Protein 6NF4 (pdb70)

Radius of gyration: 28.5 Å; Cα contacts (8 Å, |Δi|>4): 844; chains: 2; bounding box: 70×58×56 Å

Foldseek 3Di:
DDDDVVLLVVLVVVLVVLLVVLVVLVVQDVPVPHDRHPLNSLVSLLVLLVVLVVLLVVVVVVCVVDDDLVVLLLVLLVVLLVLLLVLLVLQQVDCVPDDPDDDCSSNSRSVSVNVSSVSLSVCVVPCQDPNPPDDDSSVSNSLSSLLSSLVSVLVCLLAVPCCVLVVVVSVVVSSVSCLQSSLSNNLSSVSSNLVSVVSNVVCCQDPLLVLLVVLQVLLVVLLVVQVVCVVDDPPPNVVSVVSVLVSLLVLLVVLLVLLVVLVVLVVVDDDPPDDPVDVVLVSVLVLLVVLVVLLLVLLVLQVVLLVVCVVVVDPPSPPSSNSNSVSSNSSSVSLSVSLSDLVPDPVVSLSSLLSSLSNVLSNLVSVLCNPSRPNPPQLVDVRSDVVQHNSVSSSSCSSRVSSSNVSSSSSNSSSVVSNVD/DDDDVVLLVVLVVVLVVLLVVLVVLVVQDVPVPHDRHPLNSLVSLLVLLVVLVVLLVVVVVVCVVDDDLVVLLLVLLVVLLVLLLVLLVLQQVDCVPDDPDDDCSSNSRSVSVNVSSVSLSVCVVPCQDPNPPDDDSSVSNSLSSLLSSLVSVLVCLLAVPCCVLVVVVSVVVSSVSCLQSSLSNNLSSVSSNLVSVVSNVVCCQDPLLVLLVVLQVLLVVLLVVQVVCVVDDPPPNVVSVVSVLVSLLVLLVVLLVLLVVLVVLVVVDDDPPDDPVDVVLVSVLVLLVVLVVLLLVLLVLQVVLLVVCVVVVDPPSPPSSNSNSVSSNSSSVSLSVSLSDLVPDPVVSLSSLLSSLSNVLSNLVSVLCNPSRPNPPQLVDVRSDVVQHNSVSSSSCSSRVSSSNVSSSSSNSSSVVSNVD

Solvent-accessible surface area: 39038 Å² total; per-residue (Å²): 261,82,20,52,43,2,2,59,7,71,10,24,3,80,0,22,14,17,45,17,39,0,48,0,15,25,48,1,30,79,24,162,95,25,41,17,107,61,50,87,2,16,54,37,0,15,84,10,0,82,58,4,34,90,12,7,100,42,14,62,91,133,46,121,184,124,187,150,84,45,88,114,72,67,41,8,2,45,71,0,4,101,38,0,48,78,2,1,61,70,47,53,39,89,61,118,61,43,162,94,117,78,45,75,21,61,4,76,11,4,84,12,2,15,98,0,0,94,29,1,26,74,13,6,80,118,17,22,49,136,50,46,161,85,122,86,69,48,24,22,65,1,10,7,3,5,16,30,0,0,52,0,3,51,20,4,1,3,76,26,32,4,52,104,61,70,151,157,88,119,75,68,118,38,50,58,9,29,57,70,23,23,5,18,6,0,0,0,1,15,18,0,16,16,29,2,71,46,29,59,88,117,70,89,64,118,148,6,29,106,25,0,97,105,11,40,62,36,0,70,64,8,14,71,48,6,50,97,34,66,152,94,94,135,114,130,28,133,52,4,21,46,84,14,32,140,28,5,28,61,13,5,38,70,0,17,105,10,2,18,57,0,18,119,11,9,67,135,63,136,118,129,53,47,119,74,84,65,98,47,16,62,29,36,22,77,20,2,27,48,1,0,69,2,0,0,26,18,2,37,0,14,14,17,1,3,84,19,37,37,59,126,185,35,116,96,43,80,173,34,39,23,60,29,5,82,28,12,14,90,2,0,19,36,1,1,12,0,0,4,4,7,17,53,92,140,46,160,63,151,71,62,35,53,28,19,4,28,40,0,26,33,1,0,51,0,21,37,29,3,22,5,111,0,0,17,5,21,35,113,28,112,37,6,28,121,6,3,28,78,62,54,3,8,32,12,0,3,33,0,9,2,25,23,0,13,0,4,39,36,0,15,28,10,0,65,83,11,35,176,137,260,82,20,52,43,1,2,57,8,72,8,24,3,80,0,21,15,17,48,16,36,0,46,0,15,25,47,1,28,80,26,160,95,26,41,15,106,62,51,86,2,16,54,38,0,15,84,10,0,82,57,3,31,90,12,8,100,43,14,61,90,133,47,124,187,125,192,151,87,45,88,114,70,67,41,8,2,45,70,0,4,103,38,0,46,78,2,0,61,66,46,53,38,88,60,116,61,42,160,96,115,75,47,74,21,63,3,74,11,4,83,12,2,14,99,0,0,95,30,2,25,75,12,4,82,117,17,21,49,138,51,46,160,87,121,86,68,47,24,23,68,1,9,7,4,4,16,30,0,0,53,0,4,53,21,4,2,3,76,26,31,4,53,103,62,71,151,157,88,120,75,68,118,39,49,60,9,28,56,70,21,26,5,18,6,0,0,0,1,15,16,0,16,15,31,2,72,46,28,59,90,115,70,88,61,118,148,5,29,104,25,0,100,102,10,39,61,37,0,70,64,9,13,71,48,5,48,96,34,65,150,96,93,136,114,132,31,130,52,3,20,46,84,14,33,139,28,5,29,60,12,4,38,69,1,16,105,10,2,19,58,0,18,117,10,9,67,136,65,137,118,127,52,46,118,73,85,64,97,48,15,62,30,35,23,77,20,2,29,49,2,0,68,1,0,0,27,16,1,35,0,14,15,16,1,2,84,18,36,37,60,125,184,34,116,96,42,79,174,32,39,24,61,28,4,82,29,12,14,90,2,0,20,36,0,1,12,0,0,4,6,6,18,52,91,139,47,160,63,151,70,60,36,52,28,18,4,29,40,0,27,34,1,0,48,0,22,38,30,3,22,4,112,0,0,16,6,20,36,115,29,111,36,6,27,122,6,3,28,77,62,52,3,7,32,11,0,2,33,0,9,2,24,22,1,12,0,4,40,38,0,15,28,10,0,64,83,12,36,176,136

B-factor: mean 26.78, std 19.6, range [0.01, 136.5]

Nearest PDB structures (foldseek):
  6nf4-assembly1_B  TM=1.002E+00  e=9.298E-51  Danio rerio
  6nf6-assembly1_B  TM=9.061E-01  e=1.525E-18  Gallus gallus
  8ug6-assembly1_B  TM=8.886E-01  e=1.730E-17  Mus musculus
  8uga-assembly1_B  TM=8.687E-01  e=2.126E-17  Mus musculus
  8ug5-assembly1_B  TM=7.754E-01  e=2.369E-07  Caenorhabditis elegans

Secondary structure (DSSP, 8-state):
---HHHHHHHHHHHHHHHHHHHHHHHHHHHS-SSS--HHHHHHHHHHHHHHHHHHHHHHHHHHTT----HHHHHHHHHHHHHHHHHHHHHHHHHHTSS---S-THHHHHHHHHHHHHHHHHHHHHHSSSS------HHHHHHHHHHHHHHHHHHHHHHTTTHHHH---HHHHHHHHHHHHHHHHHHHHHHHHHHHHHHHHHH----HHHHHHHHHHHHHHHHHHHHHHHHHS-STTHHHHHHHHHHHHHHHHHHHHHHHHHHHHHHHHS----S-S--HHHHHHHHHHHHHHHHHHHHHHHHHHHHHHHHTTT-S---SHHHHHHHHHHHHHHHHHHHHHHHHT--HHHHHHHHHHHHHHHHHHHHHHHHHHTT--GGGG-TTTTTTS-HHHHHHHHHHHHHHHHHHHHHHHHHHHHHH--/---HHHHHHHHHHHHHHHHHHHHHHHHHHHS-SSS--HHHHHHHHHHHHHHHHHHHHHHHHHHTT----HHHHHHHHHHHHHHHHHHHHHHHHHHTSS---S-THHHHHHHHHHHHHHHHHHHHHHSSSS------HHHHHHHHHHHHHHHHHHHHHHTTTHHHH---HHHHHHHHHHHHHHHHHHHHHHHHHHHHHHHHHH----HHHHHHHHHHHHHHHHHHHHHHHHHS-STTHHHHHHHHHHHHHHHHHHHHHHHHHHHHHHHHS----S-S--HHHHHHHHHHHHHHHHHHHHHHHHHHHHHHHHTTT-S---SHHHHHHHHHHHHHHHHHHHHHHHHT--HHHHHHHHHHHHHHHHHHHHHHHHHHTT--GGGG-TTTTTTS-HHHHHHHHHHHHHHHHHHHHHHHHHHHHHH--

Structure (mmCIF, N/CA/C/O backbone):
data_6NF4
#
_entry.id   6NF4
#
_cell.length_a   1.000
_cell.length_b   1.000
_cell.length_c   1.000
_cell.angle_alpha   90.000
_cell.angle_beta   90.000
_cell.angle_gamma   90.000
#
_symmetry.space_group_name_H-M   'P 1'
#
loop_
_entity.id
_entity.type
_entity.pdbx_description
1 polymer Otopetrin1
2 non-polymer 'CHOLESTEROL HEMISUCCINATE'
3 non-polymer CHOLESTEROL
#
loop_
_atom_site.group_PDB
_atom_site.id
_atom_site.type_symbol
_atom_site.label_atom_id
_atom_site.label_alt_id
_atom_site.label_comp_id
_atom_site.label_asym_id
_atom_site.label_entity_id
_atom_site.label_seq_id
_atom_site.pdbx_PDB_ins_code
_atom_site.Cartn_x
_atom_site.Cartn_y
_atom_site.Cartn_z
_atom_site.occupancy
_atom_site.B_iso_or_equiv
_atom_site.auth_seq_id
_atom_site.auth_comp_id
_atom_site.auth_asym_id
_atom_site.auth_atom_id
_atom_site.pdbx_PDB_model_num
ATOM 1 N N . LYS A 1 47 ? 103.16000 77.92800 78.68200 1.000 53.44000 46 LYS A N 1
ATOM 2 C CA . LYS A 1 47 ? 102.53200 77.04200 79.65200 1.000 53.09000 46 LYS A CA 1
ATOM 3 C C . LYS A 1 47 ? 101.60800 77.81800 80.57900 1.000 49.47000 46 LYS A C 1
ATOM 4 O O . LYS A 1 47 ? 100.49300 77.38500 80.86500 1.000 49.75000 46 LYS A O 1
ATOM 10 N N . TYR A 1 48 ? 102.07300 78.98200 81.03200 1.000 47.10000 47 TYR A N 1
ATOM 11 C CA . TYR A 1 48 ? 101.34500 79.75900 82.01200 1.000 45.17000 47 TYR A CA 1
ATOM 12 C C . TYR A 1 48 ? 101.43800 81.22900 81.63100 1.000 43.36000 47 TYR A C 1
ATOM 13 O O . TYR A 1 48 ? 102.52200 81.69200 81.24800 1.000 42.69000 47 TYR A O 1
ATOM 22 N N . PRO A 1 49 ? 100.33400 81.97100 81.70500 1.000 41.98000 48 PRO A N 1
ATOM 23 C CA . PRO A 1 49 ? 100.34300 83.36500 81.25300 1.000 41.59000 48 PRO A CA 1
ATOM 24 C C . PRO A 1 49 ? 101.13600 84.27200 82.18000 1.000 39.46000 48 PRO A C 1
ATOM 25 O O . PRO A 1 49 ? 101.32900 83.97900 83.36100 1.000 41.83000 48 PRO A O 1
ATOM 29 N N . GLN A 1 50 ? 101.61200 85.38600 81.62300 1.000 42.76000 49 GLN A N 1
ATOM 30 C CA . GLN A 1 50 ? 102.51900 86.25500 82.36500 1.000 40.58000 49 GLN A CA 1
ATOM 31 C C . GLN A 1 50 ? 101.79900 87.22500 83.28800 1.000 39.16000 49 GLN A C 1
ATOM 32 O O . GLN A 1 50 ? 102.31700 87.53600 84.36200 1.000 38.78000 49 GLN A O 1
ATOM 38 N N . LYS A 1 51 ? 100.63100 87.72800 82.89200 1.000 38.76000 50 LYS A N 1
ATOM 39 C CA . LYS A 1 51 ? 99.88600 88.64800 83.74900 1.000 37.57000 50 LYS A CA 1
ATOM 40 C C . LYS A 1 51 ? 99.38000 87.95700 85.00800 1.000 35.41000 50 LYS A C 1
ATOM 41 O O . LYS A 1 51 ? 99.38500 88.55200 86.09400 1.000 34.73000 50 LYS A 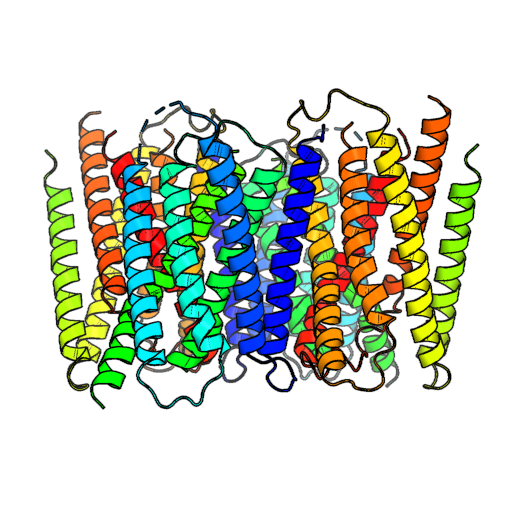O 1
ATOM 47 N N . ASN A 1 52 ? 99.02400 86.68100 84.90500 1.000 34.23000 51 ASN A N 1
ATOM 48 C CA . ASN A 1 52 ? 98.64000 85.93700 86.09100 1.000 30.07000 51 ASN A CA 1
ATOM 49 C C . ASN A 1 52 ? 99.84700 85.61600 86.95300 1.000 27.80000 51 ASN A C 1
ATOM 50 O O . ASN A 1 52 ? 99.73100 85.58800 88.18100 1.000 27.53000 51 ASN A O 1
ATOM 55 N N . ALA A 1 53 ? 101.00400 85.39500 86.32400 1.000 31.53000 52 ALA A N 1
ATOM 56 C CA . ALA A 1 53 ? 102.23800 85.18300 87.07200 1.000 27.60000 52 ALA A CA 1
ATOM 57 C C . ALA A 1 53 ? 102.61900 86.41700 87.87100 1.000 23.83000 52 ALA A C 1
ATOM 58 O O . ALA A 1 53 ? 102.96000 86.31300 89.05500 1.000 23.62000 52 ALA A O 1
ATOM 60 N N . GLU A 1 54 ? 102.53700 87.59800 87.25500 1.000 26.31000 53 GLU A N 1
ATOM 61 C CA . GLU A 1 54 ? 102.91800 88.81100 87.96900 1.000 24.51000 53 GLU A CA 1
ATOM 62 C C . GLU A 1 54 ? 101.88900 89.17600 89.03400 1.000 21.89000 53 GLU A C 1
ATOM 63 O O . GLU A 1 54 ? 102.25100 89.67600 90.10300 1.000 22.55000 53 GLU A O 1
ATOM 69 N N . LEU A 1 55 ? 100.60700 88.88600 88.79200 1.000 22.90000 54 LEU A N 1
ATOM 70 C CA . LEU A 1 55 ? 99.60000 89.15000 89.81800 1.000 16.52000 54 LEU A CA 1
ATOM 71 C C . LEU A 1 55 ? 99.73300 88.19300 91.00200 1.000 14.09000 54 LEU A C 1
ATOM 72 O O . LEU A 1 55 ? 99.61300 88.61500 92.15800 1.000 16.26000 54 LEU A O 1
ATOM 77 N N . LEU A 1 56 ? 99.98800 86.90500 90.74200 1.000 15.46000 55 LEU A N 1
ATOM 78 C CA . LEU A 1 56 ? 100.22100 85.96000 91.83300 1.000 12.76000 55 LEU A CA 1
ATOM 79 C C . LEU A 1 56 ? 101.47400 86.30100 92.61900 1.000 13.97000 55 LEU A C 1
ATOM 80 O O . LEU A 1 56 ? 101.49500 86.16600 93.84600 1.000 13.34000 55 LEU A O 1
ATOM 85 N N . SER A 1 57 ? 102.53100 86.73800 91.93100 1.000 15.87000 56 SER A N 1
ATOM 86 C CA . SER A 1 57 ? 103.75200 87.11400 92.62800 1.000 10.73000 56 SER A CA 1
ATOM 87 C C . SER A 1 57 ? 103.54500 88.36700 93.46400 1.000 10.99000 56 SER A C 1
ATOM 88 O O . SER A 1 57 ? 104.06700 88.46400 94.57900 1.000 12.05000 56 SER A O 1
ATOM 91 N N . ALA A 1 58 ? 102.76400 89.32400 92.95400 1.000 11.74000 57 ALA A N 1
ATOM 92 C CA . ALA A 1 58 ? 102.44200 90.52300 93.71900 1.000 6.35000 57 ALA A CA 1
ATOM 93 C C . ALA A 1 58 ? 101.64200 90.19400 94.97100 1.000 6.76000 57 ALA A C 1
ATOM 94 O O . ALA A 1 58 ? 101.93000 90.72200 96.05000 1.000 9.55000 57 ALA A O 1
ATOM 96 N N . GLN A 1 59 ? 100.66100 89.29400 94.85500 1.000 10.02000 58 GLN A N 1
ATOM 97 C CA . GLN A 1 59 ? 99.86500 88.90500 96.01600 1.000 6.60000 58 GLN A CA 1
ATOM 98 C C . GLN A 1 59 ? 100.68600 88.12000 97.02800 1.000 7.14000 58 GLN A C 1
ATOM 99 O O . GLN A 1 59 ? 100.52200 88.30700 98.23900 1.000 6.70000 58 GLN A O 1
ATOM 105 N N . TYR A 1 60 ? 101.56800 87.24100 96.54800 1.000 8.33000 59 TYR A N 1
ATOM 106 C CA . TYR A 1 60 ? 102.44200 86.47600 97.43100 1.000 6.34000 59 TYR A CA 1
ATOM 107 C C . TYR A 1 60 ? 103.38600 87.38100 98.20800 1.000 5.95000 59 TYR A C 1
ATOM 108 O O . TYR A 1 60 ? 103.51900 87.24900 99.42900 1.000 5.22000 59 TYR A O 1
ATOM 117 N N . GLY A 1 61 ? 104.05500 88.30400 97.51600 1.000 6.45000 60 GLY A N 1
ATOM 118 C CA . GLY A 1 61 ? 104.97100 89.20500 98.19500 1.000 1.94000 60 GLY A CA 1
ATOM 119 C C . GLY A 1 61 ? 104.27600 90.15700 99.14500 1.000 0.78000 60 GLY A C 1
ATOM 120 O O . GLY A 1 61 ? 104.79400 90.46200 100.22200 1.000 0.00000 60 GLY A O 1
ATOM 121 N N . THR A 1 62 ? 103.09100 90.63200 98.76200 1.000 4.10000 61 THR A N 1
ATOM 122 C CA . THR A 1 62 ? 102.30100 91.49100 99.63200 1.000 0.08000 61 THR A CA 1
ATOM 123 C C . THR A 1 62 ? 101.87700 90.76300 100.90300 1.000 0.15000 61 THR A C 1
ATOM 124 O O . THR A 1 62 ? 101.97200 91.31300 102.00500 1.000 0.00000 61 THR A O 1
ATOM 128 N N . ASN A 1 63 ? 101.45500 89.50200 100.77800 1.000 0.50000 62 ASN A N 1
ATOM 129 C CA . ASN A 1 63 ? 101.12100 88.71500 101.96100 1.000 0.04000 62 ASN A CA 1
ATOM 130 C C . ASN A 1 63 ? 102.34300 88.40000 102.80700 1.000 0.07000 62 ASN A C 1
ATOM 131 O O . ASN A 1 63 ? 102.23200 88.29100 104.03000 1.000 1.52000 62 ASN A O 1
ATOM 136 N N . LEU A 1 64 ? 103.50800 88.26200 102.17800 1.000 0.07000 63 LEU A N 1
ATOM 137 C CA . LEU A 1 64 ? 104.74500 88.04100 102.91800 1.000 0.28000 63 LEU A CA 1
ATOM 138 C C . LEU A 1 64 ? 105.09400 89.25700 103.77200 1.000 0.09000 63 LEU A C 1
ATOM 139 O O . LEU A 1 64 ? 105.44500 89.13200 104.95700 1.000 0.00000 63 LEU A O 1
ATOM 144 N N . LEU A 1 65 ? 104.96500 90.44700 103.18100 1.000 0.07000 64 LEU A N 1
ATOM 145 C CA . LEU A 1 65 ? 105.17200 91.69300 103.91300 1.000 0.11000 64 LEU A CA 1
ATOM 146 C C . LEU A 1 65 ? 104.17600 91.85000 105.05300 1.000 0.04000 64 LEU A C 1
ATOM 147 O O . LEU A 1 65 ? 104.55000 92.23900 106.16200 1.000 0.00000 64 LEU A O 1
ATOM 152 N N . LEU A 1 66 ? 102.89700 91.56100 104.79800 1.000 0.01000 65 LEU A N 1
ATOM 153 C CA . LEU A 1 66 ? 101.88200 91.74500 105.83300 1.000 0.05000 65 LEU A CA 1
ATOM 154 C C . LEU A 1 66 ? 102.01500 90.71900 106.95100 1.000 0.04000 65 LEU A C 1
ATOM 155 O O . LEU A 1 66 ? 101.68300 91.01000 108.10400 1.000 3.06000 65 LEU A O 1
ATOM 160 N N . LEU A 1 67 ? 102.52200 89.52400 106.64400 1.000 0.13000 66 LEU A N 1
ATOM 161 C CA . LEU A 1 67 ? 102.82800 88.56000 107.69700 1.000 0.06000 66 LEU A CA 1
ATOM 162 C C . LEU A 1 67 ? 103.97400 89.05000 108.57200 1.000 0.35000 66 LEU A C 1
ATOM 163 O O . LEU A 1 67 ? 103.92800 88.92100 109.80300 1.000 0.00000 66 LEU A O 1
ATOM 168 N N . GLY A 1 68 ? 105.01100 89.62500 107.95100 1.000 0.07000 67 GLY A N 1
ATOM 169 C CA . GLY A 1 68 ? 106.09300 90.21200 108.73400 1.000 0.66000 67 GLY A CA 1
ATOM 170 C C . GLY A 1 68 ? 105.64700 91.38400 109.59200 1.000 2.98000 67 GLY A C 1
ATOM 171 O O . GLY A 1 68 ? 106.08000 91.52800 110.73800 1.000 8.56000 67 GLY A O 1
ATOM 172 N N . VAL A 1 69 ? 104.75900 92.22100 109.05300 1.000 1.98000 68 VAL A N 1
ATOM 173 C CA . VAL A 1 69 ? 104.20500 93.34800 109.80200 1.000 1.42000 68 VAL A CA 1
ATOM 174 C C . VAL A 1 69 ? 103.35500 92.85600 110.96800 1.000 4.25000 68 VAL A C 1
ATOM 175 O O . VAL A 1 69 ? 103.38400 93.43300 112.05900 1.000 9.73000 68 VAL A O 1
ATOM 179 N N . SER A 1 70 ? 102.60900 91.76600 110.76400 1.000 4.16000 69 SER A N 1
ATOM 180 C CA . SER A 1 70 ? 101.82400 91.16700 111.84000 1.000 4.28000 69 SER A CA 1
ATOM 181 C C . SER A 1 70 ? 102.70800 90.64300 112.96200 1.000 7.57000 69 SER A C 1
ATOM 182 O O . SER A 1 70 ? 102.37900 90.79800 114.14500 1.000 10.30000 69 SER A O 1
ATOM 185 N N . VAL A 1 71 ? 103.83500 90.01700 112.60800 1.000 8.60000 70 VAL A N 1
ATOM 186 C CA . VAL A 1 71 ? 104.77500 89.54100 113.62300 1.000 7.57000 70 VAL A CA 1
ATOM 187 C C . VAL A 1 71 ? 105.38100 90.71500 114.38900 1.000 11.17000 70 VAL A C 1
ATOM 188 O O . VAL A 1 71 ? 105.50800 90.66900 115.61700 1.000 14.94000 70 VAL A O 1
ATOM 192 N N . MET A 1 72 ? 105.72400 91.80100 113.68300 1.000 10.68000 71 MET A N 1
ATOM 193 C CA . MET A 1 72 ? 106.27000 92.98700 114.35000 1.000 9.32000 71 MET A CA 1
ATOM 194 C C . MET A 1 72 ? 105.25200 93.65300 115.27000 1.000 11.92000 71 MET A C 1
ATOM 195 O O . MET A 1 72 ? 105.61400 94.16600 116.33400 1.000 16.46000 71 MET A O 1
ATOM 200 N N . LEU A 1 73 ? 103.98000 93.67700 114.86900 1.000 11.64000 72 LEU A N 1
ATOM 201 C CA . LEU A 1 73 ? 102.93600 94.23700 115.72300 1.000 9.97000 72 LEU A CA 1
ATOM 202 C C . LEU A 1 73 ? 102.71400 93.38500 116.96200 1.000 12.81000 72 LEU A C 1
ATOM 203 O O . LEU A 1 73 ? 102.43900 93.91600 118.04200 1.000 17.01000 72 LEU A O 1
ATOM 208 N N . ALA A 1 74 ? 102.79600 92.06100 116.82100 1.000 12.25000 73 ALA A N 1
ATOM 209 C CA . ALA A 1 74 ? 102.70900 91.19800 117.99500 1.000 13.27000 73 ALA A CA 1
ATOM 210 C C . ALA A 1 74 ? 103.92600 91.36100 118.89000 1.000 16.67000 73 ALA A C 1
ATOM 211 O O . ALA A 1 74 ? 103.83800 91.19000 120.10900 1.000 20.96000 73 ALA A O 1
ATOM 213 N N . LEU A 1 75 ? 105.07500 91.67800 118.29600 1.000 18.46000 74 LEU A N 1
ATOM 214 C CA . LEU A 1 75 ? 106.30500 91.84200 119.06200 1.000 18.54000 74 LEU A CA 1
ATOM 215 C C . LEU A 1 75 ? 106.30200 93.13800 119.86100 1.000 19.56000 74 LEU A C 1
ATOM 216 O O . LEU A 1 75 ? 106.75600 93.16700 121.00900 1.000 23.84000 74 LEU A O 1
ATOM 221 N N . ALA A 1 76 ? 105.81600 94.22600 119.25300 1.000 19.11000 75 ALA A N 1
ATOM 222 C CA . ALA A 1 76 ? 105.87200 95.54100 119.88900 1.000 19.10000 75 ALA A CA 1
ATOM 223 C C . ALA A 1 76 ? 104.98500 95.61400 121.12600 1.000 21.73000 75 ALA A C 1
ATOM 224 O O . ALA A 1 76 ? 105.32400 96.29200 122.10000 1.000 26.18000 75 ALA A O 1
ATOM 226 N N . ALA A 1 77 ? 103.84100 94.93600 121.10200 1.000 22.25000 76 ALA A N 1
ATOM 227 C CA . ALA A 1 77 ? 103.01500 94.77200 122.29600 1.000 22.78000 76 ALA A CA 1
ATOM 228 C C . ALA A 1 77 ? 103.65600 93.68300 123.14600 1.000 25.07000 76 ALA A C 1
ATOM 229 O O . ALA A 1 77 ? 103.37700 92.49200 123.00000 1.000 27.26000 76 ALA A O 1
ATOM 231 N N . GLN A 1 78 ? 104.55300 94.11600 124.03900 1.000 27.40000 77 GLN A N 1
ATOM 232 C CA . GLN A 1 78 ? 105.42500 93.19300 124.76400 1.000 30.79000 77 GLN A CA 1
ATOM 233 C C . GLN A 1 78 ? 104.66600 92.28400 125.72400 1.000 31.83000 77 GLN A C 1
ATOM 234 O O . GLN A 1 78 ? 105.18400 91.23300 126.11600 1.000 32.69000 77 GLN A O 1
ATOM 240 N N . SER A 1 79 ? 103.44900 92.66100 126.11700 1.000 31.91000 78 SER A N 1
ATOM 241 C CA . SER A 1 79 ? 102.58700 91.78600 126.91100 1.000 33.49000 78 SER A CA 1
ATOM 242 C C . SER A 1 79 ? 101.97400 90.71200 126.00800 1.000 31.35000 78 SER A C 1
ATOM 243 O O . SER A 1 79 ? 100.79600 90.74100 125.65000 1.000 28.67000 78 SER A O 1
ATOM 246 N N . GLY A 1 80 ? 102.80500 89.73900 125.64500 1.000 31.68000 79 GLY A N 1
ATOM 247 C CA . GLY A 1 80 ? 102.38800 88.67000 124.77100 1.000 29.08000 79 GLY A CA 1
ATOM 248 C C . GLY A 1 80 ? 103.45400 87.60500 124.62300 1.000 31.21000 79 GLY A C 1
ATOM 249 O O . GLY A 1 80 ? 104.58700 87.76500 125.08300 1.000 31.75000 79 GLY A O 1
ATOM 250 N N . PRO A 1 81 ? 103.10800 86.48600 123.98000 1.000 30.61000 80 PRO A N 1
ATOM 251 C CA . PRO A 1 81 ? 104.05300 85.36300 123.88600 1.000 29.27000 80 PRO A CA 1
ATOM 252 C C . PRO A 1 81 ? 105.10500 85.51000 122.80100 1.000 28.62000 80 PRO A C 1
ATOM 253 O O . PRO A 1 81 ? 106.07900 84.74900 122.81600 1.000 28.23000 80 PRO A O 1
ATOM 257 N N . VAL A 1 82 ? 104.95000 86.43900 121.86400 1.000 28.26000 81 VAL A N 1
ATOM 258 C CA . VAL A 1 82 ? 105.84400 86.53600 120.71400 1.000 25.03000 81 VAL A CA 1
ATOM 259 C C . VAL A 1 82 ? 107.08000 87.33000 121.11800 1.000 26.89000 81 VAL A C 1
ATOM 260 O O . VAL A 1 82 ? 106.97200 88.45900 121.60700 1.000 27.58000 81 VAL A O 1
ATOM 264 N N . LYS A 1 83 ? 108.25200 86.73600 120.92400 1.000 26.36000 82 LYS A N 1
ATOM 265 C CA . LYS A 1 83 ? 109.52700 87.32900 121.29600 1.000 26.15000 82 LYS A CA 1
ATOM 266 C C . LYS A 1 83 ? 110.37200 87.57900 120.05400 1.000 26.34000 82 LYS A C 1
ATOM 267 O O . LYS A 1 83 ? 110.02400 87.15900 118.94900 1.000 28.52000 82 LYS A O 1
ATOM 273 N N . GLU A 1 84 ? 111.48800 88.29500 120.25100 1.000 26.89000 83 GLU A N 1
ATOM 274 C CA . GLU A 1 84 ? 112.29800 88.77100 119.13000 1.000 25.28000 83 GLU A CA 1
ATOM 275 C C . GLU A 1 84 ? 112.96300 87.63300 118.36300 1.000 23.98000 83 GLU A C 1
ATOM 276 O O . GLU A 1 84 ? 113.21200 87.76300 117.15700 1.000 23.95000 83 GLU A O 1
ATOM 282 N N . GLU A 1 85 ? 113.24200 86.50900 119.03200 1.000 24.19000 84 GLU A N 1
ATOM 283 C CA . GLU A 1 85 ? 113.84000 85.37100 118.34500 1.000 23.01000 84 GLU A CA 1
ATOM 284 C C . GLU A 1 85 ? 112.87400 84.74000 117.35600 1.000 22.01000 84 GLU A C 1
ATOM 285 O O . GLU A 1 85 ? 113.30700 84.10900 116.39100 1.000 22.92000 84 GLU A O 1
ATOM 291 N N . HIS A 1 86 ? 111.57200 84.93100 117.55000 1.000 23.30000 85 HIS A N 1
ATOM 292 C CA . HIS A 1 86 ? 110.60300 84.43600 116.58100 1.000 20.37000 85 HIS A CA 1
ATOM 293 C C . HIS A 1 86 ? 110.63100 85.26000 115.30000 1.000 18.40000 85 HIS A C 1
ATOM 294 O O . HIS A 1 86 ? 110.55600 84.70100 114.19800 1.000 19.66000 85 HIS A O 1
ATOM 301 N N . LEU A 1 87 ? 110.77600 86.58000 115.42700 1.000 18.27000 86 LEU A N 1
ATOM 302 C CA . LEU A 1 87 ? 110.94700 87.43200 114.25500 1.000 15.75000 86 LEU A CA 1
ATOM 303 C C . LEU A 1 87 ? 112.25500 87.12600 113.54100 1.000 16.17000 86 LEU A C 1
ATOM 304 O O . LEU A 1 87 ? 112.30400 87.09200 112.30400 1.000 17.75000 86 LEU A O 1
ATOM 309 N N . LEU A 1 88 ? 113.32000 86.88000 114.30700 1.000 19.17000 87 LEU A N 1
ATOM 310 C CA . LEU A 1 88 ? 114.60100 86.52900 113.70100 1.000 16.43000 87 LEU A CA 1
ATOM 311 C C . LEU A 1 88 ? 114.54700 85.17000 113.01400 1.000 16.30000 87 LEU A C 1
ATOM 312 O O . LEU A 1 88 ? 115.16800 84.97900 111.96500 1.000 16.81000 87 LEU A O 1
ATOM 317 N N . SER A 1 89 ? 113.79300 84.22100 113.57400 1.000 16.62000 88 SER A N 1
ATOM 318 C CA . SER A 1 89 ? 113.61700 82.92400 112.92700 1.000 13.64000 88 SER A CA 1
ATOM 319 C C . SER A 1 89 ? 112.82300 83.04900 111.63500 1.000 13.19000 88 SER A C 1
ATOM 320 O O . SER A 1 89 ? 113.13400 82.38300 110.64300 1.000 14.86000 88 SER A O 1
ATOM 323 N N . PHE A 1 90 ? 111.79200 83.89800 111.63400 1.000 14.13000 89 PHE A N 1
ATOM 324 C CA . PHE A 1 90 ? 111.00200 84.14000 110.42900 1.000 10.79000 89 PHE A CA 1
ATOM 325 C C . PHE A 1 90 ? 111.85000 84.75300 109.31700 1.000 11.84000 89 PHE A C 1
ATOM 326 O O . PHE A 1 90 ? 111.82200 84.29200 108.16500 1.000 13.58000 89 PHE A O 1
ATOM 334 N N . ILE A 1 91 ? 112.64700 85.77000 109.65400 1.000 12.82000 90 ILE A N 1
ATOM 335 C CA . ILE A 1 91 ? 113.50100 86.40600 108.65100 1.000 11.31000 90 ILE A CA 1
ATOM 336 C C . ILE A 1 91 ? 114.61300 85.45800 108.19900 1.000 12.79000 90 ILE A C 1
ATOM 337 O O . ILE A 1 91 ? 115.00000 85.45200 107.02300 1.000 14.22000 90 ILE A O 1
ATOM 342 N N . THR A 1 92 ? 115.11800 84.62100 109.11100 1.000 12.65000 91 THR A N 1
ATOM 343 C CA . THR A 1 92 ? 116.11900 83.61800 108.75800 1.000 10.33000 91 THR A CA 1
ATOM 344 C C . THR A 1 92 ? 115.57100 82.59500 107.76900 1.000 12.81000 91 THR A C 1
ATOM 345 O O . THR A 1 92 ? 116.26800 82.19400 106.83000 1.000 14.84000 91 THR A O 1
ATOM 349 N N . VAL A 1 93 ? 114.31900 82.17300 107.95700 1.000 13.70000 92 VAL A N 1
ATOM 350 C CA . VAL A 1 93 ? 113.67700 81.26400 107.00900 1.000 11.04000 92 VAL A CA 1
ATOM 351 C C . VAL A 1 93 ? 113.50800 81.93000 105.64600 1.000 10.10000 92 VAL A C 1
ATOM 352 O O . VAL A 1 93 ? 113.73200 81.30000 104.60300 1.000 12.07000 92 VAL A O 1
ATOM 356 N N . LEU A 1 94 ? 113.16400 83.22300 105.63200 1.000 11.48000 93 LEU A N 1
ATOM 357 C CA . LEU A 1 94 ? 113.04600 83.93700 104.35700 1.000 11.09000 93 LEU A CA 1
ATOM 358 C C . LEU A 1 94 ? 114.38700 84.04800 103.63400 1.000 10.22000 93 LEU A C 1
ATOM 359 O O . LEU A 1 94 ? 114.45800 83.89000 102.40600 1.000 11.07000 93 LEU A O 1
ATOM 364 N N . MET A 1 95 ? 115.46100 84.29500 104.38400 1.000 11.48000 94 MET A N 1
ATOM 365 C CA . MET A 1 95 ? 116.78800 84.35900 103.78300 1.000 9.92000 94 MET A CA 1
ATOM 366 C C . MET A 1 95 ? 117.23400 83.00000 103.26400 1.000 11.84000 94 MET A C 1
ATOM 367 O O . MET A 1 95 ? 117.88600 82.92000 102.21800 1.000 13.73000 94 MET A O 1
ATOM 372 N N . LEU A 1 96 ? 116.88200 81.92100 103.96800 1.000 12.88000 95 LEU A N 1
ATOM 373 C CA . LEU A 1 96 ? 117.21300 80.58300 103.48500 1.000 10.40000 95 LEU A CA 1
ATOM 374 C C . LEU A 1 96 ? 116.45200 80.23100 102.21300 1.000 12.38000 95 LEU A C 1
ATOM 375 O O . LEU A 1 96 ? 117.00800 79.58700 101.31500 1.000 14.60000 95 LEU A O 1
ATOM 380 N N . VAL A 1 97 ? 115.18400 80.64300 102.11500 1.000 13.35000 96 VAL A N 1
ATOM 381 C CA . VAL A 1 97 ? 114.40800 80.40300 100.89600 1.000 9.88000 96 VAL A CA 1
ATOM 382 C C . VAL A 1 97 ? 115.00500 81.16800 99.72000 1.000 11.97000 96 VAL A C 1
ATOM 383 O O . VAL A 1 97 ? 115.11500 80.63800 98.60400 1.000 14.49000 96 VAL A O 1
ATOM 387 N N . GLN A 1 98 ? 115.44300 82.40800 99.95900 1.000 12.93000 97 GLN A N 1
ATOM 388 C CA . GLN A 1 98 ? 116.08500 83.17000 98.89100 1.000 11.95000 97 GLN A CA 1
ATOM 389 C C . GLN A 1 98 ? 117.42700 82.56500 98.49000 1.000 13.49000 97 GLN A C 1
ATOM 390 O O . GLN A 1 98 ? 117.78900 82.58100 97.30800 1.000 16.86000 97 GLN A O 1
ATOM 396 N N . LEU A 1 99 ? 118.17500 82.02700 99.45900 1.000 12.67000 98 LEU A N 1
ATOM 397 C CA . LEU A 1 99 ? 119.43300 81.34800 99.15200 1.000 12.07000 98 LEU A CA 1
ATOM 398 C C . LEU A 1 99 ? 119.21000 80.11500 98.29100 1.000 14.98000 98 LEU A C 1
ATOM 399 O O . LEU A 1 99 ? 119.95900 79.87500 97.33600 1.000 18.26000 98 LEU A O 1
ATOM 404 N N . VAL A 1 100 ? 118.17500 79.33200 98.60900 1.000 15.69000 99 VAL A N 1
ATOM 405 C CA . VAL A 1 100 ? 117.85000 78.14500 97.82100 1.000 13.08000 99 VAL A CA 1
ATOM 406 C C . VAL A 1 100 ? 117.43900 78.53400 96.40500 1.000 15.76000 99 VAL A C 1
ATOM 407 O O . VAL A 1 100 ? 117.87300 77.90500 95.42900 1.000 21.31000 99 VAL A O 1
ATOM 411 N N . TRP A 1 101 ? 116.64600 79.60300 96.26600 1.000 14.03000 100 TRP A N 1
ATOM 412 C CA . TRP A 1 101 ? 116.24800 80.05700 94.93400 1.000 14.75000 100 TRP A CA 1
ATOM 413 C C . TRP A 1 101 ? 117.44200 80.53700 94.11700 1.000 18.21000 100 TRP A C 1
ATOM 414 O O . TRP A 1 101 ? 117.53600 80.24700 92.92000 1.000 25.87000 100 TRP A O 1
ATOM 425 N N . MET A 1 102 ? 118.35100 81.29200 94.73800 1.000 19.06000 101 MET A N 1
ATOM 426 C CA . MET A 1 102 ? 119.51600 81.79200 94.01200 1.000 17.67000 101 MET A CA 1
ATOM 427 C C . MET A 1 102 ? 120.45400 80.65900 93.61400 1.000 21.10000 101 MET A C 1
ATOM 428 O O . MET A 1 102 ? 121.05600 80.69400 92.53300 1.000 25.94000 101 MET A O 1
ATOM 433 N N . LEU A 1 103 ? 120.56100 79.63100 94.46100 1.000 21.58000 102 LEU A N 1
ATOM 434 C CA . LEU A 1 103 ? 121.32800 78.43700 94.11600 1.000 21.93000 102 LEU A CA 1
ATOM 435 C C . LEU A 1 103 ? 120.74200 77.72100 92.90200 1.000 26.56000 102 LEU A C 1
ATOM 436 O O . LEU A 1 103 ? 121.47600 77.36500 91.97000 1.000 34.12000 102 LEU A O 1
ATOM 441 N N . CYS A 1 104 ? 119.42000 77.49500 92.89900 1.000 26.36000 103 CYS A N 1
ATOM 442 C CA . CYS A 1 104 ? 118.78600 76.83800 91.75400 1.000 26.09000 103 CYS A CA 1
ATOM 443 C C . CYS A 1 104 ? 118.89800 77.67300 90.48500 1.000 28.66000 103 CYS A C 1
ATOM 444 O O . CYS A 1 104 ? 119.10100 77.12800 89.39600 1.000 36.76000 103 CYS A O 1
ATOM 447 N N . TYR A 1 105 ? 118.79900 78.99500 90.61100 1.000 28.31000 104 TYR A N 1
ATOM 448 C CA . TYR A 1 105 ? 118.92400 79.87100 89.45000 1.000 29.17000 104 TYR A CA 1
ATOM 449 C C . TYR A 1 105 ? 120.32400 79.82300 88.85500 1.000 33.35000 104 TYR A C 1
ATOM 450 O O . TYR A 1 105 ? 120.48200 79.79000 87.62900 1.000 42.60000 104 TYR A O 1
ATOM 459 N N . MET A 1 106 ? 121.35900 79.86500 89.70200 1.000 33.35000 105 MET A N 1
ATOM 460 C CA . MET A 1 106 ? 122.71100 79.85400 89.15300 1.000 36.12000 105 MET A CA 1
ATOM 461 C C . MET A 1 106 ? 123.06300 78.48800 88.57300 1.000 42.06000 105 MET A C 1
ATOM 462 O O . MET A 1 106 ? 123.74400 78.41200 87.54600 1.000 49.65000 105 MET A O 1
ATOM 467 N N . ILE A 1 107 ? 122.57600 77.39600 89.17500 1.000 38.43000 106 ILE A N 1
ATOM 468 C CA . ILE A 1 107 ? 122.88100 76.10000 88.56900 1.000 42.69000 106 ILE A CA 1
ATOM 469 C C . ILE A 1 107 ? 122.04400 75.86200 87.31600 1.000 48.05000 106 ILE A C 1
ATOM 470 O O . ILE A 1 107 ? 122.41500 75.03900 86.47300 1.000 54.60000 106 ILE A O 1
ATOM 475 N N . ARG A 1 108 ? 120.91500 76.55600 87.15800 1.000 42.98000 107 ARG A N 1
ATOM 476 C CA . ARG A 1 108 ? 120.22900 76.49000 85.87100 1.000 48.78000 107 ARG A CA 1
ATOM 477 C C . ARG A 1 108 ? 120.94400 77.32100 84.81400 1.000 56.10000 107 ARG A C 1
ATOM 478 O O . ARG A 1 108 ? 121.01500 76.91200 83.65000 1.000 68.91000 107 ARG A O 1
ATOM 486 N N . ARG A 1 109 ? 121.45700 78.50000 85.18300 1.000 52.96000 108 ARG A N 1
ATOM 487 C CA . ARG A 1 109 ? 122.14000 79.32500 84.18700 1.000 56.02000 108 ARG A CA 1
ATOM 488 C C . ARG A 1 109 ? 123.48500 78.72800 83.77200 1.000 69.68000 108 ARG A C 1
ATOM 489 O O . ARG A 1 109 ? 123.85200 78.80200 82.59200 1.000 70.75000 108 ARG A O 1
ATOM 497 N N . GLU A 1 110 ? 124.19300 78.04900 84.68100 1.000 62.58000 109 GLU A N 1
ATOM 498 C CA . GLU A 1 110 ? 125.48000 77.45000 84.31400 1.000 67.91000 109 GLU A CA 1
ATOM 499 C C . GLU A 1 110 ? 125.36000 76.22900 83.39900 1.000 79.98000 109 GLU A C 1
ATOM 500 O O . GLU A 1 110 ? 126.38500 75.61500 83.08500 1.000 73.08000 109 GLU A O 1
ATOM 506 N N . ARG A 1 111 ? 124.15300 75.85900 82.97500 1.000 70.32000 110 ARG A N 1
ATOM 507 C CA . ARG A 1 111 ? 123.93900 74.98100 81.83600 1.000 76.40000 110 ARG A CA 1
ATOM 508 C C . ARG A 1 111 ? 123.92100 75.73900 80.51300 1.000 85.15000 110 ARG A C 1
ATOM 509 O O . ARG A 1 111 ? 123.78900 75.11000 79.45700 1.000 84.21000 110 ARG A O 1
ATOM 517 N N . GLU A 1 112 ? 124.04800 77.06700 80.54800 1.000 105.71000 111 GLU A N 1
ATOM 518 C CA . GLU A 1 112 ? 124.05300 77.91100 79.36200 1.000 82.63000 111 GLU A CA 1
ATOM 519 C C . GLU A 1 112 ? 125.28200 78.81500 79.40200 1.000 109.30000 111 GLU A C 1
ATOM 520 O O . GLU A 1 112 ? 125.78100 79.16700 80.47300 1.000 104.99000 111 GLU A O 1
ATOM 526 N N . ARG A 1 113 ? 125.77800 79.18700 78.22100 1.000 93.19000 112 ARG A N 1
ATOM 527 C CA . ARG A 1 113 ? 126.89600 80.11300 78.09800 1.000 133.70000 112 ARG A CA 1
ATOM 528 C C . ARG A 1 113 ? 126.55600 81.18000 77.07000 1.000 102.08000 112 ARG A C 1
ATOM 529 O O . ARG A 1 113 ? 125.66500 81.00200 76.23500 1.000 119.59000 112 ARG A O 1
ATOM 537 N N . SER A 1 114 ? 127.27500 82.29700 77.15100 1.000 104.72000 113 SER A N 1
ATOM 538 C CA . SER A 1 114 ? 127.13600 83.40000 76.20400 1.000 136.50000 113 SER A CA 1
ATOM 539 C C . SER A 1 114 ? 127.60400 83.01000 74.80300 1.000 117.43000 113 SER A C 1
ATOM 540 O O . SER A 1 114 ? 128.64000 82.36800 74.63600 1.000 117.04000 113 SER A O 1
ATOM 543 N N . GLY A 1 124 ? 126.54200 103.83700 83.41400 1.000 30.61000 123 GLY A N 1
ATOM 544 C CA . GLY A 1 124 ? 126.31100 104.13000 84.81500 1.000 28.49000 123 GLY A CA 1
ATOM 545 C C . GLY A 1 124 ? 126.11700 102.88800 85.66000 1.000 27.82000 123 GLY A C 1
ATOM 546 O O . GLY A 1 124 ? 125.64000 102.96500 86.79000 1.000 26.97000 123 GLY A O 1
ATOM 547 N N . ALA A 1 125 ? 126.46600 101.73200 85.09200 1.000 29.79000 124 ALA A N 1
ATOM 548 C CA . ALA A 1 125 ? 126.39500 100.48500 85.84700 1.000 27.44000 124 ALA A CA 1
ATOM 549 C C . ALA A 1 125 ? 127.47100 100.42700 86.92100 1.000 25.92000 124 ALA A C 1
ATOM 550 O O . ALA A 1 125 ? 127.26600 99.82500 87.98400 1.000 27.24000 124 ALA A O 1
ATOM 552 N N . SER A 1 126 ? 128.62700 101.04200 86.65800 1.000 26.01000 125 SER A N 1
ATOM 553 C CA . SER A 1 126 ? 129.74100 101.00200 87.59400 1.000 26.11000 125 SER A CA 1
ATOM 554 C C . SER A 1 126 ? 129.46100 101.78400 88.86700 1.000 24.16000 125 SER A C 1
ATOM 555 O O . SER A 1 126 ? 129.95600 101.39800 89.92800 1.000 23.88000 125 SER A O 1
ATOM 558 N N . TRP A 1 127 ? 128.64100 102.83500 88.79100 1.000 24.09000 126 TRP A N 1
ATOM 559 C CA . TRP A 1 127 ? 128.25100 103.57700 89.98300 1.000 21.59000 126 TRP A CA 1
ATOM 560 C C . TRP A 1 127 ? 127.38900 102.71000 90.88700 1.000 20.67000 126 TRP A C 1
ATOM 561 O O . TRP A 1 127 ? 127.60200 102.66000 92.10400 1.000 22.52000 126 TRP A O 1
ATOM 572 N N . ILE A 1 128 ? 126.47200 101.95700 90.28700 1.000 22.06000 127 ILE A N 1
ATOM 573 C CA . ILE A 1 128 ? 125.57000 101.10900 91.05200 1.000 19.98000 127 ILE A CA 1
ATOM 574 C C . ILE A 1 128 ? 126.33000 99.93700 91.66300 1.000 20.76000 127 ILE A C 1
ATOM 575 O O . ILE A 1 128 ? 126.12500 99.58400 92.83200 1.000 21.87000 127 ILE A O 1
ATOM 580 N N . ARG A 1 129 ? 127.24900 99.34300 90.89300 1.000 21.53000 128 ARG A N 1
ATOM 581 C CA . ARG A 1 129 ? 128.06000 98.24100 91.40700 1.000 20.29000 128 ARG A CA 1
ATOM 582 C C . ARG A 1 129 ? 129.00400 98.69400 92.51600 1.000 20.39000 128 ARG A C 1
ATOM 583 O O . ARG A 1 129 ? 129.20300 97.97000 93.49800 1.000 20.72000 128 ARG A O 1
ATOM 591 N N . GLY A 1 130 ? 129.58600 99.89000 92.38500 1.000 20.99000 129 GLY A N 1
ATOM 592 C CA . GLY A 1 130 ? 130.45400 100.40700 93.43100 1.000 18.31000 129 GLY A CA 1
ATOM 593 C C . GLY A 1 130 ? 129.71100 100.70500 94.71800 1.000 17.39000 129 GLY A C 1
ATOM 594 O O . GLY A 1 130 ? 130.19300 100.39300 95.81100 1.000 19.27000 129 GLY A O 1
ATOM 595 N N . GLY A 1 131 ? 128.53100 101.32400 94.60300 1.000 17.76000 130 GLY A N 1
ATOM 596 C CA . GLY A 1 131 ? 127.70800 101.56200 95.77900 1.000 15.78000 130 GLY A CA 1
ATOM 597 C C . GLY A 1 131 ? 127.28400 100.28200 96.47100 1.000 15.49000 130 GLY A C 1
ATOM 598 O O . GLY A 1 131 ? 127.39100 100.16100 97.69900 1.000 18.70000 130 GLY A O 1
ATOM 599 N N . LEU A 1 132 ? 126.81700 99.30300 95.68600 1.000 16.67000 131 LEU A N 1
ATOM 600 C CA . LEU A 1 132 ? 126.41700 98.00700 96.22600 1.000 15.48000 131 LEU A CA 1
ATOM 601 C C . LEU A 1 132 ? 127.57200 97.30300 96.92100 1.000 15.75000 131 LEU A C 1
ATOM 602 O O . LEU A 1 132 ? 127.41100 96.77900 98.02500 1.000 17.37000 131 LEU A O 1
ATOM 607 N N . THR A 1 133 ? 128.75100 97.30200 96.30000 1.000 16.67000 132 THR A N 1
ATOM 608 C CA . THR A 1 133 ? 129.88900 96.59100 96.86900 1.000 14.47000 132 THR A CA 1
ATOM 609 C C . THR A 1 133 ? 130.41700 97.27400 98.12700 1.000 15.88000 132 THR A C 1
ATOM 610 O O . THR A 1 133 ? 130.77100 96.59100 99.09300 1.000 18.32000 132 THR A O 1
ATOM 614 N N . MET A 1 134 ? 130.45400 98.61100 98.15100 1.000 15.76000 133 MET A N 1
ATOM 615 C CA . MET A 1 134 ? 130.88700 99.33000 99.35000 1.000 13.80000 133 MET A CA 1
ATOM 616 C C . MET A 1 134 ? 129.94500 99.08500 100.52700 1.000 14.42000 133 MET A C 1
ATOM 617 O O . MET A 1 134 ? 130.38900 98.76800 101.64300 1.000 15.72000 133 MET A O 1
ATOM 622 N N . LEU A 1 135 ? 128.63400 99.20500 100.29000 1.000 15.08000 134 LEU A N 1
ATOM 623 C CA . LEU A 1 135 ? 127.67000 98.98000 101.36200 1.000 11.65000 134 LEU A CA 1
ATOM 624 C C . LEU A 1 135 ? 127.64500 97.51900 101.79000 1.000 12.17000 134 LEU A C 1
ATOM 625 O O . LEU A 1 135 ? 127.44600 97.21700 102.97100 1.000 14.70000 134 LEU A O 1
ATOM 630 N N . ALA A 1 136 ? 127.88700 96.60400 100.85200 1.000 13.89000 135 ALA A N 1
ATOM 631 C CA . ALA A 1 136 ? 127.95800 95.18700 101.18100 1.000 12.06000 135 ALA A CA 1
ATOM 632 C C . ALA A 1 136 ? 129.17700 94.86000 102.02200 1.000 14.01000 135 ALA A C 1
ATOM 633 O O . ALA A 1 136 ? 129.10000 94.01900 102.92200 1.000 16.56000 135 ALA A O 1
ATOM 635 N N . LEU A 1 137 ? 130.31700 95.48700 101.72700 1.000 14.45000 136 LEU A N 1
ATOM 636 C CA . LEU A 1 137 ? 131.50600 95.27700 102.54400 1.000 12.52000 136 LEU A CA 1
ATOM 637 C C . LEU A 1 137 ? 131.31100 95.80200 103.95600 1.000 13.97000 136 LEU A C 1
ATOM 638 O O . LEU A 1 137 ? 131.73200 95.15600 104.91900 1.000 16.43000 136 LEU A O 1
ATOM 643 N N . LEU A 1 138 ? 130.66100 96.95800 104.10300 1.000 14.79000 137 LEU A N 1
ATOM 644 C CA . LEU A 1 138 ? 130.41500 97.47500 105.44900 1.000 12.37000 137 LEU A CA 1
ATOM 645 C C . LEU A 1 138 ? 129.41700 96.60400 106.21000 1.000 13.40000 137 LEU A C 1
ATOM 646 O O . LEU A 1 138 ? 129.57600 96.37200 107.41800 1.000 16.32000 137 LEU A O 1
ATOM 651 N N . SER A 1 139 ? 128.41200 96.07300 105.50800 1.000 14.41000 138 SER A N 1
ATOM 652 C CA . SER A 1 139 ? 127.46600 95.14700 106.12300 1.000 12.28000 138 SER A CA 1
ATOM 653 C C . SER A 1 139 ? 128.14600 93.85000 106.55800 1.000 15.74000 138 SER A C 1
ATOM 654 O O . SER A 1 139 ? 127.87300 93.32700 107.64500 1.000 18.22000 138 SER A O 1
ATOM 657 N N . LEU A 1 140 ? 129.04000 93.31900 105.71900 1.000 15.78000 139 LEU A N 1
ATOM 658 C CA . LEU A 1 140 ? 129.77500 92.10600 106.06900 1.000 13.62000 139 LEU A CA 1
ATOM 659 C C . LEU A 1 140 ? 130.73900 92.33800 107.22200 1.000 15.15000 139 LEU A C 1
ATOM 660 O O . LEU A 1 140 ? 130.97000 91.43100 108.02600 1.000 18.95000 139 LEU A O 1
ATOM 665 N N . ILE A 1 141 ? 131.32300 93.53600 107.31600 1.000 15.94000 140 ILE A N 1
ATOM 666 C CA . ILE A 1 141 ? 132.17100 93.86400 108.46300 1.000 14.83000 140 ILE A CA 1
ATOM 667 C C . ILE A 1 141 ? 131.34900 93.86800 109.74600 1.000 16.46000 140 ILE A C 1
ATOM 668 O O . ILE A 1 141 ? 131.77300 93.32600 110.77700 1.000 20.54000 140 ILE A O 1
ATOM 673 N N . MET A 1 142 ? 130.14600 94.44700 109.69200 1.000 17.12000 141 MET A N 1
ATOM 674 C CA . MET A 1 142 ? 129.27800 94.45100 110.87000 1.000 16.11000 141 MET A CA 1
ATOM 675 C C . MET A 1 142 ? 128.84700 93.03800 111.26100 1.000 19.21000 141 MET A C 1
ATOM 676 O O . MET A 1 142 ? 128.78100 92.70500 112.45300 1.000 23.07000 141 MET A O 1
ATOM 681 N N . ASP A 1 143 ? 128.56900 92.18700 110.27000 1.000 19.15000 142 ASP A N 1
ATOM 682 C CA . ASP A 1 143 ? 128.21900 90.80000 110.56300 1.000 18.03000 142 ASP A CA 1
ATOM 683 C C . ASP A 1 143 ? 129.40100 90.02500 111.13000 1.000 20.89000 142 ASP A C 1
ATOM 684 O O . ASP A 1 143 ? 129.22200 89.14900 111.98400 1.000 25.96000 142 ASP A O 1
ATOM 689 N N . ALA A 1 144 ? 130.61600 90.32900 110.66700 1.000 20.38000 143 ALA A N 1
ATOM 690 C CA . ALA A 1 144 ? 131.80800 89.71200 111.23900 1.000 18.60000 143 ALA A CA 1
ATOM 691 C C . ALA A 1 144 ? 132.00100 90.12400 112.69100 1.000 22.19000 143 ALA A C 1
ATOM 692 O O . ALA A 1 144 ? 132.40200 89.30500 113.52400 1.000 27.57000 143 ALA A O 1
ATOM 694 N N . PHE A 1 145 ? 131.69300 91.38400 113.01500 1.000 22.07000 144 PHE A N 1
ATOM 695 C CA . PHE A 1 145 ? 131.73200 91.82700 114.40800 1.000 22.19000 144 PHE A CA 1
ATOM 696 C C . PHE A 1 145 ? 130.69300 91.10600 115.25800 1.000 26.09000 144 PHE A C 1
ATOM 697 O O . PHE A 1 145 ? 130.97000 90.74700 116.40800 1.000 35.09000 144 PHE A O 1
ATOM 705 N N . ARG A 1 146 ? 129.49900 90.87800 114.70700 1.000 25.63000 145 ARG A N 1
ATOM 706 C CA . ARG A 1 146 ? 128.46700 90.15800 115.45400 1.000 26.28000 145 ARG A CA 1
ATOM 707 C C . ARG A 1 146 ? 128.85400 88.70400 115.70800 1.000 30.66000 145 ARG A C 1
ATOM 708 O O . ARG A 1 146 ? 128.63500 88.18000 116.80700 1.000 36.64000 145 ARG A O 1
ATOM 716 N N . ILE A 1 147 ? 129.44300 88.04300 114.71000 1.000 29.19000 146 ILE A N 1
ATOM 717 C CA . ILE A 1 147 ? 129.87900 86.65700 114.87700 1.000 29.44000 146 ILE A CA 1
ATOM 718 C C . ILE A 1 147 ? 131.03200 86.57600 115.87400 1.000 34.92000 146 ILE A C 1
ATOM 719 O O . ILE A 1 147 ? 131.08300 85.67100 116.72000 1.000 43.83000 146 ILE A O 1
ATOM 724 N N . GLY A 1 148 ? 131.96300 87.53400 115.79600 1.000 34.86000 147 GLY A N 1
ATOM 725 C CA . GLY A 1 148 ? 133.05800 87.60200 116.75500 1.000 37.94000 147 GLY A CA 1
ATOM 726 C C . GLY A 1 148 ? 132.59800 87.82000 118.18300 1.000 44.40000 147 GLY A C 1
ATOM 727 O O . GLY A 1 148 ? 133.19100 87.29100 119.12500 1.000 47.57000 147 GLY A O 1
ATOM 728 N N . TYR A 1 149 ? 131.56600 88.64600 118.36800 1.000 42.25000 148 TYR A N 1
ATOM 729 C CA . TYR A 1 149 ? 130.96500 88.77800 119.69100 1.000 47.56000 148 TYR A CA 1
ATOM 730 C C . TYR A 1 149 ? 130.30200 87.47900 120.13200 1.000 50.56000 148 TYR A C 1
ATOM 731 O O . TYR A 1 149 ? 130.39800 87.08900 121.29900 1.000 49.54000 148 TYR A O 1
ATOM 740 N N . PHE A 1 150 ? 129.60000 86.80700 119.21400 1.000 50.67000 149 PHE A N 1
ATOM 741 C CA . PHE A 1 150 ? 128.92000 85.55900 119.55700 1.000 48.83000 149 PHE A CA 1
ATOM 742 C C . PHE A 1 150 ? 129.89500 84.42900 119.89200 1.000 52.12000 149 PHE A C 1
ATOM 743 O O . PHE A 1 150 ? 129.51600 83.46100 120.55600 1.000 54.80000 149 PHE A O 1
ATOM 751 N N . VAL A 1 151 ? 131.14200 84.50800 119.44100 1.000 51.28000 150 VAL A N 1
ATOM 752 C CA . VAL A 1 151 ? 132.11700 83.49800 119.83300 1.000 55.53000 150 VAL A CA 1
ATOM 753 C C . VAL A 1 151 ? 133.04600 84.00300 120.92900 1.000 57.30000 150 VAL A C 1
ATOM 754 O O . VAL A 1 151 ? 134.01800 83.32500 121.27400 1.000 56.74000 150 VAL A O 1
ATOM 758 N N . GLY A 1 152 ? 132.77700 85.18200 121.48300 1.000 58.41000 151 GLY A N 1
ATOM 759 C CA . GLY A 1 152 ? 133.63700 85.75700 122.50100 1.000 61.13000 151 GLY A CA 1
ATOM 760 C C . GLY A 1 152 ? 132.93800 86.32300 123.72300 1.000 64.56000 151 GLY A C 1
ATOM 761 O O . GLY A 1 152 ? 133.35300 87.37100 124.22500 1.000 64.71000 151 GLY A O 1
ATOM 762 N N . TYR A 1 153 ? 131.88600 85.67200 124.21600 1.000 63.66000 152 TYR A N 1
ATOM 763 C CA . TYR A 1 153 ? 131.01700 86.30100 125.20400 1.000 72.60000 152 TYR A CA 1
ATOM 764 C C . TYR A 1 153 ? 130.50100 85.25900 126.19100 1.000 57.62000 152 TYR A C 1
ATOM 765 O O . TYR A 1 153 ? 130.76700 84.06200 126.06100 1.000 62.71000 152 TYR A O 1
ATOM 774 N N . HIS A 1 154 ? 129.74100 85.73500 127.17700 1.000 56.48000 153 HIS A N 1
ATOM 775 C CA . HIS A 1 154 ? 129.05200 84.85400 128.11200 1.000 61.27000 153 HIS A CA 1
ATOM 776 C C . HIS A 1 154 ? 127.77200 84.33500 127.47000 1.000 58.35000 153 HIS A C 1
ATOM 777 O O . HIS A 1 154 ? 126.80400 85.08700 127.32000 1.000 50.62000 153 HIS A O 1
ATOM 784 N N . SER A 1 155 ? 127.73100 83.03300 127.18400 1.000 51.52000 154 SER A N 1
ATOM 785 C CA . SER A 1 155 ? 126.70700 82.47400 126.30500 1.000 61.71000 154 SER A CA 1
ATOM 786 C C . SER A 1 155 ? 125.33500 82.41000 126.96600 1.000 52.27000 154 SER A C 1
ATOM 787 O O . SER A 1 155 ? 124.86200 81.33000 127.33400 1.000 46.12000 154 SER A O 1
ATOM 790 N N . CYS A 1 156 ? 124.68100 83.56300 127.09900 1.000 50.04000 155 CYS A N 1
ATOM 791 C CA . CYS A 1 156 ? 123.41100 83.65200 127.80600 1.000 40.36000 155 CYS A CA 1
ATOM 792 C C . CYS A 1 156 ? 122.28200 84.19800 126.94200 1.000 40.87000 155 CYS A C 1
ATOM 793 O O . CYS A 1 156 ? 121.21500 84.52700 127.47500 1.000 36.78000 155 CYS A O 1
ATOM 796 N N . ILE A 1 157 ? 122.47600 84.29300 125.62600 1.000 53.79000 156 ILE A N 1
ATOM 797 C CA . ILE A 1 157 ? 121.41900 84.70200 124.71200 1.000 44.40000 156 ILE A CA 1
ATOM 798 C C . ILE A 1 157 ? 121.10700 83.52300 123.80200 1.000 48.22000 156 ILE A C 1
ATOM 799 O O . ILE A 1 157 ? 121.87100 82.56000 123.71300 1.000 48.62000 156 ILE A O 1
ATOM 804 N N . SER A 1 158 ? 119.95600 83.60200 123.14000 1.000 51.79000 157 SER A N 1
ATOM 805 C CA . SER A 1 158 ? 119.39900 82.45700 122.43700 1.000 51.26000 157 SER A CA 1
ATOM 806 C C . SER A 1 158 ? 120.20700 82.12600 121.18400 1.000 46.05000 157 SER A C 1
ATOM 807 O O . SER A 1 158 ? 121.01600 82.92200 120.70000 1.000 47.31000 157 SER A O 1
ATOM 810 N N . ALA A 1 159 ? 119.98700 80.90900 120.67300 1.000 45.52000 158 ALA A N 1
ATOM 811 C CA . ALA A 1 159 ? 120.71000 80.43700 119.49500 1.000 45.37000 158 ALA A CA 1
ATOM 812 C C . ALA A 1 159 ? 120.32100 81.20000 118.23600 1.000 39.76000 158 ALA A C 1
ATOM 813 O O . ALA A 1 159 ? 121.10700 81.25600 117.28500 1.000 37.92000 158 ALA A O 1
ATOM 815 N N . ALA A 1 160 ? 119.11400 81.77700 118.20500 1.000 42.02000 159 ALA A N 1
ATOM 816 C CA . ALA A 1 160 ? 118.66000 82.53400 117.03900 1.000 39.06000 159 ALA A CA 1
ATOM 817 C C . ALA A 1 160 ? 119.49800 83.78300 116.79600 1.000 37.14000 159 ALA A C 1
ATOM 818 O O . ALA A 1 160 ? 119.55700 84.27200 115.66600 1.000 34.79000 159 ALA A O 1
ATOM 820 N N . LEU A 1 161 ? 120.14600 84.31500 117.83200 1.000 38.47000 160 LEU A N 1
ATOM 821 C CA . LEU A 1 161 ? 121.08800 85.41100 117.64800 1.000 38.38000 160 LEU A CA 1
ATOM 822 C C . LEU A 1 161 ? 122.46800 84.95700 117.19600 1.000 38.38000 160 LEU A C 1
ATOM 823 O O . LEU A 1 161 ? 123.35000 85.80600 117.02900 1.000 38.38000 160 LEU A O 1
ATOM 828 N N . GLY A 1 162 ? 122.69100 83.65900 117.03200 1.000 36.57000 161 GLY A N 1
ATOM 829 C CA . GLY A 1 162 ? 123.92100 83.17900 116.44100 1.000 34.51000 161 GLY A CA 1
ATOM 830 C C . GLY A 1 162 ? 123.73600 82.74000 115.00600 1.000 28.30000 161 GLY A C 1
ATOM 831 O O . GLY A 1 162 ? 124.63300 82.91200 114.17700 1.000 25.67000 161 GLY A O 1
ATOM 832 N N . VAL A 1 163 ? 122.57400 82.16800 114.69900 1.000 27.26000 162 VAL A N 1
ATOM 833 C CA . VAL A 1 163 ? 122.31200 81.69300 113.34700 1.000 21.28000 162 VAL A CA 1
ATOM 834 C C . VAL A 1 163 ? 122.00700 82.86100 112.42300 1.000 20.56000 162 VAL A C 1
ATOM 835 O O . VAL A 1 163 ? 122.38000 82.84600 111.24600 1.000 20.54000 162 VAL A O 1
ATOM 839 N N . TYR A 1 164 ? 121.31300 83.87800 112.93500 1.000 22.38000 163 TYR A N 1
ATOM 840 C CA . TYR A 1 164 ? 120.96500 85.05200 112.13100 1.000 17.02000 163 TYR A CA 1
ATOM 841 C C . TYR A 1 164 ? 122.15900 85.81500 111.55900 1.000 17.00000 163 TYR A C 1
ATOM 842 O O . TYR A 1 164 ? 122.13500 86.08700 110.34800 1.000 18.91000 163 TYR A O 1
ATOM 851 N N . PRO A 1 165 ? 123.21200 86.19300 112.30700 1.000 17.80000 164 PRO A N 1
ATOM 852 C CA . PRO A 1 165 ? 124.31400 86.91300 111.64900 1.000 15.35000 164 PRO A CA 1
ATOM 853 C C . PRO A 1 165 ? 125.15400 86.05500 110.72400 1.000 16.54000 164 PRO A C 1
ATOM 854 O O . PRO A 1 165 ? 125.89600 86.60900 109.90800 1.000 18.11000 164 PRO A O 1
ATOM 858 N N . ILE A 1 166 ? 125.07400 84.73000 110.81700 1.000 17.05000 165 ILE A N 1
ATOM 859 C CA . ILE A 1 166 ? 125.80300 83.89100 109.87500 1.000 13.74000 165 ILE A CA 1
ATOM 860 C C . ILE A 1 166 ? 125.06600 83.81000 108.55000 1.000 14.21000 165 ILE A C 1
ATOM 861 O O . ILE A 1 166 ? 125.64100 84.10900 107.49700 1.000 16.39000 165 ILE A O 1
ATOM 866 N N . VAL A 1 167 ? 123.77500 83.45500 108.60100 1.000 15.46000 166 VAL A N 1
ATOM 867 C CA . VAL A 1 167 ? 122.96000 83.27600 107.39900 1.000 12.38000 166 VAL A CA 1
ATOM 868 C C . VAL A 1 167 ? 122.86900 84.57400 106.61700 1.000 13.68000 166 VAL A C 1
ATOM 869 O O . VAL A 1 167 ? 123.06200 84.58600 105.39100 1.000 14.66000 166 VAL A O 1
ATOM 873 N N . HIS A 1 168 ? 122.65800 85.68800 107.33600 1.000 14.54000 167 HIS A N 1
ATOM 874 C CA . HIS A 1 168 ? 122.66000 87.02700 106.75200 1.000 12.03000 167 HIS A CA 1
ATOM 875 C C . HIS A 1 168 ? 123.93900 87.29000 105.98200 1.000 14.09000 167 HIS A C 1
ATOM 876 O O . HIS A 1 168 ? 123.88800 87.74100 104.83000 1.000 16.28000 167 HIS A O 1
ATOM 883 N N . ALA A 1 169 ? 125.08500 86.91000 106.56900 1.000 14.46000 168 ALA A N 1
ATOM 884 C CA . ALA A 1 169 ? 126.36700 87.07200 105.89400 1.000 11.70000 168 ALA A CA 1
ATOM 885 C C . ALA A 1 169 ? 126.40100 86.28900 104.59500 1.000 12.46000 168 ALA A C 1
ATOM 886 O O . ALA A 1 169 ? 126.68300 86.86900 103.53700 1.000 15.03000 168 ALA A O 1
ATOM 888 N N . LEU A 1 170 ? 125.96600 85.01700 104.63800 1.000 14.19000 169 LEU A N 1
ATOM 889 C CA . LEU A 1 170 ? 125.87600 84.21100 103.42300 1.000 12.22000 169 LEU A CA 1
ATOM 890 C C . LEU A 1 170 ? 124.90400 84.82900 102.44700 1.000 12.72000 169 LEU A C 1
ATOM 891 O O . LEU A 1 170 ? 125.23900 84.98800 101.26200 1.000 15.11000 169 LEU A O 1
ATOM 896 N N . HIS A 1 171 ? 123.76500 85.30100 102.97900 1.000 13.64000 170 HIS A N 1
ATOM 897 C CA . HIS A 1 171 ? 122.74200 85.95100 102.17400 1.000 12.30000 170 HIS A CA 1
ATOM 898 C C . HIS A 1 171 ? 123.33700 87.13300 101.44600 1.000 14.05000 170 HIS A C 1
ATOM 899 O O . HIS A 1 171 ? 123.30500 87.16700 100.20600 1.000 16.32000 170 HIS A O 1
ATOM 906 N N . THR A 1 172 ? 124.09800 87.95600 102.19000 1.000 14.28000 171 THR A N 1
ATOM 907 C CA . THR A 1 172 ? 124.70400 89.16000 101.63400 1.000 12.58000 171 THR A CA 1
ATOM 908 C C . THR A 1 172 ? 125.63700 88.81000 100.49600 1.000 14.28000 171 THR A C 1
ATOM 909 O O . THR A 1 172 ? 125.44300 89.29400 99.37200 1.000 17.16000 171 THR A O 1
ATOM 913 N N . ILE A 1 173 ? 126.50100 87.80700 100.72700 1.000 15.15000 172 ILE A N 1
ATOM 914 C CA . ILE A 1 173 ? 127.50500 87.42000 99.74100 1.000 12.71000 172 ILE A CA 1
ATOM 915 C C . ILE A 1 173 ? 126.82500 86.93700 98.48000 1.000 15.26000 172 ILE A C 1
ATOM 916 O O . ILE A 1 173 ? 127.05500 87.49000 97.39300 1.000 18.33000 172 ILE A O 1
ATOM 921 N N . SER A 1 174 ? 125.83400 86.05200 98.65300 1.000 16.28000 173 SER A N 1
ATOM 922 C CA . SER A 1 174 ? 125.17700 85.44900 97.50700 1.000 13.94000 173 SER A CA 1
ATOM 923 C C . SER A 1 174 ? 124.40300 86.49600 96.74800 1.000 16.46000 173 SER A C 1
ATOM 924 O O . SER A 1 174 ? 124.50900 86.57500 95.51600 1.000 20.73000 173 SER A O 1
ATOM 927 N N . GLN A 1 175 ? 123.77400 87.41300 97.49500 1.000 17.34000 174 GLN A N 1
ATOM 928 C CA . GLN A 1 175 ? 122.94500 88.43700 96.88400 1.000 16.27000 174 GLN A CA 1
ATOM 929 C C . GLN A 1 175 ? 123.79600 89.35100 96.03200 1.000 17.59000 174 GLN A C 1
ATOM 930 O O . GLN A 1 175 ? 123.46000 89.60300 94.86600 1.000 20.87000 174 GLN A O 1
ATOM 936 N N . VAL A 1 176 ? 124.99000 89.68800 96.53800 1.000 18.31000 175 VAL A N 1
ATOM 937 C CA . VAL A 1 176 ? 125.89100 90.56600 95.80600 1.000 16.98000 175 VAL A CA 1
ATOM 938 C C . VAL A 1 176 ? 126.34300 89.89100 94.53400 1.000 20.35000 175 VAL A C 1
ATOM 939 O O . VAL A 1 176 ? 126.23600 90.47700 93.44600 1.000 23.84000 175 VAL A O 1
ATOM 943 N N . HIS A 1 177 ? 126.68800 88.59900 94.64500 1.000 20.48000 176 HIS A N 1
ATOM 944 C CA . HIS A 1 177 ? 127.11300 87.80700 93.50000 1.000 19.00000 176 HIS A CA 1
ATOM 945 C C . HIS A 1 177 ? 126.02700 87.78100 92.44500 1.000 21.39000 176 HIS A C 1
ATOM 946 O O . HIS A 1 177 ? 126.28200 88.10300 91.27800 1.000 26.57000 176 HIS A O 1
ATOM 953 N N . PHE A 1 178 ? 124.78200 87.56900 92.89000 1.000 22.06000 177 PHE A N 1
ATOM 954 C CA . PHE A 1 178 ? 123.64500 87.56200 91.98400 1.000 21.60000 177 PHE A CA 1
ATOM 955 C C . PHE A 1 178 ? 123.49100 88.92200 91.32900 1.000 24.61000 177 PHE A C 1
ATOM 956 O O . PHE A 1 178 ? 123.57500 89.04300 90.09900 1.000 33.51000 177 PHE A O 1
ATOM 964 N N . LEU A 1 179 ? 123.48500 89.97400 92.15200 1.000 26.81000 178 LEU A N 1
ATOM 965 C CA . LEU A 1 179 ? 123.30400 91.32400 91.63700 1.000 25.28000 178 LEU A CA 1
ATOM 966 C C . LEU A 1 179 ? 124.53200 91.79200 90.87500 1.000 26.10000 178 LEU A C 1
ATOM 967 O O . LEU A 1 179 ? 124.46300 92.76600 90.12000 1.000 33.30000 178 LEU A O 1
ATOM 972 N N . TRP A 1 180 ? 125.67300 91.12600 91.06500 1.000 25.66000 179 TRP A N 1
ATOM 973 C CA . TRP A 1 180 ? 126.80400 91.44400 90.20800 1.000 28.16000 179 TRP A CA 1
ATOM 974 C C . TRP A 1 180 ? 126.62700 90.81600 88.83700 1.000 29.26000 179 TRP A C 1
ATOM 975 O O . TRP A 1 180 ? 126.75600 91.49400 87.81300 1.000 35.63000 179 TRP A O 1
ATOM 986 N N . PHE A 1 181 ? 126.31600 89.52200 88.79200 1.000 31.25000 180 PHE A N 1
ATOM 987 C CA . PHE A 1 181 ? 126.60400 88.77900 87.57100 1.000 33.63000 180 PHE A CA 1
ATOM 988 C C . PHE A 1 181 ? 125.38200 88.41800 86.75500 1.000 35.26000 180 PHE A C 1
ATOM 989 O O . PHE A 1 181 ? 125.43400 88.49000 85.52400 1.000 36.93000 180 PHE A O 1
ATOM 997 N N . HIS A 1 182 ? 124.28900 88.04200 87.39400 1.000 35.81000 181 HIS A N 1
ATOM 998 C CA . HIS A 1 182 ? 123.18000 87.43400 86.68600 1.000 36.94000 181 HIS A CA 1
ATOM 999 C C . HIS A 1 182 ? 122.07100 88.42200 86.36900 1.000 39.47000 181 HIS A C 1
ATOM 1000 O O . HIS A 1 182 ? 120.98500 88.00500 85.96700 1.000 41.02000 181 HIS A O 1
ATOM 1007 N N . ILE A 1 183 ? 122.30900 89.72400 86.56300 1.000 39.37000 182 ILE A N 1
ATOM 1008 C CA . ILE A 1 183 ? 121.28700 90.74600 86.38600 1.000 41.99000 182 ILE A CA 1
ATOM 1009 C C . ILE A 1 183 ? 121.70600 91.83800 85.41300 1.000 49.62000 182 ILE A C 1
ATOM 1010 O O . ILE A 1 183 ? 120.87300 92.31800 84.63900 1.000 50.54000 182 ILE A O 1
ATOM 1015 N N . LYS A 1 184 ? 122.99000 92.16800 85.34300 1.000 47.42000 183 LYS A N 1
ATOM 1016 C CA . LYS A 1 184 ? 123.42700 93.38800 84.67000 1.000 54.49000 183 LYS A CA 1
ATOM 1017 C C . LYS A 1 184 ? 123.45600 93.12000 83.17000 1.000 59.52000 183 LYS A C 1
ATOM 1018 O O . LYS A 1 184 ? 124.44900 92.64000 82.61700 1.000 59.99000 183 LYS A O 1
ATOM 1024 N N . ASP A 1 185 ? 122.30600 93.38100 82.53200 1.000 57.19000 184 ASP A N 1
ATOM 1025 C CA . ASP A 1 185 ? 121.99500 93.23100 81.10800 1.000 61.20000 184 ASP A CA 1
ATOM 1026 C C . ASP A 1 185 ? 121.99800 91.76300 80.67100 1.000 56.55000 184 ASP A C 1
ATOM 1027 O O . ASP A 1 185 ? 121.96800 91.47000 79.46800 1.000 61.76000 184 ASP A O 1
ATOM 1032 N N . VAL A 1 186 ? 122.00000 90.82000 81.61200 1.000 64.99000 185 VAL A N 1
ATOM 1033 C CA . VAL A 1 186 ? 121.90900 89.39300 81.30000 1.000 55.85000 185 VAL A CA 1
ATOM 1034 C C . VAL A 1 186 ? 120.66900 88.87600 82.01900 1.000 61.70000 185 VAL A C 1
ATOM 1035 O O . VAL A 1 186 ? 120.73500 88.38100 83.14800 1.000 51.44000 185 VAL A O 1
ATOM 1039 N N . ILE A 1 187 ? 119.52200 88.98100 81.35800 1.000 54.07000 186 ILE A N 1
ATOM 1040 C CA . ILE A 1 187 ? 118.24100 88.52300 81.89300 1.000 63.87000 186 ILE A CA 1
ATOM 1041 C C . ILE A 1 187 ? 117.71800 87.34100 81.09000 1.000 54.38000 186 ILE A C 1
ATOM 1042 O O . ILE A 1 187 ? 117.41000 86.28500 81.64600 1.000 57.58000 186 ILE A O 1
ATOM 1047 N N . LYS A 1 188 ? 117.56400 87.52300 79.77300 1.000 56.82000 187 LYS A N 1
ATOM 1048 C CA . LYS A 1 188 ? 117.35100 86.51400 78.73500 1.000 56.38000 187 LYS A CA 1
ATOM 1049 C C . LYS A 1 188 ? 116.02900 85.75400 78.80000 1.000 54.89000 187 LYS A C 1
ATOM 105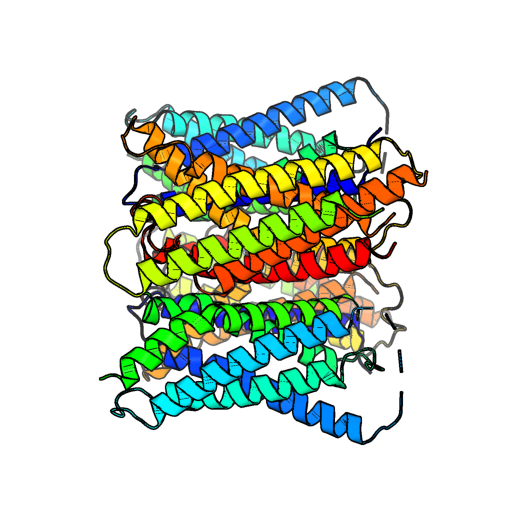0 O O . LYS A 1 188 ? 115.71500 85.01600 77.85900 1.000 58.79000 187 LYS A O 1
ATOM 1056 N N . LYS A 1 189 ? 115.22500 85.97600 79.84400 1.000 58.63000 188 LYS A N 1
ATOM 1057 C CA . LYS A 1 189 ? 113.99500 85.23700 80.10100 1.000 54.66000 188 LYS A CA 1
ATOM 1058 C C . LYS A 1 189 ? 113.31000 85.86600 81.30400 1.000 53.41000 188 LYS A C 1
ATOM 1059 O O . LYS A 1 189 ? 113.98100 86.30900 82.23700 1.000 50.98000 188 LYS A O 1
ATOM 1065 N N . TYR A 1 190 ? 111.98200 85.90600 81.27500 1.000 52.92000 189 TYR A N 1
ATOM 1066 C CA . TYR A 1 190 ? 111.21000 86.28100 82.45500 1.000 49.86000 189 TYR A CA 1
ATOM 1067 C C . TYR A 1 190 ? 110.00700 85.34900 82.53200 1.000 46.65000 189 TYR A C 1
ATOM 1068 O O . TYR A 1 190 ? 109.16300 85.33100 81.63300 1.000 47.63000 189 TYR A O 1
ATOM 1077 N N . GLU A 1 191 ? 109.96700 84.53400 83.58000 1.000 41.41000 190 GLU A N 1
ATOM 1078 C CA . GLU A 1 191 ? 108.92200 83.54600 83.78500 1.000 39.95000 190 GLU A CA 1
ATOM 1079 C C . GLU A 1 191 ? 108.46300 83.60600 85.23100 1.000 31.96000 190 GLU A C 1
ATOM 1080 O O . GLU A 1 191 ? 108.77300 84.54700 85.96100 1.000 32.82000 190 GLU A O 1
ATOM 1086 N N . THR A 1 192 ? 107.69600 82.59100 85.63300 1.000 31.81000 191 THR A N 1
ATOM 1087 C CA . THR A 1 192 ? 107.16700 82.53000 86.99100 1.000 29.63000 191 THR A CA 1
ATOM 1088 C C . THR A 1 192 ? 108.28200 82.37700 88.02100 1.000 28.35000 191 THR A C 1
ATOM 1089 O O . THR A 1 192 ? 108.19600 82.93500 89.12400 1.000 28.89000 191 THR A O 1
ATOM 1093 N N . PHE A 1 193 ? 109.35500 81.67500 87.64800 1.000 29.57000 192 PHE A N 1
ATOM 1094 C CA . PHE A 1 193 ? 110.46000 81.39200 88.55900 1.000 27.25000 192 PHE A CA 1
ATOM 1095 C C . PHE A 1 193 ? 111.21000 82.66700 88.93000 1.000 25.22000 192 PHE A C 1
ATOM 1096 O O . PHE A 1 193 ? 111.42400 82.96000 90.11500 1.000 26.13000 192 PHE A O 1
ATOM 1104 N N . GLU A 1 194 ? 111.56900 83.46600 87.92600 1.000 25.63000 193 GLU A N 1
ATOM 1105 C CA . GLU A 1 194 ? 112.27700 84.71400 88.17800 1.000 23.15000 193 GLU A CA 1
ATOM 1106 C C . GLU A 1 194 ? 111.39100 85.74900 88.85800 1.000 21.82000 193 GLU A C 1
ATOM 1107 O O . GLU A 1 194 ? 111.87900 86.52100 89.68600 1.000 21.50000 193 GLU A O 1
ATOM 1113 N N . ARG A 1 195 ? 110.09600 85.78900 88.52400 1.000 23.56000 194 ARG A N 1
ATOM 1114 C CA . ARG A 1 195 ? 109.19800 86.74000 89.17900 1.000 18.63000 194 ARG A CA 1
ATOM 1115 C C . ARG A 1 195 ? 109.02400 86.41500 90.65400 1.000 16.48000 194 ARG A C 1
ATOM 1116 O O . ARG A 1 195 ? 109.05000 87.32200 91.49800 1.000 17.58000 194 ARG A O 1
ATOM 1124 N N . PHE A 1 196 ? 108.87100 85.12700 90.98300 1.000 18.68000 195 PHE A N 1
ATOM 1125 C CA . PHE A 1 196 ? 108.83600 84.69900 92.37900 1.000 15.38000 195 PHE A CA 1
ATOM 1126 C C . PHE A 1 196 ? 110.11900 85.07100 93.10400 1.000 15.38000 195 PHE A C 1
ATOM 1127 O O . PHE A 1 196 ? 110.07900 85.59100 94.22300 1.000 16.12000 195 PHE A O 1
ATOM 1135 N N . GLY A 1 197 ? 111.26700 84.80600 92.47500 1.000 17.79000 196 GLY A N 1
ATOM 1136 C CA . GLY A 1 197 ? 112.54300 85.11000 93.10500 1.000 16.23000 196 GLY A CA 1
ATOM 1137 C C . GLY A 1 197 ? 112.76800 86.58700 93.35100 1.000 12.09000 196 GLY A C 1
ATOM 1138 O O . GLY A 1 197 ? 113.21800 86.98400 94.42700 1.000 13.59000 196 GLY A O 1
ATOM 1139 N N . VAL A 1 198 ? 112.45600 87.41900 92.35700 1.000 12.10000 197 VAL A N 1
ATOM 1140 C CA . VAL A 1 198 ? 112.65100 88.86100 92.48900 1.000 9.35000 197 VAL A CA 1
ATOM 1141 C C . VAL A 1 198 ? 111.71100 89.44400 93.54100 1.000 10.78000 197 VAL A C 1
ATOM 1142 O O . VAL A 1 198 ? 112.12900 90.25600 94.37100 1.000 12.17000 197 VAL A O 1
ATOM 1146 N N . ILE A 1 199 ? 110.44600 89.00700 93.55900 1.000 12.88000 198 ILE A N 1
ATOM 1147 C CA . ILE A 1 199 ? 109.50000 89.52900 94.54600 1.000 8.05000 198 ILE A CA 1
ATOM 1148 C C . ILE A 1 199 ? 109.86100 89.06900 95.95600 1.000 8.03000 198 ILE A C 1
ATOM 1149 O O . ILE A 1 199 ? 109.78600 89.85100 96.92100 1.000 8.10000 198 ILE A O 1
ATOM 1154 N N . HIS A 1 200 ? 110.28800 87.81100 96.09400 1.000 10.60000 199 HIS A N 1
ATOM 1155 C CA . HIS A 1 200 ? 110.74500 87.30600 97.38200 1.000 8.87000 199 HIS A CA 1
ATOM 1156 C C . HIS A 1 200 ? 111.96100 88.07300 97.87300 1.000 8.90000 199 HIS A C 1
ATOM 1157 O O . HIS A 1 200 ? 112.06600 88.39000 99.06100 1.000 9.60000 199 HIS A O 1
ATOM 1164 N N . ALA A 1 201 ? 112.87900 88.40000 96.96200 1.000 9.29000 200 ALA A N 1
ATOM 1165 C CA . ALA A 1 201 ? 114.06600 89.15900 97.32800 1.000 6.06000 200 ALA A CA 1
ATOM 1166 C C . ALA A 1 201 ? 113.72100 90.58300 97.74100 1.000 5.13000 200 ALA A C 1
ATOM 1167 O O . ALA A 1 201 ? 114.30100 91.10900 98.70000 1.000 11.15000 200 ALA A O 1
ATOM 1169 N N . VAL A 1 202 ? 112.74600 91.19800 97.05700 1.000 6.69000 201 VAL A N 1
ATOM 1170 C CA . VAL A 1 202 ? 112.29100 92.54800 97.39900 1.000 0.85000 201 VAL A CA 1
ATOM 1171 C C . VAL A 1 202 ? 111.73000 92.58400 98.81000 1.000 0.56000 201 VAL A C 1
ATOM 1172 O O . VAL A 1 202 ? 112.13700 93.40300 99.64100 1.000 3.91000 201 VAL A O 1
ATOM 1176 N N . PHE A 1 203 ? 110.80000 91.68700 99.11000 1.000 1.55000 202 PHE A N 1
ATOM 1177 C CA . PHE A 1 203 ? 110.14100 91.79900 100.40200 1.000 0.18000 202 PHE A CA 1
ATOM 1178 C C . PHE A 1 203 ? 110.97500 91.21100 101.53000 1.000 0.28000 202 PHE A C 1
ATOM 1179 O O . PHE A 1 203 ? 110.81200 91.62700 102.68200 1.000 0.01000 202 PHE A O 1
ATOM 1187 N N . THR A 1 204 ? 111.91400 90.31200 101.22100 1.000 1.02000 203 THR A N 1
ATOM 1188 C CA . THR A 1 204 ? 112.91400 89.91000 102.20200 1.000 0.31000 203 THR A CA 1
ATOM 1189 C C . THR A 1 204 ? 113.79500 91.08600 102.59200 1.000 0.60000 203 THR A C 1
ATOM 1190 O O . THR A 1 204 ? 114.06500 91.30800 103.77800 1.000 0.00000 203 THR A O 1
ATOM 1194 N N . ASN A 1 205 ? 114.22700 91.87900 101.60800 1.000 0.26000 204 ASN A N 1
ATOM 1195 C CA . ASN A 1 205 ? 115.06700 93.02600 101.92400 1.000 0.21000 204 ASN A CA 1
ATOM 1196 C C . ASN A 1 205 ? 114.28200 94.13200 102.61700 1.000 0.46000 204 ASN A C 1
ATOM 1197 O O . ASN A 1 205 ? 114.83100 94.84000 103.46300 1.000 4.18000 204 ASN A O 1
ATOM 1202 N N . LEU A 1 206 ? 112.99400 94.28300 102.29700 1.000 0.40000 205 LEU A N 1
ATOM 1203 C CA . LEU A 1 206 ? 112.17300 95.25000 103.02500 1.000 0.26000 205 LEU A CA 1
ATOM 1204 C C . LEU A 1 206 ? 111.96300 94.83900 104.47400 1.000 0.95000 205 LEU A C 1
ATOM 1205 O O . LEU A 1 206 ? 111.98600 95.68800 105.37000 1.000 6.05000 205 LEU A O 1
ATOM 1210 N N . LEU A 1 207 ? 111.76000 93.54700 104.73300 1.000 1.19000 206 LEU A N 1
ATOM 1211 C CA . LEU A 1 207 ? 111.62000 93.10900 106.11700 1.000 0.42000 206 LEU A CA 1
ATOM 1212 C C . LEU A 1 207 ? 112.93600 93.21400 106.87300 1.000 2.69000 206 LEU A C 1
ATOM 1213 O O . LEU A 1 207 ? 112.94000 93.51700 108.07100 1.000 7.97000 206 LEU A O 1
ATOM 1218 N N . LEU A 1 208 ? 114.06100 92.98900 106.19200 1.000 4.30000 207 LEU A N 1
ATOM 1219 C CA . LEU A 1 208 ? 115.36100 93.20800 106.82100 1.000 2.76000 207 LEU A CA 1
ATOM 1220 C C . LEU A 1 208 ? 115.59600 94.68000 107.12700 1.000 6.77000 207 LEU A C 1
ATOM 1221 O O . LEU A 1 208 ? 116.17500 95.01600 108.16700 1.000 11.44000 207 LEU A O 1
ATOM 1226 N N . TRP A 1 209 ? 115.12900 95.56900 106.24700 1.000 5.83000 208 TRP A N 1
ATOM 1227 C CA . TRP A 1 209 ? 115.21200 97.00400 106.49900 1.000 4.39000 208 TRP A CA 1
ATOM 1228 C C . TRP A 1 209 ? 114.38700 97.40900 107.71100 1.000 7.61000 208 TRP A C 1
ATOM 1229 O O . TRP A 1 209 ? 114.86200 98.16300 108.56300 1.000 11.15000 208 TRP A O 1
ATOM 1240 N N . CYS A 1 210 ? 113.14700 96.91700 107.80700 1.000 7.77000 209 CYS A N 1
ATOM 1241 C CA . CYS A 1 210 ? 112.29600 97.25400 108.94800 1.000 6.67000 209 CYS A CA 1
ATOM 1242 C C . CYS A 1 210 ? 112.84400 96.69600 110.25200 1.000 9.45000 209 CYS A C 1
ATOM 1243 O O . CYS A 1 210 ? 112.77700 97.36100 111.29300 1.000 14.41000 209 CYS A O 1
ATOM 1246 N N . ASN A 1 211 ? 113.37100 95.47100 110.21800 1.000 10.92000 210 ASN A N 1
ATOM 1247 C CA . ASN A 1 211 ? 113.97100 94.87700 111.40700 1.000 12.48000 210 ASN A CA 1
ATOM 1248 C C . ASN A 1 211 ? 115.20100 95.65200 111.85400 1.000 15.25000 210 ASN A C 1
ATOM 1249 O O . ASN A 1 211 ? 115.43000 95.82800 113.05400 1.000 22.17000 210 ASN A O 1
ATOM 1254 N N . GLY A 1 212 ? 116.02200 96.09900 110.90400 1.000 14.36000 211 GLY A N 1
ATOM 1255 C CA . GLY A 1 212 ? 117.17600 96.90300 111.26600 1.000 15.19000 211 GLY A CA 1
ATOM 1256 C C . GLY A 1 212 ? 116.81200 98.27800 111.79200 1.000 14.31000 211 GLY A C 1
ATOM 1257 O O . GLY A 1 212 ? 117.46900 98.79800 112.69400 1.000 20.08000 211 GLY A O 1
ATOM 1258 N N . VAL A 1 213 ? 115.77400 98.89200 111.22200 1.000 14.67000 212 VAL A N 1
ATOM 1259 C CA . VAL A 1 213 ? 115.36400 100.23200 111.63500 1.000 12.70000 212 VAL A CA 1
ATOM 1260 C C . VAL A 1 213 ? 114.76600 100.20700 113.03400 1.000 14.23000 212 VAL A C 1
ATOM 1261 O O . VAL A 1 213 ? 115.13400 101.00900 113.89800 1.000 17.50000 212 VAL A O 1
ATOM 1265 N N . MET A 1 214 ? 113.85700 99.27400 113.29300 1.000 16.65000 213 MET A N 1
ATOM 1266 C CA . MET A 1 214 ? 113.11700 99.31700 114.54600 1.000 18.55000 213 MET A CA 1
ATOM 1267 C C . MET A 1 214 ? 113.66400 98.37500 115.60600 1.000 21.93000 213 MET A C 1
ATOM 1268 O O . MET A 1 214 ? 114.01900 98.81500 116.69800 1.000 27.70000 213 MET A O 1
ATOM 1273 N N . SER A 1 215 ? 113.76900 97.09300 115.30600 1.000 21.61000 214 SER A N 1
ATOM 1274 C CA . SER A 1 215 ? 114.06800 96.11400 116.33600 1.000 27.55000 214 SER A CA 1
ATOM 1275 C C . SER A 1 215 ? 115.55600 95.94500 116.61400 1.000 29.66000 214 SER A C 1
ATOM 1276 O O . SER A 1 215 ? 115.92800 94.98800 117.30300 1.000 34.72000 214 SER A O 1
ATOM 1279 N N . GLU A 1 216 ? 116.42000 96.81100 116.08800 1.000 26.98000 215 GLU A N 1
ATOM 1280 C CA . GLU A 1 216 ? 117.82900 96.74100 116.45000 1.000 31.04000 215 GLU A CA 1
ATOM 1281 C C . GLU A 1 216 ? 118.31800 97.93700 117.25000 1.000 37.23000 215 GLU A C 1
ATOM 1282 O O . GLU A 1 216 ? 119.03100 97.75200 118.23900 1.000 37.37000 215 GLU A O 1
ATOM 1288 N N . THR A 1 217 ? 117.96800 99.16100 116.85900 1.000 32.36000 216 THR A N 1
ATOM 1289 C CA . THR A 1 217 ? 118.39700 100.32400 117.62600 1.000 33.09000 216 THR A CA 1
ATOM 1290 C C . THR A 1 217 ? 117.41600 100.74400 118.70600 1.000 37.05000 216 THR A C 1
ATOM 1291 O O . THR A 1 217 ? 117.69000 101.71000 119.42200 1.000 42.22000 216 THR A O 1
ATOM 1295 N N . GLU A 1 218 ? 116.28400 100.07000 118.84500 1.000 37.70000 217 GLU A N 1
ATOM 1296 C CA . GLU A 1 218 ? 115.57500 100.18700 120.10900 1.000 40.51000 217 GLU A CA 1
ATOM 1297 C C . GLU A 1 218 ? 116.11700 99.21700 121.14700 1.000 42.13000 217 GLU A C 1
ATOM 1298 O O . GLU A 1 218 ? 115.62900 99.19400 122.28000 1.000 45.52000 217 GLU A O 1
ATOM 1304 N N . HIS A 1 219 ? 117.11600 98.42400 120.76900 1.000 41.45000 218 HIS A N 1
ATOM 1305 C CA . HIS A 1 219 ? 117.93100 97.64000 121.67800 1.000 42.48000 218 HIS A CA 1
ATOM 1306 C C . HIS A 1 219 ? 119.33600 98.20000 121.83000 1.000 46.99000 218 HIS A C 1
ATOM 1307 O O . HIS A 1 219 ? 119.97600 97.96200 122.85600 1.000 44.85000 218 HIS A O 1
ATOM 1314 N N . PHE A 1 220 ? 119.82500 98.94000 120.83000 1.000 39.81000 219 PHE A N 1
ATOM 1315 C CA . PHE A 1 220 ? 121.14000 99.56700 120.87200 1.000 41.68000 219 PHE A CA 1
ATOM 1316 C C . PHE A 1 220 ? 121.08300 101.00100 121.39200 1.000 42.16000 219 PHE A C 1
ATOM 1317 O O . PHE A 1 220 ? 121.75000 101.33100 122.37700 1.000 41.47000 219 PHE A O 1
ATOM 1325 N N . MET A 1 221 ? 120.29400 101.86300 120.74700 1.000 43.92000 220 MET A N 1
ATOM 1326 C CA . MET A 1 221 ? 120.15300 103.25500 121.15800 1.000 41.49000 220 MET A CA 1
ATOM 1327 C C . MET A 1 221 ? 119.12900 103.40500 122.27800 1.000 42.18000 220 MET A C 1
ATOM 1328 O O . MET A 1 221 ? 118.98800 104.50200 122.83400 1.000 39.80000 220 MET A O 1
ATOM 1333 N N . HIS A 1 222 ? 118.45100 102.31000 122.63100 1.000 45.37000 221 HIS A N 1
ATOM 1334 C CA . HIS A 1 222 ? 117.43300 102.21700 123.68300 1.000 44.32000 221 HIS A CA 1
ATOM 1335 C C . HIS A 1 222 ? 116.27600 103.18700 123.44900 1.000 42.44000 221 HIS A C 1
ATOM 1336 O O . HIS A 1 222 ? 116.27800 104.30900 123.95300 1.000 42.54000 221 HIS A O 1
ATOM 1343 N N . THR A 1 249 ? 137.29900 95.73400 129.81400 1.000 45.08000 248 THR A N 1
ATOM 1344 C CA . THR A 1 249 ? 136.12800 95.64900 128.95000 1.000 48.90000 248 THR A CA 1
ATOM 1345 C C . THR A 1 249 ? 136.29600 96.50100 127.69600 1.000 44.35000 248 THR A C 1
ATOM 1346 O O . THR A 1 249 ? 135.34700 97.14000 127.23900 1.000 44.66000 248 THR A O 1
ATOM 1350 N N . SER A 1 250 ? 137.51500 96.50700 127.14700 1.000 44.74000 249 SER A N 1
ATOM 1351 C CA . SER A 1 250 ? 137.77900 97.27800 125.93600 1.000 41.96000 249 SER A CA 1
ATOM 1352 C C . SER A 1 250 ? 137.10800 96.66300 124.71500 1.000 52.07000 249 SER A C 1
ATOM 1353 O O . SER A 1 250 ? 136.76100 97.38800 123.77100 1.000 39.76000 249 SER A O 1
ATOM 1356 N N . VAL A 1 251 ? 136.92500 95.33700 124.71400 1.000 58.49000 250 VAL A N 1
ATOM 1357 C CA . VAL A 1 251 ? 136.32100 94.65500 123.57200 1.000 42.77000 250 VAL A CA 1
ATOM 1358 C C . VAL A 1 251 ? 134.86400 95.05600 123.40800 1.000 43.15000 250 VAL A C 1
ATOM 1359 O O . VAL A 1 251 ? 134.39200 95.25900 122.28300 1.000 41.13000 250 VAL A O 1
ATOM 1363 N N . CYS A 1 252 ? 134.14500 95.23300 124.52000 1.000 42.75000 251 CYS A N 1
ATOM 1364 C CA . CYS A 1 252 ? 132.75900 95.68600 124.45800 1.000 41.67000 251 CYS A CA 1
ATOM 1365 C C . CYS A 1 252 ? 132.66500 97.12200 123.96200 1.000 39.68000 251 CYS A C 1
ATOM 1366 O O . CYS A 1 252 ? 131.73700 97.46200 123.21400 1.000 39.81000 251 CYS A O 1
ATOM 1369 N N . SER A 1 253 ? 133.62800 97.96300 124.35100 1.000 42.68000 252 SER A N 1
ATOM 1370 C CA . SER A 1 253 ? 133.65000 99.34300 123.88000 1.000 39.95000 252 SER A CA 1
ATOM 1371 C C . SER A 1 253 ? 133.91800 99.41300 122.38400 1.000 38.88000 252 SER A C 1
ATOM 1372 O O . SER A 1 253 ? 133.24500 100.16300 121.66500 1.000 36.99000 252 SER A O 1
ATOM 1375 N N . MET A 1 254 ? 134.87500 98.61800 121.89200 1.000 37.30000 253 MET A N 1
ATOM 1376 C CA . MET A 1 254 ? 135.16100 98.60800 120.45900 1.000 37.67000 253 MET A CA 1
ATOM 1377 C C . MET A 1 254 ? 134.00000 98.01700 119.66800 1.000 36.68000 253 MET A C 1
ATOM 1378 O O . MET A 1 254 ? 133.68200 98.50000 118.57600 1.000 34.19000 253 MET A O 1
ATOM 1383 N N . PHE A 1 255 ? 133.33400 97.00400 120.22900 1.000 38.47000 254 PHE A N 1
ATOM 1384 C CA . PHE A 1 255 ? 132.16600 96.40200 119.59400 1.000 36.40000 254 PHE A CA 1
ATOM 1385 C C . PHE A 1 255 ? 131.02700 97.40600 119.45700 1.000 34.92000 254 PHE A C 1
ATOM 1386 O O . PHE A 1 255 ? 130.47800 97.58800 118.36400 1.000 36.56000 254 PHE A O 1
ATOM 1394 N N . SER A 1 256 ? 130.69200 98.10200 120.54900 1.000 35.59000 255 SER A N 1
ATOM 1395 C CA . SER A 1 256 ? 129.59800 99.07100 120.52300 1.000 33.94000 255 SER A CA 1
ATOM 1396 C C . SER A 1 256 ? 129.92100 100.28100 119.64800 1.000 33.36000 255 SER A C 1
ATOM 1397 O O . SER A 1 256 ? 129.04500 100.78400 118.93100 1.000 32.25000 255 SER A O 1
ATOM 1400 N N . THR A 1 257 ? 131.17200 100.75400 119.67900 1.000 31.96000 256 THR A N 1
ATOM 1401 C CA . THR A 1 257 ? 131.57400 101.88000 118.83800 1.000 28.85000 256 THR A CA 1
ATOM 1402 C C . THR A 1 257 ? 131.53300 101.50900 117.35800 1.000 27.52000 256 THR A C 1
ATOM 1403 O O . THR A 1 257 ? 131.05000 102.28600 116.52100 1.000 27.33000 256 THR A O 1
ATOM 1407 N N . SER A 1 258 ? 132.01300 100.30700 117.02400 1.000 30.38000 257 SER A N 1
ATOM 1408 C CA . SER A 1 258 ? 131.97300 99.83000 115.64800 1.000 26.68000 257 SER A CA 1
ATOM 1409 C C . SER A 1 258 ? 130.54500 99.66400 115.15300 1.000 25.68000 257 SER A C 1
ATOM 1410 O O . SER A 1 258 ? 130.24800 99.99000 114.00000 1.000 25.11000 257 SER A O 1
ATOM 1413 N N . LEU A 1 259 ? 129.64200 99.17700 116.01200 1.000 27.21000 258 LEU A N 1
ATOM 1414 C CA . LEU A 1 259 ? 128.24200 99.06900 115.60900 1.000 24.74000 258 LEU A CA 1
ATOM 1415 C C . LEU A 1 259 ? 127.61800 100.43800 115.38800 1.000 24.13000 258 LEU A C 1
ATOM 1416 O O . LEU A 1 259 ? 126.84700 100.62400 114.43600 1.000 26.04000 258 LEU A O 1
ATOM 1421 N N . TYR A 1 260 ? 127.94900 101.40400 116.25500 1.000 24.50000 259 TYR A N 1
ATOM 1422 C CA . TYR A 1 260 ? 127.47100 102.77800 116.10600 1.000 21.65000 259 TYR A CA 1
ATOM 1423 C C . TYR A 1 260 ? 127.90100 103.38800 114.78100 1.000 20.55000 259 TYR A C 1
ATOM 1424 O O . TYR A 1 260 ? 127.12000 104.08000 114.12200 1.000 20.79000 259 TYR A O 1
ATOM 1433 N N . TYR A 1 261 ? 129.14000 103.14100 114.36900 1.000 21.10000 260 TYR A N 1
ATOM 1434 C CA . TYR A 1 261 ? 129.57700 103.72700 113.10600 1.000 17.24000 260 TYR A CA 1
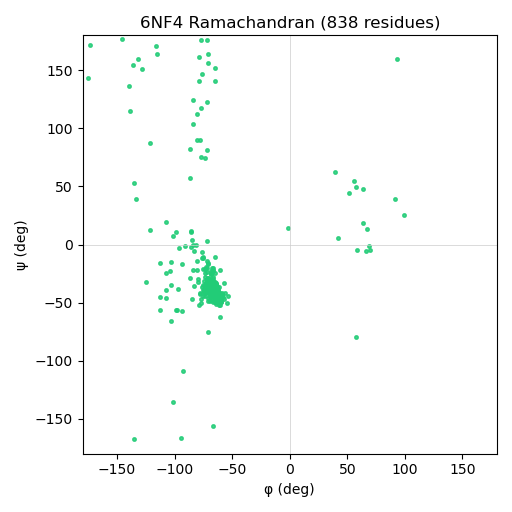ATOM 1435 C C . TYR A 1 261 ? 129.08100 102.95000 111.89000 1.000 16.60000 260 TYR A C 1
ATOM 1436 O O . TYR A 1 261 ? 128.89300 103.54100 110.82400 1.000 17.87000 260 TYR A O 1
ATOM 1445 N N . LEU A 1 262 ? 128.87600 101.63700 112.00800 1.000 18.96000 261 LEU A N 1
ATOM 1446 C CA . LEU A 1 262 ? 128.57400 100.84300 110.82000 1.000 16.03000 261 LEU A CA 1
ATOM 1447 C C . LEU A 1 262 ? 127.08500 100.66600 110.54900 1.000 15.64000 261 LEU A C 1
ATOM 1448 O O . LEU A 1 262 ? 126.73200 100.24200 109.44500 1.000 16.90000 261 LEU A O 1
ATOM 1453 N N . TYR A 1 263 ? 126.21600 100.92100 111.53400 1.000 16.89000 262 TYR A N 1
ATOM 1454 C CA . TYR A 1 263 ? 124.77500 100.67900 111.39900 1.000 14.77000 262 TYR A CA 1
ATOM 1455 C C . TYR A 1 263 ? 124.06700 101.33400 110.20000 1.000 14.59000 262 TYR A C 1
ATOM 1456 O O . TYR A 1 263 ? 123.32300 100.61500 109.49800 1.000 16.28000 262 TYR A O 1
ATOM 1465 N N . PRO A 1 264 ? 124.20500 102.64500 109.91000 1.000 13.70000 263 PRO A N 1
ATOM 1466 C CA . PRO A 1 264 ? 123.43900 103.20400 108.78400 1.000 10.56000 263 PRO A CA 1
ATOM 1467 C C . PRO A 1 264 ? 123.86300 102.68300 107.43400 1.000 11.06000 263 PRO A C 1
ATOM 1468 O O . PRO A 1 264 ? 123.05900 102.71800 106.50100 1.000 11.53000 263 PRO A O 1
ATOM 1472 N N . PHE A 1 265 ? 125.06900 102.14000 107.30900 1.000 12.52000 264 PHE A N 1
ATOM 1473 C CA . PHE A 1 265 ? 125.46500 101.54600 106.04500 1.000 10.82000 264 PHE A CA 1
ATOM 1474 C C . PHE A 1 265 ? 124.79300 100.20200 105.82100 1.000 11.57000 264 PHE A C 1
ATOM 1475 O O . PHE A 1 265 ? 124.47600 99.86900 104.68100 1.000 13.22000 264 PHE A O 1
ATOM 1483 N N . ASN A 1 266 ? 124.51700 99.45000 106.88700 1.000 12.53000 265 ASN A N 1
ATOM 1484 C CA . ASN A 1 266 ? 123.70900 98.24000 106.75500 1.000 10.36000 265 ASN A CA 1
ATOM 1485 C C . ASN A 1 266 ? 122.27600 98.56700 106.35000 1.000 10.79000 265 ASN A C 1
ATOM 1486 O O . ASN A 1 266 ? 121.70700 97.91700 105.45100 1.000 12.00000 265 ASN A O 1
ATOM 1491 N N . ILE A 1 267 ? 121.69400 99.60000 106.97300 1.000 11.62000 266 ILE A N 1
ATOM 1492 C CA . ILE A 1 267 ? 120.32500 99.98900 106.62700 1.000 7.81000 266 ILE A CA 1
ATOM 1493 C C . ILE A 1 267 ? 120.24900 100.49600 105.19300 1.000 8.48000 266 ILE A C 1
ATOM 1494 O O . ILE A 1 267 ? 119.34400 100.12800 104.43100 1.000 11.31000 266 ILE A O 1
ATOM 1499 N N . GLU A 1 268 ? 121.21700 101.31900 104.79500 1.000 9.04000 267 GLU A N 1
ATOM 1500 C CA . GLU A 1 268 ? 121.26900 101.82800 103.43500 1.000 6.90000 267 GLU A CA 1
ATOM 1501 C C . GLU A 1 268 ? 121.54500 100.72000 102.42900 1.000 9.08000 267 GLU A C 1
ATOM 1502 O O . GLU A 1 268 ? 121.10000 100.80100 101.28400 1.000 15.60000 267 GLU A O 1
ATOM 1508 N N . TYR A 1 269 ? 122.29100 99.68800 102.83200 1.000 9.28000 268 TYR A N 1
ATOM 1509 C CA . TYR A 1 269 ? 122.50900 98.52700 101.97600 1.000 7.16000 268 TYR A CA 1
ATOM 1510 C C . TYR A 1 269 ? 121.20500 97.83100 101.63500 1.000 8.86000 268 TYR A C 1
ATOM 1511 O O . TYR A 1 269 ? 120.95900 97.48200 100.47400 1.000 9.97000 268 TYR A O 1
ATOM 1520 N N . HIS A 1 270 ? 120.34700 97.63200 102.63500 1.000 10.80000 269 HIS A N 1
ATOM 1521 C CA . HIS A 1 270 ? 119.06300 97.00300 102.32400 1.000 5.93000 269 HIS A CA 1
ATOM 1522 C C . HIS A 1 270 ? 118.14500 97.92800 101.53300 1.000 6.45000 269 HIS A C 1
ATOM 1523 O O . HIS A 1 270 ? 117.39400 97.45200 100.66800 1.000 10.20000 269 HIS A O 1
ATOM 1530 N N . ILE A 1 271 ? 118.24000 99.24400 101.76500 1.000 12.67000 270 ILE A N 1
ATOM 1531 C CA . ILE A 1 271 ? 117.52000 100.22400 100.94300 1.000 6.39000 270 ILE A CA 1
ATOM 1532 C C . ILE A 1 271 ? 117.97000 100.14400 99.48900 1.000 8.08000 270 ILE A C 1
ATOM 1533 O O . ILE A 1 271 ? 117.15200 100.11600 98.56300 1.000 10.69000 270 ILE A O 1
ATOM 1538 N N . PHE A 1 272 ? 119.28400 100.08600 99.28200 1.000 8.97000 271 PHE A N 1
ATOM 1539 C CA . PHE A 1 272 ? 119.89000 100.05300 97.95800 1.000 8.31000 271 PHE A CA 1
ATOM 1540 C C . PHE A 1 272 ? 119.49300 98.79900 97.19500 1.000 11.19000 271 PHE A C 1
ATOM 1541 O O . PHE A 1 272 ? 119.15600 98.86000 96.00600 1.000 14.79000 271 PHE A O 1
ATOM 1549 N N . VAL A 1 273 ? 119.54900 97.64500 97.86500 1.000 11.91000 272 VAL A N 1
ATOM 1550 C CA . VAL A 1 273 ? 119.21200 96.38000 97.22100 1.000 9.06000 272 VAL A CA 1
ATOM 1551 C C . VAL A 1 273 ? 117.73500 96.33600 96.85900 1.000 10.85000 272 VAL A C 1
ATOM 1552 O O . VAL A 1 273 ? 117.37100 95.91300 95.75300 1.000 14.65000 272 VAL A O 1
ATOM 1556 N N . SER A 1 274 ? 116.86300 96.81200 97.75900 1.000 11.17000 273 SER A N 1
ATOM 1557 C CA . SER A 1 274 ? 115.43700 96.85400 97.44700 1.000 9.31000 273 SER A CA 1
ATOM 1558 C C . SER A 1 274 ? 115.12700 97.83500 96.31900 1.000 12.52000 273 SER A C 1
ATOM 1559 O O . SER A 1 274 ? 114.23100 97.58600 95.50900 1.000 15.32000 273 SER A O 1
ATOM 1562 N N . ALA A 1 275 ? 115.88200 98.93400 96.22200 1.000 12.95000 274 ALA A N 1
ATOM 1563 C CA . ALA A 1 275 ? 115.69000 99.87400 95.11800 1.000 11.39000 274 ALA A CA 1
ATOM 1564 C C . ALA A 1 275 ? 116.11000 99.27800 93.77700 1.000 14.89000 274 ALA A C 1
ATOM 1565 O O . ALA A 1 275 ? 115.40800 99.44700 92.77200 1.000 18.74000 274 ALA A O 1
ATOM 1567 N N . MET A 1 276 ? 117.24900 98.57300 93.74000 1.000 14.58000 275 MET A N 1
ATOM 1568 C CA . MET A 1 276 ? 117.67700 97.91500 92.50300 1.000 12.47000 275 MET A CA 1
ATOM 1569 C C . MET A 1 276 ? 116.70300 96.83200 92.07200 1.000 14.62000 275 MET A C 1
ATOM 1570 O O . MET A 1 276 ? 116.40100 96.69200 90.87900 1.000 19.78000 275 MET A O 1
ATOM 1575 N N . LEU A 1 277 ? 116.21700 96.04500 93.02800 1.000 15.21000 276 LEU A N 1
ATOM 1576 C CA . LEU A 1 277 ? 115.27900 94.98400 92.69800 1.000 14.00000 276 LEU A CA 1
ATOM 1577 C C . LEU A 1 277 ? 113.93000 95.54900 92.27500 1.000 15.59000 276 LEU A C 1
ATOM 1578 O O . LEU A 1 277 ? 113.25000 94.96300 91.43000 1.000 19.81000 276 LEU A O 1
ATOM 1583 N N . PHE A 1 278 ? 113.53900 96.69900 92.83100 1.000 16.93000 277 PHE A N 1
ATOM 1584 C CA . PHE A 1 278 ? 112.36400 97.41500 92.34200 1.000 16.77000 277 PHE A CA 1
ATOM 1585 C C . PHE A 1 278 ? 112.54000 97.86000 90.90000 1.000 19.25000 277 PHE A C 1
ATOM 1586 O O . PHE A 1 278 ? 111.60300 97.77200 90.10100 1.000 25.13000 277 PHE A O 1
ATOM 1594 N N . VAL A 1 279 ? 113.72400 98.37800 90.56400 1.000 19.20000 278 VAL A N 1
ATOM 1595 C CA . VAL A 1 279 ? 113.99500 98.82400 89.19700 1.000 18.62000 278 VAL A CA 1
ATOM 1596 C C . VAL A 1 279 ? 113.90600 97.65700 88.22000 1.000 20.58000 278 VAL A C 1
ATOM 1597 O O . VAL A 1 279 ? 113.22800 97.74100 87.18600 1.000 24.90000 278 VAL A O 1
ATOM 1601 N N . MET A 1 280 ? 114.54300 96.53300 88.55400 1.000 21.00000 279 MET A N 1
ATOM 1602 C CA . MET A 1 280 ? 114.50100 95.40000 87.63100 1.000 21.25000 279 MET A CA 1
ATOM 1603 C C . MET A 1 280 ? 113.14200 94.70800 87.62600 1.000 22.79000 279 MET A C 1
ATOM 1604 O O . MET A 1 280 ? 112.79400 94.05600 86.63900 1.000 28.45000 279 MET A O 1
ATOM 1609 N N . TRP A 1 281 ? 112.36900 94.81900 88.70800 1.000 21.53000 280 TRP A N 1
ATOM 1610 C CA . TRP A 1 281 ? 111.00300 94.31000 88.70700 1.000 21.59000 280 TRP A CA 1
ATOM 1611 C C . TRP A 1 281 ? 110.11100 95.15300 87.81300 1.000 23.04000 280 TRP A C 1
ATOM 1612 O O . TRP A 1 281 ? 109.27600 94.62600 87.07200 1.000 26.43000 280 TRP A O 1
ATOM 1623 N N . LYS A 1 282 ? 110.26100 96.47300 87.89000 1.000 23.43000 281 LYS A N 1
ATOM 1624 C CA . LYS A 1 282 ? 109.36800 97.35900 87.16200 1.000 24.21000 281 LYS A CA 1
ATOM 1625 C C . LYS A 1 282 ? 109.68300 97.36200 85.67500 1.000 26.29000 281 LYS A C 1
ATOM 1626 O O . LYS A 1 282 ? 108.76500 97.36300 84.84700 1.000 29.23000 281 LYS A O 1
ATOM 1632 N N . ASN A 1 283 ? 110.96800 97.36600 85.31100 1.000 28.55000 282 ASN A N 1
ATOM 1633 C CA . ASN A 1 283 ? 111.31600 97.37900 83.89200 1.000 30.94000 282 ASN A CA 1
ATOM 1634 C C . ASN A 1 283 ? 110.99600 96.04200 83.23500 1.000 33.01000 282 ASN A C 1
ATOM 1635 O O . ASN A 1 283 ? 110.37000 95.99500 82.17200 1.000 37.05000 282 ASN A O 1
ATOM 1640 N N . ILE A 1 284 ? 111.41400 94.94600 83.85300 1.000 31.62000 283 ILE A N 1
ATOM 1641 C CA . ILE A 1 284 ? 111.13600 93.62300 83.31200 1.000 34.79000 283 ILE A CA 1
ATOM 1642 C C . ILE A 1 284 ? 110.17300 92.88200 84.22500 1.000 32.62000 283 ILE A C 1
ATOM 1643 O O . ILE A 1 284 ? 109.12300 92.41100 83.78700 1.000 37.07000 283 ILE A O 1
ATOM 1648 N N . GLY A 1 303 ? 137.16400 126.50600 81.23400 1.000 42.85000 302 GLY A N 1
ATOM 1649 C CA . GLY A 1 303 ? 136.48500 127.64800 81.81800 1.000 42.91000 302 GLY A CA 1
ATOM 1650 C C . GLY A 1 303 ? 135.73200 127.32200 83.09500 1.000 38.07000 302 GLY A C 1
ATOM 1651 O O . GLY A 1 303 ? 135.02300 128.16300 83.64300 1.000 39.18000 302 GLY A O 1
ATOM 1652 N N . LEU A 1 304 ? 135.88800 126.08900 83.57500 1.000 38.55000 303 LEU A N 1
ATOM 1653 C CA . LEU A 1 304 ? 135.19500 125.63000 84.77700 1.000 36.91000 303 LEU A CA 1
ATOM 1654 C C . LEU A 1 304 ? 136.03800 126.01200 85.98600 1.000 35.68000 303 LEU A C 1
ATOM 1655 O O . LEU A 1 304 ? 136.80800 125.21700 86.52500 1.000 34.21000 303 LEU A O 1
ATOM 1660 N N . LEU A 1 305 ? 135.89500 127.26500 86.41300 1.000 35.73000 304 LEU A N 1
ATOM 1661 C CA . LEU A 1 305 ? 136.69100 127.74900 87.53400 1.000 36.59000 304 LEU A CA 1
ATOM 1662 C C . LEU A 1 305 ? 135.89500 127.81500 88.83500 1.000 33.55000 304 LEU A C 1
ATOM 1663 O O . LEU A 1 305 ? 136.16800 127.05600 89.76800 1.000 33.62000 304 LEU A O 1
ATOM 1668 N N . LEU A 1 306 ? 134.88300 128.68500 88.89300 1.000 33.57000 305 LEU A N 1
ATOM 1669 C CA . LEU A 1 306 ? 134.25300 129.03800 90.16500 1.000 32.58000 305 LEU A CA 1
ATOM 1670 C C . LEU A 1 306 ? 133.41600 127.90700 90.74900 1.000 31.10000 305 LEU A C 1
ATOM 1671 O O . LEU A 1 306 ? 133.27600 127.82200 91.97300 1.000 29.84000 305 LEU A O 1
ATOM 1676 N N . GLY A 1 307 ? 132.85900 127.04900 89.90200 1.000 29.16000 306 GLY A N 1
ATOM 1677 C CA . GLY A 1 307 ? 132.11900 125.88600 90.33600 1.000 27.12000 306 GLY A CA 1
ATOM 1678 C C . GLY A 1 307 ? 132.93000 124.90000 91.15900 1.000 26.96000 306 GLY A C 1
ATOM 1679 O O . GLY A 1 307 ? 132.60300 124.62300 92.32000 1.000 25.50000 306 GLY A O 1
ATOM 1680 N N . PRO A 1 308 ? 133.97900 124.31700 90.55600 1.000 27.95000 307 PRO A N 1
ATOM 1681 C CA . PRO A 1 308 ? 134.90100 123.46600 91.33100 1.000 27.88000 307 PRO A CA 1
ATOM 1682 C C . PRO A 1 308 ? 135.55900 124.14300 92.52400 1.000 28.40000 307 PRO A C 1
ATOM 1683 O O . PRO A 1 308 ? 135.79600 123.47000 93.53100 1.000 29.02000 307 PRO A O 1
ATOM 1687 N N . LEU A 1 309 ? 135.84100 125.44800 92.45600 1.000 29.95000 308 LEU A N 1
ATOM 1688 C CA . LEU A 1 309 ? 136.42900 126.13100 93.60800 1.000 29.51000 308 LEU A CA 1
ATOM 1689 C C . LEU A 1 309 ? 135.44100 126.24500 94.76400 1.000 27.80000 308 LEU A C 1
ATOM 1690 O O . LEU A 1 309 ? 135.80500 125.99000 95.91800 1.000 27.73000 308 LEU A O 1
ATOM 1695 N N . GLY A 1 310 ? 134.19400 126.63000 94.47700 1.000 27.57000 309 GLY A N 1
ATOM 1696 C CA . GLY A 1 310 ? 133.17400 126.64500 95.51600 1.000 26.19000 309 GLY A CA 1
ATOM 1697 C C . GLY A 1 310 ? 132.88400 125.26100 96.06100 1.000 25.02000 309 GLY A C 1
ATOM 1698 O O . GLY A 1 310 ? 132.62300 125.09300 97.25600 1.000 25.57000 309 GLY A O 1
ATOM 1699 N N . GLY A 1 311 ? 132.96000 124.24800 95.19600 1.000 24.29000 310 GLY A N 1
ATOM 1700 C CA . GLY A 1 311 ? 132.83300 122.87500 95.65300 1.000 22.71000 310 GLY A CA 1
ATOM 1701 C C . GLY A 1 311 ? 133.95700 122.45000 96.58000 1.000 25.12000 310 GLY A C 1
ATOM 1702 O O . GLY A 1 311 ? 133.73200 121.72900 97.55400 1.000 25.43000 310 GLY A O 1
ATOM 1703 N N . LEU A 1 312 ? 135.18700 122.86900 96.27300 1.000 25.50000 311 LEU A N 1
ATOM 1704 C CA . LEU A 1 312 ? 136.32000 122.54300 97.13500 1.000 24.57000 311 LEU A CA 1
ATOM 1705 C C . LEU A 1 312 ? 136.23300 123.26800 98.47000 1.000 23.91000 311 LEU A C 1
ATOM 1706 O O . LEU A 1 312 ? 136.64600 122.72400 99.50100 1.000 24.89000 311 LEU A O 1
ATOM 1711 N N . VAL A 1 313 ? 135.70700 124.49600 98.47400 1.000 24.15000 312 VAL A N 1
ATOM 1712 C CA . VAL A 1 313 ? 135.45400 125.18700 99.73900 1.000 23.56000 312 VAL A CA 1
ATOM 1713 C C . VAL A 1 313 ? 134.39400 124.45000 100.55200 1.000 24.36000 312 VAL A C 1
ATOM 1714 O O . VAL A 1 313 ? 134.53300 124.28300 101.77200 1.000 24.62000 312 VAL A O 1
ATOM 1718 N N . ALA A 1 314 ? 133.34700 123.95700 99.88000 1.000 23.52000 313 ALA A N 1
ATOM 1719 C CA . ALA A 1 314 ? 132.31700 123.16400 100.54900 1.000 21.75000 313 ALA A CA 1
ATOM 1720 C C . ALA A 1 314 ? 132.88700 121.88000 101.14900 1.000 22.15000 313 ALA A C 1
ATOM 1721 O O . ALA A 1 314 ? 132.59000 121.54100 102.30300 1.000 23.45000 313 ALA A O 1
ATOM 1723 N N . LEU A 1 315 ? 133.75800 121.19100 100.40300 1.000 21.67000 314 LEU A N 1
ATOM 1724 C CA . LEU A 1 315 ? 134.36900 119.95600 100.89200 1.000 20.99000 314 LEU A CA 1
ATOM 1725 C C . LEU A 1 315 ? 135.32000 120.20400 102.05700 1.000 22.68000 314 LEU A C 1
ATOM 1726 O O . LEU A 1 315 ? 135.27900 119.47300 103.05500 1.000 24.29000 314 LEU A O 1
ATOM 1731 N N . ALA A 1 316 ? 136.19200 121.21300 101.94200 1.000 22.51000 315 ALA A N 1
ATOM 1732 C CA . ALA A 1 316 ? 137.14000 121.51500 103.01100 1.000 21.00000 315 ALA A CA 1
ATOM 1733 C C . ALA A 1 316 ? 136.42500 121.95300 104.28000 1.000 22.08000 315 ALA A C 1
ATOM 1734 O O . ALA A 1 316 ? 136.81000 121.55800 105.38800 1.000 23.87000 315 ALA A O 1
ATOM 1736 N N . SER A 1 317 ? 135.35100 122.73200 104.13400 1.000 22.70000 316 SER A N 1
ATOM 1737 C CA . SER A 1 317 ? 134.56400 123.14900 105.28800 1.000 22.64000 316 SER A CA 1
ATOM 1738 C C . SER A 1 317 ? 133.84000 121.97400 105.93900 1.000 22.93000 316 SER A C 1
ATOM 1739 O O . SER A 1 317 ? 133.73300 121.92000 107.17200 1.000 24.57000 316 SER A O 1
ATOM 1742 N N . SER A 1 318 ? 133.34900 121.02100 105.13500 1.000 21.59000 317 SER A N 1
ATOM 1743 C CA . SER A 1 318 ? 132.70900 119.83500 105.70200 1.000 19.05000 317 SER A CA 1
ATOM 1744 C C . SER A 1 318 ? 133.69200 118.97200 106.47200 1.000 20.52000 317 SER A C 1
ATOM 1745 O O . SER A 1 318 ? 133.35600 118.45900 107.54500 1.000 23.69000 317 SER A O 1
ATOM 1748 N N . VAL A 1 319 ? 134.89300 118.76300 105.92000 1.000 21.50000 318 VAL A N 1
ATOM 1749 C CA . VAL A 1 319 ? 135.90400 117.97900 106.63100 1.000 19.73000 318 VAL A CA 1
ATOM 1750 C C . VAL A 1 319 ? 136.32900 118.68900 107.91200 1.000 22.23000 318 VAL A C 1
ATOM 1751 O O . VAL A 1 319 ? 136.54900 118.04500 108.94300 1.000 25.54000 318 VAL A O 1
ATOM 1755 N N . SER A 1 320 ? 136.38800 120.02500 107.88900 1.000 21.65000 319 SER A N 1
ATOM 1756 C CA . SER A 1 320 ? 136.72300 120.77400 109.10100 1.000 21.56000 319 SER A CA 1
ATOM 1757 C C . SER A 1 320 ? 135.65800 120.62100 110.18600 1.000 22.15000 319 SER A C 1
ATOM 1758 O O . SER A 1 320 ? 135.98900 120.37600 111.35600 1.000 25.63000 319 SER A O 1
ATOM 1761 N N . VAL A 1 321 ? 134.37800 120.73700 109.81000 1.000 21.83000 320 VAL A N 1
ATOM 1762 C CA . VAL A 1 321 ? 133.27800 120.57200 110.76300 1.000 21.42000 320 VAL A CA 1
ATOM 1763 C C . VAL A 1 321 ? 133.23800 119.14400 111.30400 1.000 22.03000 320 VAL A C 1
ATOM 1764 O O . VAL A 1 321 ? 133.03600 118.92100 112.50700 1.000 25.00000 320 VAL A O 1
ATOM 1768 N N . LEU A 1 322 ? 133.47500 118.16400 110.42800 1.000 21.55000 321 LEU A N 1
ATOM 1769 C CA . LEU A 1 322 ? 133.51200 116.76000 110.82600 1.000 19.85000 321 LEU A CA 1
ATOM 1770 C C . LEU A 1 322 ? 134.63100 116.48500 111.81900 1.000 22.98000 321 LEU A C 1
ATOM 1771 O O . LEU A 1 322 ? 134.42800 115.78500 112.81800 1.000 29.09000 321 LEU A O 1
ATOM 1776 N N . VAL A 1 323 ? 135.82100 117.03300 111.56000 1.000 22.65000 322 VAL A N 1
ATOM 1777 C CA . VAL A 1 323 ? 136.96900 116.79800 112.43100 1.000 23.04000 322 VAL A CA 1
ATOM 1778 C C . VAL A 1 323 ? 136.75900 117.43700 113.79900 1.000 26.64000 322 VAL A C 1
ATOM 1779 O O . VAL A 1 323 ? 137.01100 116.79900 114.83000 1.000 30.71000 322 VAL A O 1
ATOM 1783 N N . VAL A 1 324 ? 136.26400 118.68200 113.84300 1.000 26.21000 323 VAL A N 1
ATOM 1784 C CA . VAL A 1 324 ? 136.07300 119.32900 115.14500 1.000 27.07000 323 VAL A CA 1
ATOM 1785 C C . VAL A 1 324 ? 134.94000 118.66100 115.92900 1.000 29.84000 323 VAL A C 1
ATOM 1786 O O . VAL A 1 324 ? 135.01200 118.53900 117.16000 1.000 34.95000 323 VAL A O 1
ATOM 1790 N N . TYR A 1 325 ? 133.91400 118.15400 115.22800 1.000 29.13000 324 TYR A N 1
ATOM 1791 C CA . TYR A 1 325 ? 132.84300 117.43700 115.91500 1.000 28.58000 324 TYR A CA 1
ATOM 1792 C C . TYR A 1 325 ? 133.33500 116.11000 116.48100 1.000 29.06000 324 TYR A C 1
ATOM 1793 O O . TYR A 1 325 ? 132.99000 115.75000 117.60700 1.000 33.83000 324 TYR A O 1
ATOM 1802 N N . LEU A 1 326 ? 134.11100 115.34800 115.70100 1.000 29.98000 325 LEU A N 1
ATOM 1803 C CA . LEU A 1 326 ? 134.59100 114.05700 116.19000 1.000 30.13000 325 LEU A CA 1
ATOM 1804 C C . LEU A 1 326 ? 135.60100 114.22400 117.31600 1.000 33.17000 325 LEU A C 1
ATOM 1805 O O . LEU A 1 326 ? 135.64700 113.39900 118.23800 1.000 41.94000 325 LEU A O 1
ATOM 1810 N N . ILE A 1 327 ? 136.40500 115.29100 117.27100 1.000 33.25000 326 ILE A N 1
ATOM 1811 C CA . ILE A 1 327 ? 137.31000 115.58400 118.38000 1.000 36.33000 326 ILE A CA 1
ATOM 1812 C C . ILE A 1 327 ? 136.52700 115.92600 119.64200 1.000 42.95000 326 ILE A C 1
ATOM 1813 O O . ILE A 1 327 ? 136.76400 115.34200 120.70600 1.000 46.32000 326 ILE A O 1
ATOM 1818 N N . HIS A 1 328 ? 135.54200 116.81800 119.54500 1.000 40.33000 327 HIS A N 1
ATOM 1819 C CA . HIS A 1 328 ? 134.81000 117.20700 120.74300 1.000 41.84000 327 HIS A CA 1
ATOM 1820 C C . HIS A 1 328 ? 133.66200 116.26200 121.08400 1.000 44.09000 327 HIS A C 1
ATOM 1821 O O . HIS A 1 328 ? 132.92700 116.52000 122.04100 1.000 45.46000 327 HIS A O 1
ATOM 1828 N N . LEU A 1 329 ? 133.50700 115.17200 120.33700 1.000 44.17000 328 LEU A N 1
ATOM 1829 C CA . LEU A 1 329 ? 132.62300 114.06800 120.68900 1.000 44.63000 328 LEU A CA 1
ATOM 1830 C C . LEU A 1 329 ? 133.38400 112.93300 121.36100 1.000 47.61000 328 LEU A C 1
ATOM 1831 O O . LEU A 1 329 ? 132.86900 112.31100 122.29500 1.000 46.42000 328 LEU A O 1
ATOM 1836 N N . GLU A 1 330 ? 134.60800 112.65600 120.89700 1.000 45.99000 329 GLU A N 1
ATOM 1837 C CA . GLU A 1 330 ? 135.39900 111.56800 121.46600 1.000 51.72000 329 GLU A CA 1
ATOM 1838 C C . GLU A 1 330 ? 135.83900 111.87500 122.89500 1.000 59.98000 329 GLU A C 1
ATOM 1839 O O . GLU A 1 330 ? 135.84900 110.98000 123.74900 1.000 55.82000 329 GLU A O 1
ATOM 1845 N N . LYS A 1 331 ? 136.20000 113.12300 123.18300 1.000 52.36000 330 LYS A N 1
ATOM 1846 C CA . LYS A 1 331 ? 136.56800 113.49600 124.54100 1.000 58.18000 330 LYS A CA 1
ATOM 1847 C C . LYS A 1 331 ? 135.34100 114.06200 125.26600 1.000 53.64000 330 LYS A C 1
ATOM 1848 O O . LYS A 1 331 ? 134.20400 113.91900 124.81000 1.000 54.87000 330 LYS A O 1
ATOM 1854 N N . THR A 1 332 ? 135.56100 114.69900 126.41600 1.000 59.65000 331 THR A N 1
ATOM 1855 C CA . THR A 1 332 ? 134.48300 115.13200 127.29600 1.000 60.52000 331 THR A CA 1
ATOM 1856 C C . THR A 1 332 ? 133.70800 116.31900 126.70900 1.000 57.32000 331 THR A C 1
ATOM 1857 O O . THR A 1 332 ? 134.05400 116.88100 125.66400 1.000 52.09000 331 THR A O 1
ATOM 1861 N N . GLU A 1 333 ? 132.64700 116.70500 127.43000 1.000 64.48000 332 GLU A N 1
ATOM 1862 C CA . GLU A 1 333 ? 131.54400 117.48100 126.86400 1.000 53.51000 332 GLU A CA 1
ATOM 1863 C C . GLU A 1 333 ? 131.84800 118.96100 126.64800 1.000 65.85000 332 GLU A C 1
ATOM 1864 O O . GLU A 1 333 ? 130.98900 119.66600 126.10800 1.000 48.64000 332 GLU A O 1
ATOM 1870 N N . GLU A 1 334 ? 132.99800 119.46500 127.09600 1.000 81.56000 333 GLU A N 1
ATOM 1871 C CA . GLU A 1 334 ? 133.33800 120.86700 126.86200 1.000 50.76000 333 GLU A CA 1
ATOM 1872 C C . GLU A 1 334 ? 133.52500 121.14200 125.37300 1.000 46.64000 333 GLU A C 1
ATOM 1873 O O . GLU A 1 334 ? 134.02800 120.28900 124.63700 1.000 49.69000 333 GLU A O 1
ATOM 1879 N N . MET A 1 335 ? 133.04300 122.31300 124.93600 1.000 44.66000 334 MET A N 1
ATOM 1880 C CA . MET A 1 335 ? 133.09100 122.82200 123.56200 1.000 51.04000 334 MET A CA 1
ATOM 1881 C C . MET A 1 335 ? 132.29200 121.97400 122.57800 1.000 41.35000 334 MET A C 1
ATOM 1882 O O . MET A 1 335 ? 132.52600 122.05100 121.37000 1.000 40.46000 334 MET A O 1
ATOM 1887 N N . HIS A 1 336 ? 131.36500 121.14900 123.06400 1.000 42.79000 335 HIS A N 1
ATOM 1888 C CA . HIS A 1 336 ? 130.57600 120.30600 122.17100 1.000 41.58000 335 HIS A CA 1
ATOM 1889 C C . HIS A 1 336 ? 129.47300 121.10000 121.48000 1.000 38.84000 335 HIS A C 1
ATOM 1890 O O . HIS A 1 336 ? 129.22100 120.92700 120.27800 1.000 38.29000 335 HIS A O 1
ATOM 1897 N N . GLU A 1 337 ? 128.78700 121.96200 122.23500 1.000 39.10000 336 GLU A N 1
ATOM 1898 C CA . GLU A 1 337 ? 127.66400 122.71400 121.68900 1.000 37.99000 336 GLU A CA 1
ATOM 1899 C C . GLU A 1 337 ? 128.10500 123.74800 120.66200 1.000 34.27000 336 GLU A C 1
ATOM 1900 O O . GLU A 1 337 ? 127.32400 124.08300 119.76400 1.000 32.75000 336 GLU A O 1
ATOM 1906 N N . ALA A 1 338 ? 129.34900 124.22400 120.74900 1.000 35.66000 337 ALA A N 1
ATOM 1907 C CA . ALA A 1 338 ? 129.90200 125.04800 119.68300 1.000 33.53000 337 ALA A CA 1
ATOM 1908 C C . ALA A 1 338 ? 130.03300 124.25200 118.39300 1.000 29.87000 337 ALA A C 1
ATOM 1909 O O . ALA A 1 338 ? 129.74100 124.77100 117.31300 1.000 30.20000 337 ALA A O 1
ATOM 1911 N N . ALA A 1 339 ? 130.44400 122.98400 118.49000 1.000 31.13000 338 ALA A N 1
ATOM 1912 C CA . ALA A 1 339 ? 130.53600 122.13100 117.30800 1.000 29.91000 338 ALA A CA 1
ATOM 1913 C C . ALA A 1 339 ? 129.16100 121.83400 116.72300 1.000 28.88000 338 ALA A C 1
ATOM 1914 O O . ALA A 1 339 ? 128.99800 121.79100 115.49700 1.000 29.24000 338 ALA A O 1
ATOM 1916 N N . VAL A 1 340 ? 128.15700 121.65400 117.58400 1.000 28.57000 339 VAL A N 1
ATOM 1917 C CA . VAL A 1 340 ? 126.79900 121.39400 117.10500 1.000 27.27000 339 VAL A CA 1
ATOM 1918 C C . VAL A 1 340 ? 126.22200 122.62400 116.40500 1.000 28.35000 339 VAL A C 1
ATOM 1919 O O . VAL A 1 340 ? 125.61800 122.52200 115.32300 1.000 28.33000 339 VAL A O 1
ATOM 1923 N N . SER A 1 341 ? 126.41600 123.80800 116.99800 1.000 27.91000 340 SER A N 1
ATOM 1924 C CA . SER A 1 341 ? 125.98400 125.04500 116.35600 1.000 25.21000 340 SER A CA 1
ATOM 1925 C C . SER A 1 341 ? 126.74200 125.29600 115.05700 1.000 24.38000 340 SER A C 1
ATOM 1926 O O . SER A 1 341 ? 126.17300 125.82500 114.09900 1.000 25.38000 340 SER A O 1
ATOM 1929 N N . MET A 1 342 ? 128.02300 124.92100 115.00800 1.000 25.49000 341 MET A N 1
ATOM 1930 C CA . MET A 1 342 ? 128.80000 125.01300 113.77600 1.000 23.66000 341 MET A CA 1
ATOM 1931 C C . MET A 1 342 ? 128.22000 124.12500 112.68600 1.000 21.39000 341 MET A C 1
ATOM 1932 O O . MET A 1 342 ? 128.15200 124.53200 111.52000 1.000 23.61000 341 MET A O 1
ATOM 1937 N N . PHE A 1 343 ? 127.79700 122.91300 113.05800 1.000 22.94000 342 PHE A N 1
ATOM 1938 C CA . PHE A 1 343 ? 127.09100 122.02200 112.13900 1.000 19.76000 342 PHE A CA 1
ATOM 1939 C C . PHE A 1 343 ? 125.82500 122.66900 111.59200 1.000 19.99000 342 PHE A C 1
ATOM 1940 O O . PHE A 1 343 ? 125.56400 122.62000 110.38400 1.000 21.58000 342 PHE A O 1
ATOM 1948 N N . TYR A 1 344 ? 125.03900 123.30500 112.46400 1.000 21.27000 343 TYR A N 1
ATOM 1949 C CA . TYR A 1 344 ? 123.77900 123.88600 111.99300 1.000 18.83000 343 TYR A CA 1
ATOM 1950 C C . TYR A 1 344 ? 123.98700 125.13400 111.13400 1.000 19.75000 343 TYR A C 1
ATOM 1951 O O . TYR A 1 344 ? 123.28500 125.30200 110.12900 1.000 20.99000 343 TYR A O 1
ATOM 1960 N N . TYR A 1 345 ? 124.96000 125.99200 111.46900 1.000 21.17000 344 TYR A N 1
ATOM 1961 C CA . TYR A 1 345 ? 125.21400 127.16900 110.63600 1.000 18.20000 344 TYR A CA 1
ATOM 1962 C C . TYR A 1 345 ? 125.80900 126.77900 109.29100 1.000 17.60000 344 TYR A C 1
ATOM 1963 O O . TYR A 1 345 ? 125.46800 127.37600 108.25800 1.000 18.97000 344 TYR A O 1
ATOM 1972 N N . TYR A 1 346 ? 126.68700 125.77100 109.28500 1.000 18.66000 345 TYR A N 1
ATOM 1973 C CA . TYR A 1 346 ? 127.22500 125.23800 108.04200 1.000 17.29000 345 TYR A CA 1
ATOM 1974 C C . TYR A 1 346 ? 126.12600 124.66800 107.16000 1.000 17.71000 345 TYR A C 1
ATOM 1975 O O . TYR A 1 346 ? 126.09700 124.92700 105.95000 1.000 19.02000 345 TYR A O 1
ATOM 1984 N N . GLY A 1 347 ? 125.21900 123.88400 107.75400 1.000 18.48000 346 GLY A N 1
ATOM 1985 C CA . GLY A 1 347 ? 124.09000 123.34400 107.01100 1.000 16.25000 346 GLY A CA 1
ATOM 1986 C C . GLY A 1 347 ? 123.20400 124.41200 106.40500 1.000 15.73000 346 GLY A C 1
ATOM 1987 O O . GLY A 1 347 ? 122.81400 124.31600 105.23900 1.000 17.38000 346 GLY A O 1
ATOM 1988 N N . VAL A 1 348 ? 122.89600 125.45800 107.18500 1.000 16.64000 347 VAL A N 1
ATOM 1989 C CA . VAL A 1 348 ? 122.02800 126.54000 106.71100 1.000 14.47000 347 VAL A CA 1
ATOM 1990 C C . VAL A 1 348 ? 122.66300 127.28300 105.54000 1.000 15.65000 347 VAL A C 1
ATOM 1991 O O . VAL A 1 348 ? 122.02600 127.48000 104.49400 1.000 16.94000 347 VAL A O 1
ATOM 1995 N N . ALA A 1 349 ? 123.93400 127.68200 105.68800 1.000 16.91000 348 ALA A N 1
ATOM 1996 C CA . ALA A 1 349 ? 124.61700 128.41800 104.62300 1.000 13.71000 348 ALA A CA 1
ATOM 1997 C C . ALA A 1 349 ? 124.77500 127.57300 103.36700 1.000 15.20000 348 ALA A C 1
ATOM 1998 O O . ALA A 1 349 ? 124.56600 128.05900 102.24500 1.000 17.99000 348 ALA A O 1
ATOM 2000 N N . MET A 1 350 ? 125.08700 126.29300 103.54100 1.000 16.19000 349 MET A N 1
ATOM 2001 C CA . MET A 1 350 ? 125.31600 125.42500 102.40000 1.000 15.20000 349 MET A CA 1
ATOM 2002 C C . MET A 1 350 ? 124.03000 125.14000 101.64200 1.000 15.19000 349 MET A C 1
ATOM 2003 O O . MET A 1 350 ? 124.02100 125.11500 100.40700 1.000 17.18000 349 MET A O 1
ATOM 2008 N N . MET A 1 351 ? 122.93000 124.91400 102.36000 1.000 15.29000 350 MET A N 1
ATOM 2009 C CA . MET A 1 351 ? 121.67700 124.63200 101.67600 1.000 13.32000 350 MET A CA 1
ATOM 2010 C C . MET A 1 351 ? 121.09100 125.88300 101.04300 1.000 13.50000 350 MET A C 1
ATOM 2011 O O . MET A 1 351 ? 120.39600 125.79100 100.02600 1.000 16.17000 350 MET A O 1
ATOM 2016 N N . ALA A 1 352 ? 121.38500 127.06300 101.59900 1.000 13.80000 351 ALA A N 1
ATOM 2017 C CA . ALA A 1 352 ? 121.02400 128.29900 100.91000 1.000 10.54000 351 ALA A CA 1
ATOM 2018 C C . ALA A 1 352 ? 121.78200 128.44800 99.59600 1.000 14.23000 351 ALA A C 1
ATOM 2019 O O . ALA A 1 352 ? 121.19300 128.82100 98.57100 1.000 17.12000 351 ALA A O 1
ATOM 2021 N N . CYS A 1 353 ? 123.08300 128.13400 99.59800 1.000 15.92000 352 CYS A N 1
ATOM 2022 C CA . CYS A 1 353 ? 123.86000 128.20900 98.36200 1.000 13.67000 352 CYS A CA 1
ATOM 2023 C C . CYS A 1 353 ? 123.40300 127.17100 97.34200 1.000 14.45000 352 CYS A C 1
ATOM 2024 O O . CYS A 1 353 ? 123.38400 127.44400 96.13500 1.000 16.98000 352 CYS A O 1
ATOM 2027 N N . MET A 1 354 ? 123.01300 125.98200 97.80700 1.000 15.11000 353 MET A N 1
ATOM 2028 C CA . MET A 1 354 ? 122.50800 124.96600 96.88900 1.000 12.63000 353 MET A CA 1
ATOM 2029 C C . MET A 1 354 ? 121.14900 125.34900 96.31600 1.000 14.42000 353 MET A C 1
ATOM 2030 O O . MET A 1 354 ? 120.86100 125.05300 95.15000 1.000 17.72000 353 MET A O 1
ATOM 2035 N N . CYS A 1 355 ? 120.29900 126.00800 97.11700 1.000 15.32000 354 CYS A N 1
ATOM 2036 C CA . CYS A 1 355 ? 119.03600 126.53100 96.59800 1.000 12.65000 354 CYS A CA 1
ATOM 2037 C C . CYS A 1 355 ? 119.26800 127.58000 95.52500 1.000 14.39000 354 CYS A C 1
ATOM 2038 O O . CYS A 1 355 ? 118.58200 127.58100 94.49900 1.000 17.04000 354 CYS A O 1
ATOM 2041 N N . VAL A 1 356 ? 120.24200 128.46900 95.74000 1.000 15.52000 355 VAL A N 1
ATOM 2042 C CA . VAL A 1 356 ? 120.55100 129.49700 94.74600 1.000 14.83000 355 VAL A CA 1
ATOM 2043 C C . VAL A 1 356 ? 121.07800 128.87100 93.45700 1.000 16.38000 355 VAL A C 1
ATOM 2044 O O . VAL A 1 356 ? 120.65900 129.25000 92.35600 1.000 19.32000 355 VAL A O 1
ATOM 2048 N N . GLY A 1 357 ? 121.95800 127.87000 93.57300 1.000 15.95000 356 GLY A N 1
ATOM 2049 C CA . GLY A 1 357 ? 122.48900 127.20400 92.38700 1.000 13.94000 356 GLY A CA 1
ATOM 2050 C C . GLY A 1 357 ? 121.43700 126.44700 91.59300 1.000 14.83000 356 GLY A C 1
ATOM 2051 O O . GLY A 1 357 ? 121.37000 126.55100 90.36300 1.000 18.62000 356 GLY A O 1
ATOM 2052 N N . SER A 1 358 ? 120.60600 125.66600 92.28600 1.000 14.94000 357 SER A N 1
ATOM 2053 C CA . SER A 1 358 ? 119.55700 124.90700 91.61400 1.000 13.76000 357 SER A CA 1
ATOM 2054 C C . SER A 1 358 ? 118.50000 125.82000 91.00100 1.000 15.82000 357 SER A C 1
ATOM 2055 O O . SER A 1 358 ? 118.00800 125.55600 89.89600 1.000 19.20000 357 SER A O 1
ATOM 2058 N N . GLY A 1 359 ? 118.14400 126.90300 91.69900 1.000 16.68000 358 GLY A N 1
ATOM 2059 C CA . GLY A 1 359 ? 117.22800 127.87900 91.13100 1.000 15.51000 358 GLY A CA 1
ATOM 2060 C C . GLY A 1 359 ? 117.78800 128.56600 89.90100 1.000 17.99000 358 GLY A C 1
ATOM 2061 O O . GLY A 1 359 ? 117.06000 128.84000 88.94500 1.000 20.60000 358 GLY A O 1
ATOM 2062 N N . THR A 1 360 ? 119.09000 128.86600 89.91500 1.000 18.38000 359 THR A N 1
ATOM 2063 C CA . THR A 1 360 ? 119.73500 129.46700 88.75200 1.000 17.78000 359 THR A CA 1
ATOM 2064 C C . THR A 1 360 ? 119.71400 128.52200 87.55600 1.000 19.50000 359 THR A C 1
ATOM 2065 O O . THR A 1 360 ? 119.46000 128.94800 86.42100 1.000 22.89000 359 THR A O 1
ATOM 2069 N N . GLY A 1 361 ? 119.96300 127.23200 87.80100 1.000 18.92000 360 GLY A N 1
ATOM 2070 C CA . GLY A 1 361 ? 119.81100 126.23200 86.75100 1.000 18.27000 360 GLY A CA 1
ATOM 2071 C C . GLY A 1 361 ? 118.40700 126.17300 86.18000 1.000 19.48000 360 GLY A C 1
ATOM 2072 O O . GLY A 1 361 ? 118.21800 126.10900 84.96000 1.000 23.34000 360 GLY A O 1
ATOM 2073 N N . LEU A 1 362 ? 117.39900 126.21400 87.05900 1.000 19.53000 361 LEU A N 1
ATOM 2074 C CA . LEU A 1 362 ? 116.01100 126.18300 86.60200 1.000 18.94000 361 LEU A CA 1
ATOM 2075 C C . LEU A 1 362 ? 115.64300 127.42200 85.79300 1.000 22.19000 361 LEU A C 1
ATOM 2076 O O . LEU A 1 362 ? 114.90400 127.32400 84.81100 1.000 25.93000 361 LEU A O 1
ATOM 2081 N N . LEU A 1 363 ? 116.15700 128.59300 86.17400 1.000 22.97000 362 LEU A N 1
ATOM 2082 C CA . LEU A 1 363 ? 115.85900 129.80500 85.41000 1.000 21.68000 362 LEU A CA 1
ATOM 2083 C C . LEU A 1 363 ? 116.56500 129.81800 84.05900 1.000 22.15000 362 LEU A C 1
ATOM 2084 O O . LEU A 1 363 ? 116.02000 130.34100 83.07600 1.000 28.26000 362 LEU A O 1
ATOM 2089 N N . VAL A 1 364 ? 117.77500 129.25300 83.98600 1.000 22.67000 363 VAL A N 1
ATOM 2090 C CA . VAL A 1 364 ? 118.44000 129.08800 82.69200 1.000 21.70000 363 VAL A CA 1
ATOM 2091 C C . VAL A 1 364 ? 117.63800 128.14500 81.80000 1.000 23.68000 363 VAL A C 1
ATOM 2092 O O . VAL A 1 364 ? 117.50300 128.36900 80.59100 1.000 28.46000 363 VAL A O 1
ATOM 2096 N N . TYR A 1 365 ? 117.05300 127.10200 82.39300 1.000 25.08000 364 TYR A N 1
ATOM 2097 C CA . TYR A 1 365 ? 116.15900 126.22900 81.63300 1.000 25.52000 364 TYR A CA 1
ATOM 2098 C C . TYR A 1 365 ? 114.88600 126.94400 81.18800 1.000 27.72000 364 TYR A C 1
ATOM 2099 O O . TYR A 1 365 ? 114.38200 126.68300 80.09200 1.000 29.90000 364 TYR A O 1
ATOM 2108 N N . ARG A 1 366 ? 114.33700 127.82800 82.02600 1.000 27.23000 365 ARG A N 1
ATOM 2109 C CA . ARG A 1 366 ? 113.07700 128.48400 81.67500 1.000 26.79000 365 ARG A CA 1
ATOM 2110 C C . ARG A 1 366 ? 113.26500 129.52500 80.58300 1.000 28.05000 365 ARG A C 1
ATOM 2111 O O . ARG A 1 366 ? 112.37700 129.71000 79.74600 1.000 32.85000 365 ARG A O 1
ATOM 2119 N N . MET A 1 367 ? 114.39000 130.24400 80.59800 1.000 29.37000 366 MET A N 1
ATOM 2120 C CA . MET A 1 367 ? 114.61500 131.25900 79.57100 1.000 31.42000 366 MET A CA 1
ATOM 2121 C C . MET A 1 367 ? 114.82600 130.63500 78.19600 1.000 33.34000 366 MET A C 1
ATOM 2122 O O . MET A 1 367 ? 114.39200 131.19500 77.18400 1.000 34.92000 366 MET A O 1
ATOM 2127 N N . GLU A 1 368 ? 115.47900 129.48000 78.13500 1.000 33.15000 367 GLU A N 1
ATOM 2128 C CA . GLU A 1 368 ? 115.63000 128.76100 76.87400 1.000 38.84000 367 GLU A CA 1
ATOM 2129 C C . GLU A 1 368 ? 114.38000 127.92300 76.62700 1.000 43.26000 367 GLU A C 1
ATOM 2130 O O . GLU A 1 368 ? 114.21100 126.85900 77.22900 1.000 42.84000 367 GLU A O 1
ATOM 2136 N N . ASN A 1 369 ? 113.51300 128.38000 75.72600 1.000 45.06000 368 ASN A N 1
ATOM 2137 C CA . ASN A 1 369 ? 112.27000 127.67100 75.44500 1.000 46.26000 368 ASN A CA 1
ATOM 2138 C C . ASN A 1 369 ? 112.51700 126.47600 74.53800 1.000 57.71000 368 ASN A C 1
ATOM 2139 O O . ASN A 1 369 ? 113.32300 126.54100 73.60600 1.000 52.99000 368 ASN A O 1
ATOM 2144 N N . ARG A 1 370 ? 111.81700 125.38300 74.81800 1.000 51.38000 369 ARG A N 1
ATOM 2145 C CA . ARG A 1 370 ? 111.94500 124.12100 74.12300 1.000 55.73000 369 ARG A CA 1
ATOM 2146 C C . ARG A 1 370 ? 110.55200 123.56300 73.86400 1.000 53.55000 369 ARG A C 1
ATOM 2147 O O . ARG A 1 370 ? 109.60800 123.88600 74.59500 1.000 62.82000 369 ARG A O 1
ATOM 2155 N N . PRO A 1 371 ? 110.39200 122.72300 72.83300 1.000 57.22000 370 PRO A N 1
ATOM 2156 C CA . PRO A 1 371 ? 109.14700 121.93000 72.72500 1.000 60.62000 370 PRO A CA 1
ATOM 2157 C C . PRO A 1 371 ? 109.10900 120.82700 73.77800 1.000 58.55000 370 PRO A C 1
ATOM 2158 O O . PRO A 1 371 ? 109.41900 119.65300 73.53900 1.000 61.80000 370 PRO A O 1
ATOM 2162 N N . MET A 1 372 ? 108.71900 121.21400 74.98800 1.000 59.28000 371 MET A N 1
ATOM 2163 C CA . MET A 1 372 ? 108.90300 120.39400 76.17200 1.000 60.50000 371 MET A CA 1
ATOM 2164 C C . MET A 1 372 ? 107.89000 119.25000 76.24300 1.000 58.65000 371 MET A C 1
ATOM 2165 O O . MET A 1 372 ? 106.74900 119.36000 75.78400 1.000 61.34000 371 MET A O 1
ATOM 2170 N N . ASP A 1 373 ? 108.35700 118.12700 76.80800 1.000 62.05000 372 ASP A N 1
ATOM 2171 C CA . ASP A 1 373 ? 107.52200 117.09900 77.44800 1.000 59.66000 372 ASP A CA 1
ATOM 2172 C C . ASP A 1 373 ? 106.55300 116.40900 76.49300 1.000 64.89000 372 ASP A C 1
ATOM 2173 O O . ASP A 1 373 ? 105.37200 116.23400 76.79600 1.000 63.83000 372 ASP A O 1
ATOM 2178 N N . THR A 1 374 ? 107.06000 115.99000 75.34100 1.000 61.54000 373 THR A N 1
ATOM 2179 C CA . THR A 1 374 ? 106.24200 115.30700 74.35300 1.000 114.00000 373 THR A CA 1
ATOM 2180 C C . THR A 1 374 ? 106.49600 113.80000 74.33000 1.000 67.75000 373 THR A C 1
ATOM 2181 O O . THR A 1 374 ? 105.59100 113.03400 73.97700 1.000 67.74000 373 THR A O 1
ATOM 2185 N N . GLY A 1 375 ? 107.66800 113.35400 74.79300 1.000 68.89000 374 GLY A N 1
ATOM 2186 C CA . GLY A 1 375 ? 108.05900 111.96100 74.64500 1.000 68.20000 374 GLY A CA 1
ATOM 2187 C C . GLY A 1 375 ? 107.34800 110.97600 75.55300 1.000 66.64000 374 GLY A C 1
ATOM 2188 O O . GLY A 1 375 ? 107.33100 109.78200 75.23400 1.000 64.83000 374 GLY A O 1
ATOM 2189 N N . SER A 1 376 ? 106.77200 111.45300 76.66500 1.000 65.21000 375 SER A N 1
ATOM 2190 C CA . SER A 1 376 ? 106.03000 110.64400 77.64900 1.000 65.50000 375 SER A CA 1
ATOM 2191 C C . SER A 1 376 ? 106.86700 109.49200 78.20500 1.000 58.79000 375 SER A C 1
ATOM 2192 O O . SER A 1 376 ? 106.46300 108.32800 78.18800 1.000 56.56000 375 SER A O 1
ATOM 2195 N N . ASN A 1 377 ? 108.03700 109.84000 78.73500 1.000 56.73000 376 ASN A N 1
ATOM 2196 C CA . ASN A 1 377 ? 109.08100 108.89500 79.11300 1.000 51.55000 376 ASN A CA 1
ATOM 2197 C C . ASN A 1 377 ? 108.78200 108.18300 80.43000 1.000 47.34000 376 ASN A C 1
ATOM 2198 O O . ASN A 1 377 ? 108.67400 108.83000 81.47800 1.000 44.50000 376 ASN A O 1
ATOM 2203 N N . PRO A 1 378 ? 108.62900 106.85600 80.41500 1.000 47.03000 377 PRO A N 1
ATOM 2204 C CA . PRO A 1 378 ? 108.46200 106.11400 81.67900 1.000 44.77000 377 PRO A CA 1
ATOM 2205 C C . PRO A 1 378 ? 109.73100 106.01300 82.51800 1.000 40.84000 377 PRO A C 1
ATOM 2206 O O . PRO A 1 378 ? 109.63600 105.80100 83.73600 1.000 36.83000 377 PRO A O 1
ATOM 2210 N N . ALA A 1 379 ? 110.91300 106.13700 81.90500 1.000 41.32000 378 ALA A N 1
ATOM 2211 C CA . ALA A 1 379 ? 112.15500 106.18200 82.67100 1.000 38.77000 378 ALA A CA 1
ATOM 2212 C C . ALA A 1 379 ? 112.22200 107.43600 83.53300 1.000 35.36000 378 ALA A C 1
ATOM 2213 O O . ALA A 1 379 ? 112.81800 107.42700 84.62100 1.000 33.06000 378 ALA A O 1
ATOM 2215 N N . ARG A 1 380 ? 111.62800 108.53000 83.04600 1.000 36.12000 379 ARG A N 1
ATOM 2216 C CA . ARG A 1 380 ? 111.46700 109.73400 83.85400 1.000 33.20000 379 ARG A CA 1
ATOM 2217 C C . ARG A 1 380 ? 110.63400 109.45700 85.09100 1.000 33.09000 379 ARG A C 1
ATOM 2218 O O . ARG A 1 380 ? 110.97200 109.91500 86.18800 1.000 31.55000 379 ARG A O 1
ATOM 2226 N N . THR A 1 381 ? 109.56200 108.67900 84.93400 1.000 33.48000 380 THR A N 1
ATOM 2227 C CA . THR A 1 381 ? 108.74800 108.27600 86.07300 1.000 30.54000 380 THR A CA 1
ATOM 2228 C C . THR A 1 381 ? 109.54800 107.41100 87.04200 1.000 26.85000 380 THR A C 1
ATOM 2229 O O . THR A 1 381 ? 109.44300 107.58000 88.25900 1.000 29.68000 380 THR A O 1
ATOM 2233 N N . LEU A 1 382 ? 110.39400 106.51800 86.51800 1.000 29.14000 381 LEU A N 1
ATOM 2234 C CA . LEU A 1 382 ? 111.19700 105.64300 87.37900 1.000 27.29000 381 LEU A CA 1
ATOM 2235 C C . LEU A 1 382 ? 112.19700 106.42800 88.23200 1.000 26.02000 381 LEU A C 1
ATOM 2236 O O . LEU A 1 382 ? 112.25000 106.26100 89.46300 1.000 25.21000 381 LEU A O 1
ATOM 2241 N N . ASP A 1 383 ? 112.99000 107.29900 87.59800 1.000 27.08000 382 ASP A N 1
ATOM 2242 C CA . ASP A 1 383 ? 113.94800 108.10700 88.35500 1.000 23.93000 382 ASP A CA 1
ATOM 2243 C C . ASP A 1 383 ? 113.24500 109.10800 89.26400 1.000 20.25000 382 ASP A C 1
ATOM 2244 O O . ASP A 1 383 ? 113.74300 109.42300 90.35300 1.000 20.58000 382 ASP A O 1
ATOM 2249 N N . THR A 1 384 ? 112.07100 109.58800 88.85100 1.000 21.35000 383 THR A N 1
ATOM 2250 C CA . THR A 1 384 ? 111.28900 110.49900 89.67300 1.000 19.28000 383 THR A CA 1
ATOM 2251 C C . THR A 1 384 ? 110.80300 109.82400 90.95100 1.000 18.91000 383 THR A C 1
ATOM 2252 O O . THR A 1 384 ? 110.88600 110.40500 92.04000 1.000 19.91000 383 THR A O 1
ATOM 2256 N N . GLU A 1 385 ? 110.29600 108.59300 90.84100 1.000 20.93000 384 GLU A N 1
ATOM 2257 C CA . GLU A 1 385 ? 109.87000 107.86500 92.03300 1.000 17.69000 384 GLU A CA 1
ATOM 2258 C C . GLU A 1 385 ? 111.04500 107.50000 92.92900 1.000 15.45000 384 GLU A C 1
ATOM 2259 O O . GLU A 1 385 ? 110.90100 107.49900 94.15700 1.000 16.01000 384 GLU A O 1
ATOM 2265 N N . LEU A 1 386 ? 112.22000 107.22300 92.34800 1.000 17.03000 385 LEU A N 1
ATOM 2266 C CA . LEU A 1 386 ? 113.39500 106.99200 93.19500 1.000 13.71000 385 LEU A CA 1
ATOM 2267 C C . LEU A 1 386 ? 113.79100 108.24100 93.97700 1.000 13.08000 385 LEU A C 1
ATOM 2268 O O . LEU A 1 386 ? 114.06700 108.15800 95.18200 1.000 13.74000 385 LEU A O 1
ATOM 2273 N N . LEU A 1 387 ? 113.77600 109.41100 93.32900 1.000 14.24000 386 LEU A N 1
ATOM 2274 C CA . LEU A 1 387 ? 114.14300 110.64200 94.02800 1.000 9.23000 386 LEU A CA 1
ATOM 2275 C C . LEU A 1 387 ? 113.10700 111.03900 95.07500 1.000 8.98000 386 LEU A C 1
ATOM 2276 O O . LEU A 1 387 ? 113.47000 111.49700 96.16400 1.000 10.26000 386 LEU A O 1
ATOM 2281 N N . LEU A 1 388 ? 111.81800 110.85500 94.78200 1.000 10.43000 387 LEU A N 1
ATOM 2282 C CA . LEU A 1 388 ? 110.79000 111.18000 95.77100 1.000 8.20000 387 LEU A CA 1
ATOM 2283 C C . LEU A 1 388 ? 110.82300 110.23100 96.96300 1.000 7.56000 387 LEU A C 1
ATOM 2284 O O . LEU A 1 388 ? 110.68600 110.67000 98.11700 1.000 8.20000 387 LEU A O 1
ATOM 2289 N N . ALA A 1 389 ? 111.01000 108.93200 96.70800 1.000 8.76000 388 ALA A N 1
ATOM 2290 C CA . ALA A 1 389 ? 111.09700 107.96300 97.79100 1.000 4.87000 388 ALA A CA 1
ATOM 2291 C C . ALA A 1 389 ? 112.31700 108.21100 98.66300 1.000 5.31000 388 ALA A C 1
ATOM 2292 O O . ALA A 1 389 ? 112.26800 108.00000 99.87800 1.000 6.77000 388 ALA A O 1
ATOM 2294 N N . SER A 1 390 ? 113.42300 108.65500 98.06600 1.000 7.04000 389 SER A N 1
ATOM 2295 C CA . SER A 1 390 ? 114.58600 109.00800 98.86900 1.000 1.03000 389 SER A CA 1
ATOM 2296 C C . SER A 1 390 ? 114.35300 110.28700 99.66600 1.000 5.34000 389 SER A C 1
ATOM 2297 O O . SER A 1 390 ? 114.83300 110.41800 100.79600 1.000 5.74000 389 SER A O 1
ATOM 2300 N N . SER A 1 391 ? 113.63200 111.25300 99.08900 1.000 5.81000 390 SER A N 1
ATOM 2301 C CA . SER A 1 391 ? 113.38700 112.52200 99.76700 1.000 0.14000 390 SER A CA 1
ATOM 2302 C C . SER A 1 391 ? 112.41500 112.40500 100.93400 1.000 0.34000 390 SER A C 1
ATOM 2303 O O . SER A 1 391 ? 112.38400 113.31100 101.78000 1.000 3.97000 390 SER A O 1
ATOM 2306 N N . LEU A 1 392 ? 111.60400 111.33500 100.96500 1.000 1.55000 391 LEU A N 1
ATOM 2307 C CA . LEU A 1 392 ? 110.57200 111.16000 101.99600 1.000 0.18000 391 LEU A CA 1
ATOM 2308 C C . LEU A 1 392 ? 111.10000 111.19700 103.42400 1.000 0.13000 391 LEU A C 1
ATOM 2309 O O . LEU A 1 392 ? 110.46600 111.80500 104.29300 1.000 0.00000 391 LEU A O 1
ATOM 2314 N N . GLY A 1 393 ? 112.23300 110.55900 103.68900 1.000 0.08000 392 GLY A N 1
ATOM 2315 C CA . GLY A 1 393 ? 112.76300 110.45800 105.03500 1.000 0.11000 392 GLY A CA 1
ATOM 2316 C C . GLY A 1 393 ? 113.16700 111.78900 105.62500 1.000 0.14000 392 GLY A C 1
ATOM 2317 O O . GLY A 1 393 ? 112.77100 112.14400 106.74200 1.000 0.00000 392 GLY A O 1
ATOM 2318 N N . SER A 1 394 ? 113.94500 112.54400 104.85600 1.000 0.14000 393 SER A N 1
ATOM 2319 C CA . SER A 1 394 ? 114.36100 113.86100 105.30500 1.000 0.17000 393 SER A CA 1
ATOM 2320 C C . SER A 1 394 ? 113.21100 114.84900 105.35000 1.000 0.08000 393 SER A C 1
ATOM 2321 O O . SER A 1 394 ? 113.22200 115.74600 106.19800 1.000 0.00000 393 SER A O 1
ATOM 2324 N N . TRP A 1 395 ? 112.21700 114.71500 104.46500 1.000 0.00000 394 TRP A N 1
ATOM 2325 C CA . TRP A 1 395 ? 111.04000 115.57300 104.57500 1.000 0.02000 394 TRP A CA 1
ATOM 2326 C C . TRP A 1 395 ? 110.26200 115.29100 105.85300 1.000 0.02000 394 TRP A C 1
ATOM 2327 O O . TRP A 1 395 ? 109.78000 116.22200 106.50500 1.000 3.17000 394 TRP A O 1
ATOM 2338 N N . LEU A 1 396 ? 110.14400 114.01800 106.23600 1.000 0.03000 395 LEU A N 1
ATOM 2339 C CA . LEU A 1 396 ? 109.47300 113.66800 107.48600 1.000 0.06000 395 LEU A CA 1
ATOM 2340 C C . LEU A 1 396 ? 110.22900 114.20200 108.69500 1.000 0.18000 395 LEU A C 1
ATOM 2341 O O . LEU A 1 396 ? 109.62400 114.73600 109.63300 1.000 0.00000 395 LEU A O 1
ATOM 2346 N N . MET A 1 397 ? 111.55800 114.07200 108.68000 1.000 0.20000 396 MET A N 1
ATOM 2347 C CA . MET A 1 397 ? 112.39800 114.59300 109.75800 1.000 0.43000 396 MET A CA 1
ATOM 2348 C C . MET A 1 397 ? 112.27800 116.11000 109.88700 1.000 4.48000 396 MET A C 1
ATOM 2349 O O . MET A 1 397 ? 112.14500 116.64800 110.99600 1.000 9.83000 396 MET A O 1
ATOM 2354 N N . SER A 1 398 ? 112.28600 116.81400 108.75400 1.000 0.88000 397 SER A N 1
ATOM 2355 C CA . SER A 1 398 ? 112.20000 118.26800 108.77400 1.000 2.01000 397 SER A CA 1
ATOM 2356 C C . SER A 1 398 ? 110.83500 118.75200 109.23100 1.000 4.47000 397 SER A C 1
ATOM 2357 O O . SER A 1 398 ? 110.74600 119.73900 109.96400 1.000 8.05000 397 SER A O 1
ATOM 2360 N N . TRP A 1 399 ? 109.75600 118.08800 108.81100 1.000 6.72000 398 TRP A N 1
ATOM 2361 C CA . TRP A 1 399 ? 108.44800 118.52800 109.27900 1.000 2.06000 398 TRP A CA 1
ATOM 2362 C C . TRP A 1 399 ? 108.22600 118.19500 110.74500 1.000 5.26000 398 TRP A C 1
ATOM 2363 O O . TRP A 1 399 ? 107.52000 118.93800 111.43100 1.000 7.86000 398 TRP A O 1
ATOM 2374 N N . CYS A 1 400 ? 108.83500 117.12000 111.25300 1.000 7.14000 399 CYS A N 1
ATOM 2375 C CA . CYS A 1 400 ? 108.79300 116.87700 112.69300 1.000 5.80000 399 CYS A CA 1
ATOM 2376 C C . CYS A 1 400 ? 109.52100 117.97200 113.46400 1.000 7.79000 399 CYS A C 1
ATOM 2377 O O . CYS A 1 400 ? 109.03700 118.43100 114.50700 1.000 11.07000 399 CYS A O 1
ATOM 2380 N N . SER A 1 401 ? 110.66200 118.43600 112.94400 1.000 8.90000 400 SER A N 1
ATOM 2381 C CA . SER A 1 401 ? 111.36500 119.53600 113.60400 1.000 8.37000 400 SER A CA 1
ATOM 2382 C C . SER A 1 401 ? 110.59500 120.85000 113.52400 1.000 10.36000 400 SER A C 1
ATOM 2383 O O . SER A 1 401 ? 110.60400 121.62700 114.48600 1.000 15.59000 400 SER A O 1
ATOM 2386 N N . VAL A 1 402 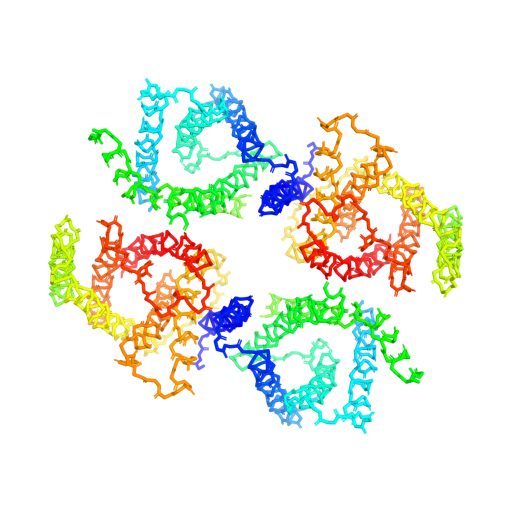? 109.90900 121.09900 112.40600 1.000 10.60000 401 VAL A N 1
ATOM 2387 C CA . VAL A 1 402 ? 109.10700 122.31300 112.25600 1.000 9.53000 401 VAL A CA 1
ATOM 2388 C C . VAL A 1 402 ? 107.93000 122.30300 113.22300 1.000 11.68000 401 VAL A C 1
ATOM 2389 O O . VAL A 1 402 ? 107.64000 123.31200 113.87400 1.000 16.79000 401 VAL A O 1
ATOM 2393 N N . VAL A 1 403 ? 107.25700 121.15500 113.35100 1.000 10.71000 402 VAL A N 1
ATOM 2394 C CA . VAL A 1 403 ? 106.12200 121.03500 114.26500 1.000 9.65000 402 VAL A CA 1
ATOM 2395 C C . VAL A 1 403 ? 106.56700 121.21500 115.71100 1.000 12.59000 402 VAL A C 1
ATOM 2396 O O . VAL A 1 403 ? 105.91300 121.92700 116.48300 1.000 18.68000 402 VAL A O 1
ATOM 2400 N N . ALA A 1 404 ? 107.71600 120.63700 116.08300 1.000 12.82000 403 ALA A N 1
ATOM 2401 C CA . ALA A 1 404 ? 108.21600 120.79600 117.44900 1.000 12.58000 403 ALA A CA 1
ATOM 2402 C C . ALA A 1 404 ? 108.60800 122.23900 117.75400 1.000 18.60000 403 ALA A C 1
ATOM 2403 O O . ALA A 1 404 ? 108.28700 122.75900 118.83100 1.000 23.35000 403 ALA A O 1
ATOM 2405 N N . SER A 1 405 ? 109.27200 122.91400 116.80900 1.000 18.01000 404 SER A N 1
ATOM 2406 C CA . SER A 1 405 ? 109.68800 124.29400 117.04700 1.000 17.23000 404 SER A CA 1
ATOM 2407 C C . SER A 1 405 ? 108.50300 125.25300 117.08100 1.000 20.17000 404 SER A C 1
ATOM 2408 O O . SER A 1 405 ? 108.48300 126.18000 117.89200 1.000 26.98000 404 SER A O 1
ATOM 2411 N N . VAL A 1 406 ? 107.50500 125.04700 116.21900 1.000 19.80000 405 VAL A N 1
ATOM 2412 C CA . VAL A 1 406 ? 106.31000 125.89200 116.23600 1.000 20.19000 405 VAL A CA 1
ATOM 2413 C C . VAL A 1 406 ? 105.49700 125.65800 117.50800 1.000 23.19000 405 VAL A C 1
ATOM 2414 O O . VAL A 1 406 ? 104.98200 126.60900 118.11300 1.000 29.71000 405 VAL A O 1
ATOM 2418 N N . ALA A 1 407 ? 105.40100 124.40200 117.95600 1.000 22.50000 406 ALA A N 1
ATOM 2419 C CA . ALA A 1 407 ? 104.71700 124.11000 119.21300 1.000 24.62000 406 ALA A CA 1
ATOM 2420 C C . ALA A 1 407 ? 105.44300 124.72000 120.40700 1.000 29.37000 406 ALA A C 1
ATOM 2421 O O . ALA A 1 407 ? 104.80400 125.10400 121.39200 1.000 37.25000 406 ALA A O 1
ATOM 2423 N N . GLU A 1 408 ? 106.77400 124.81700 120.34700 1.000 30.71000 407 GLU A N 1
ATOM 2424 C CA . GLU A 1 408 ? 107.49000 125.48400 121.43200 1.000 35.36000 407 GLU A CA 1
ATOM 2425 C C . GLU A 1 408 ? 107.33800 127.00100 121.34200 1.000 37.50000 407 GLU A C 1
ATOM 2426 O O . GLU A 1 408 ? 107.29200 127.68800 122.36700 1.000 43.27000 407 GLU A O 1
ATOM 2432 N N . ALA A 1 409 ? 107.29000 127.53800 120.11800 1.000 33.77000 408 ALA A N 1
ATOM 2433 C CA . ALA A 1 409 ? 107.12100 128.97700 119.91500 1.000 36.16000 408 ALA A CA 1
ATOM 2434 C C . ALA A 1 409 ? 105.74900 129.44800 120.36700 1.000 38.58000 408 ALA A C 1
ATOM 2435 O O . ALA A 1 409 ? 105.58200 130.60500 120.76800 1.000 41.94000 408 ALA A O 1
ATOM 2437 N N . GLY A 1 410 ? 104.75000 128.56800 120.29100 1.000 39.31000 409 GLY A N 1
ATOM 2438 C CA . GLY A 1 410 ? 103.41000 128.88300 120.76500 1.000 43.17000 409 GLY A CA 1
ATOM 2439 C C . GLY A 1 410 ? 103.29400 129.12100 122.26100 1.000 44.75000 409 GLY A C 1
ATOM 2440 O O . GLY A 1 410 ? 102.23800 129.56300 122.72400 1.000 48.85000 409 GLY A O 1
ATOM 2441 N N . GLN A 1 411 ? 104.34000 128.81600 123.03100 1.000 45.42000 410 GLN A N 1
ATOM 2442 C CA . GLN A 1 411 ? 104.39500 129.11200 124.45400 1.000 48.19000 410 GLN A CA 1
ATOM 2443 C C . GLN A 1 411 ? 105.12300 130.41900 124.75400 1.000 50.20000 410 GLN A C 1
ATOM 2444 O O . GLN A 1 411 ? 105.18100 130.81600 125.92300 1.000 50.57000 410 GLN A O 1
ATOM 2450 N N . LYS A 1 412 ? 105.66400 131.08900 123.72300 1.000 48.41000 411 LYS A N 1
ATOM 2451 C CA . LYS A 1 412 ? 106.59300 132.22800 123.84700 1.000 51.40000 411 LYS A CA 1
ATOM 2452 C C . LYS A 1 412 ? 107.76600 131.89800 124.76700 1.000 51.45000 411 LYS A C 1
ATOM 2453 O O . LYS A 1 412 ? 108.16600 132.69600 125.61800 1.000 49.70000 411 LYS A O 1
ATOM 2459 N N . SER A 1 413 ? 108.31000 130.70500 124.58000 1.000 51.11000 412 SER A N 1
ATOM 2460 C CA . SER A 1 413 ? 109.35200 130.12200 125.39800 1.000 53.05000 412 SER A CA 1
ATOM 2461 C C . SER A 1 413 ? 110.72200 130.69400 125.05000 1.000 53.23000 412 SER A C 1
ATOM 2462 O O . SER A 1 413 ? 110.91000 131.27400 123.97800 1.000 55.90000 412 SER A O 1
ATOM 2465 N N . PRO A 1 414 ? 111.69800 130.54700 125.94000 1.000 55.27000 413 PRO A N 1
ATOM 2466 C CA . PRO A 1 414 ? 113.09500 130.73800 125.54300 1.000 55.82000 413 PRO A CA 1
ATOM 2467 C C . PRO A 1 414 ? 113.61700 129.52400 124.78400 1.000 55.73000 413 PRO A C 1
ATOM 2468 O O . PRO A 1 414 ? 112.92900 128.51300 124.62800 1.000 55.26000 413 PRO A O 1
ATOM 2472 N N . SER A 1 415 ? 114.86400 129.66100 124.30800 1.000 59.29000 414 SER A N 1
ATOM 2473 C CA . SER A 1 415 ? 115.58300 128.65500 123.50900 1.000 60.00000 414 SER A CA 1
ATOM 2474 C C . SER A 1 415 ? 114.81900 128.28700 122.23500 1.000 54.71000 414 SER A C 1
ATOM 2475 O O . SER A 1 415 ? 114.60400 127.11500 121.92600 1.000 55.75000 414 SER A O 1
ATOM 2478 N N . PHE A 1 416 ? 114.40000 129.31400 121.49700 1.000 52.02000 415 PHE A N 1
ATOM 2479 C CA . PHE A 1 416 ? 113.72500 129.14800 120.21100 1.000 49.88000 415 PHE A CA 1
ATOM 2480 C C . PHE A 1 416 ? 114.69900 129.32200 119.04100 1.000 48.66000 415 PHE A C 1
ATOM 2481 O O . PHE A 1 416 ? 114.81100 128.44300 118.17900 1.000 46.34000 415 PHE A O 1
ATOM 2489 N N . SER A 1 417 ? 115.37800 130.47400 118.98600 1.000 46.60000 416 SER A N 1
ATOM 2490 C CA . SER A 1 417 ? 116.64700 130.72600 118.29300 1.000 45.77000 416 SER A CA 1
ATOM 2491 C C . SER A 1 417 ? 116.62400 130.70600 116.76600 1.000 43.41000 416 SER A C 1
ATOM 2492 O O . SER A 1 417 ? 117.68000 130.89300 116.15300 1.000 41.33000 416 SER A O 1
ATOM 2495 N N . TRP A 1 418 ? 115.47100 130.43700 116.13800 1.000 40.49000 417 TRP A N 1
ATOM 2496 C CA . TRP A 1 418 ? 115.24300 130.58000 114.69300 1.000 38.32000 417 TRP A CA 1
ATOM 2497 C C . TRP A 1 418 ? 116.13600 129.77600 113.74600 1.000 31.47000 417 TRP A C 1
ATOM 2498 O O . TRP A 1 418 ? 115.91000 129.80700 112.53400 1.000 29.25000 417 TRP A O 1
ATOM 2509 N N . THR A 1 419 ? 117.14000 129.06300 114.24900 1.000 33.67000 418 THR A N 1
ATOM 2510 C CA . THR A 1 419 ? 118.05000 128.36000 113.35700 1.000 29.82000 418 THR A CA 1
ATOM 2511 C C . THR A 1 419 ? 117.52300 126.97600 113.00400 1.000 25.87000 418 THR A C 1
ATOM 2512 O O . THR A 1 419 ? 117.77900 126.48000 111.90000 1.000 24.44000 418 THR A O 1
ATOM 2516 N N . SER A 1 420 ? 116.74400 126.36300 113.89600 1.000 26.45000 419 SER A N 1
ATOM 2517 C CA . SER A 1 420 ? 116.15100 125.06800 113.58700 1.000 23.06000 419 SER A CA 1
ATOM 2518 C C . SER A 1 420 ? 115.06600 125.19400 112.52700 1.000 20.97000 419 SER A C 1
ATOM 2519 O O . SER A 1 420 ? 114.98100 124.34900 111.62600 1.000 21.29000 419 SER A O 1
ATOM 2522 N N . LEU A 1 421 ? 114.24000 126.24500 112.60700 1.000 21.32000 420 LEU A N 1
ATOM 2523 C CA . LEU A 1 421 ? 113.22800 126.47800 111.57900 1.000 18.79000 420 LEU A CA 1
ATOM 2524 C C . LEU A 1 421 ? 113.85300 126.78000 110.22900 1.000 18.24000 420 LEU A C 1
ATOM 2525 O O . LEU A 1 421 ? 113.38700 126.27200 109.20100 1.000 18.19000 420 LEU A O 1
ATOM 2530 N N . THR A 1 422 ? 114.89400 127.61200 110.21400 1.000 20.20000 421 THR A N 1
ATOM 2531 C CA . THR A 1 422 ? 115.55500 127.96400 108.96600 1.000 15.74000 421 THR A CA 1
ATOM 2532 C C . THR A 1 422 ? 116.21700 126.74500 108.34800 1.000 15.54000 421 THR A C 1
ATOM 2533 O O . THR A 1 422 ? 116.06800 126.49100 107.14800 1.000 16.59000 421 THR A O 1
ATOM 2537 N N . TYR A 1 423 ? 116.88600 125.94000 109.17900 1.000 16.89000 422 TYR A N 1
ATOM 2538 C CA . TYR A 1 423 ? 117.53400 124.71600 108.72300 1.000 13.73000 422 TYR A CA 1
ATOM 2539 C C . TYR A 1 423 ? 116.52500 123.72700 108.15100 1.000 14.58000 422 TYR A C 1
ATOM 2540 O O . TYR A 1 423 ? 116.70800 123.21500 107.04300 1.000 15.61000 422 TYR A O 1
ATOM 2549 N N . SER A 1 424 ? 115.42100 123.49400 108.86500 1.000 15.06000 423 SER A N 1
ATOM 2550 C CA . SER A 1 424 ? 114.45200 122.48700 108.44600 1.000 9.66000 423 SER A CA 1
ATOM 2551 C C . SER A 1 424 ? 113.67800 122.91400 107.20400 1.000 10.61000 423 SER A C 1
ATOM 2552 O O . SER A 1 424 ? 113.52600 122.12300 106.25900 1.000 12.84000 423 SER A O 1
ATOM 2555 N N . LEU A 1 425 ? 113.19200 124.16000 107.17300 1.000 13.03000 424 LEU A N 1
ATOM 2556 C CA . LEU A 1 425 ? 112.46200 124.64400 106.00700 1.000 10.57000 424 LEU A CA 1
ATOM 2557 C C . LEU A 1 425 ? 113.36600 124.75400 104.79100 1.000 10.52000 424 LEU A C 1
ATOM 2558 O O . LEU A 1 425 ? 112.94600 124.44800 103.66800 1.000 13.31000 424 LEU A O 1
ATOM 2563 N N . LEU A 1 426 ? 114.62000 125.15000 104.99800 1.000 12.32000 425 LEU A N 1
ATOM 2564 C CA . LEU A 1 426 ? 115.54400 125.25900 103.88600 1.000 10.57000 425 LEU A CA 1
ATOM 2565 C C . LEU A 1 426 ? 115.94100 123.88200 103.37800 1.000 11.35000 425 LEU A C 1
ATOM 2566 O O . LEU A 1 426 ? 116.20000 123.71400 102.18800 1.000 14.40000 425 LEU A O 1
ATOM 2571 N N . LEU A 1 427 ? 115.95800 122.87900 104.25900 1.000 11.80000 426 LEU A N 1
ATOM 2572 C CA . LEU A 1 427 ? 116.20400 121.50100 103.84000 1.000 11.19000 426 LEU A CA 1
ATOM 2573 C C . LEU A 1 427 ? 115.07900 120.96100 102.96200 1.000 11.28000 426 LEU A C 1
ATOM 2574 O O . LEU A 1 427 ? 115.34400 120.32800 101.92600 1.000 13.58000 426 LEU A O 1
ATOM 2579 N N . VAL A 1 428 ? 113.82200 121.21700 103.35400 1.000 12.03000 427 VAL A N 1
ATOM 2580 C CA . VAL A 1 428 ? 112.66800 120.84100 102.52700 1.000 10.83000 427 VAL A CA 1
ATOM 2581 C C . VAL A 1 428 ? 112.73400 121.52000 101.16300 1.000 11.72000 427 VAL A C 1
ATOM 2582 O O . VAL A 1 428 ? 112.60800 120.87000 100.11200 1.000 12.64000 427 VAL A O 1
ATOM 2586 N N . LEU A 1 429 ? 112.96500 122.83500 101.16800 1.000 12.82000 428 LEU A N 1
ATOM 2587 C CA . LEU A 1 429 ? 112.99400 123.61400 99.93600 1.000 11.83000 428 LEU A CA 1
ATOM 2588 C C . LEU A 1 429 ? 114.14800 123.19200 99.03200 1.000 12.32000 428 LEU A C 1
ATOM 2589 O O . LEU A 1 429 ? 113.99800 123.12000 97.80600 1.000 15.53000 428 LEU A O 1
ATOM 2594 N N . GLU A 1 430 ? 115.30500 122.89400 99.62900 1.000 12.67000 429 GLU A N 1
ATOM 2595 C CA . GLU A 1 430 ? 116.48000 122.48300 98.87400 1.000 9.70000 429 GLU A CA 1
ATOM 2596 C C . GLU A 1 430 ? 116.26900 121.15100 98.18000 1.000 11.69000 429 GLU A C 1
ATOM 2597 O O . GLU A 1 430 ? 116.63000 121.00100 97.00700 1.000 14.11000 429 GLU A O 1
ATOM 2603 N N . LYS A 1 431 ? 115.67700 120.17500 98.87400 1.000 11.18000 430 LYS A N 1
ATOM 2604 C CA . LYS A 1 431 ? 115.41800 118.90100 98.21100 1.000 8.59000 430 LYS A CA 1
ATOM 2605 C C . LYS A 1 431 ? 114.36100 119.02500 97.12600 1.000 10.14000 430 LYS A C 1
ATOM 2606 O O . LYS A 1 431 ? 114.48000 118.37400 96.08400 1.000 13.08000 430 LYS A O 1
ATOM 2612 N N . CYS A 1 432 ? 113.35100 119.88300 97.32500 1.000 10.27000 431 CYS A N 1
ATOM 2613 C CA . CYS A 1 432 ? 112.34200 120.07900 96.28300 1.000 9.48000 431 CYS A CA 1
ATOM 2614 C C . CYS A 1 432 ? 112.93900 120.68900 95.01900 1.000 10.98000 431 CYS A C 1
ATOM 2615 O O . CYS A 1 432 ? 112.73000 120.17000 93.91000 1.000 12.44000 431 CYS A O 1
ATOM 2618 N N . ILE A 1 433 ? 113.73300 121.75300 95.17100 1.000 12.76000 432 ILE A N 1
ATOM 2619 C CA . ILE A 1 433 ? 114.30200 122.42900 94.00800 1.000 10.28000 432 ILE A CA 1
ATOM 2620 C C . ILE A 1 433 ? 115.35300 121.55300 93.33200 1.000 12.13000 432 ILE A C 1
ATOM 2621 O O . ILE A 1 433 ? 115.44200 121.51100 92.09900 1.000 15.01000 432 ILE A O 1
ATOM 2626 N N . GLN A 1 434 ? 116.14300 120.81300 94.11900 1.000 12.59000 433 GLN A N 1
ATOM 2627 C CA . GLN A 1 434 ? 117.15700 119.94300 93.53300 1.000 10.60000 433 GLN A CA 1
ATOM 2628 C C . GLN A 1 434 ? 116.54000 118.77900 92.76900 1.000 10.72000 433 GLN A C 1
ATOM 2629 O O . GLN A 1 434 ? 117.03800 118.40900 91.70000 1.000 14.09000 433 GLN A O 1
ATOM 2635 N N . ASN A 1 435 ? 115.46500 118.18100 93.30300 1.000 12.39000 434 ASN A N 1
ATOM 2636 C CA . ASN A 1 435 ? 114.77100 117.11900 92.58100 1.000 9.42000 434 ASN A CA 1
ATOM 2637 C C . ASN A 1 435 ? 114.20100 117.62700 91.27300 1.000 11.00000 434 ASN A C 1
ATOM 2638 O O . ASN A 1 435 ? 114.31100 116.95400 90.24100 1.000 14.91000 434 ASN A O 1
ATOM 2643 N N . LEU A 1 436 ? 113.61100 118.82400 91.29500 1.000 12.08000 435 LEU A N 1
ATOM 2644 C CA . LEU A 1 436 ? 113.05500 119.39900 90.07500 1.000 12.08000 435 LEU A CA 1
ATOM 2645 C C . LEU A 1 436 ? 114.14600 119.68000 89.04700 1.000 13.19000 435 LEU A C 1
ATOM 2646 O O . LEU A 1 436 ? 113.97600 119.38600 87.85700 1.000 16.34000 435 LEU A O 1
ATOM 2651 N N . PHE A 1 437 ? 115.29600 120.18200 89.50700 1.000 14.19000 436 PHE A N 1
ATOM 2652 C CA . PHE A 1 437 ? 116.42300 120.46700 88.62200 1.000 12.54000 436 PHE A CA 1
ATOM 2653 C C . PHE A 1 437 ? 116.99000 119.20300 87.99100 1.000 13.30000 436 PHE A C 1
ATOM 2654 O O . PHE A 1 437 ? 117.25600 119.17400 86.78800 1.000 16.69000 436 PHE A O 1
ATOM 2662 N N . ILE A 1 438 ? 117.19200 118.15100 88.78800 1.000 14.45000 437 ILE A N 1
ATOM 2663 C CA . ILE A 1 438 ? 117.77900 116.91200 88.27300 1.000 12.56000 437 ILE A CA 1
ATOM 2664 C C . ILE A 1 438 ? 116.83600 116.23600 87.28400 1.000 14.19000 437 ILE A C 1
ATOM 2665 O O . ILE A 1 438 ? 117.25900 115.78100 86.21200 1.000 17.42000 437 ILE A O 1
ATOM 2670 N N . VAL A 1 439 ? 115.54100 116.18000 87.61800 1.000 15.58000 438 VAL A N 1
ATOM 2671 C CA . VAL A 1 439 ? 114.57400 115.51700 86.74500 1.000 14.12000 438 VAL A CA 1
ATOM 2672 C C . VAL A 1 439 ? 114.41000 116.27900 85.43200 1.000 15.73000 438 VAL A C 1
ATOM 2673 O O . VAL A 1 439 ? 114.32800 115.67000 84.35900 1.000 20.81000 438 VAL A O 1
ATOM 2677 N N . GLU A 1 440 ? 114.41100 117.61600 85.47600 1.000 16.88000 439 GLU A N 1
ATOM 2678 C CA . GLU A 1 440 ? 114.35000 118.36400 84.22200 1.000 18.00000 439 GLU A CA 1
ATOM 2679 C C . GLU A 1 440 ? 115.65000 118.25000 83.43100 1.000 18.89000 439 GLU A C 1
ATOM 2680 O O . GLU A 1 440 ? 115.62500 118.18700 82.19800 1.000 23.40000 439 GLU A O 1
ATOM 2686 N N . SER A 1 441 ? 116.79500 118.20900 84.12000 1.000 18.93000 440 SER A N 1
ATOM 2687 C CA . SER A 1 441 ? 118.08600 118.12600 83.44400 1.000 16.52000 440 SER A CA 1
ATOM 2688 C C . SER A 1 441 ? 118.26400 116.80600 82.71100 1.000 17.84000 440 SER A C 1
ATOM 2689 O O . SER A 1 441 ? 118.82700 116.77100 81.61300 1.000 21.09000 440 SER A O 1
ATOM 2692 N N . LEU A 1 442 ? 117.80300 115.70900 83.30100 1.000 19.02000 441 LEU A N 1
ATOM 2693 C CA . LEU A 1 442 ? 118.03600 114.40700 82.69300 1.000 19.33000 441 LEU A CA 1
ATOM 2694 C C . LEU A 1 442 ? 117.16300 114.12800 81.47900 1.000 21.82000 441 LEU A C 1
ATOM 2695 O O . LEU A 1 442 ? 117.41400 113.14300 80.78200 1.000 26.45000 441 LEU A O 1
ATOM 2700 N N . TYR A 1 443 ? 116.14200 114.93500 81.21100 1.000 22.77000 442 TYR A N 1
ATOM 2701 C CA . TYR A 1 443 ? 115.17400 114.61000 80.17100 1.000 24.11000 442 TYR A CA 1
ATOM 2702 C C . TYR A 1 443 ? 114.86100 115.81800 79.30400 1.000 25.25000 442 TYR A C 1
ATOM 2703 O O . TYR A 1 443 ? 113.70100 116.18900 79.11900 1.000 28.39000 442 TYR A O 1
ATOM 2712 N N . ARG A 1 444 ? 115.89300 116.45500 78.76300 1.000 23.88000 443 ARG A N 1
ATOM 2713 C CA . ARG A 1 444 ? 115.70800 117.51000 77.77600 1.000 25.31000 443 ARG A CA 1
ATOM 2714 C C . ARG A 1 444 ? 115.95800 116.99000 76.36600 1.000 29.93000 443 ARG A C 1
ATOM 2715 O O . ARG A 1 444 ? 117.03800 117.17600 75.80800 1.000 30.97000 443 ARG A O 1
ATOM 2723 N N . PRO A 1 511 ? 124.07900 130.36500 74.39400 1.000 45.35000 510 PRO A N 1
ATOM 2724 C CA . PRO A 1 511 ? 124.78900 129.29200 73.69000 1.000 45.42000 510 PRO A CA 1
ATOM 2725 C C . PRO A 1 511 ? 125.87000 128.60800 74.53600 1.000 42.86000 510 PRO A C 1
ATOM 2726 O O . PRO A 1 511 ? 125.53500 127.85600 75.45200 1.000 42.39000 510 PRO A O 1
ATOM 2730 N N . GLY A 1 512 ? 127.14200 128.84700 74.19800 1.000 44.69000 511 GLY A N 1
ATOM 2731 C CA . GLY A 1 512 ? 128.23900 128.27000 74.96200 1.000 45.66000 511 GLY A CA 1
ATOM 2732 C C . GLY A 1 512 ? 128.31000 128.77200 76.39100 1.000 41.13000 511 GLY A C 1
ATOM 2733 O O . GLY A 1 512 ? 128.72400 128.03900 77.29600 1.000 40.82000 511 GLY A O 1
ATOM 2734 N N . ARG A 1 513 ? 127.92500 130.03600 76.61100 1.000 41.49000 512 ARG A N 1
ATOM 2735 C CA . ARG A 1 513 ? 127.91500 130.59400 77.96300 1.000 41.52000 512 ARG A CA 1
ATOM 2736 C C . ARG A 1 513 ? 126.90700 129.87800 78.85200 1.000 39.07000 512 ARG A C 1
ATOM 2737 O O . ARG A 1 513 ? 127.15600 129.68300 80.04900 1.000 39.56000 512 ARG A O 1
ATOM 2745 N N . LYS A 1 514 ? 125.78200 129.44000 78.28100 1.000 38.61000 513 LYS A N 1
ATOM 2746 C CA . LYS A 1 514 ? 124.85000 128.63900 79.06400 1.000 36.17000 513 LYS A CA 1
ATOM 2747 C C . LYS A 1 514 ? 125.41300 127.25700 79.37000 1.000 35.09000 513 LYS A C 1
ATOM 2748 O O . LYS A 1 514 ? 125.13600 126.71100 80.44300 1.000 36.45000 513 LYS A O 1
ATOM 2754 N N . ARG A 1 515 ? 126.23200 126.69000 78.47100 1.000 35.79000 514 ARG A N 1
ATOM 2755 C CA . ARG A 1 515 ? 126.95200 125.46400 78.82200 1.000 35.37000 514 ARG A CA 1
ATOM 2756 C C . ARG A 1 515 ? 127.92000 125.67800 79.97700 1.000 33.21000 514 ARG A C 1
ATOM 2757 O O . ARG A 1 515 ? 128.02100 124.82600 80.86500 1.000 32.97000 514 ARG A O 1
ATOM 2765 N N . GLN A 1 516 ? 128.63900 126.80200 79.98700 1.000 35.22000 515 GLN A N 1
ATOM 2766 C CA . GLN A 1 516 ? 129.58800 127.02900 81.07600 1.000 34.01000 515 GLN A CA 1
ATOM 2767 C C . GLN A 1 516 ? 128.87200 127.28900 82.39600 1.000 32.06000 515 GLN A C 1
ATOM 2768 O O . GLN A 1 516 ? 129.31200 126.80200 83.44800 1.000 32.15000 515 GLN A O 1
ATOM 2774 N N . ILE A 1 517 ? 127.73900 127.99600 82.34900 1.000 31.82000 516 ILE A N 1
ATOM 2775 C CA . ILE A 1 517 ? 126.93900 128.21900 83.55200 1.000 29.39000 516 ILE A CA 1
ATOM 2776 C C . ILE A 1 517 ? 126.37900 126.90300 84.07900 1.000 26.71000 516 ILE A C 1
ATOM 2777 O O . ILE A 1 517 ? 126.47200 126.61100 85.27900 1.000 29.43000 516 ILE A O 1
ATOM 2782 N N . LEU A 1 518 ? 125.82700 126.07200 83.18900 1.000 27.29000 517 LEU A N 1
ATOM 2783 C CA . LEU A 1 518 ? 125.24600 124.80600 83.62200 1.000 26.09000 517 LEU A CA 1
ATOM 2784 C C . LEU A 1 518 ? 126.30400 123.83700 84.13200 1.000 26.67000 517 LEU A C 1
ATOM 2785 O O . LEU A 1 518 ? 126.06800 123.13000 85.11400 1.000 26.54000 517 LEU A O 1
ATOM 2790 N N . LYS A 1 519 ? 127.48400 123.80600 83.50800 1.000 27.20000 518 LYS A N 1
ATOM 2791 C CA . LYS A 1 519 ? 128.52800 122.90300 83.98500 1.000 23.34000 518 LYS A CA 1
ATOM 2792 C C . LYS A 1 519 ? 129.10000 123.35700 85.32000 1.000 23.14000 518 LYS A C 1
ATOM 2793 O O . LYS A 1 519 ? 129.41800 122.51900 86.17300 1.000 23.51000 518 LYS A O 1
ATOM 2799 N N . ASN A 1 520 ? 129.21600 124.67200 85.53500 1.000 24.88000 519 ASN A N 1
ATOM 2800 C CA . ASN A 1 520 ? 129.67200 125.15600 86.83300 1.000 22.55000 519 ASN A CA 1
ATOM 2801 C C . ASN A 1 520 ? 128.65300 124.86300 87.92700 1.000 21.30000 519 ASN A C 1
ATOM 2802 O O . ASN A 1 520 ? 129.02900 124.46100 89.03600 1.000 22.44000 519 ASN A O 1
ATOM 2807 N N . ILE A 1 521 ? 127.36100 125.00900 87.61600 1.000 21.86000 520 ILE A N 1
ATOM 2808 C CA . ILE A 1 521 ? 126.30600 124.67500 88.57300 1.000 18.25000 520 ILE A CA 1
ATOM 2809 C C . ILE A 1 521 ? 126.30800 123.18000 88.88000 1.000 18.27000 520 ILE A C 1
ATOM 2810 O O . ILE A 1 521 ? 126.15700 122.76900 90.03700 1.000 19.87000 520 ILE A O 1
ATOM 2815 N N . CYS A 1 522 ? 126.51900 122.34800 87.85700 1.000 19.95000 521 CYS A N 1
ATOM 2816 C CA . CYS A 1 522 ? 126.52200 120.90200 88.06300 1.000 17.11000 521 CYS A CA 1
ATOM 2817 C C . CYS A 1 522 ? 127.71100 120.44400 88.89600 1.000 18.04000 521 CYS A C 1
ATOM 2818 O O . CYS A 1 522 ? 127.55800 119.58100 89.76500 1.000 18.87000 521 CYS A O 1
ATOM 2821 N N . MET A 1 523 ? 128.89700 121.01400 88.66600 1.000 18.65000 522 MET A N 1
ATOM 2822 C CA . MET A 1 523 ? 130.04200 120.66100 89.50500 1.000 15.72000 522 MET A CA 1
ATOM 2823 C C . MET A 1 523 ? 129.88400 121.16000 90.93400 1.000 16.64000 522 MET A C 1
ATOM 2824 O O . MET A 1 523 ? 130.27500 120.46400 91.88300 1.000 18.02000 522 MET A O 1
ATOM 2829 N N . PHE A 1 524 ? 129.30100 122.35000 91.10900 1.000 17.35000 523 PHE A N 1
ATOM 2830 C CA . PHE A 1 524 ? 129.05700 122.86700 92.45100 1.000 15.78000 523 PHE A CA 1
ATOM 2831 C C . PHE A 1 524 ? 128.08100 121.98300 93.22100 1.000 16.15000 523 PHE A C 1
ATOM 2832 O O . PHE A 1 524 ? 128.33500 121.62400 94.37500 1.000 18.02000 523 PHE A O 1
ATOM 2840 N N . LEU A 1 525 ? 126.97300 121.59700 92.58500 1.000 17.26000 524 LEU A N 1
ATOM 2841 C CA . LEU A 1 525 ? 125.99700 120.74000 93.25300 1.000 14.65000 524 LEU A CA 1
ATOM 2842 C C . LEU A 1 525 ? 126.54000 119.33400 93.47500 1.000 14.95000 524 LEU A C 1
ATOM 2843 O O . LEU A 1 525 ? 126.21100 118.69200 94.47800 1.000 17.10000 524 LEU A O 1
ATOM 2848 N N . PHE A 1 526 ? 127.37700 118.84900 92.55300 1.000 15.35000 525 PHE A N 1
ATOM 2849 C CA . PHE A 1 526 ? 128.02500 117.54700 92.68600 1.000 13.68000 525 PHE A CA 1
ATOM 2850 C C . PHE A 1 526 ? 128.90000 117.48700 93.93100 1.000 13.91000 525 PHE A C 1
ATOM 2851 O O . PHE A 1 526 ? 128.74600 116.59200 94.77700 1.000 17.71000 525 PHE A O 1
ATOM 2859 N N . MET A 1 527 ? 129.79300 118.46600 94.08700 1.000 15.46000 526 MET A N 1
ATOM 2860 C CA . MET A 1 527 ? 130.66300 118.47100 95.25600 1.000 13.12000 526 MET A CA 1
ATOM 2861 C C . MET A 1 527 ? 129.90700 118.80600 96.53500 1.000 13.58000 526 MET A C 1
ATOM 2862 O O . MET A 1 527 ? 130.26700 118.30200 97.60500 1.000 15.90000 526 MET A O 1
ATOM 2867 N N . CYS A 1 528 ? 128.84300 119.61000 96.44800 1.000 15.82000 527 CYS A N 1
ATOM 2868 C CA . CYS A 1 528 ? 128.03200 119.87800 97.63100 1.000 13.48000 527 CYS A CA 1
ATOM 2869 C C . CYS A 1 528 ? 127.28200 118.63900 98.10600 1.000 13.22000 527 CYS A C 1
ATOM 2870 O O . CYS A 1 528 ? 127.14100 118.41900 99.31400 1.000 15.06000 527 CYS A O 1
ATOM 2873 N N . ASN A 1 529 ? 126.80400 117.81200 97.17700 1.000 13.95000 528 ASN A N 1
ATOM 2874 C CA . ASN A 1 529 ? 126.13900 116.57800 97.57200 1.000 11.19000 528 ASN A CA 1
ATOM 2875 C C . ASN A 1 529 ? 127.13000 115.56300 98.12200 1.000 12.27000 528 ASN A C 1
ATOM 2876 O O . ASN A 1 529 ? 126.78700 114.79300 99.02300 1.000 14.21000 528 ASN A O 1
ATOM 2881 N N . ILE A 1 530 ? 128.36200 115.54800 97.59900 1.000 14.29000 529 ILE A N 1
ATOM 2882 C CA . ILE A 1 530 ? 129.40700 114.70200 98.18600 1.000 11.82000 529 ILE A CA 1
ATOM 2883 C C . ILE A 1 530 ? 129.70200 115.13100 99.62000 1.000 12.96000 529 ILE A C 1
ATOM 2884 O O . ILE A 1 530 ? 129.81800 114.29700 100.52500 1.000 15.52000 529 ILE A O 1
ATOM 2889 N N . SER A 1 531 ? 129.80600 116.44200 99.84300 1.000 13.93000 530 SER A N 1
ATOM 2890 C CA . SER A 1 531 ? 130.02800 116.98900 101.17900 1.000 11.27000 530 SER A CA 1
ATOM 2891 C C . SER A 1 531 ? 128.90500 116.63500 102.14800 1.000 13.07000 530 SER A C 1
ATOM 2892 O O . SER A 1 531 ? 129.15200 116.17300 103.27300 1.000 15.61000 530 SER A O 1
ATOM 2895 N N . LEU A 1 532 ? 127.66000 116.84200 101.72900 1.000 14.49000 531 LEU A N 1
ATOM 2896 C CA . LEU A 1 532 ? 126.53200 116.50900 102.58900 1.000 11.87000 531 LEU A CA 1
ATOM 2897 C C . LEU A 1 532 ? 126.32700 115.00700 102.71500 1.000 12.52000 531 LEU A C 1
ATOM 2898 O O . LEU A 1 532 ? 125.53700 114.57600 103.55300 1.000 15.18000 531 LEU A O 1
ATOM 2903 N N . TRP A 1 533 ? 126.94900 114.19800 101.85500 1.000 13.46000 532 TRP A N 1
ATOM 2904 C CA . TRP A 1 533 ? 126.97800 112.76400 102.11800 1.000 11.96000 532 TRP A CA 1
ATOM 2905 C C . TRP A 1 533 ? 128.00300 112.42400 103.18700 1.000 13.16000 532 TRP A C 1
ATOM 2906 O O . TRP A 1 533 ? 127.70900 111.65900 104.10800 1.000 15.65000 532 TRP A O 1
ATOM 2917 N N . ILE A 1 534 ? 129.22100 112.96500 103.07100 1.000 13.76000 533 ILE A N 1
ATOM 2918 C CA . ILE A 1 534 ? 130.29600 112.53000 103.96400 1.000 12.57000 533 ILE A CA 1
ATOM 2919 C C . ILE A 1 534 ? 130.10300 113.06500 105.37000 1.000 12.43000 533 ILE A C 1
ATOM 2920 O O . ILE A 1 534 ? 130.71800 112.55700 106.31000 1.000 14.91000 533 ILE A O 1
ATOM 2925 N N . LEU A 1 535 ? 129.30000 114.11100 105.54600 1.000 13.89000 534 LEU A N 1
ATOM 2926 C CA . LEU A 1 535 ? 129.14800 114.65400 106.89600 1.000 12.56000 534 LEU A CA 1
ATOM 2927 C C . LEU A 1 535 ? 128.37900 113.73500 107.85500 1.000 13.28000 534 LEU A C 1
ATOM 2928 O O . LEU A 1 535 ? 128.88000 113.51500 108.96900 1.000 16.96000 534 LEU A O 1
ATOM 2933 N N . PRO A 1 536 ? 127.18400 113.14700 107.52100 1.000 13.06000 535 PRO A N 1
ATOM 2934 C CA . PRO A 1 536 ? 126.58800 112.18500 108.46200 1.000 12.21000 535 PRO A CA 1
ATOM 2935 C C . PRO A 1 536 ? 127.10300 110.75800 108.34800 1.000 12.84000 535 PRO A C 1
ATOM 2936 O O . PRO A 1 536 ? 126.93500 109.97600 109.28600 1.000 14.20000 535 PRO A O 1
ATOM 2940 N N . ALA A 1 537 ? 127.67200 110.38900 107.19700 1.000 14.69000 536 ALA A N 1
ATOM 2941 C CA . ALA A 1 537 ? 128.15600 109.02400 107.00500 1.000 11.01000 536 ALA A CA 1
ATOM 2942 C C . ALA A 1 537 ? 129.36500 108.73200 107.87500 1.000 13.46000 536 ALA A C 1
ATOM 2943 O O . ALA A 1 537 ? 129.54600 107.60300 108.34000 1.000 16.46000 536 ALA A O 1
ATOM 2945 N N . PHE A 1 538 ? 130.20600 109.73200 108.10300 1.000 14.31000 537 PHE A N 1
ATOM 2946 C CA . PHE A 1 538 ? 131.36900 109.58800 108.96100 1.000 12.19000 537 PHE A CA 1
ATOM 2947 C C . PHE A 1 538 ? 131.05600 109.82800 110.42500 1.000 13.07000 537 PHE A C 1
ATOM 2948 O O . PHE A 1 538 ? 131.98200 109.95700 111.22500 1.000 18.34000 537 PHE A O 1
ATOM 2956 N N . GLY A 1 539 ? 129.78600 109.90400 110.79300 1.000 14.13000 538 GLY A N 1
ATOM 2957 C CA . GLY A 1 539 ? 129.40000 109.80600 112.17700 1.000 13.50000 538 GLY A CA 1
ATOM 2958 C C . GLY A 1 539 ? 129.11700 111.09100 112.91300 1.000 13.90000 538 GLY A C 1
ATOM 2959 O O . GLY A 1 539 ? 129.27300 111.11500 114.13800 1.000 18.08000 538 GLY A O 1
ATOM 2960 N N . CYS A 1 540 ? 128.72600 112.16500 112.22400 1.000 15.99000 539 CYS A N 1
ATOM 2961 C CA . CYS A 1 540 ? 128.36400 113.37400 112.95400 1.000 17.69000 539 CYS A CA 1
ATOM 2962 C C . CYS A 1 540 ? 127.03800 113.18300 113.68200 1.000 19.98000 539 CYS A C 1
ATOM 2963 O O . CYS A 1 540 ? 127.02300 112.90200 114.88500 1.000 22.90000 539 CYS A O 1
ATOM 2966 N N . ARG A 1 541 ? 125.92500 113.20800 112.93800 1.000 16.49000 540 ARG A N 1
ATOM 2967 C CA . ARG A 1 541 ? 124.54500 112.94200 113.36100 1.000 14.46000 540 ARG A CA 1
ATOM 2968 C C . ARG A 1 541 ? 124.13000 113.48600 114.73000 1.000 15.20000 540 ARG A C 1
ATOM 2969 O O . ARG A 1 541 ? 123.81400 112.69100 115.62100 1.000 16.03000 540 ARG A O 1
ATOM 2977 N N . PRO A 1 542 ? 124.13300 114.80500 114.96100 1.000 14.75000 541 PRO A N 1
ATOM 2978 C CA . PRO A 1 542 ? 123.77500 115.30500 116.29600 1.000 14.09000 541 PRO A CA 1
ATOM 2979 C C . PRO A 1 542 ? 122.29000 115.27000 116.59200 1.000 15.14000 541 PRO A C 1
ATOM 2980 O O . PRO A 1 542 ? 121.91300 115.45400 117.75700 1.000 16.94000 541 PRO A O 1
ATOM 2984 N N . GLN A 1 543 ? 121.44600 115.03500 115.57800 1.000 15.97000 542 GLN A N 1
ATOM 2985 C CA . GLN A 1 543 ? 119.99300 115.15700 115.70200 1.000 12.37000 542 GLN A CA 1
ATOM 2986 C C . GLN A 1 543 ? 119.39000 114.22000 116.73700 1.000 12.60000 542 GLN A C 1
ATOM 2987 O O . GLN A 1 543 ? 118.28500 114.47100 117.22700 1.000 15.52000 542 GLN A O 1
ATOM 2993 N N . TYR A 1 544 ? 120.08600 113.13400 117.07200 1.000 13.28000 543 TYR A N 1
ATOM 2994 C CA . TYR A 1 544 ? 119.61000 112.20500 118.08200 1.000 12.54000 543 TYR A CA 1
ATOM 2995 C C . TYR A 1 544 ? 119.58200 112.81400 119.47300 1.000 15.16000 543 TYR A C 1
ATOM 2996 O O . TYR A 1 544 ? 118.84800 112.31900 120.33300 1.000 18.11000 543 TYR A O 1
ATOM 3005 N N . ASP A 1 545 ? 120.36300 113.86000 119.72400 1.000 16.90000 544 ASP A N 1
ATOM 3006 C CA . ASP A 1 545 ? 120.43300 114.44900 121.05100 1.000 17.05000 544 ASP A CA 1
ATOM 3007 C C . ASP A 1 545 ? 119.74400 115.80200 121.14500 1.000 17.54000 544 ASP A C 1
ATOM 3008 O O . ASP A 1 545 ? 120.03500 116.56600 122.06800 1.000 19.39000 544 ASP A O 1
ATOM 3013 N N . ASN A 1 546 ? 118.84800 116.12000 120.21400 1.000 17.55000 545 ASN A N 1
ATOM 3014 C CA . ASN A 1 546 ? 118.10400 117.36900 120.28100 1.000 16.43000 545 ASN A CA 1
ATOM 3015 C C . ASN A 1 546 ? 117.07600 117.31000 121.39700 1.000 17.09000 545 ASN A C 1
ATOM 3016 O O . ASN A 1 546 ? 116.23200 116.40700 121.41500 1.000 19.10000 545 ASN A O 1
ATOM 3021 N N . PRO A 1 547 ? 117.12600 118.23900 122.35300 1.000 18.17000 546 PRO A N 1
ATOM 3022 C CA . PRO A 1 547 ? 116.14400 118.22400 123.44500 1.000 17.25000 546 PRO A CA 1
ATOM 3023 C C . PRO A 1 547 ? 114.77200 118.71500 123.04000 1.000 17.67000 546 PRO A C 1
ATOM 3024 O O . PRO A 1 547 ? 113.84400 118.61700 123.84700 1.000 19.17000 546 PRO A O 1
ATOM 3028 N N . LEU A 1 548 ? 114.62500 119.29600 121.85000 1.000 18.64000 547 LEU A N 1
ATOM 3029 C CA . LEU A 1 548 ? 113.34300 119.86200 121.44600 1.000 16.60000 547 LEU A CA 1
ATOM 3030 C C . LEU A 1 548 ? 112.42600 118.80500 120.84400 1.000 16.31000 547 LEU A C 1
ATOM 3031 O O . LEU A 1 548 ? 111.23300 118.75700 121.15800 1.000 18.20000 547 LEU A O 1
ATOM 3036 N N . GLU A 1 549 ? 112.95000 117.98200 119.93500 1.000 16.45000 548 GLU A N 1
ATOM 3037 C CA . GLU A 1 549 ? 112.13200 116.95400 119.29800 1.000 12.88000 548 GLU A CA 1
ATOM 3038 C C . GLU A 1 549 ? 111.96100 115.74000 120.19900 1.000 13.36000 548 GLU A C 1
ATOM 3039 O O . GLU A 1 549 ? 110.93900 115.05400 120.13100 1.000 18.12000 548 GLU A O 1
ATOM 3045 N N . ASN A 1 550 ? 112.96300 115.43300 121.01800 1.000 14.87000 549 ASN A N 1
ATOM 3046 C CA . ASN A 1 550 ? 112.71600 114.68600 122.24300 1.000 14.09000 549 ASN A CA 1
ATOM 3047 C C . ASN A 1 550 ? 111.85100 115.54400 123.15300 1.000 18.18000 549 ASN A C 1
ATOM 3048 O O . ASN A 1 550 ? 111.86700 116.77000 123.04900 1.000 20.15000 549 ASN A O 1
ATOM 3053 N N . GLU A 1 551 ? 111.05200 114.89300 124.01200 1.000 18.22000 550 GLU A N 1
ATOM 3054 C CA . GLU A 1 551 ? 110.05300 115.49300 124.91400 1.000 18.72000 550 GLU A CA 1
ATOM 3055 C C . GLU A 1 551 ? 108.84800 116.07000 124.15300 1.000 17.47000 550 GLU A C 1
ATOM 3056 O O . GLU A 1 551 ? 107.82500 116.40200 124.76300 1.000 22.73000 550 GLU A O 1
ATOM 3062 N N . THR A 1 552 ? 108.87200 116.05900 122.82400 1.000 15.30000 551 THR A N 1
ATOM 3063 C CA . THR A 1 552 ? 107.71000 116.36400 122.00200 1.000 11.80000 551 THR A CA 1
ATOM 3064 C C . THR A 1 552 ? 107.15600 115.11500 121.34400 1.000 14.57000 551 THR A C 1
ATOM 3065 O O . THR A 1 552 ? 105.94100 114.88700 121.37200 1.000 18.96000 551 THR A O 1
ATOM 3069 N N . PHE A 1 553 ? 108.02400 114.28700 120.76900 1.000 14.90000 552 PHE A N 1
ATOM 3070 C CA . PHE A 1 553 ? 107.63500 113.01600 120.18600 1.000 12.37000 552 PHE A CA 1
ATOM 3071 C C . PHE A 1 553 ? 107.98900 111.82600 121.06200 1.000 13.84000 552 PHE A C 1
ATOM 3072 O O . PHE A 1 553 ? 107.49000 110.72600 120.81200 1.000 15.89000 552 PHE A O 1
ATOM 3080 N N . GLY A 1 554 ? 108.83900 112.00900 122.06100 1.000 14.89000 553 GLY A N 1
ATOM 3081 C CA . GLY A 1 554 ? 109.38200 110.89400 122.80300 1.000 12.29000 553 GLY A CA 1
ATOM 3082 C C . GLY A 1 554 ? 110.70900 110.44400 122.22400 1.000 12.88000 553 GLY A C 1
ATOM 3083 O O . GLY A 1 554 ? 111.04300 110.71700 121.07300 1.000 15.05000 553 GLY A O 1
ATOM 3084 N N . THR A 1 555 ? 111.48700 109.74000 123.04500 1.000 14.27000 554 THR A N 1
ATOM 3085 C CA . THR A 1 555 ? 112.81100 109.32300 122.59600 1.000 12.58000 554 THR A CA 1
ATOM 3086 C C . THR A 1 555 ? 112.72700 108.18600 121.58500 1.000 13.58000 554 THR A C 1
ATOM 3087 O O . THR A 1 555 ? 113.48700 108.16800 120.60800 1.000 16.30000 554 THR A O 1
ATOM 3091 N N . SER A 1 556 ? 111.75700 107.28600 121.74400 1.000 14.49000 555 SER A N 1
ATOM 3092 C CA . SER A 1 556 ? 111.65900 106.13800 120.85300 1.000 14.48000 555 SER A CA 1
ATOM 3093 C C . SER A 1 556 ? 111.13000 106.51600 119.48000 1.000 14.13000 555 SER A C 1
ATOM 3094 O O . SER A 1 556 ? 111.64900 106.03400 118.46800 1.000 16.75000 555 SER A O 1
ATOM 3097 N N . VAL A 1 557 ? 110.15400 107.41700 119.42100 1.000 14.13000 556 VAL A N 1
ATOM 3098 C CA . VAL A 1 557 ? 109.58400 107.80900 118.14100 1.000 11.22000 556 VAL A CA 1
ATOM 3099 C C . VAL A 1 557 ? 110.56600 108.67100 117.36700 1.000 11.19000 556 VAL A C 1
ATOM 3100 O O . VAL A 1 557 ? 110.73700 108.49800 116.15800 1.000 13.90000 556 VAL A O 1
ATOM 3104 N N . TRP A 1 558 ? 111.24800 109.58700 118.05800 1.000 11.58000 557 TRP A N 1
ATOM 3105 C CA . TRP A 1 558 ? 112.23300 110.43800 117.39800 1.000 10.16000 557 TRP A CA 1
ATOM 3106 C C . TRP A 1 558 ? 113.43300 109.63300 116.92000 1.000 11.46000 557 TRP A C 1
ATOM 3107 O O . TRP A 1 558 ? 113.95000 109.87600 115.82300 1.000 11.92000 557 TRP A O 1
ATOM 3118 N N . THR A 1 559 ? 113.87200 108.65200 117.71400 1.000 11.76000 558 THR A N 1
ATOM 3119 C CA . THR A 1 559 ? 114.96700 107.78700 117.29100 1.000 9.40000 558 THR A CA 1
ATOM 3120 C C . THR A 1 559 ? 114.57900 106.93900 116.08300 1.000 11.18000 558 THR A C 1
ATOM 3121 O O . THR A 1 559 ? 115.37500 106.78100 115.15200 1.000 13.05000 558 THR A O 1
ATOM 3125 N N . THR A 1 560 ? 113.34900 106.41900 116.05600 1.000 12.54000 559 THR A N 1
ATOM 3126 C CA . THR A 1 560 ? 112.90900 105.63700 114.90300 1.000 9.53000 559 THR A CA 1
ATOM 3127 C C . THR A 1 560 ? 112.75600 106.50800 113.65700 1.000 9.24000 559 THR A C 1
ATOM 3128 O O . THR A 1 560 ? 113.10400 106.08100 112.54700 1.000 11.53000 559 THR A O 1
ATOM 3132 N N . VAL A 1 561 ? 112.26200 107.73900 113.82300 1.000 10.07000 560 VAL A N 1
ATOM 3133 C CA . VAL A 1 561 ? 112.14800 108.67200 112.70200 1.000 7.68000 560 VAL A CA 1
ATOM 3134 C C . VAL A 1 561 ? 113.52400 109.00800 112.14000 1.000 7.21000 560 VAL A C 1
ATOM 3135 O O . VAL A 1 561 ? 113.71500 109.05400 110.92000 1.000 0.91000 560 VAL A O 1
ATOM 3139 N N . LEU A 1 562 ? 114.51700 109.17900 113.01200 1.000 8.33000 561 LEU A N 1
ATOM 3140 C CA . LEU A 1 562 ? 115.87300 109.43600 112.53600 1.000 5.36000 561 LEU A CA 1
ATOM 3141 C C . LEU A 1 562 ? 116.49100 108.21400 111.86700 1.000 6.65000 561 LEU A C 1
ATOM 3142 O O . LEU A 1 562 ? 117.24100 108.35400 110.89500 1.000 6.38000 561 LEU A O 1
ATOM 3147 N N . ASN A 1 563 ? 116.19100 107.01100 112.36600 1.000 8.97000 562 ASN A N 1
ATOM 3148 C CA . ASN A 1 563 ? 116.69100 105.79200 111.73100 1.000 5.54000 562 ASN A CA 1
ATOM 3149 C C . ASN A 1 563 ? 116.05800 105.55300 110.37100 1.000 5.80000 562 ASN A C 1
ATOM 3150 O O . ASN A 1 563 ? 116.63600 104.86000 109.53300 1.000 6.79000 562 ASN A O 1
ATOM 3155 N N . VAL A 1 564 ? 114.85800 106.07100 110.14500 1.000 5.10000 563 VAL A N 1
ATOM 3156 C CA . VAL A 1 564 ? 114.29500 106.03400 108.80100 1.000 0.68000 563 VAL A CA 1
ATOM 3157 C C . VAL A 1 564 ? 114.91900 107.11900 107.93200 1.000 0.56000 563 VAL A C 1
ATOM 3158 O O . VAL A 1 564 ? 115.26300 106.88400 106.76900 1.000 0.00000 563 VAL A O 1
ATOM 3162 N N . ALA A 1 565 ? 115.10300 108.31200 108.49800 1.000 2.69000 564 ALA A N 1
ATOM 3163 C CA . ALA A 1 565 ? 115.46900 109.48000 107.70800 1.000 0.09000 564 ALA A CA 1
ATOM 3164 C C . ALA A 1 565 ? 116.91700 109.45000 107.24400 1.000 0.06000 564 ALA A C 1
ATOM 3165 O O . ALA A 1 565 ? 117.20000 109.77400 106.08700 1.000 0.03000 564 ALA A O 1
ATOM 3167 N N . ILE A 1 566 ? 117.85000 109.09000 108.11800 1.000 0.20000 565 ILE A N 1
ATOM 3168 C CA . ILE A 1 566 ? 119.26600 109.31200 107.81400 1.000 0.07000 565 ILE A CA 1
ATOM 3169 C C . ILE A 1 566 ? 119.83100 108.31700 106.79000 1.000 0.02000 565 ILE A C 1
ATOM 3170 O O . ILE A 1 566 ? 120.53400 108.77200 105.87200 1.000 0.00000 565 ILE A O 1
ATOM 3175 N N . PRO A 1 567 ? 119.58000 106.99000 106.85000 1.000 0.05000 566 PRO A N 1
ATOM 3176 C CA . PRO A 1 567 ? 119.98300 106.14100 105.71100 1.000 0.03000 566 PRO A CA 1
ATOM 3177 C C . PRO A 1 567 ? 119.32000 106.46600 104.38100 1.000 0.02000 566 PRO A C 1
ATOM 3178 O O . PRO A 1 567 ? 119.97500 106.35600 103.33300 1.000 0.09000 566 PRO A O 1
ATOM 3182 N N . LEU A 1 568 ? 118.04300 106.85700 104.38700 1.000 0.01000 567 LEU A N 1
ATOM 3183 C CA . LEU A 1 568 ? 117.41600 107.34000 103.16100 1.000 0.04000 567 LEU A CA 1
ATOM 3184 C C . LEU A 1 568 ? 118.08200 108.61100 102.66500 1.000 0.06000 567 LEU A C 1
ATOM 3185 O O . LEU A 1 568 ? 118.21100 108.81000 101.45500 1.000 0.26000 567 LEU A O 1
ATOM 3190 N N . ASN A 1 569 ? 118.52200 109.47400 103.58200 1.000 0.07000 568 ASN A N 1
ATOM 3191 C CA . ASN A 1 569 ? 119.24800 110.67600 103.18600 1.000 0.31000 568 ASN A CA 1
ATOM 3192 C C . ASN A 1 569 ? 120.59100 110.33400 102.55400 1.000 0.26000 568 ASN A C 1
ATOM 3193 O O . ASN A 1 569 ? 121.00700 110.97900 101.58600 1.000 0.02000 568 ASN A O 1
ATOM 3198 N N . LEU A 1 570 ? 121.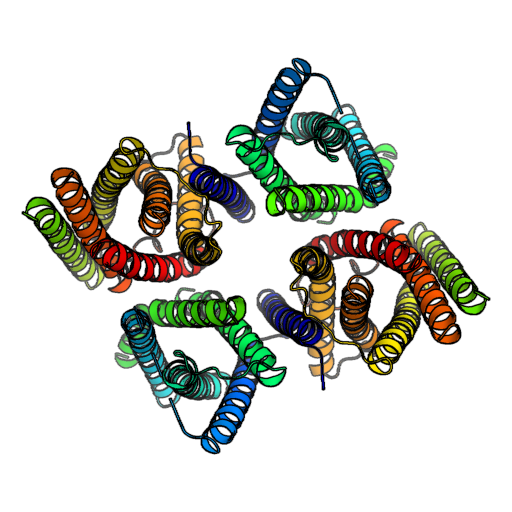26900 109.30400 103.07000 1.000 1.45000 569 LEU A N 1
ATOM 3199 C CA . LEU A 1 570 ? 122.53100 108.86100 102.47800 1.000 0.82000 569 LEU A CA 1
ATOM 3200 C C . LEU A 1 570 ? 122.32700 108.30600 101.07500 1.000 4.81000 569 LEU A C 1
ATOM 3201 O O . LEU A 1 570 ? 123.10200 108.61400 100.15700 1.000 9.28000 569 LEU A O 1
ATOM 3206 N N . PHE A 1 571 ? 121.29200 107.48000 100.89400 1.000 5.75000 570 PHE A N 1
ATOM 3207 C CA . PHE A 1 571 ? 120.97400 106.95400 99.56800 1.000 5.13000 570 PHE A CA 1
ATOM 3208 C C . PHE A 1 571 ? 120.59000 108.07000 98.60700 1.000 6.04000 570 PHE A C 1
ATOM 3209 O O . PHE A 1 571 ? 120.93600 108.02400 97.42200 1.000 10.03000 570 PHE A O 1
ATOM 3217 N N . TYR A 1 572 ? 119.87100 109.08000 99.10800 1.000 6.18000 571 TYR A N 1
ATOM 3218 C CA . TYR A 1 572 ? 119.52200 110.24500 98.30400 1.000 6.32000 571 TYR A CA 1
ATOM 3219 C C . TYR A 1 572 ? 120.76000 110.97700 97.81800 1.000 8.01000 571 TYR A C 1
ATOM 3220 O O . TYR A 1 572 ? 120.83700 111.37000 96.65200 1.000 10.53000 571 TYR A O 1
ATOM 3229 N N . ARG A 1 573 ? 121.72500 111.19900 98.71100 1.000 8.88000 572 ARG A N 1
ATOM 3230 C CA . ARG A 1 573 ? 122.91700 111.94300 98.32000 1.000 6.49000 572 ARG A CA 1
ATOM 3231 C C . ARG A 1 573 ? 123.76900 111.15700 97.33400 1.000 8.91000 572 ARG A C 1
ATOM 3232 O O . ARG A 1 573 ? 124.32000 111.73700 96.39800 1.000 12.58000 572 ARG A O 1
ATOM 3240 N N . MET A 1 574 ? 123.84900 109.83300 97.49200 1.000 9.64000 573 MET A N 1
ATOM 3241 C CA . MET A 1 574 ? 124.58500 109.02300 96.51700 1.000 8.82000 573 MET A CA 1
ATOM 3242 C C . MET A 1 574 ? 123.90600 109.00900 95.14800 1.000 9.86000 573 MET A C 1
ATOM 3243 O O . MET A 1 574 ? 124.57600 109.15700 94.11200 1.000 13.94000 573 MET A O 1
ATOM 3248 N N . HIS A 1 575 ? 122.58200 108.83900 95.12600 1.000 10.72000 574 HIS A N 1
ATOM 3249 C CA . HIS A 1 575 ? 121.83000 108.86300 93.87600 1.000 8.66000 574 HIS A CA 1
ATOM 3250 C C . HIS A 1 575 ? 121.93600 110.21900 93.19200 1.000 11.34000 574 HIS A C 1
ATOM 3251 O O . HIS A 1 575 ? 122.07100 110.29900 91.96700 1.000 14.69000 574 HIS A O 1
ATOM 3258 N N . SER A 1 576 ? 121.89500 111.29900 93.97400 1.000 11.98000 575 SER A N 1
ATOM 3259 C CA . SER A 1 576 ? 122.01700 112.63800 93.41300 1.000 9.28000 575 SER A CA 1
ATOM 3260 C C . SER A 1 576 ? 123.41900 112.91100 92.89200 1.000 12.05000 575 SER A C 1
ATOM 3261 O O . SER A 1 576 ? 123.57700 113.63400 91.90800 1.000 16.20000 575 SER A O 1
ATOM 3264 N N . VAL A 1 577 ? 124.44800 112.36000 93.54600 1.000 12.57000 576 VAL A N 1
ATOM 3265 C CA . VAL A 1 577 ? 125.81900 112.49600 93.04900 1.000 11.19000 576 VAL A CA 1
ATOM 3266 C C . VAL A 1 577 ? 125.96800 111.82400 91.69000 1.000 13.50000 576 VAL A C 1
ATOM 3267 O O . VAL A 1 577 ? 126.49700 112.42100 90.74200 1.000 16.67000 576 VAL A O 1
ATOM 3271 N N . ALA A 1 578 ? 125.46700 110.59100 91.56400 1.000 12.55000 577 ALA A N 1
ATOM 3272 C CA . ALA A 1 578 ? 125.54900 109.89700 90.27800 1.000 11.08000 577 ALA A CA 1
ATOM 3273 C C . ALA A 1 578 ? 124.71900 110.58800 89.20200 1.000 14.05000 577 ALA A C 1
ATOM 3274 O O . ALA A 1 578 ? 125.15700 110.70500 88.04800 1.000 18.52000 577 ALA A O 1
ATOM 3276 N N . SER A 1 579 ? 123.53300 111.08300 89.56600 1.000 15.52000 578 SER A N 1
ATOM 3277 C CA . SER A 1 579 ? 122.67600 111.75800 88.59800 1.000 12.76000 578 SER A CA 1
ATOM 3278 C C . SER A 1 579 ? 123.26800 113.08700 88.14500 1.000 14.93000 578 SER A C 1
ATOM 3279 O O . SER A 1 579 ? 123.21200 113.41500 86.95900 1.000 19.58000 578 SER A O 1
ATOM 3282 N N . LEU A 1 580 ? 123.85200 113.85800 89.06500 1.000 14.91000 579 LEU A N 1
ATOM 3283 C CA . LEU A 1 580 ? 124.47200 115.12200 88.68600 1.000 14.78000 579 LEU A CA 1
ATOM 3284 C C . LEU A 1 580 ? 125.73500 114.90200 87.86800 1.000 17.08000 579 LEU A C 1
ATOM 3285 O O . LEU A 1 580 ? 126.07700 115.73200 87.01800 1.000 20.65000 579 LEU A O 1
ATOM 3290 N N . PHE A 1 581 ? 126.45100 113.80000 88.11000 1.000 18.16000 580 PHE A N 1
ATOM 3291 C CA . PHE A 1 581 ? 127.58400 113.48100 87.24600 1.000 18.16000 580 PHE A CA 1
ATOM 3292 C C . PHE A 1 581 ? 127.12400 113.13000 85.83900 1.000 19.04000 580 PHE A C 1
ATOM 3293 O O . PHE A 1 581 ? 127.77200 113.50300 84.85700 1.000 23.50000 580 PHE A O 1
ATOM 3301 N N . GLU A 1 582 ? 126.01900 112.38800 85.72200 1.000 19.74000 581 GLU A N 1
ATOM 3302 C CA . GLU A 1 582 ? 125.50500 112.05700 84.39300 1.000 20.61000 581 GLU A CA 1
ATOM 3303 C C . GLU A 1 582 ? 124.97900 113.29900 83.67500 1.000 22.58000 581 GLU A C 1
ATOM 3304 O O . GLU A 1 582 ? 125.11600 113.42300 82.45200 1.000 25.30000 581 GLU A O 1
ATOM 3310 N N . VAL A 1 583 ? 124.38400 114.23400 84.42200 1.000 23.01000 582 VAL A N 1
ATOM 3311 C CA . VAL A 1 583 ? 123.94900 115.50800 83.84900 1.000 20.01000 582 VAL A CA 1
ATOM 3312 C C . VAL A 1 583 ? 125.14900 116.32800 83.38500 1.000 21.89000 582 VAL A C 1
ATOM 3313 O O . VAL A 1 583 ? 125.10800 116.95900 82.31900 1.000 25.00000 582 VAL A O 1
ATOM 3317 N N . PHE A 1 584 ? 126.24200 116.29600 84.15900 1.000 21.96000 583 PHE A N 1
ATOM 3318 C CA . PHE A 1 584 ? 127.41700 117.12700 83.89400 1.000 21.20000 583 PHE A CA 1
ATOM 3319 C C . PHE A 1 584 ? 128.04900 116.83300 82.53900 1.000 23.39000 583 PHE A C 1
ATOM 3320 O O . PHE A 1 584 ? 128.45000 117.75400 81.82000 1.000 26.56000 583 PHE A O 1
ATOM 3328 N N . ARG A 1 585 ? 128.16200 115.55800 82.17100 1.000 23.12000 584 ARG A N 1
ATOM 3329 C CA . ARG A 1 585 ? 128.76300 115.20700 80.88300 1.000 24.52000 584 ARG A CA 1
ATOM 3330 C C . ARG A 1 585 ? 127.70600 115.22100 79.77100 1.000 26.51000 584 ARG A C 1
ATOM 3331 O O . ARG A 1 585 ? 127.48900 114.25800 79.03400 1.000 26.94000 584 ARG A O 1
ATOM 3339 N N . LYS A 1 586 ? 127.06600 116.37700 79.63100 1.000 27.85000 585 LYS A N 1
ATOM 3340 C CA . LYS A 1 586 ? 126.17000 116.67300 78.52200 1.000 28.05000 585 LYS A CA 1
ATOM 3341 C C . LYS A 1 586 ? 126.37600 118.11400 78.08900 1.000 30.66000 585 LYS A C 1
ATOM 3342 O O . LYS A 1 586 ? 125.94200 119.03900 78.77700 1.000 30.23000 585 LYS A O 1
ATOM 3348 N N . LYS B 1 47 ? 102.84000 128.07200 78.68200 1.000 53.44000 46 LYS B N 1
ATOM 3349 C CA . LYS B 1 47 ? 103.46800 128.95800 79.65200 1.000 53.09000 46 LYS B CA 1
ATOM 3350 C C . LYS B 1 47 ? 104.39200 128.18200 80.57900 1.000 49.47000 46 LYS B C 1
ATOM 3351 O O . LYS B 1 47 ? 105.50700 128.61500 80.86500 1.000 49.75000 46 LYS B O 1
ATOM 3357 N N . TYR B 1 48 ? 103.92700 127.01800 81.03200 1.000 47.10000 47 TYR B N 1
ATOM 3358 C CA . TYR B 1 48 ? 104.65500 126.24100 82.01200 1.000 45.17000 47 TYR B CA 1
ATOM 3359 C C . TYR B 1 48 ? 104.56200 124.77100 81.63100 1.000 43.36000 47 TYR B C 1
ATOM 3360 O O . TYR B 1 48 ? 103.47800 124.30800 81.24800 1.000 42.69000 47 TYR B O 1
ATOM 3369 N N . PRO B 1 49 ? 105.66600 124.02900 81.70500 1.000 41.98000 48 PRO B N 1
ATOM 3370 C CA . PRO B 1 49 ? 105.65700 122.63500 81.25300 1.000 41.59000 48 PRO B CA 1
ATOM 3371 C C . PRO B 1 49 ? 104.86400 121.72800 82.18000 1.000 39.46000 48 PRO B C 1
ATOM 3372 O O . PRO B 1 49 ? 104.67100 122.02100 83.36100 1.000 41.83000 48 PRO B O 1
ATOM 3376 N N . GLN B 1 50 ? 104.38800 120.61400 81.62300 1.000 42.76000 49 GLN B N 1
ATOM 3377 C CA . GLN B 1 50 ? 103.48100 119.74500 82.36500 1.000 40.58000 49 GLN B CA 1
ATOM 3378 C C . GLN B 1 50 ? 104.20100 118.77500 83.28800 1.000 39.16000 49 GLN B C 1
ATOM 3379 O O . GLN B 1 50 ? 103.68300 118.46400 84.36200 1.000 38.78000 49 GLN B O 1
ATOM 3385 N N . LYS B 1 51 ? 105.36900 118.27200 82.89200 1.000 38.76000 50 LYS B N 1
ATOM 3386 C CA . LYS B 1 51 ? 106.11400 117.35200 83.74900 1.000 37.57000 50 LYS B CA 1
ATOM 3387 C C . LYS B 1 51 ? 106.62000 118.04300 85.00800 1.000 35.41000 50 LYS B C 1
ATOM 3388 O O . LYS B 1 51 ? 106.61500 117.44800 86.09400 1.000 34.73000 50 LYS B O 1
ATOM 3394 N N . ASN B 1 52 ? 106.97600 119.31900 84.90500 1.000 34.23000 51 ASN B N 1
ATOM 3395 C CA . ASN B 1 52 ? 107.36000 120.06300 86.09100 1.000 30.07000 51 ASN B CA 1
ATOM 3396 C C . ASN B 1 52 ? 106.15300 120.38400 86.95300 1.000 27.80000 51 ASN B C 1
ATOM 3397 O O . ASN B 1 52 ? 106.26900 120.41200 88.18100 1.000 27.53000 51 ASN B O 1
ATOM 3402 N N . ALA B 1 53 ? 104.99600 120.60500 86.32400 1.000 31.53000 52 ALA B N 1
ATOM 3403 C CA . ALA B 1 53 ? 103.76200 120.81700 87.07200 1.000 27.60000 52 ALA B CA 1
ATOM 3404 C C . ALA B 1 53 ? 103.38100 119.58300 87.87100 1.000 23.83000 52 ALA B C 1
ATOM 3405 O O . ALA B 1 53 ? 103.04000 119.68700 89.05500 1.000 23.62000 52 ALA B O 1
ATOM 3407 N N . GLU B 1 54 ? 103.46300 118.40200 87.25500 1.000 26.31000 53 GLU B N 1
ATOM 3408 C CA . GLU B 1 54 ? 103.08200 117.18900 87.96900 1.000 24.51000 53 GLU B CA 1
ATOM 3409 C C . GLU B 1 54 ? 104.11100 116.82400 89.03400 1.000 21.89000 53 GLU B C 1
ATOM 3410 O O . GLU B 1 54 ? 103.74900 116.32400 90.10300 1.000 22.55000 53 GLU B O 1
ATOM 3416 N N . LEU B 1 55 ? 105.39300 117.11400 88.79200 1.000 22.90000 54 LEU B N 1
ATOM 3417 C CA . LEU B 1 55 ? 106.40000 116.85000 89.81800 1.000 16.52000 54 LEU B CA 1
ATOM 3418 C C . LEU B 1 55 ? 106.26700 117.80700 91.00200 1.000 14.09000 54 LEU B C 1
ATOM 3419 O O . LEU B 1 55 ? 106.38700 117.38500 92.15800 1.000 16.26000 54 LEU B O 1
ATOM 3424 N N . LEU B 1 56 ? 106.01200 119.09500 90.74200 1.000 15.46000 55 LEU B N 1
ATOM 3425 C CA . LEU B 1 56 ? 105.77900 120.04000 91.83300 1.000 12.76000 55 LEU B CA 1
ATOM 3426 C C . LEU B 1 56 ? 104.52600 119.69900 92.61900 1.000 13.97000 55 LEU B C 1
ATOM 3427 O O . LEU B 1 56 ? 104.50500 119.83400 93.84600 1.000 13.34000 55 LEU B O 1
ATOM 3432 N N . SER B 1 57 ? 103.46900 119.26200 91.93100 1.000 15.87000 56 SER B N 1
ATOM 3433 C CA . SER B 1 57 ? 102.24800 118.88600 92.62800 1.000 10.73000 56 SER B CA 1
ATOM 3434 C C . SER B 1 57 ? 102.45500 117.63300 93.46400 1.000 10.99000 56 SER B C 1
ATOM 3435 O O . SER B 1 57 ? 101.93300 117.53600 94.57900 1.000 12.05000 56 SER B O 1
ATOM 3438 N N . ALA B 1 58 ? 103.23600 116.67600 92.95400 1.000 11.74000 57 ALA B N 1
ATOM 3439 C CA . ALA B 1 58 ? 103.55800 115.47700 93.71900 1.000 6.35000 57 ALA B CA 1
ATOM 3440 C C . ALA B 1 58 ? 104.35800 115.80600 94.97100 1.000 6.76000 57 ALA B C 1
ATOM 3441 O O . ALA B 1 58 ? 104.07000 115.27800 96.05000 1.000 9.55000 57 ALA B O 1
ATOM 3443 N N . GLN B 1 59 ? 105.33900 116.70600 94.85500 1.000 10.02000 58 GLN B N 1
ATOM 3444 C CA . GLN B 1 59 ? 106.13500 117.09500 96.01600 1.000 6.60000 58 GLN B CA 1
ATOM 3445 C C . GLN B 1 59 ? 105.31400 117.88000 97.02800 1.000 7.14000 58 GLN B C 1
ATOM 3446 O O . GLN B 1 59 ? 105.47800 117.69300 98.23900 1.000 6.70000 58 GLN B O 1
ATOM 3452 N N . TYR B 1 60 ? 104.43200 118.75900 96.54800 1.000 8.33000 59 TYR B N 1
ATOM 3453 C CA . TYR B 1 60 ? 103.55800 119.52400 97.43100 1.000 6.34000 59 TYR B CA 1
ATOM 3454 C C . TYR B 1 60 ? 102.61400 118.61900 98.20800 1.000 5.95000 59 TYR B C 1
ATOM 3455 O O . TYR B 1 60 ? 102.48100 118.75100 99.42900 1.000 5.22000 59 TYR B O 1
ATOM 3464 N N . GLY B 1 61 ? 101.94500 117.69600 97.51600 1.000 6.45000 60 GLY B N 1
ATOM 3465 C CA . GLY B 1 61 ? 101.02900 116.79500 98.19500 1.000 1.94000 60 GLY B CA 1
ATOM 3466 C C . GLY B 1 61 ? 101.72400 115.84300 99.14500 1.000 0.78000 60 GLY B C 1
ATOM 3467 O O . GLY B 1 61 ? 101.20600 115.53800 100.22200 1.000 0.00000 60 GLY B O 1
ATOM 3468 N N . THR B 1 62 ? 102.90900 115.36800 98.76200 1.000 4.10000 61 THR B N 1
ATOM 3469 C CA . THR B 1 62 ? 103.69900 114.50900 99.63200 1.000 0.08000 61 THR B CA 1
ATOM 3470 C C . THR B 1 62 ? 104.12300 115.23700 100.90300 1.000 0.15000 61 THR B C 1
ATOM 3471 O O . THR B 1 62 ? 104.02800 114.68700 102.00500 1.000 0.00000 61 THR B O 1
ATOM 3475 N N . ASN B 1 63 ? 104.54500 116.49800 100.77800 1.000 0.50000 62 ASN B N 1
ATOM 3476 C CA . ASN B 1 63 ? 104.87900 117.28500 101.96100 1.000 0.04000 62 ASN B CA 1
ATOM 3477 C C . ASN B 1 63 ? 103.65700 117.60000 102.80700 1.000 0.07000 62 ASN B C 1
ATOM 3478 O O . ASN B 1 63 ? 103.76800 117.70900 104.03000 1.000 1.52000 62 ASN B O 1
ATOM 3483 N N . LEU B 1 64 ? 102.49200 117.73800 102.17800 1.000 0.07000 63 LEU B N 1
ATOM 3484 C CA . LEU B 1 64 ? 101.25500 117.95900 102.91800 1.000 0.28000 63 LEU B CA 1
ATOM 3485 C C . LEU B 1 64 ? 100.90600 116.74300 103.77200 1.000 0.09000 63 LEU B C 1
ATOM 3486 O O . LEU B 1 64 ? 100.55500 116.86800 104.95700 1.000 0.00000 63 LEU B O 1
ATOM 3491 N N . LEU B 1 65 ? 101.03500 115.55300 103.18100 1.000 0.07000 64 LEU B N 1
ATOM 3492 C CA . LEU B 1 65 ? 100.82800 114.30700 103.91300 1.000 0.11000 64 LEU B CA 1
ATOM 3493 C C . LEU B 1 65 ? 101.82400 114.15000 105.05300 1.000 0.04000 64 LEU B C 1
ATOM 3494 O O . LEU B 1 65 ? 101.45000 113.76100 106.16200 1.000 0.00000 64 LEU B O 1
ATOM 3499 N N . LEU B 1 66 ? 103.10300 114.43900 104.79800 1.000 0.01000 65 LEU B N 1
ATOM 3500 C CA . LEU B 1 66 ? 104.11800 114.25500 105.83300 1.000 0.05000 65 LEU B CA 1
ATOM 3501 C C . LEU B 1 66 ? 103.98500 115.28100 106.95100 1.000 0.04000 65 LEU B C 1
ATOM 3502 O O . LEU B 1 66 ? 104.31700 114.99000 108.10400 1.000 3.06000 65 LEU B O 1
ATOM 3507 N N . LEU B 1 67 ? 103.47800 116.47600 106.64400 1.000 0.13000 66 LEU B N 1
ATOM 3508 C CA . LEU B 1 67 ? 103.17200 117.44000 107.69700 1.000 0.06000 66 LEU B CA 1
ATOM 3509 C C . LEU B 1 67 ? 102.02600 116.95000 108.57200 1.000 0.35000 66 LEU B C 1
ATOM 3510 O O . LEU B 1 67 ? 102.07200 117.07900 109.80300 1.000 0.00000 66 LEU B O 1
ATOM 3515 N N . GLY B 1 68 ? 100.98900 116.37500 107.95100 1.000 0.07000 67 GLY B N 1
ATOM 3516 C CA . GLY B 1 68 ? 99.90700 115.78800 108.73400 1.000 0.66000 67 GLY B CA 1
ATOM 3517 C C . GLY B 1 68 ? 100.35300 114.61600 109.59200 1.000 2.98000 67 GLY B C 1
ATOM 3518 O O . GLY B 1 68 ? 99.92000 114.47200 110.73800 1.000 8.56000 67 GLY B O 1
ATOM 3519 N N . VAL B 1 69 ? 101.24100 113.77900 109.05300 1.000 1.98000 68 VAL B N 1
ATOM 3520 C CA . VAL B 1 69 ? 101.79500 112.65200 109.80200 1.000 1.42000 68 VAL B CA 1
ATOM 3521 C C . VAL B 1 69 ? 102.64500 113.14400 110.96800 1.000 4.25000 68 VAL B C 1
ATOM 3522 O O . VAL B 1 69 ? 102.61600 112.56700 112.05900 1.000 9.73000 68 VAL B O 1
ATOM 3526 N N . SER B 1 70 ? 103.39100 114.23400 110.76400 1.000 4.16000 69 SER B N 1
ATOM 3527 C CA . SER B 1 70 ? 104.17600 114.83300 111.84000 1.000 4.28000 69 SER B CA 1
ATOM 3528 C C . SER B 1 70 ? 103.29200 115.35700 112.96200 1.000 7.57000 69 SER B C 1
ATOM 3529 O O . SER B 1 70 ? 103.62100 115.20200 114.14500 1.000 10.30000 69 SER B O 1
ATOM 3532 N N . VAL B 1 71 ? 102.16500 115.98300 112.60800 1.000 8.60000 70 VAL B N 1
ATOM 3533 C CA . VAL B 1 71 ? 101.22500 116.45900 113.62300 1.000 7.57000 70 VAL B CA 1
ATOM 3534 C C . VAL B 1 71 ? 100.61900 115.28500 114.38900 1.000 11.17000 70 VAL B C 1
ATOM 3535 O O . VAL B 1 71 ? 100.49200 115.33100 115.61700 1.000 14.94000 70 VAL B O 1
ATOM 3539 N N . MET B 1 72 ? 100.27600 114.19900 113.68300 1.000 10.68000 71 MET B N 1
ATOM 3540 C CA . MET B 1 72 ? 99.73000 113.01300 114.35000 1.000 9.32000 71 MET B CA 1
ATOM 3541 C C . MET B 1 72 ? 100.74800 112.34700 115.27000 1.000 11.92000 71 MET B C 1
ATOM 3542 O O . MET B 1 72 ? 100.38600 111.83400 116.33400 1.000 16.46000 71 MET B O 1
ATOM 3547 N N . LEU B 1 73 ? 102.02000 112.32300 114.86900 1.000 11.64000 72 LEU B N 1
ATOM 3548 C CA . LEU B 1 73 ? 103.06400 111.76300 115.72300 1.000 9.97000 72 LEU B CA 1
ATOM 3549 C C . LEU B 1 73 ? 103.28600 112.61500 116.96200 1.000 12.81000 72 LEU B C 1
ATOM 3550 O O . LEU B 1 73 ? 103.56100 112.08400 118.04200 1.000 17.01000 72 LEU B O 1
ATOM 3555 N N . ALA B 1 74 ? 103.20400 113.93900 116.82100 1.000 12.25000 73 ALA B N 1
ATOM 3556 C CA . ALA B 1 74 ? 103.29100 114.80200 117.99500 1.000 13.27000 73 ALA B CA 1
ATOM 3557 C C . ALA B 1 74 ? 102.07400 114.63900 118.89000 1.000 16.67000 73 ALA B C 1
ATOM 3558 O O . ALA B 1 74 ? 102.16200 114.81000 120.10900 1.000 20.96000 73 ALA B O 1
ATOM 3560 N N . LEU B 1 75 ? 100.92500 114.32200 118.29600 1.000 18.46000 74 LEU B N 1
ATOM 3561 C CA . LEU B 1 75 ? 99.69500 114.15800 119.06200 1.000 18.54000 74 LEU B CA 1
ATOM 3562 C C . LEU B 1 75 ? 99.69800 112.86200 119.86100 1.000 19.56000 74 LEU B C 1
ATOM 3563 O O . LEU B 1 75 ? 99.24400 112.83300 121.00900 1.000 23.84000 74 LEU B O 1
ATOM 3568 N N . ALA B 1 76 ? 100.18400 111.77400 119.25300 1.000 19.11000 75 ALA B N 1
ATOM 3569 C CA . ALA B 1 76 ? 100.12800 110.45900 119.88900 1.000 19.10000 75 ALA B CA 1
ATOM 3570 C C . ALA B 1 76 ? 101.01500 110.38600 121.12600 1.000 21.73000 75 ALA B C 1
ATOM 3571 O O . ALA B 1 76 ? 100.67600 109.70800 122.10000 1.000 26.18000 75 ALA B O 1
ATOM 3573 N N . ALA B 1 77 ? 102.15900 111.06400 121.10200 1.000 22.25000 76 ALA B N 1
ATOM 3574 C CA . ALA B 1 77 ? 102.98500 111.22800 122.29600 1.000 22.78000 76 ALA B CA 1
ATOM 3575 C C . ALA B 1 77 ? 102.34400 112.31700 123.14600 1.000 25.07000 76 ALA B C 1
ATOM 3576 O O . ALA B 1 77 ? 102.62300 113.50800 123.00000 1.000 27.26000 76 ALA B O 1
ATOM 3578 N N . GLN B 1 78 ? 101.44700 111.88400 124.03900 1.000 27.40000 77 GLN B N 1
ATOM 3579 C CA . GLN B 1 78 ? 100.57500 112.80700 124.76400 1.000 30.79000 77 GLN B CA 1
ATOM 3580 C C . GLN B 1 78 ? 101.33400 113.71600 125.72400 1.000 31.83000 77 GLN B C 1
ATOM 3581 O O . GLN B 1 78 ? 100.81600 114.76700 126.11600 1.000 32.69000 77 GLN B O 1
ATOM 3587 N N . SER B 1 79 ? 102.55100 113.33900 126.11700 1.000 31.91000 78 SER B N 1
ATOM 3588 C CA . SER B 1 79 ? 103.41300 114.21400 126.91100 1.000 33.49000 78 SER B CA 1
ATOM 3589 C C . SER B 1 79 ? 104.02600 115.28800 126.00800 1.000 31.35000 78 SER B C 1
ATOM 3590 O O . SER B 1 79 ? 105.20400 115.25900 125.65000 1.000 28.67000 78 SER B O 1
ATOM 3593 N N . GLY B 1 80 ? 103.19500 116.26100 125.64500 1.000 31.68000 79 GLY B N 1
ATOM 3594 C CA . GLY B 1 80 ? 103.61200 117.33000 124.77100 1.000 29.08000 79 GLY B CA 1
ATOM 3595 C C . GLY B 1 80 ? 102.54600 118.39500 124.62300 1.000 31.21000 79 GLY B C 1
ATOM 3596 O O . GLY B 1 80 ? 101.41300 118.23500 125.08300 1.000 31.75000 79 GLY B O 1
ATOM 3597 N N . PRO B 1 81 ? 102.89200 119.51400 123.98000 1.000 30.61000 80 PRO B N 1
ATOM 3598 C CA . PRO B 1 81 ? 101.94700 120.63700 123.88600 1.000 29.27000 80 PRO B CA 1
ATOM 3599 C C . PRO B 1 81 ? 100.89500 120.49000 122.80100 1.000 28.62000 80 PRO B C 1
ATOM 3600 O O . PRO B 1 81 ? 99.92100 121.25100 122.81600 1.000 28.23000 80 PRO B O 1
ATOM 3604 N N . VAL B 1 82 ? 101.05000 119.56100 121.86400 1.000 28.26000 81 VAL B N 1
ATOM 3605 C CA . VAL B 1 82 ? 100.15600 119.46400 120.71400 1.000 25.03000 81 VAL B CA 1
ATOM 3606 C C . VAL B 1 82 ? 98.92000 118.67000 121.11800 1.000 26.89000 81 VAL B C 1
ATOM 3607 O O . VAL B 1 82 ? 99.02800 117.54100 121.60700 1.000 27.58000 81 VAL B O 1
ATOM 3611 N N . LYS B 1 83 ? 97.74800 119.26400 120.92400 1.000 26.36000 82 LYS B N 1
ATOM 3612 C CA . LYS B 1 83 ? 96.47300 118.67100 121.29600 1.000 26.15000 82 LYS B CA 1
ATOM 3613 C C . LYS B 1 83 ? 95.62800 118.42100 120.05400 1.000 26.34000 82 LYS B C 1
ATOM 3614 O O . LYS B 1 83 ? 95.97600 118.84100 118.94900 1.000 28.52000 82 LYS B O 1
ATOM 3620 N N . GLU B 1 84 ? 94.51200 117.70500 120.25100 1.000 26.89000 83 GLU B N 1
ATOM 3621 C CA . GLU B 1 84 ? 93.70200 117.22900 119.13000 1.000 25.28000 83 GLU B CA 1
ATOM 3622 C C . GLU B 1 84 ? 93.03700 118.36700 118.36300 1.000 23.98000 83 GLU B C 1
ATOM 3623 O O . GLU B 1 84 ? 92.78800 118.23700 117.15700 1.000 23.95000 83 GLU B O 1
ATOM 3629 N N . GLU B 1 85 ? 92.75800 119.49100 119.03200 1.000 24.19000 84 GLU B N 1
ATOM 3630 C CA . GLU B 1 85 ? 92.16000 120.62900 118.34500 1.000 23.01000 84 GLU B CA 1
ATOM 3631 C C . GLU B 1 85 ? 93.12600 121.26000 117.35600 1.000 22.01000 84 GLU B C 1
ATOM 3632 O O . GLU B 1 85 ? 92.69300 121.89100 116.39100 1.000 22.92000 84 GLU B O 1
ATOM 3638 N N . HIS B 1 86 ? 94.42800 121.06900 117.55000 1.000 23.30000 85 HIS B N 1
ATOM 3639 C CA . HIS B 1 86 ? 95.39700 121.56400 116.58100 1.000 20.37000 85 HIS B CA 1
ATOM 3640 C C . HIS B 1 86 ? 95.36900 120.74000 115.30000 1.000 18.40000 85 HIS B C 1
ATOM 3641 O O . HIS B 1 86 ? 95.44400 121.29900 114.19800 1.000 19.66000 85 HIS B O 1
ATOM 3648 N N . LEU B 1 87 ? 95.22400 119.42000 115.42700 1.000 18.27000 86 LEU B N 1
ATOM 3649 C CA . LEU B 1 87 ? 95.05300 118.56800 114.25500 1.000 15.75000 86 LEU B CA 1
ATOM 3650 C C . LEU B 1 87 ? 93.74500 118.87400 113.54100 1.000 16.17000 86 LEU B C 1
ATOM 3651 O O . LEU B 1 87 ? 93.69600 118.90800 112.30400 1.000 17.75000 86 LEU B O 1
ATOM 3656 N N . LEU B 1 88 ? 92.68000 119.12000 114.30700 1.000 19.17000 87 LEU B N 1
ATOM 3657 C CA . LEU B 1 88 ? 91.39900 119.47100 113.70100 1.000 16.43000 87 LEU B CA 1
ATOM 3658 C C . LEU B 1 88 ? 91.45300 120.83000 113.01400 1.000 16.30000 87 LEU B C 1
ATOM 3659 O O . LEU B 1 88 ? 90.83200 121.02100 111.96500 1.000 16.81000 87 LEU B O 1
ATOM 3664 N N . SER B 1 89 ? 92.20700 121.77900 113.57400 1.000 16.62000 88 SER B N 1
ATOM 3665 C CA . SER B 1 89 ? 92.38300 123.07600 112.92700 1.000 13.64000 88 SER B CA 1
ATOM 3666 C C . SER B 1 89 ? 93.17700 122.95100 111.63500 1.000 13.19000 88 SER B C 1
ATOM 3667 O O . SER B 1 89 ? 92.86600 123.61700 110.64300 1.000 14.86000 88 SER B O 1
ATOM 3670 N N . PHE B 1 90 ? 94.20800 122.10200 111.63400 1.000 14.13000 89 PHE B N 1
ATOM 3671 C CA . PHE B 1 90 ? 94.99800 121.86000 110.42900 1.000 10.79000 89 PHE B CA 1
ATOM 3672 C C . PHE B 1 90 ? 94.15000 121.24700 109.31700 1.000 11.84000 89 PHE B C 1
ATOM 3673 O O . PHE B 1 90 ? 94.17800 121.70800 108.16500 1.000 13.58000 89 PHE B O 1
ATOM 3681 N N . ILE B 1 91 ? 93.35300 120.23000 109.65400 1.000 12.82000 90 ILE B N 1
ATOM 3682 C CA . ILE B 1 91 ? 92.49900 119.59400 108.65100 1.000 11.31000 90 ILE B CA 1
ATOM 3683 C C . ILE B 1 91 ? 91.38700 120.54200 108.19900 1.000 12.79000 90 ILE B C 1
ATOM 3684 O O . ILE B 1 91 ? 91.00000 120.54800 107.02300 1.000 14.22000 90 ILE B O 1
ATOM 3689 N N . THR B 1 92 ? 90.88200 121.37900 109.11100 1.000 12.65000 91 THR B N 1
ATOM 3690 C CA . THR B 1 92 ? 89.88100 122.38200 108.75800 1.000 10.33000 91 THR B CA 1
ATOM 3691 C C . THR B 1 92 ? 90.42900 123.40500 107.76900 1.000 12.81000 91 THR B C 1
ATOM 3692 O O . THR B 1 92 ? 89.73200 123.80600 106.83000 1.000 14.84000 91 THR B O 1
ATOM 3696 N N . VAL B 1 93 ? 91.68100 123.82700 107.95700 1.000 13.70000 92 VAL B N 1
ATOM 3697 C CA . VAL B 1 93 ? 92.32300 124.73600 107.00900 1.000 11.04000 92 VAL B CA 1
ATOM 3698 C C . VAL B 1 93 ? 92.49200 124.07000 105.64600 1.000 10.10000 92 VAL B C 1
ATOM 3699 O O . VAL B 1 93 ? 92.26800 124.70000 104.60300 1.000 12.07000 92 VAL B O 1
ATOM 3703 N N . LEU B 1 94 ? 92.83600 122.77700 105.63200 1.000 11.48000 93 LEU B N 1
ATOM 3704 C CA . LEU B 1 94 ? 92.95400 122.06300 104.35700 1.000 11.09000 93 LEU B CA 1
ATOM 3705 C C . LEU B 1 94 ? 91.61300 121.95200 103.63400 1.000 10.22000 93 LEU B C 1
ATOM 3706 O O . LEU B 1 94 ? 91.54200 122.11000 102.40600 1.000 11.07000 93 LEU B O 1
ATOM 3711 N N . MET B 1 95 ? 90.53900 121.70500 104.38400 1.000 11.48000 94 MET B N 1
ATOM 3712 C CA . MET B 1 95 ? 89.21200 121.64100 103.78300 1.000 9.92000 94 MET B CA 1
ATOM 3713 C C . MET B 1 95 ? 88.76600 123.00000 103.26400 1.000 11.84000 94 MET B C 1
ATOM 3714 O O . MET B 1 95 ? 88.11400 123.08000 102.21800 1.000 13.73000 94 MET B O 1
ATOM 3719 N N . LEU B 1 96 ? 89.11800 124.07900 103.96800 1.000 12.88000 95 LEU B N 1
ATOM 3720 C CA . LEU B 1 96 ? 88.78700 125.41700 103.48500 1.000 10.40000 95 LEU B CA 1
ATOM 3721 C C . LEU B 1 96 ? 89.54800 125.76900 102.21300 1.000 12.38000 95 LEU B C 1
ATOM 3722 O O . LEU B 1 96 ? 88.99200 126.41300 101.31500 1.000 14.60000 95 LEU B O 1
ATOM 3727 N N . VAL B 1 97 ? 90.81600 125.35700 102.11500 1.000 13.35000 96 VAL B N 1
ATOM 3728 C CA . VAL B 1 97 ? 91.59200 125.59700 100.89600 1.000 9.88000 96 VAL B CA 1
ATOM 3729 C C . VAL B 1 97 ? 90.99500 124.83200 99.72000 1.000 11.97000 96 VAL B C 1
ATOM 3730 O O . VAL B 1 97 ? 90.88500 125.36200 98.60400 1.000 14.49000 96 VAL B O 1
ATOM 3734 N N . GLN B 1 98 ? 90.55700 123.59200 99.95900 1.000 12.93000 97 GLN B N 1
ATOM 3735 C CA . GLN B 1 98 ? 89.91500 122.83000 98.89100 1.000 11.95000 97 GLN B CA 1
ATOM 3736 C C . GLN B 1 98 ? 88.57300 123.43500 98.49000 1.000 13.49000 97 GLN B C 1
ATOM 3737 O O . GLN B 1 98 ? 88.21100 123.41900 97.30800 1.000 16.86000 97 GLN B O 1
ATOM 3743 N N . LEU B 1 99 ? 87.82500 123.97300 99.45900 1.000 12.67000 98 LEU B N 1
ATOM 3744 C CA . LEU B 1 99 ? 86.56700 124.65200 99.15200 1.000 12.07000 98 LEU B CA 1
ATOM 3745 C C . LEU B 1 99 ? 86.79000 125.88500 98.29100 1.000 14.98000 98 LEU B C 1
ATOM 3746 O O . LEU B 1 99 ? 86.04100 126.12500 97.33600 1.000 18.26000 98 LEU B O 1
ATOM 3751 N N . VAL B 1 100 ? 87.82500 126.66800 98.60900 1.000 15.69000 99 VAL B N 1
ATOM 3752 C CA . VAL B 1 100 ? 88.15000 127.85500 97.82100 1.000 13.08000 99 VAL B CA 1
ATOM 3753 C C . VAL B 1 100 ? 88.56100 127.46600 96.40500 1.000 15.76000 99 VAL B C 1
ATOM 3754 O O . VAL B 1 100 ? 88.12700 128.09500 95.42900 1.000 21.31000 99 VAL B O 1
ATOM 3758 N N . TRP B 1 101 ? 89.35400 126.39700 96.26600 1.000 14.03000 100 TRP B N 1
ATOM 3759 C CA . TRP B 1 101 ? 89.75200 125.94300 94.93400 1.000 14.75000 100 TRP B CA 1
ATOM 3760 C C . TRP B 1 101 ? 88.55800 125.46300 94.11700 1.000 18.21000 100 TRP B C 1
ATOM 3761 O O . TRP B 1 101 ? 88.46400 125.75300 92.92000 1.000 25.87000 100 TRP B O 1
ATOM 3772 N N . MET B 1 102 ? 87.64900 124.70800 94.73800 1.000 19.06000 101 MET B N 1
ATOM 3773 C CA . MET B 1 102 ? 86.48400 124.20800 94.01200 1.000 17.67000 101 MET B CA 1
ATOM 3774 C C . MET B 1 102 ? 85.54600 125.34100 93.61400 1.000 21.10000 101 MET B C 1
ATOM 3775 O O . MET B 1 102 ? 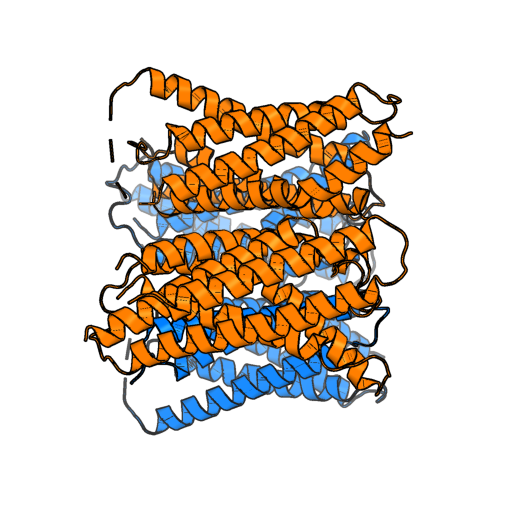84.94400 125.30600 92.53300 1.000 25.94000 101 MET B O 1
ATOM 3780 N N . LEU B 1 103 ? 85.43900 126.36900 94.46100 1.000 21.58000 102 LEU B N 1
ATOM 3781 C CA . LEU B 1 103 ? 84.67200 127.56300 94.11600 1.000 21.93000 102 LEU B CA 1
ATOM 3782 C C . LEU B 1 103 ? 85.25800 128.27900 92.90200 1.000 26.56000 102 LEU B C 1
ATOM 3783 O O . LEU B 1 103 ? 84.52400 128.63500 91.97000 1.000 34.12000 102 LEU B O 1
ATOM 3788 N N . CYS B 1 104 ? 86.58000 128.50500 92.89900 1.000 26.36000 103 CYS B N 1
ATOM 3789 C CA . CYS B 1 104 ? 87.21400 129.16200 91.75400 1.000 26.09000 103 CYS B CA 1
ATOM 3790 C C . CYS B 1 104 ? 87.10200 128.32700 90.48500 1.000 28.66000 103 CYS B C 1
ATOM 3791 O O . CYS B 1 104 ? 86.89900 128.87200 89.39600 1.000 36.76000 103 CYS B O 1
ATOM 3794 N N . TYR B 1 105 ? 87.20100 127.00500 90.61100 1.000 28.31000 104 TYR B N 1
ATOM 3795 C CA . TYR B 1 105 ? 87.07600 126.12900 89.45000 1.000 29.17000 104 TYR B CA 1
ATOM 3796 C C . TYR B 1 105 ? 85.67600 126.17700 88.85500 1.000 33.35000 104 TYR B C 1
ATOM 3797 O O . TYR B 1 105 ? 85.51800 126.21000 87.62900 1.000 42.60000 104 TYR B O 1
ATOM 3806 N N . MET B 1 106 ? 84.64100 126.13500 89.70200 1.000 33.35000 105 MET B N 1
ATOM 3807 C CA . MET B 1 106 ? 83.28900 126.14600 89.15300 1.000 36.12000 105 MET B CA 1
ATOM 3808 C C . MET B 1 106 ? 82.93700 127.51200 88.57300 1.000 42.06000 105 MET B C 1
ATOM 3809 O O . MET B 1 106 ? 82.25600 127.58800 87.54600 1.000 49.65000 105 MET B O 1
ATOM 3814 N N . ILE B 1 107 ? 83.42400 128.60400 89.17500 1.000 38.43000 106 ILE B N 1
ATOM 3815 C CA . ILE B 1 107 ? 83.11900 129.90000 88.56900 1.000 42.69000 106 ILE B CA 1
ATOM 3816 C C . ILE B 1 107 ? 83.95600 130.13800 87.31600 1.000 48.05000 106 ILE B C 1
ATOM 3817 O O . ILE B 1 107 ? 83.58500 130.96100 86.47300 1.000 54.60000 106 ILE B O 1
ATOM 3822 N N . ARG B 1 108 ? 85.08500 129.44400 87.15800 1.000 42.98000 107 ARG B N 1
ATOM 3823 C CA . ARG B 1 108 ? 85.77100 129.51000 85.87100 1.000 48.78000 107 ARG B CA 1
ATOM 3824 C C . ARG B 1 108 ? 85.05600 128.67900 84.81400 1.000 56.10000 107 ARG B C 1
ATOM 3825 O O . ARG B 1 108 ? 84.98500 129.08800 83.65000 1.000 68.91000 107 ARG B O 1
ATOM 3833 N N . ARG B 1 109 ? 84.54300 127.50000 85.18300 1.000 52.96000 108 ARG B N 1
ATOM 3834 C CA . ARG B 1 109 ? 83.86000 126.67500 84.18700 1.000 56.02000 108 ARG B CA 1
ATOM 3835 C C . ARG B 1 109 ? 82.51500 127.27200 83.77200 1.000 69.68000 108 ARG B C 1
ATOM 3836 O O . ARG B 1 109 ? 82.14800 127.19800 82.59200 1.000 70.75000 108 ARG B O 1
ATOM 3844 N N . GLU B 1 110 ? 81.80700 127.95100 84.68100 1.000 62.58000 109 GLU B N 1
ATOM 3845 C CA . GLU B 1 110 ? 80.52000 128.55000 84.31400 1.000 67.91000 109 GLU B CA 1
ATOM 3846 C C . GLU B 1 110 ? 80.64000 129.77100 83.39900 1.000 79.98000 109 GLU B C 1
ATOM 3847 O O . GLU B 1 110 ? 79.61500 130.38500 83.08500 1.000 73.08000 109 GLU B O 1
ATOM 3853 N N . ARG B 1 111 ? 81.84700 130.14100 82.97500 1.000 70.32000 110 ARG B N 1
ATOM 3854 C CA . ARG B 1 111 ? 82.06100 131.01900 81.83600 1.000 76.40000 110 ARG B CA 1
ATOM 3855 C C . ARG B 1 111 ? 82.07900 130.26100 80.51300 1.000 85.15000 110 ARG B C 1
ATOM 3856 O O . ARG B 1 111 ? 82.21100 130.89000 79.45700 1.000 84.21000 110 ARG B O 1
ATOM 3864 N N . GLU B 1 112 ? 81.95200 128.93300 80.54800 1.000 105.71000 111 GLU B N 1
ATOM 3865 C CA . GLU B 1 112 ? 81.94700 128.08900 79.36200 1.000 82.63000 111 GLU B CA 1
ATOM 3866 C C . GLU B 1 112 ? 80.71800 127.18500 79.40200 1.000 109.30000 111 GLU B C 1
ATOM 3867 O O . GLU B 1 112 ? 80.21900 126.83300 80.47300 1.000 104.99000 111 GLU B O 1
ATOM 3873 N N . ARG B 1 113 ? 80.22200 126.81300 78.22100 1.000 93.19000 112 ARG B N 1
ATOM 3874 C CA . ARG B 1 113 ? 79.10400 125.88700 78.09800 1.000 133.70000 112 ARG B CA 1
ATOM 3875 C C . ARG B 1 113 ? 79.44400 124.82000 77.07000 1.000 102.08000 112 ARG B C 1
ATOM 3876 O O . ARG B 1 113 ? 80.33500 124.99800 76.23500 1.000 119.59000 112 ARG B O 1
ATOM 3884 N N . SER B 1 114 ? 78.72500 123.70300 77.15100 1.000 104.72000 113 SER B N 1
ATOM 3885 C CA . SER B 1 114 ? 78.86400 122.60000 76.20400 1.000 136.50000 113 SER B CA 1
ATOM 3886 C C . SER B 1 114 ? 78.39600 122.99000 74.80300 1.000 117.43000 113 SER B C 1
ATOM 3887 O O . SER B 1 114 ? 77.36000 123.63200 74.63600 1.000 117.04000 113 SER B O 1
ATOM 3890 N N . GLY B 1 124 ? 79.45800 102.16300 83.41400 1.000 30.61000 123 GLY B N 1
ATOM 3891 C CA . GLY B 1 124 ? 79.68900 101.87000 84.81500 1.000 28.49000 123 GLY B CA 1
ATOM 3892 C C . GLY B 1 124 ? 79.88300 103.11200 85.66000 1.000 27.82000 123 GLY B C 1
ATOM 3893 O O . GLY B 1 124 ? 80.36000 103.03500 86.79000 1.000 26.97000 123 GLY B O 1
ATOM 3894 N N . ALA B 1 125 ? 79.53400 104.26800 85.09200 1.000 29.79000 124 ALA B N 1
ATOM 3895 C CA . ALA B 1 125 ? 79.60500 105.51500 85.84700 1.000 27.44000 124 ALA B CA 1
ATOM 3896 C C . ALA B 1 125 ? 78.52900 105.57300 86.92100 1.000 25.92000 124 ALA B C 1
ATOM 3897 O O . ALA B 1 125 ? 78.73400 106.17500 87.98400 1.000 27.24000 124 ALA B O 1
ATOM 3899 N N . SER B 1 126 ? 77.37300 104.95800 86.65800 1.000 26.01000 125 SER B N 1
ATOM 3900 C CA . SER B 1 126 ? 76.25900 104.99800 87.59400 1.000 26.11000 125 SER B CA 1
ATOM 3901 C C . SER B 1 126 ? 76.53900 104.21600 88.86700 1.000 24.16000 125 SER B C 1
ATOM 3902 O O . SER B 1 126 ? 76.04400 104.60200 89.92800 1.000 23.88000 125 SER B O 1
ATOM 3905 N N . TRP B 1 127 ? 77.35900 103.16500 88.79100 1.000 24.09000 126 TRP B N 1
ATOM 3906 C CA . TRP B 1 127 ? 77.74900 102.42300 89.98300 1.000 21.59000 126 TRP B CA 1
ATOM 3907 C C . TRP B 1 127 ? 78.61100 103.29000 90.88700 1.000 20.67000 126 TRP B C 1
ATOM 3908 O O . TRP B 1 127 ? 78.39800 103.34000 92.10400 1.000 22.52000 126 TRP B O 1
ATOM 3919 N N . ILE B 1 128 ? 79.52800 104.04300 90.28700 1.000 22.06000 127 ILE B N 1
ATOM 3920 C CA . ILE B 1 128 ? 80.43000 104.89100 91.05200 1.000 19.98000 127 ILE B CA 1
ATOM 3921 C C . ILE B 1 128 ? 79.67000 106.06300 91.66300 1.000 20.76000 127 ILE B C 1
ATOM 3922 O O . ILE B 1 128 ? 79.87500 106.41600 92.83200 1.000 21.87000 127 ILE B O 1
ATOM 3927 N N . ARG B 1 129 ? 78.75100 106.65700 90.89300 1.000 21.53000 128 ARG B N 1
ATOM 3928 C CA . ARG B 1 129 ? 77.94000 107.75900 91.40700 1.000 20.29000 128 ARG B CA 1
ATOM 3929 C C . ARG B 1 129 ? 76.99600 107.30600 92.51600 1.000 20.39000 128 ARG B C 1
ATOM 3930 O O . ARG B 1 129 ? 76.79700 108.03000 93.49800 1.000 20.72000 128 ARG B O 1
ATOM 3938 N N . GLY B 1 130 ? 76.41400 106.11000 92.38500 1.000 20.99000 129 GLY B N 1
ATOM 3939 C CA . GLY B 1 130 ? 75.54600 105.59300 93.43100 1.000 18.31000 129 GLY B CA 1
ATOM 3940 C C . GLY B 1 130 ? 76.28900 105.29500 94.71800 1.000 17.39000 129 GLY B C 1
ATOM 3941 O O . GLY B 1 130 ? 75.80700 105.60700 95.81100 1.000 19.27000 129 GLY B O 1
ATOM 3942 N N . GLY B 1 131 ? 77.46900 104.67600 94.60300 1.000 17.76000 130 GLY B N 1
ATOM 3943 C CA . GLY B 1 131 ? 78.29200 104.43800 95.77900 1.000 15.78000 130 GLY B CA 1
ATOM 3944 C C . GLY B 1 131 ? 78.71600 105.71800 96.47100 1.000 15.49000 130 GLY B C 1
ATOM 3945 O O . GLY B 1 131 ? 78.60900 105.83900 97.69900 1.000 18.70000 130 GLY B O 1
ATOM 3946 N N . LEU B 1 132 ? 79.18300 106.69700 95.68600 1.000 16.67000 131 LEU B N 1
ATOM 3947 C CA . LEU B 1 132 ? 79.58300 107.99300 96.22600 1.000 15.48000 131 LEU B CA 1
ATOM 3948 C C . LEU B 1 132 ? 78.42800 108.69700 96.92100 1.000 15.75000 131 LEU B C 1
ATOM 3949 O O . LEU B 1 132 ? 78.58900 109.22100 98.02500 1.000 17.37000 131 LEU B O 1
ATOM 3954 N N . THR B 1 133 ? 77.24900 108.69800 96.30000 1.000 16.67000 132 THR B N 1
ATOM 3955 C CA . THR B 1 133 ? 76.11100 109.40900 96.86900 1.000 14.47000 132 THR B CA 1
ATOM 3956 C C . THR B 1 133 ? 75.58300 108.72600 98.12700 1.000 15.88000 132 THR B C 1
ATOM 3957 O O . THR B 1 133 ? 75.22900 109.40900 99.09300 1.000 18.32000 132 THR B O 1
ATOM 3961 N N . MET B 1 134 ? 75.54600 107.38900 98.15100 1.000 15.76000 133 MET B N 1
ATOM 3962 C CA . MET B 1 134 ? 75.11300 106.67000 99.35000 1.000 13.80000 133 MET B CA 1
ATOM 3963 C C . MET B 1 134 ? 76.05500 106.91500 100.52700 1.000 14.42000 133 MET B C 1
ATOM 3964 O O . MET B 1 134 ? 75.61100 107.23200 101.64300 1.000 15.72000 133 MET B O 1
ATOM 3969 N N . LEU B 1 135 ? 77.36600 106.79500 100.29000 1.000 15.08000 134 LEU B N 1
ATOM 3970 C CA . LEU B 1 135 ? 78.33000 107.02000 101.36200 1.000 11.65000 134 LEU B CA 1
ATOM 3971 C C . LEU B 1 135 ? 78.35500 108.48100 101.79000 1.000 12.17000 134 LEU B C 1
ATOM 3972 O O . LEU B 1 135 ? 78.55400 108.78300 102.97100 1.000 14.70000 134 LEU B O 1
ATOM 3977 N N . ALA B 1 136 ? 78.11300 109.39600 100.85200 1.000 13.89000 135 ALA B N 1
ATOM 3978 C CA . ALA B 1 136 ? 78.04200 110.81300 101.18100 1.000 12.06000 135 ALA B CA 1
ATOM 3979 C C . ALA B 1 136 ? 76.82300 111.14000 102.02200 1.000 14.01000 135 ALA B C 1
ATOM 3980 O O . ALA B 1 136 ? 76.90000 111.98100 102.92200 1.000 16.56000 135 ALA B O 1
ATOM 3982 N N . LEU B 1 137 ? 75.68300 110.51300 101.72700 1.000 14.45000 136 LEU B N 1
ATOM 3983 C CA . LEU B 1 137 ? 74.49400 110.72300 102.54400 1.000 12.52000 136 LEU B CA 1
ATOM 3984 C C . LEU B 1 137 ? 74.68900 110.19800 103.95600 1.000 13.97000 136 LEU B C 1
ATOM 3985 O O . LEU B 1 137 ? 74.26800 110.84400 104.91900 1.000 16.43000 136 LEU B O 1
ATOM 3990 N N . LEU B 1 138 ? 75.33900 109.04200 104.10300 1.000 14.79000 137 LEU B N 1
ATOM 3991 C CA . LEU B 1 138 ? 75.58500 108.52500 105.44900 1.000 12.37000 137 LEU B CA 1
ATOM 3992 C C . LEU B 1 138 ? 76.58300 109.39600 106.21000 1.000 13.40000 137 LEU B C 1
ATOM 3993 O O . LEU B 1 138 ? 76.42400 109.62800 107.41800 1.000 16.32000 137 LEU B O 1
ATOM 3998 N N . SER B 1 139 ? 77.58800 109.92700 105.50800 1.000 14.41000 138 SER B N 1
ATOM 3999 C CA . SER B 1 139 ? 78.53400 110.85300 106.12300 1.000 12.28000 138 SER B CA 1
ATOM 4000 C C . SER B 1 139 ? 77.85400 112.15000 106.55800 1.000 15.74000 138 SER B C 1
ATOM 4001 O O . SER B 1 139 ? 78.12700 112.67300 107.64500 1.000 18.22000 138 SER B O 1
ATOM 4004 N N . LEU B 1 140 ? 76.96000 112.68100 105.71900 1.000 15.78000 139 LEU B N 1
ATOM 4005 C CA . LEU B 1 140 ? 76.22500 113.89400 106.06900 1.000 13.62000 139 LEU B CA 1
ATOM 4006 C C . LEU B 1 140 ? 75.26100 113.66200 107.22200 1.000 15.15000 139 LEU B C 1
ATOM 4007 O O . LEU B 1 140 ? 75.03000 114.56900 108.02600 1.000 18.95000 139 LEU B O 1
ATOM 4012 N N . ILE B 1 141 ? 74.67700 112.46400 107.31600 1.000 15.94000 140 ILE B N 1
ATOM 4013 C CA . ILE B 1 141 ? 73.82900 112.13600 108.46300 1.000 14.83000 140 ILE B CA 1
ATOM 4014 C C . ILE B 1 141 ? 74.65100 112.13200 109.74600 1.000 16.46000 140 ILE B C 1
ATOM 4015 O O . ILE B 1 141 ? 74.22700 112.67400 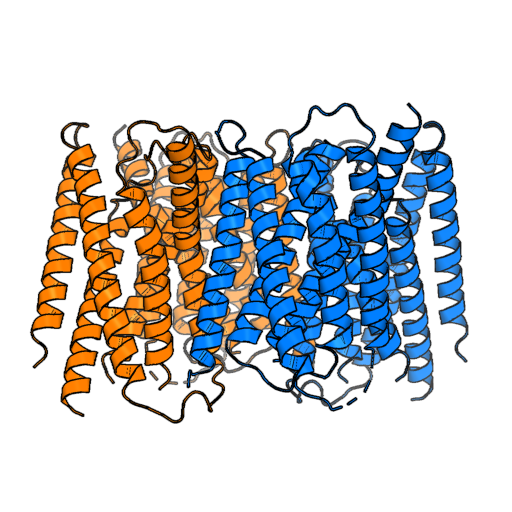110.77700 1.000 20.54000 140 ILE B O 1
ATOM 4020 N N . MET B 1 142 ? 75.85400 111.55300 109.69200 1.000 17.12000 141 MET B N 1
ATOM 4021 C CA . MET B 1 142 ? 76.72200 111.54900 110.87000 1.000 16.11000 141 MET B CA 1
ATOM 4022 C C . MET B 1 142 ? 77.15300 112.96200 111.26100 1.000 19.21000 141 MET B C 1
ATOM 4023 O O . MET B 1 142 ? 77.21900 113.29500 112.45300 1.000 23.07000 141 MET B O 1
ATOM 4028 N N . ASP B 1 143 ? 77.43100 113.81300 110.27000 1.000 19.15000 142 ASP B N 1
ATOM 4029 C CA . ASP B 1 143 ? 77.78100 115.20000 110.56300 1.000 18.03000 142 ASP B CA 1
ATOM 4030 C C . ASP B 1 143 ? 76.59900 115.97500 111.13000 1.000 20.89000 142 ASP B C 1
ATOM 4031 O O . ASP B 1 143 ? 76.77800 116.85100 111.98400 1.000 25.96000 142 ASP B O 1
ATOM 4036 N N . ALA B 1 144 ? 75.38400 115.67100 110.66700 1.000 20.38000 143 ALA B N 1
ATOM 4037 C CA . ALA B 1 144 ? 74.19200 116.28800 111.23900 1.000 18.60000 143 ALA B CA 1
ATOM 4038 C C . ALA B 1 144 ? 73.99900 115.87600 112.69100 1.000 22.19000 143 ALA B C 1
ATOM 4039 O O . ALA B 1 144 ? 73.59800 116.69500 113.52400 1.000 27.57000 143 ALA B O 1
ATOM 4041 N N . PHE B 1 145 ? 74.30700 114.61600 113.01500 1.000 22.07000 144 PHE B N 1
ATOM 4042 C CA . PHE B 1 145 ? 74.26800 114.17300 114.40800 1.000 22.19000 144 PHE B CA 1
ATOM 4043 C C . PHE B 1 145 ? 75.30700 114.89400 115.25800 1.000 26.09000 144 PHE B C 1
ATOM 4044 O O . PHE B 1 145 ? 75.03000 115.25300 116.40800 1.000 35.09000 144 PHE B O 1
ATOM 4052 N N . ARG B 1 146 ? 76.50100 115.12200 114.70700 1.000 25.63000 145 ARG B N 1
ATOM 4053 C CA . ARG B 1 146 ? 77.53300 115.84200 115.45400 1.000 26.28000 145 ARG B CA 1
ATOM 4054 C C . ARG B 1 146 ? 77.14600 117.29600 115.70800 1.000 30.66000 145 ARG B C 1
ATOM 4055 O O . ARG B 1 146 ? 77.36500 117.82000 116.80700 1.000 36.64000 145 ARG B O 1
ATOM 4063 N N . ILE B 1 147 ? 76.55700 117.95700 114.71000 1.000 29.19000 146 ILE B N 1
ATOM 4064 C CA . ILE B 1 147 ? 76.12100 119.34300 114.87700 1.000 29.44000 146 ILE B CA 1
ATOM 4065 C C . ILE B 1 147 ? 74.96800 119.42400 115.87400 1.000 34.92000 146 ILE B C 1
ATOM 4066 O O . ILE B 1 147 ? 74.91700 120.32900 116.72000 1.000 43.83000 146 ILE B O 1
ATOM 4071 N N . GLY B 1 148 ? 74.03700 118.46600 115.79600 1.000 34.86000 147 GLY B N 1
ATOM 4072 C CA . GLY B 1 148 ? 72.94200 118.39800 116.75500 1.000 37.94000 147 GLY B CA 1
ATOM 4073 C C . GLY B 1 148 ? 73.40200 118.18000 118.18300 1.000 44.40000 147 GLY B C 1
ATOM 4074 O O . GLY B 1 148 ? 72.80900 118.70900 119.12500 1.000 47.57000 147 GLY B O 1
ATOM 4075 N N . TYR B 1 149 ? 74.43400 117.35400 118.36800 1.000 42.25000 148 TYR B N 1
ATOM 4076 C CA . TYR B 1 149 ? 75.03500 117.22200 119.69100 1.000 47.56000 148 TYR B CA 1
ATOM 4077 C C . TYR B 1 149 ? 75.69800 118.52100 120.13200 1.000 50.56000 148 TYR B C 1
ATOM 4078 O O . TYR B 1 149 ? 75.60200 118.91100 121.29900 1.000 49.54000 148 TYR B O 1
ATOM 4087 N N . PHE B 1 150 ? 76.40000 119.19300 119.21400 1.000 50.67000 149 PHE B N 1
ATOM 4088 C CA . PHE B 1 150 ? 77.08000 120.44100 119.55700 1.000 48.83000 149 PHE B CA 1
ATOM 4089 C C . PHE B 1 150 ? 76.10500 121.57100 119.89200 1.000 52.12000 149 PHE B C 1
ATOM 4090 O O . PHE B 1 150 ? 76.48400 122.53900 120.55600 1.000 54.80000 149 PHE B O 1
ATOM 4098 N N . VAL B 1 151 ? 74.85800 121.49200 119.44100 1.000 51.28000 150 VAL B N 1
ATOM 4099 C CA . VAL B 1 151 ? 73.88300 122.50200 119.83300 1.000 55.53000 150 VAL B CA 1
ATOM 4100 C C . VAL B 1 151 ? 72.95400 121.99700 120.92900 1.000 57.30000 150 VAL B C 1
ATOM 4101 O O . VAL B 1 151 ? 71.98200 122.67500 121.27400 1.000 56.74000 150 VAL B O 1
ATOM 4105 N N . GLY B 1 152 ? 73.22300 120.81800 121.48300 1.000 58.41000 151 GLY B N 1
ATOM 4106 C CA . GLY B 1 152 ? 72.36300 120.24300 122.50100 1.000 61.13000 151 GLY B CA 1
ATOM 4107 C C . GLY B 1 152 ? 73.06200 119.67700 123.72300 1.000 64.56000 151 GLY B C 1
ATOM 4108 O O . GLY B 1 152 ? 72.64700 118.62900 124.22500 1.000 64.71000 151 GLY B O 1
ATOM 4109 N N . TYR B 1 153 ? 74.11400 120.32800 124.21600 1.000 63.66000 152 TYR B N 1
ATOM 4110 C CA . TYR B 1 153 ? 74.98300 119.69900 125.20400 1.000 72.60000 152 TYR B CA 1
ATOM 4111 C C . TYR B 1 153 ? 75.49900 120.74100 126.19100 1.000 57.62000 152 TYR B C 1
ATOM 4112 O O . TYR B 1 153 ? 75.23300 121.93800 126.06100 1.000 62.71000 152 TYR B O 1
ATOM 4121 N N . HIS B 1 154 ? 76.25900 120.26500 127.17700 1.000 56.48000 153 HIS B N 1
ATOM 4122 C CA . HIS B 1 154 ? 76.94800 121.14600 128.11200 1.000 61.27000 153 HIS B CA 1
ATOM 4123 C C . HIS B 1 154 ? 78.22800 121.66500 127.47000 1.000 58.35000 153 HIS B C 1
ATOM 4124 O O . HIS B 1 154 ? 79.19600 120.91300 127.32000 1.000 50.62000 153 HIS B O 1
ATOM 4131 N N . SER B 1 155 ? 78.26900 122.96700 127.18400 1.000 51.52000 154 SER B N 1
ATOM 4132 C CA . SER B 1 155 ? 79.29300 123.52600 126.30500 1.000 61.71000 154 SER B CA 1
ATOM 4133 C C . SER B 1 155 ? 80.66500 123.59000 126.96600 1.000 52.27000 154 SER B C 1
ATOM 4134 O O . SER B 1 155 ? 81.13800 124.67000 127.33400 1.000 46.12000 154 SER B O 1
ATOM 4137 N N . CYS B 1 156 ? 81.31900 122.43700 127.09900 1.000 50.04000 155 CYS B N 1
ATOM 4138 C CA . CYS B 1 156 ? 82.58900 122.34800 127.80600 1.000 40.36000 155 CYS B CA 1
ATOM 4139 C C . CYS B 1 156 ? 83.71800 121.80200 126.94200 1.000 40.87000 155 CYS B C 1
ATOM 4140 O O . CYS B 1 156 ? 84.78500 121.47300 127.47500 1.000 36.78000 155 CYS B O 1
ATOM 4143 N N . ILE B 1 157 ? 83.52400 121.70700 125.62600 1.000 53.79000 156 ILE B N 1
ATOM 4144 C CA . ILE B 1 157 ? 84.58100 121.29800 124.71200 1.000 44.40000 156 ILE B CA 1
ATOM 4145 C C . ILE B 1 157 ? 84.89300 122.47700 123.80200 1.000 48.22000 156 ILE B C 1
ATOM 4146 O O . ILE B 1 157 ? 84.12900 123.44000 123.71300 1.000 48.62000 156 ILE B O 1
ATOM 4151 N N . SER B 1 158 ? 86.04400 122.39800 123.14000 1.000 51.79000 157 SER B N 1
ATOM 4152 C CA . SER B 1 158 ? 86.60100 123.54300 122.43700 1.000 51.26000 157 SER B CA 1
ATOM 4153 C C . SER B 1 158 ? 85.79300 123.87400 121.18400 1.000 46.05000 157 SER B C 1
ATOM 4154 O O . SER B 1 158 ? 84.98400 123.07800 120.70000 1.000 47.31000 157 SER B O 1
ATOM 4157 N N . ALA B 1 159 ? 86.01300 125.09100 120.67300 1.000 45.52000 158 ALA B N 1
ATOM 4158 C CA . ALA B 1 159 ? 85.29000 125.56300 119.49500 1.000 45.37000 158 ALA B CA 1
ATOM 4159 C C . ALA B 1 159 ? 85.67900 124.80000 118.23600 1.000 39.76000 158 ALA B C 1
ATOM 4160 O O . ALA B 1 159 ? 84.89300 124.74400 117.28500 1.000 37.92000 158 ALA B O 1
ATOM 4162 N N . ALA B 1 160 ? 86.88600 124.22300 118.20500 1.000 42.02000 159 ALA B N 1
ATOM 4163 C CA . ALA B 1 160 ? 87.34000 123.46600 117.03900 1.000 39.06000 159 ALA B CA 1
ATOM 4164 C C . ALA B 1 160 ? 86.50200 122.21700 116.79600 1.000 37.14000 159 ALA B C 1
ATOM 4165 O O . ALA B 1 160 ? 86.44300 121.72800 115.66600 1.000 34.79000 159 ALA B O 1
ATOM 4167 N N . LEU B 1 161 ? 85.85400 121.68500 117.83200 1.000 38.47000 160 LEU B N 1
ATOM 4168 C CA . LEU B 1 161 ? 84.91200 120.58900 117.64800 1.000 38.38000 160 LEU B CA 1
ATOM 4169 C C . LEU B 1 161 ? 83.53200 121.04300 117.19600 1.000 38.38000 160 LEU B C 1
ATOM 4170 O O . LEU B 1 161 ? 82.65000 120.19400 117.02900 1.000 38.38000 160 LEU B O 1
ATOM 4175 N N . GLY B 1 162 ? 83.30900 122.34100 117.03200 1.000 36.57000 161 GLY B N 1
ATOM 4176 C CA . GLY B 1 162 ? 82.07900 122.82100 116.44100 1.000 34.51000 161 GLY B CA 1
ATOM 4177 C C . GLY B 1 162 ? 82.26400 123.26000 115.00600 1.000 28.30000 161 GLY B C 1
ATOM 4178 O O . GLY B 1 162 ? 81.36700 123.08800 114.17700 1.000 25.67000 161 GLY B O 1
ATOM 4179 N N . VAL B 1 163 ? 83.42600 123.83200 114.69900 1.000 27.26000 162 VAL B N 1
ATOM 4180 C CA . VAL B 1 163 ? 83.68800 124.30700 113.34700 1.000 21.28000 162 VAL B CA 1
ATOM 4181 C C . VAL B 1 163 ? 83.99300 123.13900 112.42300 1.000 20.56000 162 VAL B C 1
ATOM 4182 O O . VAL B 1 163 ? 83.62000 123.15400 111.24600 1.000 20.54000 162 VAL B O 1
ATOM 4186 N N . TYR B 1 164 ? 84.68700 122.12200 112.93500 1.000 22.38000 163 TYR B N 1
ATOM 4187 C CA . TYR B 1 164 ? 85.03500 120.94800 112.13100 1.000 17.02000 163 TYR B CA 1
ATOM 4188 C C . TYR B 1 164 ? 83.84100 120.18500 111.55900 1.000 17.00000 163 TYR B C 1
ATOM 4189 O O . TYR B 1 164 ? 83.86500 119.91300 110.34800 1.000 18.91000 163 TYR B O 1
ATOM 4198 N N . PRO B 1 165 ? 82.78800 119.80700 112.30700 1.000 17.80000 164 PRO B N 1
ATOM 4199 C CA . PRO B 1 165 ? 81.68600 119.08700 111.64900 1.000 15.35000 164 PRO B CA 1
ATOM 4200 C C . PRO B 1 165 ? 80.84600 119.94500 110.72400 1.000 16.54000 164 PRO B C 1
ATOM 4201 O O . PRO B 1 165 ? 80.10400 119.39100 109.90800 1.000 18.11000 164 PRO B O 1
ATOM 4205 N N . ILE B 1 166 ? 80.92600 121.27000 110.81700 1.000 17.05000 165 ILE B N 1
ATOM 4206 C CA . ILE B 1 166 ? 80.19700 122.10900 109.87500 1.000 13.74000 165 ILE B CA 1
ATOM 4207 C C . ILE B 1 166 ? 80.93400 122.19000 108.55000 1.000 14.21000 165 ILE B C 1
ATOM 4208 O O . ILE B 1 166 ? 80.35900 121.89100 107.49700 1.000 16.39000 165 ILE B O 1
ATOM 4213 N N . VAL B 1 167 ? 82.22500 122.54500 108.60100 1.000 15.46000 166 VAL B N 1
ATOM 4214 C CA . VAL B 1 167 ? 83.04000 122.72400 107.39900 1.000 12.38000 166 VAL B CA 1
ATOM 4215 C C . VAL B 1 167 ? 83.13100 121.42600 106.61700 1.000 13.68000 166 VAL B C 1
ATOM 4216 O O . VAL B 1 167 ? 82.93800 121.41400 105.39100 1.000 14.66000 166 VAL B O 1
ATOM 4220 N N . HIS B 1 168 ? 83.34200 120.31200 107.33600 1.000 14.54000 167 HIS B N 1
ATOM 4221 C CA . HIS B 1 168 ? 83.34000 118.97300 106.75200 1.000 12.03000 167 HIS B CA 1
ATOM 4222 C C . HIS B 1 168 ? 82.06100 118.71000 105.98200 1.000 14.09000 167 HIS B C 1
ATOM 4223 O O . HIS B 1 168 ? 82.11200 118.25900 104.83000 1.000 16.28000 167 HIS B O 1
ATOM 4230 N N . ALA B 1 169 ? 80.91500 119.09000 106.56900 1.000 14.46000 168 ALA B N 1
ATOM 4231 C CA . ALA B 1 169 ? 79.63300 118.92800 105.89400 1.000 11.70000 168 ALA B CA 1
ATOM 4232 C C . ALA B 1 169 ? 79.59900 119.71100 104.59500 1.000 12.46000 168 ALA B C 1
ATOM 4233 O O . ALA B 1 169 ? 79.31700 119.13100 103.53700 1.000 15.03000 168 ALA B O 1
ATOM 4235 N N . LEU B 1 170 ? 80.03400 120.98300 104.63800 1.000 14.19000 169 LEU B N 1
ATOM 4236 C CA . LEU B 1 170 ? 80.12400 121.78900 103.42300 1.000 12.22000 169 LEU B CA 1
ATOM 4237 C C . LEU B 1 170 ? 81.09600 121.17100 102.44700 1.000 12.72000 169 LEU B C 1
ATOM 4238 O O . LEU B 1 170 ? 80.76100 121.01200 101.26200 1.000 15.11000 169 LEU B O 1
ATOM 4243 N N . HIS B 1 171 ? 82.23500 120.69900 102.97900 1.000 13.64000 170 HIS B N 1
ATOM 4244 C CA . HIS B 1 171 ? 83.25800 120.04900 102.17400 1.000 12.30000 170 HIS B CA 1
ATOM 4245 C C . HIS B 1 171 ? 82.66300 118.86700 101.44600 1.000 14.05000 170 HIS B C 1
ATOM 4246 O O . HIS B 1 171 ? 82.69500 118.83300 100.20600 1.000 16.32000 170 HIS B O 1
ATOM 4253 N N . THR B 1 172 ? 81.90200 118.04400 102.19000 1.000 14.28000 171 THR B N 1
ATOM 4254 C CA . THR B 1 172 ? 81.29600 116.84000 101.63400 1.000 12.58000 171 THR B CA 1
ATOM 4255 C C . THR B 1 172 ? 80.36300 117.19000 100.49600 1.000 14.28000 171 THR B C 1
ATOM 4256 O O . THR B 1 172 ? 80.55700 116.70600 99.37200 1.000 17.16000 171 THR B O 1
ATOM 4260 N N . ILE B 1 173 ? 79.49900 118.19300 100.72700 1.000 15.15000 172 ILE B N 1
ATOM 4261 C CA . ILE B 1 173 ? 78.49500 118.58000 99.74100 1.000 12.71000 172 ILE B CA 1
ATOM 4262 C C . ILE B 1 173 ? 79.17500 119.06300 98.48000 1.000 15.26000 172 ILE B C 1
ATOM 4263 O O . ILE B 1 173 ? 78.94500 118.51000 97.39300 1.000 18.33000 172 ILE B O 1
ATOM 4268 N N . SER B 1 174 ? 80.16600 119.94800 98.65300 1.000 16.28000 173 SER B N 1
ATOM 4269 C CA . SER B 1 174 ? 80.82300 120.55100 97.50700 1.000 13.94000 173 SER B CA 1
ATOM 4270 C C . SER B 1 174 ? 81.59700 119.50400 96.74800 1.000 16.46000 173 SER B C 1
ATOM 4271 O O . SER B 1 174 ? 81.49100 119.42500 95.51600 1.000 20.73000 173 SER B O 1
ATOM 4274 N N . GLN B 1 175 ? 82.22600 118.58700 97.49500 1.000 17.34000 174 GLN B N 1
ATOM 4275 C CA . GLN B 1 175 ? 83.05500 117.56300 96.88400 1.000 16.27000 174 GLN B CA 1
ATOM 4276 C C . GLN B 1 175 ? 82.20400 116.64900 96.03200 1.000 17.59000 174 GLN B C 1
ATOM 4277 O O . GLN B 1 175 ? 82.54000 116.39700 94.86600 1.000 20.87000 174 GLN B O 1
ATOM 4283 N N . VAL B 1 176 ? 81.01000 116.31200 96.53800 1.000 18.31000 175 VAL B N 1
ATOM 4284 C CA . VAL B 1 176 ? 80.10900 115.43400 95.80600 1.000 16.98000 175 VAL B CA 1
ATOM 4285 C C . VAL B 1 176 ? 79.65700 116.10900 94.53400 1.000 20.35000 175 VAL B C 1
ATOM 4286 O O . VAL B 1 176 ? 79.76400 115.52300 93.44600 1.000 23.84000 175 VAL B O 1
ATOM 4290 N N . HIS B 1 177 ? 79.31200 117.40100 94.64500 1.000 20.48000 176 HIS B N 1
ATOM 4291 C CA . HIS B 1 177 ? 78.88700 118.19300 93.50000 1.000 19.00000 176 HIS B CA 1
ATOM 4292 C C . HIS B 1 177 ? 79.97300 118.21900 92.44500 1.000 21.39000 176 HIS B C 1
ATOM 4293 O O . HIS B 1 177 ? 79.71800 117.89700 91.27800 1.000 26.57000 176 HIS B O 1
ATOM 4300 N N . PHE B 1 178 ? 81.21800 118.43100 92.89000 1.000 22.06000 177 PHE B N 1
ATOM 4301 C CA . PHE B 1 178 ? 82.35500 118.43800 91.98400 1.000 21.60000 177 PHE B CA 1
ATOM 4302 C C . PHE B 1 178 ? 82.50900 117.07800 91.32900 1.000 24.61000 177 PHE B C 1
ATOM 4303 O O . PHE B 1 178 ? 82.42500 116.95700 90.09900 1.000 33.51000 177 PHE B O 1
ATOM 4311 N N . LEU B 1 179 ? 82.51500 116.02600 92.15200 1.000 26.81000 178 LEU B N 1
ATOM 4312 C CA . LEU B 1 179 ? 82.69600 114.67600 91.63700 1.000 25.28000 178 LEU B CA 1
ATOM 4313 C C . LEU B 1 179 ? 81.46800 114.20800 90.87500 1.000 26.10000 178 LEU B C 1
ATOM 4314 O O . LEU B 1 179 ? 81.53700 113.23400 90.12000 1.000 33.30000 178 LEU B O 1
ATOM 4319 N N . TRP B 1 180 ? 80.32700 114.87400 91.06500 1.000 25.66000 179 TRP B N 1
ATOM 4320 C CA . TRP B 1 180 ? 79.19600 114.55600 90.20800 1.000 28.16000 179 TRP B CA 1
ATOM 4321 C C . TRP B 1 180 ? 79.37300 115.18400 88.83700 1.000 29.26000 179 TRP B C 1
ATOM 4322 O O . TRP B 1 180 ? 79.24400 114.50600 87.81300 1.000 35.63000 179 TRP B O 1
ATOM 4333 N N . PHE B 1 181 ? 79.68400 116.47800 88.79200 1.000 31.25000 180 PHE B N 1
ATOM 4334 C CA . PHE B 1 181 ? 79.39600 117.22100 87.57100 1.000 33.63000 180 PHE B CA 1
ATOM 4335 C C . PHE B 1 181 ? 80.61800 117.58200 86.75500 1.000 35.26000 180 PHE B C 1
ATOM 4336 O O . PHE B 1 181 ? 80.56600 117.51000 85.52400 1.000 36.93000 180 PHE B O 1
ATOM 4344 N N . HIS B 1 182 ? 81.71100 117.95800 87.39400 1.000 35.81000 181 HIS B N 1
ATOM 4345 C CA . HIS B 1 182 ? 82.82000 118.56600 86.68600 1.000 36.94000 181 HIS B CA 1
ATOM 4346 C C . HIS B 1 182 ? 83.92900 117.57800 86.36900 1.000 39.47000 181 HIS B C 1
ATOM 4347 O O . HIS B 1 182 ? 85.01500 117.99500 85.96700 1.000 41.02000 181 HIS B O 1
ATOM 4354 N N . ILE B 1 183 ? 83.69100 116.27600 86.56300 1.000 39.37000 182 ILE B N 1
ATOM 4355 C CA . ILE B 1 183 ? 84.71300 115.25400 86.38600 1.000 41.99000 182 ILE B CA 1
ATOM 4356 C C . ILE B 1 183 ? 84.29400 114.16200 85.41300 1.000 49.62000 182 ILE B C 1
ATOM 4357 O O . ILE B 1 183 ? 85.12700 113.68200 84.63900 1.000 50.54000 182 ILE B O 1
ATOM 4362 N N . LYS B 1 184 ? 83.01000 113.83200 85.34300 1.000 47.42000 183 LYS B N 1
ATOM 4363 C CA . LYS B 1 184 ? 82.57300 112.61200 84.67000 1.000 54.49000 183 LYS B CA 1
ATOM 4364 C C . LYS B 1 184 ? 82.54400 112.88000 83.17000 1.000 59.52000 183 LYS B C 1
ATOM 4365 O O . LYS B 1 184 ? 81.55100 113.36000 82.61700 1.000 59.99000 183 LYS B O 1
ATOM 4371 N N . ASP B 1 185 ? 83.69400 112.61900 82.53200 1.000 57.19000 184 ASP B N 1
ATOM 4372 C CA . ASP B 1 185 ? 84.00500 112.76900 81.10800 1.000 61.20000 184 ASP B CA 1
ATOM 4373 C C . ASP B 1 185 ? 84.00200 114.23700 80.67100 1.000 56.55000 184 ASP B C 1
ATOM 4374 O O . ASP B 1 185 ? 84.03200 114.53000 79.46800 1.000 61.76000 184 ASP B O 1
ATOM 4379 N N . VAL B 1 186 ? 84.00000 115.18000 81.61200 1.000 64.99000 185 VAL B N 1
ATOM 4380 C CA . VAL B 1 186 ? 84.09100 116.60700 81.30000 1.000 55.85000 185 VAL B CA 1
ATOM 4381 C C . VAL B 1 186 ? 85.33100 117.12400 82.01900 1.000 61.70000 185 VAL B C 1
ATOM 4382 O O . VAL B 1 186 ? 85.26500 117.61900 83.14800 1.000 51.44000 185 VAL B O 1
ATOM 4386 N N . ILE B 1 187 ? 86.47800 117.01900 81.35800 1.000 54.07000 186 ILE B N 1
ATOM 4387 C CA . ILE B 1 187 ? 87.75900 117.47700 81.89300 1.000 63.87000 186 ILE B CA 1
ATOM 4388 C C . ILE B 1 187 ? 88.28200 118.65900 81.09000 1.000 54.38000 186 ILE B C 1
ATOM 4389 O O . ILE B 1 187 ? 88.59000 119.71500 81.64600 1.000 57.58000 186 ILE B O 1
ATOM 4394 N N . LYS B 1 188 ? 88.43600 118.47700 79.77300 1.000 56.82000 187 LYS B N 1
ATOM 4395 C CA . LYS B 1 188 ? 88.64900 119.48600 78.73500 1.000 56.38000 187 LYS B CA 1
ATOM 4396 C C . LYS B 1 188 ? 89.97100 120.24600 78.80000 1.000 54.89000 187 LYS B C 1
ATOM 4397 O O . LYS B 1 188 ? 90.28500 120.98400 77.85900 1.000 58.79000 187 LYS B O 1
ATOM 4403 N N . LYS B 1 189 ? 90.77500 120.02400 79.84400 1.000 58.63000 188 LYS B N 1
ATOM 4404 C CA . LYS B 1 189 ? 92.00500 120.76300 80.10100 1.000 54.66000 188 LYS B CA 1
ATOM 4405 C C . LYS B 1 189 ? 92.69000 120.13400 81.30400 1.000 53.41000 188 LYS B C 1
ATOM 4406 O O . LYS B 1 189 ? 92.01900 119.69100 82.23700 1.000 50.98000 188 LYS B O 1
ATOM 4412 N N . TYR B 1 190 ? 94.01800 120.09400 81.27500 1.000 52.92000 189 TYR B N 1
ATOM 4413 C CA . TYR B 1 190 ? 94.79000 119.71900 82.45500 1.000 49.86000 189 TYR B CA 1
ATOM 4414 C C . TYR B 1 190 ? 95.99300 120.65100 82.53200 1.000 46.65000 189 TYR B C 1
ATOM 4415 O O . TYR B 1 190 ? 96.83700 120.66900 81.63300 1.000 47.63000 189 TYR B O 1
ATOM 4424 N N . GLU B 1 191 ? 96.03300 121.46600 83.58000 1.000 41.41000 190 GLU B N 1
ATOM 4425 C CA . GLU B 1 191 ? 97.07800 122.45400 83.78500 1.000 39.95000 190 GLU B CA 1
ATOM 4426 C C . GLU B 1 191 ? 97.53700 122.39400 85.23100 1.000 31.96000 190 GLU B C 1
ATOM 4427 O O . GLU B 1 191 ? 97.22700 121.45300 85.96100 1.000 32.82000 190 GLU B O 1
ATOM 4433 N N . THR B 1 192 ? 98.30400 123.40900 85.63300 1.000 31.81000 191 THR B N 1
ATOM 4434 C CA . THR B 1 192 ? 98.83300 123.47000 86.99100 1.000 29.63000 191 THR B CA 1
ATOM 4435 C C . THR B 1 192 ? 97.71800 123.62300 88.02100 1.000 28.35000 191 THR B C 1
ATOM 4436 O O . THR B 1 192 ? 97.80400 123.06500 89.12400 1.000 28.89000 191 THR B O 1
ATOM 4440 N N . PHE B 1 193 ? 96.64500 124.32500 87.64800 1.000 29.57000 192 PHE B N 1
ATOM 4441 C CA . PHE B 1 193 ? 95.54000 124.60800 88.55900 1.000 27.25000 192 PHE B CA 1
ATOM 4442 C C . PHE B 1 193 ? 94.79000 123.33300 88.93000 1.000 25.22000 192 PHE B C 1
ATOM 4443 O O . PHE B 1 193 ? 94.57600 123.04000 90.11500 1.000 26.13000 192 PHE B O 1
ATOM 4451 N N . GLU B 1 194 ? 94.43100 122.53400 87.92600 1.000 25.63000 193 GLU B N 1
ATOM 4452 C CA . GLU B 1 194 ? 93.72300 121.28600 88.17800 1.000 23.15000 193 GLU B CA 1
ATOM 4453 C C . GLU B 1 194 ? 94.60900 120.25100 88.85800 1.000 21.82000 193 GLU B C 1
ATOM 4454 O O . GLU B 1 194 ? 94.12100 119.47900 89.68600 1.000 21.50000 193 GLU B O 1
ATOM 4460 N N . ARG B 1 195 ? 95.90400 120.21100 88.52400 1.000 23.56000 194 ARG B N 1
ATOM 4461 C CA . ARG B 1 195 ? 96.80200 119.26000 89.17900 1.000 18.63000 194 ARG B CA 1
ATOM 4462 C C . ARG B 1 195 ? 96.97600 119.58500 90.65400 1.000 16.48000 194 ARG B C 1
ATOM 4463 O O . ARG B 1 195 ? 96.95000 118.67800 91.49800 1.000 17.58000 194 ARG B O 1
ATOM 4471 N N . PHE B 1 196 ? 97.12900 120.87300 90.98300 1.000 18.68000 195 PHE B N 1
ATOM 4472 C CA . PHE B 1 196 ? 97.16400 121.30100 92.37900 1.000 15.38000 195 PHE B CA 1
ATOM 4473 C C . PHE B 1 196 ? 95.88100 120.92900 93.10400 1.000 15.38000 195 PHE B C 1
ATOM 4474 O O . PHE B 1 196 ? 95.92100 120.40900 94.22300 1.000 16.12000 195 PHE B O 1
ATOM 4482 N N . GLY B 1 197 ? 94.73300 121.19400 92.47500 1.000 17.79000 196 GLY B N 1
ATOM 4483 C CA . GLY B 1 197 ? 93.45700 120.89000 93.10500 1.000 16.23000 196 GLY B CA 1
ATOM 4484 C C . GLY B 1 197 ? 93.23200 119.41300 93.35100 1.000 12.09000 196 GLY B C 1
ATOM 4485 O O . GLY B 1 197 ? 92.78200 119.01600 94.42700 1.000 13.59000 196 GLY B O 1
ATOM 4486 N N . VAL B 1 198 ? 93.54400 118.58100 92.35700 1.000 12.10000 197 VAL B N 1
ATOM 4487 C CA . VAL B 1 198 ? 93.34900 117.13900 92.48900 1.000 9.35000 197 VAL B CA 1
ATOM 4488 C C . VAL B 1 198 ? 94.28900 116.55600 93.54100 1.000 10.78000 197 VAL B C 1
ATOM 4489 O O . VAL B 1 198 ? 93.87100 115.74400 94.37100 1.000 12.17000 197 VAL B O 1
ATOM 4493 N N . ILE B 1 199 ? 95.55400 116.99300 93.55900 1.000 12.88000 198 ILE B N 1
ATOM 4494 C CA . ILE B 1 199 ? 96.50000 116.47100 94.54600 1.000 8.05000 198 ILE B CA 1
ATOM 4495 C C . ILE B 1 199 ? 96.13900 116.93100 95.95600 1.000 8.03000 198 ILE B C 1
ATOM 4496 O O . ILE B 1 199 ? 96.21400 116.14900 96.92100 1.000 8.10000 198 ILE B O 1
ATOM 4501 N N . HIS B 1 200 ? 95.71200 118.18900 96.09400 1.000 10.60000 199 HIS B N 1
ATOM 4502 C CA . HIS B 1 200 ? 95.25500 118.69400 97.38200 1.000 8.87000 199 HIS B CA 1
ATOM 4503 C C . HIS B 1 200 ? 94.03900 117.92700 97.87300 1.000 8.90000 199 HIS B C 1
ATOM 4504 O O . HIS B 1 200 ? 93.93400 117.61000 99.06100 1.000 9.60000 199 HIS B O 1
ATOM 4511 N N . ALA B 1 201 ? 93.12100 117.60000 96.96200 1.000 9.29000 200 ALA B N 1
ATOM 4512 C CA . ALA B 1 201 ? 91.93400 116.84100 97.32800 1.000 6.06000 200 ALA B CA 1
ATOM 4513 C C . ALA B 1 201 ? 92.27900 115.41700 97.74100 1.000 5.13000 200 ALA B C 1
ATOM 4514 O O . ALA B 1 201 ? 91.69900 114.89100 98.70000 1.000 11.15000 200 ALA B O 1
ATOM 4516 N N . VAL B 1 202 ? 93.25400 114.80200 97.05700 1.000 6.69000 201 VAL B N 1
ATOM 4517 C CA . VAL B 1 202 ? 93.70900 113.45200 97.39900 1.000 0.85000 201 VAL B CA 1
ATOM 4518 C C . VAL B 1 202 ? 94.27000 113.41600 98.81000 1.000 0.56000 201 VAL B C 1
ATOM 4519 O O . VAL B 1 202 ? 93.86300 112.59700 99.64100 1.000 3.91000 201 VAL B O 1
ATOM 4523 N N . PHE B 1 203 ? 95.20000 114.31300 99.11000 1.000 1.55000 202 PHE B N 1
ATOM 4524 C CA . PHE B 1 203 ? 95.85900 114.20100 100.40200 1.000 0.18000 202 PHE B CA 1
ATOM 4525 C C . PHE B 1 203 ? 95.02500 114.78900 101.53000 1.000 0.28000 202 PHE B C 1
ATOM 4526 O O . PHE B 1 203 ? 95.18800 114.37300 102.68200 1.000 0.01000 202 PHE B O 1
ATOM 4534 N N . THR B 1 204 ? 94.08600 115.68800 101.22100 1.000 1.02000 203 THR B N 1
ATOM 4535 C CA . THR B 1 204 ? 93.08600 116.09000 102.20200 1.000 0.31000 203 THR B CA 1
ATOM 4536 C C . THR B 1 204 ? 92.20500 114.91400 102.59200 1.000 0.60000 203 THR B C 1
ATOM 4537 O O . THR B 1 204 ? 91.93500 114.69200 103.77800 1.000 0.00000 203 THR B O 1
ATOM 4541 N N . ASN B 1 205 ? 91.77300 114.12100 101.60800 1.000 0.26000 204 ASN B N 1
ATOM 4542 C CA . ASN B 1 205 ? 90.93300 112.97400 101.92400 1.000 0.21000 204 ASN B CA 1
ATOM 4543 C C . ASN B 1 205 ? 91.71800 111.86800 102.61700 1.000 0.46000 204 ASN B C 1
ATOM 4544 O O . ASN B 1 205 ? 91.16900 111.16000 103.46300 1.000 4.18000 204 ASN B O 1
ATOM 4549 N N . LEU B 1 206 ? 93.00600 111.71700 102.29700 1.000 0.40000 205 LEU B N 1
ATOM 4550 C CA . LEU B 1 206 ? 93.82700 110.75000 103.02500 1.000 0.26000 205 LEU B CA 1
ATOM 4551 C C . LEU B 1 206 ? 94.03700 111.16100 104.47400 1.000 0.95000 205 LEU B C 1
ATOM 4552 O O . LEU B 1 206 ? 94.01400 110.31200 105.37000 1.000 6.05000 205 LEU B O 1
ATOM 4557 N N . LEU B 1 207 ? 94.24000 112.45300 104.73300 1.000 1.19000 206 LEU B N 1
ATOM 4558 C CA . LEU B 1 207 ? 94.38000 112.89100 106.11700 1.000 0.42000 206 LEU B CA 1
ATOM 4559 C C . LEU B 1 207 ? 93.06400 112.78600 106.87300 1.000 2.69000 206 LEU B C 1
ATOM 4560 O O . LEU B 1 207 ? 93.06000 112.48300 108.07100 1.000 7.97000 206 LEU B O 1
ATOM 4565 N N . LEU B 1 208 ? 91.93900 113.01100 106.19200 1.000 4.30000 207 LEU B N 1
ATOM 4566 C CA . LEU B 1 208 ? 90.63900 112.79200 106.82100 1.000 2.76000 207 LEU B CA 1
ATOM 4567 C C . LEU B 1 208 ? 90.40400 111.32000 107.12700 1.000 6.77000 207 LEU B C 1
ATOM 4568 O O . LEU B 1 208 ? 89.82500 110.98400 108.16700 1.000 11.44000 207 LEU B O 1
ATOM 4573 N N . TRP B 1 209 ? 90.87100 110.43100 106.24700 1.000 5.83000 208 TRP B N 1
ATOM 4574 C CA . TRP B 1 209 ? 90.78800 108.99600 106.49900 1.000 4.39000 208 TRP B CA 1
ATOM 4575 C C . TRP B 1 209 ? 91.61300 108.59100 107.71100 1.000 7.61000 208 TRP B C 1
ATOM 4576 O O . TRP B 1 209 ? 91.13800 107.83700 108.56300 1.000 11.15000 208 TRP B O 1
ATOM 4587 N N . CYS B 1 210 ? 92.85300 109.08300 107.80700 1.000 7.77000 209 CYS B N 1
ATOM 4588 C CA . CYS B 1 210 ? 93.70400 108.74600 108.94800 1.000 6.67000 209 CYS B CA 1
ATOM 4589 C C . CYS B 1 210 ? 93.15600 109.30400 110.25200 1.000 9.45000 209 CYS B C 1
ATOM 4590 O O . CYS B 1 210 ? 93.22300 108.63900 111.29300 1.000 14.41000 209 CYS B O 1
ATOM 4593 N N . ASN B 1 211 ? 92.62900 110.52900 110.21800 1.000 10.92000 210 ASN B N 1
ATOM 4594 C CA . ASN B 1 211 ? 92.02900 111.12300 111.40700 1.000 12.48000 210 ASN B CA 1
ATOM 4595 C C . ASN B 1 211 ? 90.79900 110.34800 111.85400 1.000 15.25000 210 ASN B C 1
ATOM 4596 O O . ASN B 1 211 ? 90.57000 110.17200 113.05400 1.000 22.17000 210 ASN B O 1
ATOM 4601 N N . GLY B 1 212 ? 89.97800 109.90100 110.90400 1.000 14.36000 211 GLY B N 1
ATOM 4602 C CA . GLY B 1 212 ? 88.82400 109.09700 111.26600 1.000 15.19000 211 GLY B CA 1
ATOM 4603 C C . GLY B 1 212 ? 89.18800 107.72200 111.79200 1.000 14.31000 211 GLY B C 1
ATOM 4604 O O . GLY B 1 212 ? 88.53100 107.20200 112.69400 1.000 20.08000 211 GLY B O 1
ATOM 4605 N N . VAL B 1 213 ? 90.22600 107.10800 111.22200 1.000 14.67000 212 VAL B N 1
ATOM 4606 C CA . VAL B 1 213 ? 90.63600 105.76800 111.63500 1.000 12.70000 212 VAL B CA 1
ATOM 4607 C C . VAL B 1 213 ? 91.23400 105.79300 113.03400 1.000 14.23000 212 VAL B C 1
ATOM 4608 O O . VAL B 1 213 ? 90.86600 104.99100 113.89800 1.000 17.50000 212 VAL B O 1
ATOM 4612 N N . MET B 1 214 ? 92.14300 106.72600 113.29300 1.000 16.65000 213 MET B N 1
ATOM 4613 C CA . MET B 1 214 ? 92.88300 106.68300 114.54600 1.000 18.55000 213 MET B CA 1
ATOM 4614 C C . MET B 1 214 ? 92.33600 107.62500 115.60600 1.000 21.93000 213 MET B C 1
ATOM 4615 O O . MET B 1 214 ? 91.98100 107.18500 116.69800 1.000 27.70000 213 MET B O 1
ATOM 4620 N N . SER B 1 215 ? 92.23100 108.90700 115.30600 1.000 21.61000 214 SER B N 1
ATOM 4621 C CA . SER B 1 215 ? 91.93200 109.88600 116.33600 1.000 27.55000 214 SER B CA 1
ATOM 4622 C C . SER B 1 215 ? 90.44400 110.05500 116.61400 1.000 29.66000 214 SER B C 1
ATOM 4623 O O . SER B 1 215 ? 90.07200 111.01200 117.30300 1.000 34.72000 214 SER B O 1
ATOM 4626 N N . GLU B 1 216 ? 89.58000 109.18900 116.08800 1.000 26.98000 215 GLU B N 1
ATOM 4627 C CA . GLU B 1 216 ? 88.17100 109.25900 116.45000 1.000 31.04000 215 GLU B CA 1
ATOM 4628 C C . GLU B 1 216 ? 87.68200 108.06300 117.25000 1.000 37.23000 215 GLU B C 1
ATOM 4629 O O . GLU B 1 216 ? 86.96900 108.24800 118.23900 1.000 37.37000 215 GLU B O 1
ATOM 4635 N N . THR B 1 217 ? 88.03200 106.83900 116.85900 1.000 32.36000 216 THR B N 1
ATOM 4636 C CA . THR B 1 217 ? 87.60300 105.67600 117.62600 1.000 33.09000 216 THR B CA 1
ATOM 4637 C C . THR B 1 217 ? 88.58400 105.25600 118.70600 1.000 37.05000 216 THR B C 1
ATOM 4638 O O . THR B 1 217 ? 88.31000 104.29000 119.42200 1.000 42.22000 216 THR B O 1
ATOM 4642 N N . GLU B 1 218 ? 89.71600 105.93000 118.84500 1.000 37.70000 217 GLU B N 1
ATOM 4643 C CA . GLU B 1 218 ? 90.42500 105.81300 120.10900 1.000 40.51000 217 GLU B CA 1
ATOM 4644 C C . GLU B 1 218 ? 89.88300 106.78300 121.14700 1.000 42.13000 217 GLU B C 1
ATOM 4645 O O . GLU B 1 218 ? 90.37100 106.80600 122.28000 1.000 45.52000 217 GLU B O 1
ATOM 4651 N N . HIS B 1 219 ? 88.88400 107.57600 120.76900 1.000 41.45000 218 HIS B N 1
ATOM 4652 C CA . HIS B 1 219 ? 88.06900 108.36000 121.67800 1.000 42.48000 218 HIS B CA 1
ATOM 4653 C C . HIS B 1 219 ? 86.66400 107.80000 121.83000 1.000 46.99000 218 HIS B C 1
ATOM 4654 O O . HIS B 1 219 ? 86.02400 108.03800 122.85600 1.000 44.85000 218 HIS B O 1
ATOM 4661 N N . PHE B 1 220 ? 86.17500 107.06000 120.83000 1.000 39.81000 219 PHE B N 1
ATOM 4662 C CA . PHE B 1 220 ? 84.86000 106.43300 120.87200 1.000 41.68000 219 PHE B CA 1
ATOM 4663 C C . PHE B 1 220 ? 84.91700 104.99900 121.39200 1.000 42.16000 219 PHE B C 1
ATOM 4664 O O . PHE B 1 220 ? 84.25000 104.66900 122.37700 1.000 41.47000 219 PHE B O 1
ATOM 4672 N N . MET B 1 221 ? 85.70600 104.13700 120.74700 1.000 43.92000 220 MET B N 1
ATOM 4673 C CA . MET B 1 221 ? 85.84700 102.74500 121.15800 1.000 41.49000 220 MET B CA 1
ATOM 4674 C C . MET B 1 221 ? 86.87100 102.59500 122.27800 1.000 42.18000 220 MET B C 1
ATOM 4675 O O . MET B 1 221 ? 87.01200 101.49800 122.83400 1.000 39.80000 220 MET B O 1
ATOM 4680 N N . HIS B 1 222 ? 87.54900 103.69000 122.63100 1.000 45.37000 221 HIS B N 1
ATOM 4681 C CA . HIS B 1 222 ? 88.56700 103.78300 123.68300 1.000 44.32000 221 HIS B CA 1
ATOM 4682 C C . HIS B 1 222 ? 89.72400 102.81300 123.44900 1.000 42.44000 221 HIS B C 1
ATOM 4683 O O . HIS B 1 222 ? 89.72200 101.69100 123.95300 1.000 42.54000 221 HIS B O 1
ATOM 4690 N N . THR B 1 249 ? 68.70100 110.26600 129.81400 1.000 45.08000 248 THR B N 1
ATOM 4691 C CA . THR B 1 249 ? 69.87200 110.35100 128.95000 1.000 48.90000 248 THR B CA 1
ATOM 4692 C C . THR B 1 249 ? 69.70400 109.49900 127.69600 1.000 44.35000 248 THR B C 1
ATOM 4693 O O . THR B 1 249 ? 70.65300 108.86000 127.23900 1.000 44.66000 248 THR B O 1
ATOM 4697 N N . SER B 1 250 ? 68.48500 109.49300 127.14700 1.000 44.74000 249 SER B N 1
ATOM 4698 C CA . SER B 1 250 ? 68.22100 108.72200 125.93600 1.000 41.96000 249 SER B CA 1
ATOM 4699 C C . SER B 1 250 ? 68.89200 109.33700 124.71500 1.000 52.07000 249 SER B C 1
ATOM 4700 O O . SER B 1 250 ? 69.23900 108.61200 123.77100 1.000 39.76000 249 SER B O 1
ATOM 4703 N N . VAL B 1 251 ? 69.07500 110.66300 124.71400 1.000 58.49000 250 VAL B N 1
ATOM 4704 C CA . VAL B 1 251 ? 69.67900 111.34500 123.57200 1.000 42.77000 250 VAL B CA 1
ATOM 4705 C C . VAL B 1 251 ? 71.13600 110.94400 123.40800 1.000 43.15000 250 VAL B C 1
ATOM 4706 O O . VAL B 1 251 ? 71.60800 110.74100 122.28300 1.000 41.13000 250 VAL B O 1
ATOM 4710 N N . CYS B 1 252 ? 71.85500 110.76700 124.52000 1.000 42.75000 251 CYS B N 1
ATOM 4711 C CA . CYS B 1 252 ? 73.24100 110.31400 124.45800 1.000 41.67000 251 CYS B CA 1
ATOM 4712 C C . CYS B 1 252 ? 73.33500 108.87800 123.96200 1.000 39.68000 251 CYS B C 1
ATOM 4713 O O . CYS B 1 252 ? 74.26300 108.53800 123.21400 1.000 39.81000 251 CYS B O 1
ATOM 4716 N N . SER B 1 253 ? 72.37200 108.03700 124.35100 1.000 42.68000 252 SER B N 1
ATOM 4717 C CA . SER B 1 253 ? 72.35000 106.65700 123.88000 1.000 39.95000 252 SER B CA 1
ATOM 4718 C C . SER B 1 253 ? 72.08200 106.58700 122.38400 1.000 38.88000 252 SER B C 1
ATOM 4719 O O . SER B 1 253 ? 72.75500 105.83700 121.66500 1.000 36.99000 252 SER B O 1
ATOM 4722 N N . MET B 1 254 ? 71.12500 107.38200 121.89200 1.000 37.30000 253 MET B N 1
ATOM 4723 C CA . MET B 1 254 ? 70.83900 107.39200 120.45900 1.000 37.67000 253 MET B CA 1
ATOM 4724 C C . MET B 1 254 ? 72.00000 107.98300 119.66800 1.000 36.68000 253 MET B C 1
ATOM 4725 O O . MET B 1 254 ? 72.31800 107.50000 118.57600 1.000 34.19000 253 MET B O 1
ATOM 4730 N N . PHE B 1 255 ? 72.66600 108.99600 120.22900 1.000 38.47000 254 PHE B N 1
ATOM 4731 C CA . PHE B 1 255 ? 73.83400 109.59800 119.59400 1.000 36.40000 254 PHE B CA 1
ATOM 4732 C C . PHE B 1 255 ? 74.97300 108.59400 119.45700 1.000 34.92000 254 PHE B C 1
ATOM 4733 O O . PHE B 1 255 ? 75.52200 108.41200 118.36400 1.000 36.56000 254 PHE B O 1
ATOM 4741 N N . SER B 1 256 ? 75.30800 107.89800 120.54900 1.000 35.59000 255 SER B N 1
ATOM 4742 C CA . SER B 1 256 ? 76.40200 106.92900 120.52300 1.000 33.94000 255 SER B CA 1
ATOM 4743 C C . SER B 1 256 ? 76.07900 105.71900 119.64800 1.000 33.36000 255 SER B C 1
ATOM 4744 O O . SER B 1 256 ? 76.95500 105.21600 118.93100 1.000 32.25000 255 SER B O 1
ATOM 4747 N N . THR B 1 257 ? 74.82800 105.24600 119.67900 1.000 31.96000 256 THR B N 1
ATOM 4748 C CA . THR B 1 257 ? 74.42600 104.12000 118.83800 1.000 28.85000 256 THR B CA 1
ATOM 4749 C C . THR B 1 257 ? 74.46700 104.49100 117.35800 1.000 27.52000 256 THR B C 1
ATOM 4750 O O . THR B 1 257 ? 74.95000 103.71400 116.52100 1.000 27.33000 256 THR B O 1
ATOM 4754 N N . SER B 1 258 ? 73.98700 105.69300 117.02400 1.000 30.38000 257 SER B N 1
ATOM 4755 C CA . SER B 1 258 ? 74.02700 106.17000 115.64800 1.000 26.68000 257 SER B CA 1
ATOM 4756 C C . SER B 1 258 ? 75.45500 106.33600 115.15300 1.000 25.68000 257 SER B C 1
ATOM 4757 O O . SER B 1 258 ? 75.75200 106.01000 114.00000 1.000 25.11000 257 SER B O 1
ATOM 4760 N N . LEU B 1 259 ? 76.35800 106.82300 116.01200 1.000 27.21000 258 LEU B N 1
ATOM 4761 C CA . LEU B 1 259 ? 77.75800 106.93100 115.60900 1.000 24.74000 258 LEU B CA 1
ATOM 4762 C C . LEU B 1 259 ? 78.38200 105.56200 115.38800 1.000 24.13000 258 LEU B C 1
ATOM 4763 O O . LEU B 1 259 ? 79.15300 105.37600 114.43600 1.000 26.04000 258 LEU B O 1
ATOM 4768 N N . TYR B 1 260 ? 78.05100 104.59600 116.25500 1.000 24.50000 259 TYR B N 1
ATOM 4769 C CA . TYR B 1 260 ? 78.52900 103.22200 116.10600 1.000 21.65000 259 TYR B CA 1
ATOM 4770 C C . TYR B 1 260 ? 78.09900 102.61200 114.78100 1.000 20.55000 259 TYR B C 1
ATOM 4771 O O . TYR B 1 260 ? 78.88000 101.92000 114.12200 1.000 20.79000 259 TYR B O 1
ATOM 4780 N N . TYR B 1 261 ? 76.86000 102.85900 114.36900 1.000 21.10000 260 TYR B N 1
ATOM 4781 C CA . TYR B 1 261 ? 76.42300 102.27300 113.10600 1.000 17.24000 260 TYR B CA 1
ATOM 4782 C C . TYR B 1 261 ? 76.91900 103.05000 111.89000 1.000 16.60000 260 TYR B C 1
ATOM 4783 O O . TYR B 1 261 ? 77.10700 102.45900 110.82400 1.000 17.87000 260 TYR B O 1
ATOM 4792 N N . LEU B 1 262 ? 77.12400 104.36300 112.00800 1.000 18.96000 261 LEU B N 1
ATOM 4793 C CA . LEU B 1 262 ? 77.42600 105.15700 110.82000 1.000 16.03000 261 LEU B CA 1
ATOM 4794 C C . LEU B 1 262 ? 78.91500 105.33400 110.54900 1.000 15.64000 261 LEU B C 1
ATOM 4795 O O . LEU B 1 262 ? 79.26800 105.75800 109.44500 1.000 16.90000 261 LEU B O 1
ATOM 4800 N N . TYR B 1 263 ? 79.78400 105.07900 111.53400 1.000 16.89000 262 TYR B N 1
ATOM 4801 C CA . TYR B 1 263 ? 81.22500 105.32100 111.39900 1.000 14.77000 262 TYR B CA 1
ATOM 4802 C C . TYR B 1 263 ? 81.93300 104.66600 110.20000 1.000 14.59000 262 TYR B C 1
ATOM 4803 O O . TYR B 1 263 ? 82.67700 105.38500 109.49800 1.000 16.28000 262 TYR B O 1
ATOM 4812 N N . PRO B 1 264 ? 81.79500 103.35500 109.91000 1.000 13.70000 263 PRO B N 1
ATOM 4813 C CA . PRO B 1 264 ? 82.56100 102.79600 108.78400 1.000 10.56000 263 PRO B CA 1
ATOM 4814 C C . PRO B 1 264 ? 82.13700 103.31700 107.43400 1.000 11.06000 263 PRO B C 1
ATOM 4815 O O . PRO B 1 264 ? 82.94100 103.28200 106.50100 1.000 11.53000 263 PRO B O 1
ATOM 4819 N N . PHE B 1 265 ? 80.93100 103.86000 107.30900 1.000 12.52000 264 PHE B N 1
ATOM 4820 C CA . PHE B 1 265 ? 80.53500 104.45400 106.04500 1.000 10.82000 264 PHE B CA 1
ATOM 4821 C C . PHE B 1 265 ? 81.20700 105.79800 105.82100 1.000 11.57000 264 PHE B C 1
ATOM 4822 O O . PHE B 1 265 ? 81.52400 106.13100 104.68100 1.000 13.22000 264 PHE B O 1
ATOM 4830 N N . ASN B 1 266 ? 81.48300 106.55000 106.88700 1.000 12.53000 265 ASN B N 1
ATOM 4831 C CA . ASN B 1 266 ? 82.29100 107.76000 106.75500 1.000 10.36000 265 ASN B CA 1
ATOM 4832 C C . ASN B 1 266 ? 83.72400 107.43300 106.35000 1.000 10.79000 265 ASN B C 1
ATOM 4833 O O . ASN B 1 266 ? 84.29300 108.08300 105.45100 1.000 12.00000 265 ASN B O 1
ATOM 4838 N N . ILE B 1 267 ? 84.30600 106.40000 106.97300 1.000 11.62000 266 ILE B N 1
ATOM 4839 C CA . ILE B 1 267 ? 85.67500 106.01100 106.62700 1.000 7.81000 266 ILE B CA 1
ATOM 4840 C C . ILE B 1 267 ? 85.75100 105.50400 105.19300 1.000 8.48000 266 ILE B C 1
ATOM 4841 O O . ILE B 1 267 ? 86.65600 105.87200 104.43100 1.000 11.31000 266 ILE B O 1
ATOM 4846 N N . GLU B 1 268 ? 84.78300 104.68100 104.79500 1.000 9.04000 267 GLU B N 1
ATOM 4847 C CA . GLU B 1 268 ? 84.73100 104.17200 103.43500 1.000 6.90000 267 GLU B CA 1
ATOM 4848 C C . GLU B 1 268 ? 84.45500 105.28000 102.42900 1.000 9.08000 267 GLU B C 1
ATOM 4849 O O . GLU B 1 268 ? 84.90000 105.19900 101.28400 1.000 15.60000 267 GLU B O 1
ATOM 4855 N N . TYR B 1 269 ? 83.70900 106.31200 102.83200 1.000 9.28000 268 TYR B N 1
ATOM 4856 C CA . TYR B 1 269 ? 83.49100 107.47300 101.97600 1.000 7.16000 268 TYR B CA 1
ATOM 4857 C C . TYR B 1 269 ? 84.79500 108.16900 101.63500 1.000 8.86000 268 TYR B C 1
ATOM 4858 O O . TYR B 1 269 ? 85.04100 108.51800 100.47400 1.000 9.97000 268 TYR B O 1
ATOM 4867 N N . HIS B 1 270 ? 85.65300 108.36800 102.63500 1.000 10.80000 269 HIS B N 1
ATOM 4868 C CA . HIS B 1 270 ? 86.93700 108.99700 102.32400 1.000 5.93000 269 HIS B CA 1
ATOM 4869 C C . HIS B 1 270 ? 87.85500 108.07200 101.53300 1.000 6.45000 269 HIS B C 1
ATOM 4870 O O . HIS B 1 270 ? 88.60600 108.54800 100.66800 1.000 10.20000 269 HIS B O 1
ATOM 4877 N N . ILE B 1 271 ? 87.76000 106.75600 101.76500 1.000 12.67000 270 ILE B N 1
ATOM 4878 C CA . ILE B 1 271 ? 88.48000 105.77600 100.94300 1.000 6.39000 270 ILE B CA 1
ATOM 4879 C C . ILE B 1 271 ? 88.03000 105.85600 99.48900 1.000 8.08000 270 ILE B C 1
ATOM 4880 O O . ILE B 1 271 ? 88.84800 105.88400 98.56300 1.000 10.69000 270 ILE B O 1
ATOM 4885 N N . PHE B 1 272 ? 86.71600 105.91400 99.28200 1.000 8.97000 271 PHE B N 1
ATOM 4886 C CA . PHE B 1 272 ? 86.11000 105.94700 97.95800 1.000 8.31000 271 PHE B CA 1
ATOM 4887 C C . PHE B 1 272 ? 86.50700 107.20100 97.19500 1.000 11.19000 271 PHE B C 1
ATOM 4888 O O . PHE B 1 272 ? 86.84400 107.14000 96.00600 1.000 14.79000 271 PHE B O 1
ATOM 4896 N N . VAL B 1 273 ? 86.45100 108.35500 97.86500 1.000 11.91000 272 VAL B N 1
ATOM 4897 C CA . VAL B 1 273 ? 86.78800 109.62000 97.22100 1.000 9.06000 272 VAL B CA 1
ATOM 4898 C C . VAL B 1 273 ? 88.26500 109.66400 96.85900 1.000 10.85000 272 VAL B C 1
ATOM 4899 O O . VAL B 1 273 ? 88.62900 110.08700 95.75300 1.000 14.65000 272 VAL B O 1
ATOM 4903 N N . SER B 1 274 ? 89.13700 109.18800 97.75900 1.000 11.17000 273 SER B N 1
ATOM 4904 C CA . SER B 1 274 ? 90.56300 109.14600 97.44700 1.000 9.31000 273 SER B CA 1
ATOM 4905 C C . SER B 1 274 ? 90.87300 108.16500 96.31900 1.000 12.52000 273 SER B C 1
ATOM 4906 O O . SER B 1 274 ? 91.76900 108.41400 95.50900 1.000 15.32000 273 SER B O 1
ATOM 4909 N N . ALA B 1 275 ? 90.11800 107.06600 96.22200 1.000 12.95000 274 ALA B N 1
ATOM 4910 C CA . ALA B 1 275 ? 90.31000 106.12600 95.11800 1.000 11.39000 274 ALA B CA 1
ATOM 4911 C C . ALA B 1 275 ? 89.89000 106.72200 93.77700 1.000 14.89000 274 ALA B C 1
ATOM 4912 O O . ALA B 1 275 ? 90.59200 106.55300 92.77200 1.000 18.74000 274 ALA B O 1
ATOM 4914 N N . MET B 1 276 ? 88.75100 107.42700 93.74000 1.000 14.58000 275 MET B N 1
ATOM 4915 C CA . MET B 1 276 ? 88.32300 108.08500 92.50300 1.000 12.47000 275 MET B CA 1
ATOM 4916 C C . MET B 1 276 ? 89.29700 109.16800 92.07200 1.000 14.62000 275 MET B C 1
ATOM 4917 O O . MET B 1 276 ? 89.59900 109.30800 90.87900 1.000 19.78000 275 MET B O 1
ATOM 4922 N N . LEU B 1 277 ? 89.78300 109.95500 93.02800 1.000 15.21000 276 LEU B N 1
ATOM 4923 C CA . LEU B 1 277 ? 90.72100 111.01600 92.69800 1.000 14.00000 276 LEU B CA 1
ATOM 4924 C C . LEU B 1 277 ? 92.07000 110.45100 92.27500 1.000 15.59000 276 LEU B C 1
ATOM 4925 O O . LEU B 1 277 ? 92.75000 111.03700 91.43000 1.000 19.81000 276 LEU B O 1
ATOM 4930 N N . PHE B 1 278 ? 92.46100 109.30100 92.83100 1.000 16.93000 277 PHE B N 1
ATOM 4931 C CA . PHE B 1 278 ? 93.63600 108.58500 92.34200 1.000 16.77000 277 PHE B CA 1
ATOM 4932 C C . PHE B 1 278 ? 93.46000 108.14000 90.90000 1.000 19.25000 277 PHE B C 1
ATOM 4933 O O . PHE B 1 278 ? 94.39700 108.22800 90.10100 1.000 25.13000 277 PHE B O 1
ATOM 4941 N N . VAL B 1 279 ? 92.27600 107.62200 90.56400 1.000 19.20000 278 VAL B N 1
ATOM 4942 C CA . VAL B 1 279 ? 92.00500 107.17600 89.19700 1.000 18.62000 278 VAL B CA 1
ATOM 4943 C C . VAL B 1 279 ? 92.09400 108.34300 88.22000 1.000 20.58000 278 VAL B C 1
ATOM 4944 O O . VAL B 1 279 ? 92.77200 108.25900 87.18600 1.000 24.90000 278 VAL B O 1
ATOM 4948 N N . MET B 1 280 ? 91.45700 109.46700 88.55400 1.000 21.00000 279 MET B N 1
ATOM 4949 C CA . MET B 1 280 ? 91.49900 110.60000 87.63100 1.000 21.25000 279 MET B CA 1
ATOM 4950 C C . MET B 1 280 ? 92.85800 111.29200 87.62600 1.000 22.79000 279 MET B C 1
ATOM 4951 O O . MET B 1 280 ? 93.20600 111.94400 86.63900 1.000 28.45000 279 MET B O 1
ATOM 4956 N N . TRP B 1 281 ? 93.63100 111.18100 88.70800 1.000 21.53000 280 TRP B N 1
ATOM 4957 C CA . TRP B 1 281 ? 94.99700 111.69000 88.70700 1.000 21.59000 280 TRP B CA 1
ATOM 4958 C C . TRP B 1 281 ? 95.88900 110.84700 87.81300 1.000 23.04000 280 TRP B C 1
ATOM 4959 O O . TRP B 1 281 ? 96.72400 111.37400 87.07200 1.000 26.43000 280 TRP B O 1
ATOM 4970 N N . LYS B 1 282 ? 95.73900 109.52700 87.89000 1.000 23.43000 281 LYS B N 1
ATOM 4971 C CA . LYS B 1 282 ? 96.63200 108.64100 87.16200 1.000 24.21000 281 LYS B CA 1
ATOM 4972 C C . LYS B 1 282 ? 96.31700 108.63800 85.67500 1.000 26.29000 281 LYS B C 1
ATOM 4973 O O . LYS B 1 282 ? 97.23500 108.63700 84.84700 1.000 29.23000 281 LYS B O 1
ATOM 4979 N N . ASN B 1 283 ? 95.03200 108.63400 85.31100 1.000 28.55000 282 ASN B N 1
ATOM 4980 C CA . ASN B 1 283 ? 94.68400 108.62100 83.89200 1.000 30.94000 282 ASN B CA 1
ATOM 4981 C C . ASN B 1 283 ? 95.00400 109.95800 83.23500 1.000 33.01000 282 ASN B C 1
ATOM 4982 O O . ASN B 1 283 ? 95.63000 110.00500 82.17200 1.000 37.05000 282 ASN B O 1
ATOM 4987 N N . ILE B 1 284 ? 94.58600 111.05400 83.85300 1.000 31.62000 283 ILE B N 1
ATOM 4988 C CA . ILE B 1 284 ? 94.86400 112.37700 83.31200 1.000 34.79000 283 ILE B CA 1
ATOM 4989 C C . ILE B 1 284 ? 95.82700 113.11800 84.22500 1.000 32.62000 283 ILE B C 1
ATOM 4990 O O . ILE B 1 284 ? 96.87700 113.58900 83.78700 1.000 37.07000 283 ILE B O 1
ATOM 4995 N N . GLY B 1 303 ? 68.83600 79.49400 81.23400 1.000 42.85000 302 GLY B N 1
ATOM 4996 C CA . GLY B 1 303 ? 69.51500 78.35200 81.81800 1.000 42.91000 302 GLY B CA 1
ATOM 4997 C C . GLY B 1 303 ? 70.26800 78.67800 83.09500 1.000 38.07000 302 GLY B C 1
ATOM 4998 O O . GLY B 1 303 ? 70.97700 77.83700 83.64300 1.000 39.18000 302 GLY B O 1
ATOM 4999 N N . LEU B 1 304 ? 70.11200 79.91100 83.57500 1.000 38.55000 303 LEU B N 1
ATOM 5000 C CA . LEU B 1 304 ? 70.80500 80.37000 84.77700 1.000 36.91000 303 LEU B CA 1
ATOM 5001 C C . LEU B 1 304 ? 69.96200 79.98800 85.98600 1.000 35.68000 303 LEU B C 1
ATOM 5002 O O . LEU B 1 304 ? 69.19200 80.78300 86.52500 1.000 34.21000 303 LEU B O 1
ATOM 5007 N N . LEU B 1 305 ? 70.10500 78.73500 86.41300 1.000 35.73000 304 LEU B N 1
ATOM 5008 C CA . LEU B 1 305 ? 69.30900 78.25100 87.53400 1.000 36.59000 304 LEU B CA 1
ATOM 5009 C C . LEU B 1 305 ? 70.10500 78.18500 88.83500 1.000 33.55000 304 LEU B C 1
ATOM 5010 O O . LEU B 1 305 ? 69.83200 78.94400 89.76800 1.000 33.62000 304 LEU B O 1
ATOM 5015 N N . LEU B 1 306 ? 71.11700 77.31500 88.89300 1.000 33.57000 305 LEU B N 1
ATOM 5016 C CA . LEU B 1 306 ? 71.74700 76.96200 90.16500 1.000 32.58000 305 LEU B CA 1
ATOM 5017 C C . LEU B 1 306 ? 72.58400 78.09300 90.74900 1.000 31.10000 305 LEU B C 1
ATOM 5018 O O . LEU B 1 306 ? 72.72400 78.17800 91.97300 1.000 29.84000 305 LEU B O 1
ATOM 5023 N N . GLY B 1 307 ? 73.14100 78.95100 89.90200 1.000 29.16000 306 GLY B N 1
ATOM 5024 C CA . GLY B 1 307 ? 73.88100 80.11400 90.33600 1.000 27.12000 306 GLY B CA 1
ATOM 5025 C C . GLY B 1 307 ? 73.07000 81.10000 91.15900 1.000 26.96000 306 GLY B C 1
ATOM 5026 O O . GLY B 1 307 ? 73.39700 81.37700 92.32000 1.000 25.50000 306 GLY B O 1
ATOM 5027 N N . PRO B 1 308 ? 72.02100 81.68300 90.55600 1.000 27.95000 307 PRO B N 1
ATOM 5028 C CA . PRO B 1 308 ? 71.09900 82.53400 91.33100 1.000 27.88000 307 PRO B CA 1
ATOM 5029 C C . PRO B 1 308 ? 70.44100 81.85700 92.52400 1.000 28.40000 307 PRO B C 1
ATOM 5030 O O . PRO B 1 308 ? 70.20400 82.53000 93.53100 1.000 29.02000 307 PRO B O 1
ATOM 5034 N N . LEU B 1 309 ? 70.15900 80.55200 92.45600 1.000 29.95000 308 LEU B N 1
ATOM 5035 C CA . LEU B 1 309 ? 69.57100 79.86900 93.60800 1.000 29.51000 308 LEU B CA 1
ATOM 5036 C C . LEU B 1 309 ? 70.55900 79.75500 94.76400 1.000 27.80000 308 LEU B C 1
ATOM 5037 O O . LEU B 1 309 ? 70.19500 80.01000 95.91800 1.000 27.73000 308 LEU B O 1
ATOM 5042 N N . GLY B 1 310 ? 71.80600 79.37000 94.47700 1.000 27.57000 309 GLY B N 1
ATOM 5043 C CA . GLY B 1 310 ? 72.82600 79.35500 95.51600 1.000 26.19000 309 GLY B CA 1
ATOM 5044 C C . GLY B 1 310 ? 73.11600 80.73900 96.06100 1.000 25.02000 309 GLY B C 1
ATOM 5045 O O . GLY B 1 310 ? 73.37700 80.90700 97.25600 1.000 25.57000 309 GLY B O 1
ATOM 5046 N N . GLY B 1 311 ? 73.04000 81.75200 95.19600 1.000 24.29000 310 GLY B N 1
ATOM 5047 C CA . GLY B 1 311 ? 73.16700 83.12500 95.65300 1.000 22.71000 310 GLY B CA 1
ATOM 5048 C C . GLY B 1 311 ? 72.04300 83.55000 96.58000 1.000 25.12000 310 GLY B C 1
ATOM 5049 O O . GLY B 1 311 ? 72.26800 84.27100 97.55400 1.000 25.43000 310 GLY B O 1
ATOM 5050 N N . LEU B 1 312 ? 70.81300 83.13100 96.27300 1.000 25.50000 311 LEU B N 1
ATOM 5051 C CA . LEU B 1 312 ? 69.68000 83.45700 97.13500 1.000 24.57000 311 LEU B CA 1
ATOM 5052 C C . LEU B 1 312 ? 69.76700 82.73200 98.47000 1.000 23.91000 311 LEU B C 1
ATOM 5053 O O . LEU B 1 312 ? 69.35400 83.27600 99.50100 1.000 24.89000 311 LEU B O 1
ATOM 5058 N N . VAL B 1 313 ? 70.29300 81.50400 98.47400 1.000 24.15000 312 VAL B N 1
ATOM 5059 C CA . VAL B 1 313 ? 70.54600 80.81300 99.73900 1.000 23.56000 312 VAL B CA 1
ATOM 5060 C C . VAL B 1 313 ? 71.60600 81.55000 100.55200 1.000 24.36000 312 VAL B C 1
ATOM 5061 O O . VAL B 1 313 ? 71.46700 81.71700 101.77200 1.000 24.62000 312 VAL B O 1
ATOM 5065 N N . ALA B 1 314 ? 72.65300 82.04300 99.88000 1.000 23.52000 313 ALA B N 1
ATOM 5066 C CA . ALA B 1 314 ? 73.68300 82.83600 100.54900 1.000 21.75000 313 ALA B CA 1
ATOM 5067 C C . ALA B 1 314 ? 73.11300 84.12000 101.14900 1.000 22.15000 313 ALA B C 1
ATOM 5068 O O . ALA B 1 314 ? 73.41000 84.45900 102.30300 1.000 23.45000 313 ALA B O 1
ATOM 5070 N N . LEU B 1 315 ? 72.24200 84.80900 100.40300 1.000 21.67000 314 LEU B N 1
ATOM 5071 C CA . LEU B 1 315 ? 71.63100 86.04400 100.89200 1.000 20.99000 314 LEU B CA 1
ATOM 5072 C C . LEU B 1 315 ? 70.68000 85.79600 102.05700 1.000 22.68000 314 LEU B C 1
ATOM 5073 O O . LEU B 1 315 ? 70.72100 86.52700 103.05500 1.000 24.29000 314 LEU B O 1
ATOM 5078 N N . ALA B 1 316 ? 69.80800 84.78700 101.94200 1.000 22.51000 315 ALA B N 1
ATOM 5079 C CA . ALA B 1 316 ? 68.86000 84.48500 103.01100 1.000 21.00000 315 ALA B CA 1
ATOM 5080 C C . ALA B 1 316 ? 69.57500 84.04700 104.28000 1.000 22.08000 315 ALA B C 1
ATOM 5081 O O . ALA B 1 316 ? 69.19000 84.44200 105.38800 1.000 23.87000 315 ALA B O 1
ATOM 5083 N N . SER B 1 317 ? 70.64900 83.26800 104.13400 1.000 22.70000 316 SER B N 1
ATOM 5084 C CA . SER B 1 317 ? 71.43600 82.85100 105.28800 1.000 22.64000 316 SER B CA 1
ATOM 5085 C C . SER B 1 317 ? 72.16000 84.02600 105.93900 1.000 22.93000 316 SER B C 1
ATOM 5086 O O . SER B 1 317 ? 72.26700 84.08000 107.17200 1.000 24.57000 316 SER B O 1
ATOM 5089 N N . SER B 1 318 ? 72.65100 84.97900 105.13500 1.000 21.59000 317 SER B N 1
ATOM 5090 C CA . SER B 1 318 ? 73.29100 86.16500 105.70200 1.000 19.05000 317 SER B CA 1
ATOM 5091 C C . SER B 1 318 ? 72.30800 87.02800 106.47200 1.000 20.52000 317 SER B C 1
ATOM 5092 O O . SER B 1 318 ? 72.64400 87.54100 107.54500 1.000 23.69000 317 SER B O 1
ATOM 5095 N N . VAL B 1 319 ? 71.10700 87.23700 105.92000 1.000 21.50000 318 VAL B N 1
ATOM 5096 C CA . VAL B 1 319 ? 70.09600 88.02100 106.63100 1.000 19.73000 318 VAL B CA 1
ATOM 5097 C C . VAL B 1 319 ? 69.67100 87.31100 107.91200 1.000 22.23000 318 VAL B C 1
ATOM 5098 O O . VAL B 1 319 ? 69.45100 87.95500 108.94300 1.000 25.54000 318 VAL B O 1
ATOM 5102 N N . SER B 1 320 ? 69.61200 85.97500 107.88900 1.000 21.65000 319 SER B N 1
ATOM 5103 C CA . SER B 1 320 ? 69.27700 85.22600 109.10100 1.000 21.56000 319 SER B CA 1
ATOM 5104 C C . SER B 1 320 ? 70.34200 85.37900 110.18600 1.000 22.15000 319 SER B C 1
ATOM 5105 O O . SER B 1 320 ? 70.01100 85.62400 111.35600 1.000 25.63000 319 SER B O 1
ATOM 5108 N N . VAL B 1 321 ? 71.62200 85.26300 109.81000 1.000 21.83000 320 VAL B N 1
ATOM 5109 C CA . VAL B 1 321 ? 72.72200 85.42800 110.76300 1.000 21.42000 320 VAL B CA 1
ATOM 5110 C C . VAL B 1 321 ? 72.76200 86.85600 111.30400 1.000 22.03000 320 VAL B C 1
ATOM 5111 O O . VAL B 1 321 ? 72.96400 87.07900 112.50700 1.000 25.00000 320 VAL B O 1
ATOM 5115 N N . LEU B 1 322 ? 72.52500 87.83600 110.42800 1.000 21.55000 321 LEU B N 1
ATOM 5116 C CA . LEU B 1 322 ? 72.48800 89.24000 110.82600 1.000 19.85000 321 LEU B CA 1
ATOM 5117 C C . LEU B 1 322 ? 71.36900 89.51500 111.81900 1.000 22.98000 321 LEU B C 1
ATOM 5118 O O . LEU B 1 322 ? 71.57200 90.21500 112.81800 1.000 29.09000 321 LEU B O 1
ATOM 5123 N N . VAL B 1 323 ? 70.17900 88.96700 111.56000 1.000 22.65000 322 VAL B N 1
ATOM 5124 C CA . VAL B 1 323 ? 69.03100 89.20200 112.43100 1.000 23.04000 322 VAL B CA 1
ATOM 5125 C C . VAL B 1 323 ? 69.24100 88.56300 113.79900 1.000 26.64000 322 VAL B C 1
ATOM 5126 O O . VAL B 1 323 ? 68.98900 89.20100 114.83000 1.000 30.71000 322 VAL B O 1
ATOM 5130 N N . VAL B 1 324 ? 69.73600 87.31800 113.84300 1.000 26.21000 323 VAL B N 1
ATOM 5131 C CA . VAL B 1 324 ? 69.92700 86.67100 115.14500 1.000 27.07000 323 VAL B CA 1
ATOM 5132 C C . VAL B 1 324 ? 71.06000 87.33900 115.92900 1.000 29.84000 323 VAL B C 1
ATOM 5133 O O . VAL B 1 324 ? 70.98800 87.46100 117.16000 1.000 34.95000 323 VAL B O 1
ATOM 5137 N N . TYR B 1 325 ? 72.08600 87.84600 115.22800 1.000 29.13000 324 TYR B N 1
ATOM 5138 C CA . TYR B 1 325 ? 73.15700 88.56300 115.91500 1.000 28.58000 324 TYR B CA 1
ATOM 5139 C C . TYR B 1 325 ? 72.66500 89.89000 116.48100 1.000 29.06000 324 TYR B C 1
ATOM 5140 O O . TYR B 1 325 ? 73.01000 90.25000 117.60700 1.000 33.83000 324 TYR B O 1
ATOM 5149 N N . LEU B 1 326 ? 71.88900 90.65200 115.70100 1.000 29.98000 325 LEU B N 1
ATOM 5150 C CA . LEU B 1 326 ? 71.40900 91.94300 116.19000 1.000 30.13000 325 LEU B CA 1
ATOM 5151 C C . LEU B 1 326 ? 70.39900 91.77600 117.31600 1.000 33.17000 325 LEU B C 1
ATOM 5152 O O . LEU B 1 326 ? 70.35300 92.60100 118.23800 1.000 41.94000 325 LEU B O 1
ATOM 5157 N N . ILE B 1 327 ? 69.59500 90.70900 117.27100 1.000 33.25000 326 ILE B N 1
ATOM 5158 C CA . ILE B 1 327 ? 68.69000 90.41600 118.38000 1.000 36.33000 326 ILE B CA 1
ATOM 5159 C C . ILE B 1 327 ? 69.47300 90.07400 119.64200 1.000 42.95000 326 ILE B C 1
ATOM 5160 O O . ILE B 1 327 ? 69.23600 90.65800 120.70600 1.000 46.32000 326 ILE B O 1
ATOM 5165 N N . HIS B 1 328 ? 70.45800 89.18200 119.54500 1.000 40.33000 327 HIS B N 1
ATOM 5166 C CA . HIS B 1 328 ? 71.19000 88.79300 120.74300 1.000 41.84000 327 HIS B CA 1
ATOM 5167 C C . HIS B 1 328 ? 72.33800 89.73800 121.08400 1.000 44.09000 327 HIS B C 1
ATOM 5168 O O . HIS B 1 328 ? 73.07300 89.48000 122.04100 1.000 45.46000 327 HIS B O 1
ATOM 5175 N N . LEU B 1 329 ? 72.49300 90.82800 120.33700 1.000 44.17000 328 LEU B N 1
ATOM 5176 C CA . LEU B 1 329 ? 73.37700 91.93200 120.68900 1.000 44.63000 328 LEU B CA 1
ATOM 5177 C C . LEU B 1 329 ? 72.61600 93.06700 121.36100 1.000 47.61000 328 LEU B C 1
ATOM 5178 O O . LEU B 1 329 ? 73.13100 93.68900 122.29500 1.000 46.42000 328 LEU B O 1
ATOM 5183 N N . GLU B 1 330 ? 71.39200 93.34400 120.89700 1.000 45.99000 329 GLU B N 1
ATOM 5184 C CA . GLU B 1 330 ? 70.60100 94.43200 121.46600 1.000 51.72000 329 GLU B CA 1
ATOM 5185 C C . GLU B 1 330 ? 70.16100 94.12500 122.89500 1.000 59.98000 329 GLU B C 1
ATOM 5186 O O . GLU B 1 330 ? 70.15100 95.02000 123.74900 1.000 55.82000 329 GLU B O 1
ATOM 5192 N N . LYS B 1 331 ? 69.80000 92.87700 123.18300 1.000 52.36000 330 LYS B N 1
ATOM 5193 C CA . LYS B 1 331 ? 69.43200 92.50400 124.54100 1.000 58.18000 330 LYS B CA 1
ATOM 5194 C C . LYS B 1 331 ? 70.65900 91.93800 125.26600 1.000 53.64000 330 LYS B C 1
ATOM 5195 O O . LYS B 1 331 ? 71.79600 92.08100 124.81000 1.000 54.87000 330 LYS B O 1
ATOM 5201 N N . THR B 1 332 ? 70.43900 91.30100 126.41600 1.000 59.65000 331 THR B N 1
ATOM 5202 C CA . THR B 1 332 ? 71.51700 90.86800 127.29600 1.000 60.52000 331 THR B CA 1
ATOM 5203 C C . THR B 1 332 ? 72.29200 89.68100 126.70900 1.000 57.32000 331 THR B C 1
ATOM 5204 O O . THR B 1 332 ? 71.94600 89.11900 125.66400 1.000 52.09000 331 THR B O 1
ATOM 5208 N N . GLU B 1 333 ? 73.35300 89.29500 127.43000 1.000 64.48000 332 GLU B N 1
ATOM 5209 C CA . GLU B 1 333 ? 74.45600 88.51900 126.86400 1.000 53.51000 332 GLU B CA 1
ATOM 5210 C C . GLU B 1 333 ? 74.15200 87.03900 126.64800 1.000 65.85000 332 GLU B C 1
ATOM 5211 O O . GLU B 1 333 ? 75.01100 86.33400 126.10800 1.000 48.64000 332 GLU B O 1
ATOM 5217 N N . GLU B 1 334 ? 73.00200 86.53500 127.09600 1.000 81.56000 333 GLU B N 1
ATOM 5218 C CA . GLU B 1 334 ? 72.66200 85.13300 126.86200 1.000 50.76000 333 GLU B CA 1
ATOM 5219 C C . GLU B 1 334 ? 72.47500 84.85800 125.37300 1.000 46.64000 333 GLU B C 1
ATOM 5220 O O . GLU B 1 334 ? 71.97200 85.71100 124.63700 1.000 49.69000 333 GLU B O 1
ATOM 5226 N N . MET B 1 335 ? 72.95700 83.68700 124.93600 1.000 44.66000 334 MET B N 1
ATOM 5227 C CA . MET B 1 335 ? 72.90900 83.17800 123.56200 1.000 51.04000 334 MET B CA 1
ATOM 5228 C C . MET B 1 335 ? 73.70800 84.02600 122.57800 1.000 41.35000 334 MET B C 1
ATOM 5229 O O . MET B 1 335 ? 73.47400 83.94900 121.37000 1.000 40.46000 334 MET B O 1
ATOM 5234 N N . HIS B 1 336 ? 74.63500 84.85100 123.06400 1.000 42.79000 335 HIS B N 1
ATOM 5235 C CA . HIS B 1 336 ? 75.42400 85.69400 122.17100 1.000 41.58000 335 HIS B CA 1
ATOM 5236 C C . HIS B 1 336 ? 76.52700 84.90000 121.48000 1.000 38.84000 335 HIS B C 1
ATOM 5237 O O . HIS B 1 336 ? 76.77900 85.07300 120.27800 1.000 38.29000 335 HIS B O 1
ATOM 5244 N N . GLU B 1 337 ? 77.21300 84.03800 122.23500 1.000 39.10000 336 GLU B N 1
ATOM 5245 C CA . GLU B 1 337 ? 78.33600 83.28600 121.68900 1.000 37.99000 336 GLU B CA 1
ATOM 5246 C C . GLU B 1 337 ? 77.89500 82.25200 120.66200 1.000 34.27000 336 GLU B C 1
ATOM 5247 O O . GLU B 1 337 ? 78.67600 81.91700 119.76400 1.000 32.75000 336 GLU B O 1
ATOM 5253 N N . ALA B 1 338 ? 76.65100 81.77600 120.74900 1.000 35.66000 337 ALA B N 1
ATOM 5254 C CA . ALA B 1 338 ? 76.09800 80.95200 119.68300 1.000 33.53000 337 ALA B CA 1
ATOM 5255 C C . ALA B 1 338 ? 75.96700 81.74800 118.39300 1.000 29.87000 337 ALA B C 1
ATOM 5256 O O . ALA B 1 338 ? 76.25900 81.22900 117.31300 1.000 30.20000 337 ALA B O 1
ATOM 5258 N N . ALA B 1 339 ? 75.55600 83.01600 118.49000 1.000 31.13000 338 ALA B N 1
ATOM 5259 C CA . ALA B 1 339 ? 75.46400 83.86900 117.30800 1.000 29.91000 338 ALA B CA 1
ATOM 5260 C C . ALA B 1 339 ? 76.83900 84.16600 116.72300 1.000 28.88000 338 ALA B C 1
ATOM 5261 O O . ALA B 1 339 ? 77.00200 84.20900 115.49700 1.000 29.24000 338 ALA B O 1
ATOM 5263 N N . VAL B 1 340 ? 77.84300 84.34600 117.58400 1.000 28.57000 339 VAL B N 1
ATOM 5264 C CA . VAL B 1 340 ? 79.20100 84.60600 117.10500 1.000 27.27000 339 VAL B CA 1
ATOM 5265 C C . VAL B 1 340 ? 79.77800 83.37600 116.40500 1.000 28.35000 339 VAL B C 1
ATOM 5266 O O . VAL B 1 340 ? 80.38200 83.47800 115.32300 1.000 28.33000 339 VAL B O 1
ATOM 5270 N N . SER B 1 341 ? 79.58400 82.19200 116.99800 1.000 27.91000 340 SER B N 1
ATOM 5271 C CA . SER B 1 341 ? 80.01600 80.95500 116.35600 1.000 25.21000 340 SER B CA 1
ATOM 5272 C C . SER B 1 341 ? 79.25800 80.70400 115.05700 1.000 24.38000 340 SER B C 1
ATOM 5273 O O . SER B 1 341 ? 79.82700 80.17500 114.09900 1.000 25.38000 340 SER B O 1
ATOM 5276 N N . MET B 1 342 ? 77.97700 81.07900 115.00800 1.000 25.49000 341 MET B N 1
ATOM 5277 C CA . MET B 1 342 ? 77.20000 80.98700 113.77600 1.000 23.66000 341 MET B CA 1
ATOM 5278 C C . MET B 1 342 ? 77.78000 81.87500 112.68600 1.000 21.39000 341 MET B C 1
ATOM 5279 O O . MET B 1 342 ? 77.84800 81.46800 111.52000 1.000 23.61000 341 MET B O 1
ATOM 5284 N N . PHE B 1 343 ? 78.20300 83.08700 113.05800 1.000 22.94000 342 PHE B N 1
ATOM 5285 C CA . PHE B 1 343 ? 78.90900 83.97800 112.13900 1.000 19.76000 342 PHE B CA 1
ATOM 5286 C C . PHE B 1 343 ? 80.17500 83.33100 111.59200 1.000 19.99000 342 PHE B C 1
ATOM 5287 O O . PHE B 1 343 ? 80.43600 83.38000 110.38400 1.000 21.58000 342 PHE B O 1
ATOM 5295 N N . TYR B 1 344 ? 80.96100 82.69500 112.46400 1.000 21.27000 343 TYR B N 1
ATOM 5296 C CA . TYR B 1 344 ? 82.22100 82.11400 111.99300 1.000 18.83000 343 TYR B CA 1
ATOM 5297 C C . TYR B 1 344 ? 82.01300 80.86600 111.13400 1.000 19.75000 343 TYR B C 1
ATOM 5298 O O . TYR B 1 344 ? 82.71500 80.69800 110.12900 1.000 20.99000 343 TYR B O 1
ATOM 5307 N N . TYR B 1 345 ? 81.04000 80.00800 111.46900 1.000 21.17000 344 TYR B N 1
ATOM 5308 C CA . TYR B 1 345 ? 80.78600 78.83100 110.63600 1.000 18.20000 344 TYR B CA 1
ATOM 5309 C C . TYR B 1 345 ? 80.19100 79.22100 109.29100 1.000 17.60000 344 TYR B C 1
ATOM 5310 O O . TYR B 1 345 ? 80.53200 78.62400 108.25800 1.000 18.97000 344 TYR B O 1
ATOM 5319 N N . TYR B 1 346 ? 79.31300 80.22900 109.28500 1.000 18.66000 345 TYR B N 1
ATOM 5320 C CA . TYR B 1 346 ? 78.77500 80.76200 108.04200 1.000 17.29000 345 TYR B CA 1
ATOM 5321 C C . TYR B 1 346 ? 79.87400 81.33200 107.16000 1.000 17.71000 345 TYR B C 1
ATOM 5322 O O . TYR B 1 346 ? 79.90300 81.07300 105.95000 1.000 19.02000 345 TYR B O 1
ATOM 5331 N N . GLY B 1 347 ? 80.78100 82.11600 107.75400 1.000 18.48000 346 GLY B N 1
ATOM 5332 C CA . GLY B 1 347 ? 81.91000 82.65600 107.01100 1.000 16.25000 346 GLY B CA 1
ATOM 5333 C C . GLY B 1 347 ? 82.79600 81.58800 106.40500 1.000 15.73000 346 GLY B C 1
ATOM 5334 O O . GLY B 1 347 ? 83.18600 81.68400 105.23900 1.000 17.38000 346 GLY B O 1
ATOM 5335 N N . VAL B 1 348 ? 83.10400 80.54200 107.18500 1.000 16.64000 347 VAL B N 1
ATOM 5336 C CA . VAL B 1 348 ? 83.97200 79.46000 106.71100 1.000 14.47000 347 VAL B CA 1
ATOM 5337 C C . VAL B 1 348 ? 83.33700 78.71700 105.54000 1.000 15.65000 347 VAL B C 1
ATOM 5338 O O . VAL B 1 348 ? 83.97400 78.52000 104.49400 1.000 16.94000 347 VAL B O 1
ATOM 5342 N N . ALA B 1 349 ? 82.06600 78.31800 105.68800 1.000 16.91000 348 ALA B N 1
ATOM 5343 C CA . ALA B 1 349 ? 81.38300 77.58200 104.62300 1.000 13.71000 348 ALA B CA 1
ATOM 5344 C C . ALA B 1 349 ? 81.22500 78.42700 103.36700 1.000 15.20000 348 ALA B C 1
ATOM 5345 O O . ALA B 1 349 ? 81.43400 77.94100 102.24500 1.000 17.99000 348 ALA B O 1
ATOM 5347 N N . MET B 1 350 ? 80.91300 79.70700 103.54100 1.000 16.19000 349 MET B N 1
ATOM 5348 C CA . MET B 1 350 ? 80.68400 80.57500 102.40000 1.000 15.20000 349 MET B CA 1
ATOM 5349 C C . MET B 1 350 ? 81.97000 80.86000 101.64200 1.000 15.19000 349 MET B C 1
ATOM 5350 O O . MET B 1 350 ? 81.97900 80.88500 100.40700 1.000 17.18000 349 MET B O 1
ATOM 5355 N N . MET B 1 351 ? 83.07000 81.08600 102.36000 1.000 15.29000 350 MET B N 1
ATOM 5356 C CA . MET B 1 351 ? 84.32300 81.36800 101.67600 1.000 13.32000 350 MET B CA 1
ATOM 5357 C C . MET B 1 351 ? 84.90900 80.11700 101.04300 1.000 13.50000 350 MET B C 1
ATOM 5358 O O . MET B 1 351 ? 85.60400 80.20900 100.02600 1.000 16.17000 350 MET B O 1
ATOM 5363 N N . ALA B 1 352 ? 84.61500 78.93700 101.59900 1.000 13.80000 351 ALA B N 1
ATOM 5364 C CA . ALA B 1 352 ? 84.97600 77.70100 100.91000 1.000 10.54000 351 ALA B CA 1
ATOM 5365 C C . ALA B 1 352 ? 84.21800 77.55200 99.59600 1.000 14.23000 351 ALA B C 1
ATOM 5366 O O . ALA B 1 352 ? 84.80700 77.17900 98.57100 1.000 17.12000 351 ALA B O 1
ATOM 5368 N N . CYS B 1 353 ? 82.91700 77.86600 99.59800 1.000 15.92000 352 CYS B N 1
ATOM 5369 C CA . CYS B 1 353 ? 82.14000 77.79100 98.36200 1.000 13.67000 352 CYS B CA 1
ATOM 5370 C C . CYS B 1 353 ? 82.59700 78.82900 97.34200 1.000 14.45000 352 CYS B C 1
ATOM 5371 O O . CYS B 1 353 ? 82.61600 78.55600 96.13500 1.000 16.98000 352 CYS B O 1
ATOM 5374 N N . MET B 1 354 ? 82.98700 80.01800 97.80700 1.000 15.11000 353 MET B N 1
ATOM 5375 C CA . MET B 1 354 ? 83.49200 81.03400 96.88900 1.000 12.63000 353 MET B CA 1
ATOM 5376 C C . MET B 1 354 ? 84.85100 80.65100 96.31600 1.000 14.42000 353 MET B C 1
ATOM 5377 O O . MET B 1 354 ? 85.13900 80.94700 95.15000 1.000 17.72000 353 MET B O 1
ATOM 5382 N N . CYS B 1 355 ? 85.70100 79.99200 97.11700 1.000 15.32000 354 CYS B N 1
ATOM 5383 C CA . CYS B 1 355 ? 86.96400 79.46900 96.59800 1.000 12.65000 354 CYS B CA 1
ATOM 5384 C C . CYS B 1 355 ? 86.73200 78.42000 95.52500 1.000 14.39000 354 CYS B C 1
ATOM 5385 O O . CYS B 1 355 ? 87.41800 78.41900 94.49900 1.000 17.04000 354 CYS B O 1
ATOM 5388 N N . VAL B 1 356 ? 85.75800 77.53100 95.74000 1.000 15.52000 355 VAL B N 1
ATOM 5389 C CA . VAL B 1 356 ? 85.44900 76.50300 94.74600 1.000 14.83000 355 VAL B CA 1
ATOM 5390 C C . VAL B 1 356 ? 84.92200 77.12900 93.45700 1.000 16.38000 355 VAL B C 1
ATOM 5391 O O . VAL B 1 356 ? 85.34100 76.75000 92.35600 1.000 19.32000 355 VAL B O 1
ATOM 5395 N N . GLY B 1 357 ? 84.04200 78.13000 93.57300 1.000 15.95000 356 GLY B N 1
ATOM 5396 C CA . GLY B 1 357 ? 83.51100 78.79600 92.38700 1.000 13.94000 356 GLY B CA 1
ATOM 5397 C C . GLY B 1 357 ? 84.56300 79.55300 91.59300 1.000 14.83000 356 GLY B C 1
ATOM 5398 O O . GLY B 1 357 ? 84.63000 79.44900 90.36300 1.000 18.62000 356 GLY B O 1
ATOM 5399 N N . SER B 1 358 ? 85.39400 80.33400 92.28600 1.000 14.94000 357 SER B N 1
ATOM 5400 C CA . SER B 1 358 ? 86.44300 81.09300 91.61400 1.000 13.76000 357 SER B CA 1
ATOM 5401 C C . SER B 1 358 ? 87.50000 80.18000 91.00100 1.000 15.82000 357 SER B C 1
ATOM 5402 O O . SER B 1 358 ? 87.99200 80.44400 89.89600 1.000 19.20000 357 SER B O 1
ATOM 5405 N N . GLY B 1 359 ? 87.85600 79.09700 91.69900 1.000 16.68000 358 GLY B N 1
ATOM 5406 C CA . GLY B 1 359 ? 88.77200 78.12100 91.13100 1.000 15.51000 358 GLY B CA 1
ATOM 5407 C C . GLY B 1 359 ? 88.21200 77.43400 89.90100 1.000 17.99000 358 GLY B C 1
ATOM 5408 O O . GLY B 1 359 ? 88.94000 77.16000 88.94500 1.000 20.60000 358 GLY B O 1
ATOM 5409 N N . THR B 1 360 ? 86.91000 77.13400 89.91500 1.000 18.38000 359 THR B N 1
ATOM 5410 C CA . THR B 1 360 ? 86.26500 76.53300 88.75200 1.000 17.78000 359 THR B CA 1
ATOM 5411 C C . THR B 1 360 ? 86.28600 77.47800 87.55600 1.000 19.50000 359 THR B C 1
ATOM 5412 O O . THR B 1 360 ? 86.54000 77.05200 86.42100 1.000 22.89000 359 THR B O 1
ATOM 5416 N N . GLY B 1 361 ? 86.03700 78.76800 87.80100 1.000 18.92000 360 GLY B N 1
ATOM 5417 C CA . GLY B 1 361 ? 86.18900 79.76800 86.75100 1.000 18.27000 360 GLY B CA 1
ATOM 5418 C C . GLY B 1 361 ? 87.59300 79.82700 86.18000 1.000 19.48000 360 GLY B C 1
ATOM 5419 O O . GLY B 1 361 ? 87.78200 79.89100 84.96000 1.000 23.34000 360 GLY B O 1
ATOM 5420 N N . LEU B 1 362 ? 88.60100 79.78600 87.05900 1.000 19.53000 361 LEU B N 1
ATOM 5421 C CA . LEU B 1 362 ? 89.98900 79.81700 86.60200 1.000 18.94000 361 LEU B CA 1
ATOM 5422 C C . LEU B 1 362 ? 90.35700 78.57800 85.79300 1.000 22.19000 361 LEU B C 1
ATOM 5423 O O . LEU B 1 362 ? 91.09600 78.67600 84.81100 1.000 25.93000 361 LEU B O 1
ATOM 5428 N N . LEU B 1 363 ? 89.84300 77.40700 86.17400 1.000 22.97000 362 LEU B N 1
ATOM 5429 C CA . LEU B 1 363 ? 90.14100 76.19500 85.41000 1.000 21.68000 362 LEU B CA 1
ATOM 5430 C C . LEU B 1 363 ? 89.43500 76.18200 84.05900 1.000 22.15000 362 LEU B C 1
ATOM 5431 O O . LEU B 1 363 ? 89.98000 75.65900 83.07600 1.000 28.26000 362 LEU B O 1
ATOM 5436 N N . VAL B 1 364 ? 88.22500 76.74700 83.98600 1.000 22.67000 363 VAL B N 1
ATOM 5437 C CA . VAL B 1 364 ? 87.56000 76.91200 82.69200 1.000 21.70000 363 VAL B CA 1
ATOM 5438 C C . VAL B 1 364 ? 88.36200 77.85500 81.80000 1.000 23.68000 363 VAL B C 1
ATOM 5439 O O . VAL B 1 364 ? 88.49700 77.63100 80.59100 1.000 28.46000 363 VAL B O 1
ATOM 5443 N N . TYR B 1 365 ? 88.94700 78.89800 82.39300 1.000 25.08000 364 TYR B N 1
ATOM 5444 C CA . TYR B 1 365 ? 89.84100 79.77100 81.63300 1.000 25.52000 364 TYR B CA 1
ATOM 5445 C C . TYR B 1 365 ? 91.11400 79.05600 81.18800 1.000 27.72000 364 TYR B C 1
ATOM 5446 O O . TYR B 1 365 ? 91.61800 79.31700 80.09200 1.000 29.90000 364 TYR B O 1
ATOM 5455 N N . ARG B 1 366 ? 91.66300 78.17200 82.02600 1.000 27.23000 365 ARG B N 1
ATOM 5456 C CA . ARG B 1 366 ? 92.92300 77.51600 81.67500 1.000 26.79000 365 ARG B CA 1
ATOM 5457 C C . ARG B 1 366 ? 92.73500 76.47500 80.58300 1.000 28.05000 365 ARG B C 1
ATOM 5458 O O . ARG B 1 366 ? 93.62300 76.29000 79.74600 1.000 32.85000 365 ARG B O 1
ATOM 5466 N N . MET B 1 367 ? 91.61000 75.75600 80.59800 1.000 29.37000 366 MET B N 1
ATOM 5467 C CA . MET B 1 367 ? 91.38500 74.74100 79.57100 1.000 31.42000 366 MET B CA 1
ATOM 5468 C C . MET B 1 367 ? 91.17400 75.36500 78.19600 1.000 33.34000 366 MET B C 1
ATOM 5469 O O . MET B 1 367 ? 91.60800 74.80500 77.18400 1.000 34.92000 366 MET B O 1
ATOM 5474 N N . GLU B 1 368 ? 90.52100 76.52000 78.13500 1.000 33.15000 367 GLU B N 1
ATOM 5475 C CA . GLU B 1 368 ? 90.37000 77.23900 76.87400 1.000 38.84000 367 GLU B CA 1
ATOM 5476 C C . GLU B 1 368 ? 91.62000 78.07700 76.62700 1.000 43.26000 367 GLU B C 1
ATOM 5477 O O . GLU B 1 368 ? 91.78900 79.14100 77.22900 1.000 42.84000 367 GLU B O 1
ATOM 5483 N N . ASN B 1 369 ? 92.48700 77.62000 75.72600 1.000 45.06000 368 ASN B N 1
ATOM 5484 C CA . ASN B 1 369 ? 93.73000 78.32900 75.44500 1.000 46.26000 368 ASN B CA 1
ATOM 5485 C C . ASN B 1 369 ? 93.48300 79.52400 74.53800 1.000 57.71000 368 ASN B C 1
ATOM 5486 O O . ASN B 1 369 ? 92.67700 79.45900 73.60600 1.000 52.99000 368 ASN B O 1
ATOM 5491 N N . ARG B 1 370 ? 94.18300 80.61700 74.81800 1.000 51.38000 369 ARG B N 1
ATOM 5492 C CA . ARG B 1 370 ? 94.05500 81.87900 74.12300 1.000 55.73000 369 ARG B CA 1
ATOM 5493 C C . ARG B 1 370 ? 95.44800 82.43700 73.86400 1.000 53.55000 369 ARG B C 1
ATOM 5494 O O . ARG B 1 370 ? 96.39200 82.11400 74.59500 1.000 62.82000 369 ARG B O 1
ATOM 5502 N N . PRO B 1 371 ? 95.60800 83.27700 72.83300 1.000 57.22000 370 PRO B N 1
ATOM 5503 C CA . PRO B 1 371 ? 96.85300 84.07000 72.72500 1.000 60.62000 370 PRO B CA 1
ATOM 5504 C C . PRO B 1 371 ? 96.89100 85.17300 73.77800 1.000 58.55000 370 PRO B C 1
ATOM 5505 O O . PRO B 1 371 ? 96.58100 86.34700 73.53900 1.000 61.80000 370 PRO B O 1
ATOM 5509 N N . MET B 1 372 ? 97.28100 84.78600 74.98800 1.000 59.28000 371 MET B N 1
ATOM 5510 C CA . MET B 1 372 ? 97.09700 85.60600 76.17200 1.000 60.50000 371 MET B CA 1
ATOM 5511 C C . MET B 1 372 ? 98.11000 86.75000 76.24300 1.000 58.65000 371 MET B C 1
ATOM 5512 O O . MET B 1 372 ? 99.25100 86.64000 75.78400 1.000 61.34000 371 MET B O 1
ATOM 5517 N N . ASP B 1 373 ? 97.64300 87.87300 76.80800 1.000 62.05000 372 ASP B N 1
ATOM 5518 C CA . ASP B 1 373 ? 98.47800 88.90100 77.44800 1.000 59.66000 372 ASP B CA 1
ATOM 5519 C C . ASP B 1 373 ? 99.44700 89.59100 76.49300 1.000 64.89000 372 ASP B C 1
ATOM 5520 O O . ASP B 1 373 ? 100.62800 89.76600 76.79600 1.000 63.83000 372 ASP B O 1
ATOM 5525 N N . THR B 1 374 ? 98.94000 90.01000 75.34100 1.000 61.54000 373 THR B N 1
ATOM 5526 C CA . THR B 1 374 ? 99.75800 90.69300 74.35300 1.000 114.00000 373 THR B CA 1
ATOM 5527 C C . THR B 1 374 ? 99.50400 92.20000 74.33000 1.000 67.75000 373 THR B C 1
ATOM 5528 O O . THR B 1 374 ? 100.40900 92.96600 73.97700 1.000 67.74000 373 THR B O 1
ATOM 5532 N N . GLY B 1 375 ? 98.33200 92.64600 74.79300 1.000 68.89000 374 GLY B N 1
ATOM 5533 C CA . GLY B 1 375 ? 97.94100 94.03900 74.64500 1.000 68.20000 374 GLY B CA 1
ATOM 5534 C C . GLY B 1 375 ? 98.65200 95.02400 75.55300 1.000 66.64000 374 GLY B C 1
ATOM 5535 O O . GLY B 1 375 ? 98.66900 96.21800 75.23400 1.000 64.83000 374 GLY B O 1
ATOM 5536 N N . SER B 1 376 ? 99.22800 94.54700 76.66500 1.000 65.21000 375 SER B N 1
ATOM 5537 C CA . SER B 1 376 ? 99.97000 95.35600 77.64900 1.000 65.50000 375 SER B CA 1
ATOM 5538 C C . SER B 1 376 ? 99.13300 96.50800 78.20500 1.000 58.79000 375 SER B C 1
ATOM 5539 O O . SER B 1 376 ? 99.53700 97.67200 78.18800 1.000 56.56000 375 SER B O 1
ATOM 5542 N N . ASN B 1 377 ? 97.96300 96.16000 78.73500 1.000 56.73000 376 ASN B N 1
ATOM 5543 C CA . ASN B 1 377 ? 96.91900 97.10500 79.11300 1.000 51.55000 376 ASN B CA 1
ATOM 5544 C C . ASN B 1 377 ? 97.21800 97.81700 80.43000 1.000 47.34000 376 ASN B C 1
ATOM 5545 O O . ASN B 1 377 ? 97.32600 97.17000 81.47800 1.000 44.50000 376 ASN B O 1
ATOM 5550 N N . PRO B 1 378 ? 97.37100 99.14400 80.41500 1.000 47.03000 377 PRO B N 1
ATOM 5551 C CA . PRO B 1 378 ? 97.53800 99.88600 81.67900 1.000 44.77000 377 PRO B CA 1
ATOM 5552 C C . PRO B 1 378 ? 96.26900 99.98700 82.51800 1.000 40.84000 377 PRO B C 1
ATOM 5553 O O . PRO B 1 378 ? 96.36400 100.19900 83.73600 1.000 36.83000 377 PRO B O 1
ATOM 5557 N N . ALA B 1 379 ? 95.08700 99.86300 81.90500 1.000 41.32000 378 ALA B N 1
ATOM 5558 C CA . ALA B 1 379 ? 93.84500 99.81800 82.67100 1.000 38.77000 378 ALA B CA 1
ATOM 5559 C C . ALA B 1 379 ? 93.77800 98.56400 83.53300 1.000 35.36000 378 ALA B C 1
ATOM 5560 O O . ALA B 1 379 ? 93.18200 98.57300 84.62100 1.000 33.06000 378 ALA B O 1
ATOM 5562 N N . ARG B 1 380 ? 94.37200 97.47000 83.04600 1.000 36.12000 379 ARG B N 1
ATOM 5563 C CA . ARG B 1 380 ? 94.53300 96.26600 83.85400 1.000 33.20000 379 ARG B CA 1
ATOM 5564 C C . ARG B 1 380 ? 95.36600 96.54300 85.09100 1.000 33.09000 379 ARG B C 1
ATOM 5565 O O . ARG B 1 380 ? 95.02800 96.08500 86.18800 1.000 31.55000 379 ARG B O 1
ATOM 5573 N N . THR B 1 381 ? 96.43800 97.32100 84.93400 1.000 33.48000 380 THR B N 1
ATOM 5574 C CA . THR B 1 381 ? 97.25200 97.72400 86.07300 1.000 30.54000 380 THR B CA 1
ATOM 5575 C C . THR B 1 381 ? 96.45200 98.58900 87.04200 1.000 26.85000 380 THR B C 1
ATOM 5576 O O . THR B 1 381 ? 96.55700 98.42000 88.25900 1.000 29.68000 380 THR B O 1
ATOM 5580 N N . LEU B 1 382 ? 95.60600 99.48200 86.51800 1.000 29.14000 381 LEU B N 1
ATOM 5581 C CA . LEU B 1 382 ? 94.80300 100.35700 87.37900 1.000 27.29000 381 LEU B CA 1
ATOM 5582 C C . LEU B 1 382 ? 93.80300 99.57200 88.23200 1.000 26.02000 381 LEU B C 1
ATOM 5583 O O . LEU B 1 382 ? 93.75000 99.73900 89.46300 1.000 25.21000 381 LEU B O 1
ATOM 5588 N N . ASP B 1 383 ? 93.01000 98.70100 87.59800 1.000 27.08000 382 ASP B N 1
ATOM 5589 C CA . ASP B 1 383 ? 92.05200 97.89300 88.35500 1.000 23.93000 382 ASP B CA 1
ATOM 5590 C C . ASP B 1 383 ? 92.75500 96.89200 89.26400 1.000 20.25000 382 ASP B C 1
ATOM 5591 O O . ASP B 1 383 ? 92.25700 96.57700 90.35300 1.000 20.58000 382 ASP B O 1
ATOM 5596 N N . THR B 1 384 ? 93.92900 96.41200 88.85100 1.000 21.35000 383 THR B N 1
ATOM 5597 C CA . THR B 1 384 ? 94.71100 95.50100 89.67300 1.000 19.28000 383 THR B CA 1
ATOM 5598 C C . THR B 1 384 ? 95.19700 96.17600 90.95100 1.000 18.91000 383 THR B C 1
ATOM 5599 O O . THR B 1 384 ? 95.11400 95.59500 92.04000 1.000 19.91000 383 THR B O 1
ATOM 5603 N N . GLU B 1 385 ? 95.70400 97.40700 90.84100 1.000 20.93000 384 GLU B N 1
ATOM 5604 C CA . GLU B 1 385 ? 96.13000 98.13500 92.03300 1.000 17.69000 384 GLU B CA 1
ATOM 5605 C C . GLU B 1 385 ? 94.95500 98.50000 92.92900 1.000 15.45000 384 GLU B C 1
ATOM 5606 O O . GLU B 1 385 ? 95.09900 98.50100 94.15700 1.000 16.01000 384 GLU B O 1
ATOM 5612 N N . LEU B 1 386 ? 93.78000 98.77700 92.34800 1.000 17.03000 385 LEU B N 1
ATOM 5613 C CA . LEU B 1 386 ? 92.60500 99.00800 93.19500 1.000 13.71000 385 LEU B CA 1
ATOM 5614 C C . LEU B 1 386 ? 92.20900 97.75900 93.97700 1.000 13.08000 385 LEU B C 1
ATOM 5615 O O . LEU B 1 386 ? 91.93300 97.84200 95.18200 1.000 13.74000 385 LEU B O 1
ATOM 5620 N N . LEU B 1 387 ? 92.22400 96.58900 93.32900 1.000 14.24000 386 LEU B N 1
ATOM 5621 C CA . LEU B 1 387 ? 91.85700 95.35800 94.02800 1.000 9.23000 386 LEU B CA 1
ATOM 5622 C C . LEU B 1 387 ? 92.89300 94.96100 95.07500 1.000 8.98000 386 LEU B C 1
ATOM 5623 O O . LEU B 1 387 ? 92.53000 94.50300 96.16400 1.000 10.26000 386 LEU B O 1
ATOM 5628 N N . LEU B 1 388 ? 94.18200 95.14500 94.78200 1.000 10.43000 387 LEU B N 1
ATOM 5629 C CA . LEU B 1 388 ? 95.21000 94.82000 95.77100 1.000 8.20000 387 LEU B CA 1
ATOM 5630 C C . LEU B 1 388 ? 95.17700 95.76900 96.96300 1.000 7.56000 387 LEU B C 1
ATOM 5631 O O . LEU B 1 388 ? 95.31400 95.33000 98.11700 1.000 8.20000 387 LEU B O 1
ATOM 5636 N N . ALA B 1 389 ? 94.99000 97.06800 96.70800 1.000 8.76000 388 ALA B N 1
ATOM 5637 C CA . ALA B 1 389 ? 94.90300 98.03700 97.79100 1.000 4.87000 388 ALA B CA 1
ATOM 5638 C C . ALA B 1 389 ? 93.68300 97.78900 98.66300 1.000 5.31000 388 ALA B C 1
ATOM 5639 O O . ALA B 1 389 ? 93.73200 98.00000 99.87800 1.000 6.77000 388 ALA B O 1
ATOM 5641 N N . SER B 1 390 ? 92.57700 97.34500 98.06600 1.000 7.04000 389 SER B N 1
ATOM 5642 C CA . SER B 1 390 ? 91.41400 96.99200 98.86900 1.000 1.03000 389 SER B CA 1
ATOM 5643 C C . SER B 1 390 ? 91.64700 95.71300 99.66600 1.000 5.34000 389 SER B C 1
ATOM 5644 O O . SER B 1 390 ? 91.16700 95.58200 100.79600 1.000 5.74000 389 SER B O 1
ATOM 5647 N N . SER B 1 391 ? 92.36800 94.74700 99.08900 1.000 5.81000 390 SER B N 1
ATOM 5648 C CA . SER B 1 391 ? 92.61300 93.47800 99.76700 1.000 0.14000 390 SER B CA 1
ATOM 5649 C C . SER B 1 391 ? 93.58500 93.59500 100.93400 1.000 0.34000 390 SER B C 1
ATOM 5650 O O . SER B 1 391 ? 93.61600 92.68900 101.78000 1.000 3.97000 390 SER B O 1
ATOM 5653 N N . LEU B 1 392 ? 94.39600 94.66500 100.96500 1.000 1.55000 391 LEU B N 1
ATOM 5654 C CA . LEU B 1 392 ? 95.42800 94.84000 101.99600 1.000 0.18000 391 LEU B CA 1
ATOM 5655 C C . LEU B 1 392 ? 94.90000 94.80300 103.42400 1.000 0.13000 391 LEU B C 1
ATOM 5656 O O . LEU B 1 392 ? 95.53400 94.19500 104.29300 1.000 0.00000 391 LEU B O 1
ATOM 5661 N N . GLY B 1 393 ? 93.76700 95.44100 103.68900 1.000 0.08000 392 GLY B N 1
ATOM 5662 C CA . GLY B 1 393 ? 93.23700 95.54200 105.03500 1.000 0.11000 392 GLY B CA 1
ATOM 5663 C C . GLY B 1 393 ? 92.83300 94.21100 105.62500 1.000 0.14000 392 GLY B C 1
ATOM 5664 O O . GLY B 1 393 ? 93.22900 93.85600 106.74200 1.000 0.00000 392 GLY B O 1
ATOM 5665 N N . SER B 1 394 ? 92.05500 93.45600 104.85600 1.000 0.14000 393 SER B N 1
ATOM 5666 C CA . SER B 1 394 ? 91.63900 92.13900 105.30500 1.000 0.17000 393 SER B CA 1
ATOM 5667 C C . SER B 1 394 ? 92.78900 91.15100 105.35000 1.000 0.08000 393 SER B C 1
ATOM 5668 O O . SER B 1 394 ? 92.77800 90.25400 106.19800 1.000 0.00000 393 SER B O 1
ATOM 5671 N N . TRP B 1 395 ? 93.78300 91.28500 104.46500 1.000 0.00000 394 TRP B N 1
ATOM 5672 C CA . TRP B 1 395 ? 94.96000 90.42700 104.57500 1.000 0.02000 394 TRP B CA 1
ATOM 5673 C C . TRP B 1 395 ? 95.73800 90.70900 105.85300 1.000 0.02000 394 TRP B C 1
ATOM 5674 O O . TRP B 1 395 ? 96.22000 89.77800 106.50500 1.000 3.17000 394 TRP B O 1
ATOM 5685 N N . LEU B 1 396 ? 95.85600 91.98200 106.23600 1.000 0.03000 395 LEU B N 1
ATOM 5686 C CA . LEU B 1 396 ? 96.52700 92.33200 107.48600 1.000 0.06000 395 LEU B CA 1
ATOM 5687 C C . LEU B 1 396 ? 95.77100 91.79800 108.69500 1.000 0.18000 395 LEU B C 1
ATOM 5688 O O . LEU B 1 396 ? 96.37600 91.26400 109.63300 1.000 0.00000 395 LEU B O 1
ATOM 5693 N N . MET B 1 397 ? 94.44200 91.92800 108.68000 1.000 0.20000 396 MET B N 1
ATOM 5694 C CA . MET B 1 397 ? 93.60200 91.40700 109.75800 1.000 0.43000 396 MET B CA 1
ATOM 5695 C C . MET B 1 397 ? 93.72200 89.89000 109.88700 1.000 4.48000 396 MET B C 1
ATOM 5696 O O . MET B 1 397 ? 93.85500 89.35200 110.99600 1.000 9.83000 396 MET B O 1
ATOM 5701 N N . SER B 1 398 ? 93.71400 89.18600 108.75400 1.000 0.88000 397 SER B N 1
ATOM 5702 C CA . SER B 1 398 ? 93.80000 87.73200 108.77400 1.000 2.01000 397 SER B CA 1
ATOM 5703 C C . SER B 1 398 ? 95.16500 87.24800 109.23100 1.000 4.47000 397 SER B C 1
ATOM 5704 O O . SER B 1 398 ? 95.25400 86.26100 109.96400 1.000 8.05000 397 SER B O 1
ATOM 5707 N N . TRP B 1 399 ? 96.24400 87.91200 108.81100 1.000 6.72000 398 TRP B N 1
ATOM 5708 C CA . TRP B 1 399 ? 97.55200 87.47200 109.27900 1.000 2.06000 398 TRP B CA 1
ATOM 5709 C C . TRP B 1 399 ? 97.77400 87.80500 110.74500 1.000 5.26000 398 TRP B C 1
ATOM 5710 O O . TRP B 1 399 ? 98.48000 87.06200 111.43100 1.000 7.86000 398 TRP B O 1
ATOM 5721 N N . CYS B 1 400 ? 97.16500 88.88000 111.25300 1.000 7.14000 399 CYS B N 1
ATOM 5722 C CA . CYS B 1 400 ? 97.20700 89.12300 112.69300 1.000 5.80000 399 CYS B CA 1
ATOM 5723 C C . CYS B 1 400 ? 96.47900 88.02800 113.46400 1.000 7.79000 399 CYS B C 1
ATOM 5724 O O . CYS B 1 400 ? 96.96300 87.56900 114.50700 1.000 11.07000 399 CYS B O 1
ATOM 5727 N N . SER B 1 401 ? 95.33800 87.56400 112.94400 1.000 8.90000 400 SER B N 1
ATOM 5728 C CA . SER B 1 401 ? 94.63500 86.46400 113.60400 1.000 8.37000 400 SER B CA 1
ATOM 5729 C C . SER B 1 401 ? 95.40500 85.15000 113.52400 1.000 10.36000 400 SER B C 1
ATOM 5730 O O . SER B 1 401 ? 95.39600 84.37300 114.48600 1.000 15.59000 400 SER B O 1
ATOM 5733 N N . VAL B 1 402 ? 96.09100 84.90100 112.40600 1.000 10.60000 401 VAL B N 1
ATOM 5734 C CA . VAL B 1 402 ? 96.89300 83.68700 112.25600 1.000 9.53000 401 VAL B CA 1
ATOM 5735 C C . VAL B 1 402 ? 98.07000 83.69700 113.22300 1.000 11.68000 401 VAL B C 1
ATOM 5736 O O . VAL B 1 402 ? 98.36000 82.68800 113.87400 1.000 16.79000 401 VAL B O 1
ATOM 5740 N N . VAL B 1 403 ? 98.74300 84.84500 113.35100 1.000 10.71000 402 VAL B N 1
ATOM 5741 C CA . VAL B 1 403 ? 99.87800 84.96500 114.26500 1.000 9.65000 402 VAL B CA 1
ATOM 5742 C C . VAL B 1 403 ? 99.43300 84.78500 115.71100 1.000 12.59000 402 VAL B C 1
ATOM 5743 O O . VAL B 1 403 ? 100.08700 84.07300 116.48300 1.000 18.68000 402 VAL B O 1
ATOM 5747 N N . ALA B 1 404 ? 98.28400 85.36300 116.08300 1.000 12.82000 403 ALA B N 1
ATOM 5748 C CA . ALA B 1 404 ? 97.78400 85.20400 117.44900 1.000 12.58000 403 ALA B CA 1
ATOM 5749 C C . ALA B 1 404 ? 97.39200 83.76100 117.75400 1.000 18.60000 403 ALA B C 1
ATOM 5750 O O . ALA B 1 404 ? 97.71300 83.24100 118.83100 1.000 23.35000 403 ALA B O 1
ATOM 5752 N N . SER B 1 405 ? 96.72800 83.08600 116.80900 1.000 18.01000 404 SER B N 1
ATOM 5753 C CA . SER B 1 405 ? 96.31200 81.70600 117.04700 1.000 17.23000 404 SER B CA 1
ATOM 5754 C C . SER B 1 405 ? 97.49700 80.74700 117.08100 1.000 20.17000 404 SER B C 1
ATOM 5755 O O . SER B 1 405 ? 97.51700 79.82000 117.89200 1.000 26.98000 404 SER B O 1
ATOM 5758 N N . VAL B 1 406 ? 98.49500 80.95300 116.21900 1.000 19.80000 405 VAL B N 1
ATOM 5759 C CA . VAL B 1 406 ? 99.69000 80.10800 116.23600 1.000 20.19000 405 VAL B CA 1
ATOM 5760 C C . VAL B 1 406 ? 100.50300 80.34200 117.50800 1.000 23.19000 405 VAL B C 1
ATOM 5761 O O . VAL B 1 406 ? 101.01800 79.39100 118.11300 1.000 29.71000 405 VAL B O 1
ATOM 5765 N N . ALA B 1 407 ? 100.59900 81.59800 117.95600 1.000 22.50000 406 ALA B N 1
ATOM 5766 C CA . ALA B 1 407 ? 101.28300 81.89000 119.21300 1.000 24.62000 406 ALA B CA 1
ATOM 5767 C C . ALA B 1 407 ? 100.55700 81.28000 120.40700 1.000 29.37000 406 ALA B C 1
ATOM 5768 O O . ALA B 1 407 ? 101.19600 80.89600 121.39200 1.000 37.25000 406 ALA B O 1
ATOM 5770 N N . GLU B 1 408 ? 99.22600 81.18300 120.34700 1.000 30.71000 407 GLU B N 1
ATOM 5771 C CA . GLU B 1 408 ? 98.51000 80.51600 121.43200 1.000 35.36000 407 GLU B CA 1
ATOM 5772 C C . GLU B 1 408 ? 98.66200 78.99900 121.34200 1.000 37.50000 407 GLU B C 1
ATOM 5773 O O . GLU B 1 408 ? 98.70800 78.31200 122.36700 1.000 43.27000 407 GLU B O 1
ATOM 5779 N N . ALA B 1 409 ? 98.71000 78.46200 120.11800 1.000 33.77000 408 ALA B N 1
ATOM 5780 C CA . ALA B 1 409 ? 98.87900 77.02300 119.91500 1.000 36.16000 408 ALA B CA 1
ATOM 5781 C C . ALA B 1 409 ? 100.25100 76.55200 120.36700 1.000 38.58000 408 ALA B C 1
ATOM 5782 O O . ALA B 1 409 ? 100.41800 75.39500 120.76800 1.000 41.94000 408 ALA B O 1
ATOM 5784 N N . GLY B 1 410 ? 101.25000 77.43200 120.29100 1.000 39.31000 409 GLY B N 1
ATOM 5785 C CA . GLY B 1 410 ? 102.59000 77.11700 120.76500 1.000 43.17000 409 GLY B CA 1
ATOM 5786 C C . GLY B 1 410 ? 102.70600 76.87900 122.26100 1.000 44.75000 409 GLY B C 1
ATOM 5787 O O . GLY B 1 410 ? 103.76200 76.43700 122.72400 1.000 48.85000 409 GLY B O 1
ATOM 5788 N N . GLN B 1 411 ? 101.66000 77.18400 123.03100 1.000 45.42000 410 GLN B N 1
ATOM 5789 C CA . GLN B 1 411 ? 101.60500 76.88800 124.45400 1.000 48.19000 410 GLN B CA 1
ATOM 5790 C C . GLN B 1 411 ? 100.87700 75.58100 124.75400 1.000 50.20000 410 GLN B C 1
ATOM 5791 O O . GLN B 1 411 ? 100.81900 75.18400 125.92300 1.000 50.57000 410 GLN B O 1
ATOM 5797 N N . LYS B 1 412 ? 100.33600 74.91100 123.72300 1.000 48.41000 411 LYS B N 1
ATOM 5798 C CA . LYS B 1 412 ? 99.40700 73.77200 123.84700 1.000 51.40000 411 LYS B CA 1
ATOM 5799 C C . LYS B 1 412 ? 98.23400 74.10200 124.76700 1.000 51.45000 411 LYS B C 1
ATOM 5800 O O . LYS B 1 412 ? 97.83400 73.30400 125.61800 1.000 49.70000 411 LYS B O 1
ATOM 5806 N N . SER B 1 413 ? 97.69000 75.29500 124.58000 1.000 51.11000 412 SER B N 1
ATOM 5807 C CA . SER B 1 413 ? 96.64800 75.87800 125.39800 1.000 53.05000 412 SER B CA 1
ATOM 5808 C C . SER B 1 413 ? 95.27800 75.30600 125.05000 1.000 53.23000 412 SER B C 1
ATOM 5809 O O . SER B 1 413 ? 95.09000 74.72600 123.97800 1.000 55.90000 412 SER B O 1
ATOM 5812 N N . PRO B 1 414 ? 94.30200 75.45300 125.94000 1.000 55.27000 413 PRO B N 1
ATOM 5813 C CA . PRO B 1 414 ? 92.90500 75.26200 125.54300 1.000 55.82000 413 PRO B CA 1
ATOM 5814 C C . PRO B 1 414 ? 92.38300 76.47600 124.78400 1.000 55.73000 413 PRO B C 1
ATOM 5815 O O . PRO B 1 414 ? 93.07100 77.48700 124.62800 1.000 55.26000 413 PRO B O 1
ATOM 5819 N N . SER B 1 415 ? 91.13600 76.33900 124.30800 1.000 59.29000 414 SER B N 1
ATOM 5820 C CA . SER B 1 415 ? 90.41700 77.34500 123.50900 1.000 60.00000 414 SER B CA 1
ATOM 5821 C C . SER B 1 415 ? 91.18100 77.71300 122.23500 1.000 54.71000 414 SER B C 1
ATOM 5822 O O . SER B 1 415 ? 91.39600 78.88500 121.92600 1.000 55.75000 414 SER B O 1
ATOM 5825 N N . PHE B 1 416 ? 91.60000 76.68600 121.49700 1.000 52.02000 415 PHE B N 1
ATOM 5826 C CA . PHE B 1 416 ? 92.27500 76.85200 120.21100 1.000 49.88000 415 PHE B CA 1
ATOM 5827 C C . PHE B 1 416 ? 91.30100 76.67800 119.04100 1.000 48.66000 415 PHE B C 1
ATOM 5828 O O . PHE B 1 416 ? 91.18900 77.55700 118.17900 1.000 46.34000 415 PHE B O 1
ATOM 5836 N N . SER B 1 417 ? 90.62200 75.52600 118.98600 1.000 46.60000 416 SER B N 1
ATOM 5837 C CA . SER B 1 417 ? 89.35300 75.27400 118.29300 1.000 45.77000 416 SER B CA 1
ATOM 5838 C C . SER B 1 417 ? 89.37600 75.29400 116.76600 1.000 43.41000 416 SER B C 1
ATOM 5839 O O . SER B 1 417 ? 88.32000 75.10700 116.15300 1.000 41.33000 416 SER B O 1
ATOM 5842 N N . TRP B 1 418 ? 90.52900 75.56300 116.13800 1.000 40.49000 417 TRP B N 1
ATOM 5843 C CA . TRP B 1 418 ? 90.75700 75.42000 114.69300 1.000 38.32000 417 TRP B CA 1
ATOM 5844 C C . TRP B 1 418 ? 89.86400 76.22400 113.74600 1.000 31.47000 417 TRP B C 1
ATOM 5845 O O . TRP B 1 418 ? 90.09000 76.19300 112.53400 1.000 29.25000 417 TRP B O 1
ATOM 5856 N N . THR B 1 419 ? 88.86000 76.93700 114.24900 1.000 33.67000 418 THR B N 1
ATOM 5857 C CA . THR B 1 419 ? 87.95000 77.64000 113.35700 1.000 29.82000 418 THR B CA 1
ATOM 5858 C C . THR B 1 419 ? 88.47700 79.02400 113.00400 1.000 25.87000 418 THR B C 1
ATOM 5859 O O . THR B 1 419 ? 88.22100 79.52000 111.90000 1.000 24.44000 418 THR B O 1
ATOM 5863 N N . SER B 1 420 ? 89.25600 79.63700 113.89600 1.000 26.45000 419 SER B N 1
ATOM 5864 C CA . SER B 1 420 ? 89.84900 80.93200 113.58700 1.000 23.06000 419 SER B CA 1
ATOM 5865 C C . SER B 1 420 ? 90.93400 80.80600 112.52700 1.000 20.97000 419 SER B C 1
ATOM 5866 O O . SER B 1 420 ? 91.01900 81.65100 111.62600 1.000 21.29000 419 SER B O 1
ATOM 5869 N N . LEU B 1 421 ? 91.76000 79.75500 112.60700 1.000 21.32000 420 LEU B N 1
ATOM 5870 C CA . LEU B 1 421 ? 92.77200 79.52200 111.57900 1.000 18.79000 420 LEU B CA 1
ATOM 5871 C C . LEU B 1 421 ? 92.14700 79.22000 110.22900 1.000 18.24000 420 LEU B C 1
ATOM 5872 O O . LEU B 1 421 ? 92.61300 79.72800 109.20100 1.000 18.19000 420 LEU B O 1
ATOM 5877 N N . THR B 1 422 ? 91.10600 78.38800 110.21400 1.000 20.20000 421 THR B N 1
ATOM 5878 C CA . THR B 1 422 ? 90.44500 78.03600 108.96600 1.000 15.74000 421 THR B CA 1
ATOM 5879 C C . THR B 1 422 ? 89.78300 79.25500 108.34800 1.000 15.54000 421 THR B C 1
ATOM 5880 O O . THR B 1 422 ? 89.93200 79.50900 107.14800 1.000 16.59000 421 THR B O 1
ATOM 5884 N N . TYR B 1 423 ? 89.11400 80.06000 109.17900 1.000 16.89000 422 TYR B N 1
ATOM 5885 C CA . TYR B 1 423 ? 88.46600 81.28400 108.72300 1.000 13.73000 422 TYR B CA 1
ATOM 5886 C C . TYR B 1 423 ? 89.47500 82.27300 108.15100 1.000 14.58000 422 TYR B C 1
ATOM 5887 O O . TYR B 1 423 ? 89.29200 82.78500 107.04300 1.000 15.61000 422 TYR B O 1
ATOM 5896 N N . SER B 1 424 ? 90.57900 82.50600 108.86500 1.000 15.06000 423 SER B N 1
ATOM 5897 C CA . SER B 1 424 ? 91.54800 83.51300 108.44600 1.000 9.66000 423 SER B CA 1
ATOM 5898 C C . SER B 1 424 ? 92.32200 83.08600 107.20400 1.000 10.61000 423 SER B C 1
ATOM 5899 O O . SER B 1 424 ? 92.47400 83.87700 106.25900 1.000 12.84000 423 SER B O 1
ATOM 5902 N N . LEU B 1 425 ? 92.80800 81.84000 107.17300 1.000 13.03000 424 LEU B N 1
ATOM 5903 C CA . LEU B 1 425 ? 93.53800 81.35600 106.00700 1.000 10.57000 424 LEU B CA 1
ATOM 5904 C C . LEU B 1 425 ? 92.63400 81.24600 104.79100 1.000 10.52000 424 LEU B C 1
ATOM 5905 O O . LEU B 1 425 ? 93.05400 81.55200 103.66800 1.000 13.31000 424 LEU B O 1
ATOM 5910 N N . LEU B 1 426 ? 91.38000 80.85000 104.99800 1.000 12.32000 425 LEU B N 1
ATOM 5911 C CA . LEU B 1 426 ? 90.45600 80.74100 103.88600 1.000 10.57000 425 LEU B CA 1
ATOM 5912 C C . LEU B 1 426 ? 90.05900 82.11800 103.37800 1.000 11.35000 425 LEU B C 1
ATOM 5913 O O . LEU B 1 426 ? 89.80000 82.28600 102.18800 1.000 14.40000 425 LEU B O 1
ATOM 5918 N N . LEU B 1 427 ? 90.04200 83.12100 104.25900 1.000 11.80000 426 LEU B N 1
ATOM 5919 C CA . LEU B 1 427 ? 89.79600 84.49900 103.84000 1.000 11.19000 426 LEU B CA 1
ATOM 5920 C C . LEU B 1 427 ? 90.92100 85.03900 102.96200 1.000 11.28000 426 LEU B C 1
ATOM 5921 O O . LEU B 1 427 ? 90.65600 85.67200 101.92600 1.000 13.58000 426 LEU B O 1
ATOM 5926 N N . VAL B 1 428 ? 92.17800 84.78300 103.35400 1.000 12.03000 427 VAL B N 1
ATOM 5927 C CA . VAL B 1 428 ? 93.33200 85.15900 102.52700 1.000 10.83000 427 VAL B CA 1
ATOM 5928 C C . VAL B 1 428 ? 93.26600 84.48000 101.16300 1.000 11.72000 427 VAL B C 1
ATOM 5929 O O . VAL B 1 428 ? 93.39200 85.13000 100.11200 1.000 12.64000 427 VAL B O 1
ATOM 5933 N N . LEU B 1 429 ? 93.03500 83.16500 101.16800 1.000 12.82000 428 LEU B N 1
ATOM 5934 C CA . LEU B 1 429 ? 93.00600 82.38600 99.93600 1.000 11.83000 428 LEU B CA 1
ATOM 5935 C C . LEU B 1 429 ? 91.85200 82.80800 99.03200 1.000 12.32000 428 LEU B C 1
ATOM 5936 O O . LEU B 1 429 ? 92.00200 82.88000 97.80600 1.000 15.53000 428 LEU B O 1
ATOM 5941 N N . GLU B 1 430 ? 90.69500 83.10600 99.62900 1.000 12.67000 429 GLU B N 1
ATOM 5942 C CA . GLU B 1 430 ? 89.52000 83.51700 98.87400 1.000 9.70000 429 GLU B CA 1
ATOM 5943 C C . GLU B 1 430 ? 89.73100 84.84900 98.18000 1.000 11.69000 429 GLU B C 1
ATOM 5944 O O . GLU B 1 430 ? 89.37000 84.99900 97.00700 1.000 14.11000 429 GLU B O 1
ATOM 5950 N N . LYS B 1 431 ? 90.32300 85.82500 98.87400 1.000 11.18000 430 LYS B N 1
ATOM 5951 C CA . LYS B 1 431 ? 90.58200 87.09900 98.21100 1.000 8.59000 430 LYS B CA 1
ATOM 5952 C C . LYS B 1 431 ? 91.63900 86.97500 97.12600 1.000 10.14000 430 LYS B C 1
ATOM 5953 O O . LYS B 1 431 ? 91.52000 87.62600 96.08400 1.000 13.08000 430 LYS B O 1
ATOM 5959 N N . CYS B 1 432 ? 92.64900 86.11700 97.32500 1.000 10.27000 431 CYS B N 1
ATOM 5960 C CA . CYS B 1 432 ? 93.65800 85.92100 96.28300 1.000 9.48000 431 CYS B CA 1
ATOM 5961 C C . CYS B 1 432 ? 93.06100 85.31100 95.01900 1.000 10.98000 431 CYS B C 1
ATOM 5962 O O . CYS B 1 432 ? 93.27000 85.83000 93.91000 1.000 12.44000 431 CYS B O 1
ATOM 5965 N N . ILE B 1 433 ? 92.26700 84.24700 95.17100 1.000 12.76000 432 ILE B N 1
ATOM 5966 C CA . ILE B 1 433 ? 91.69800 83.57100 94.00800 1.000 10.28000 432 ILE B CA 1
ATOM 5967 C C . ILE B 1 433 ? 90.64700 84.44700 93.33200 1.000 12.13000 432 ILE B C 1
ATOM 5968 O O . ILE B 1 433 ? 90.55800 84.48900 92.09900 1.000 15.01000 432 ILE B O 1
ATOM 5973 N N . GLN B 1 434 ? 89.85700 85.18700 94.11900 1.000 12.59000 433 GLN B N 1
ATOM 5974 C CA . GLN B 1 434 ? 88.84300 86.05700 93.53300 1.000 10.60000 433 GLN B CA 1
ATOM 5975 C C . GLN B 1 434 ? 89.46000 87.22100 92.76900 1.000 10.72000 433 GLN B C 1
ATOM 5976 O O . GLN B 1 434 ? 88.96200 87.59100 91.70000 1.000 14.09000 433 GLN B O 1
ATOM 5982 N N . ASN B 1 435 ? 90.53500 87.81900 93.30300 1.000 12.39000 434 ASN B N 1
ATOM 5983 C CA . ASN B 1 435 ? 91.22900 88.88100 92.58100 1.000 9.42000 434 ASN B CA 1
ATOM 5984 C C . ASN B 1 435 ? 91.79900 88.37300 91.27300 1.000 11.00000 434 ASN B C 1
ATOM 5985 O O . ASN B 1 435 ? 91.68900 89.04600 90.24100 1.000 14.91000 434 ASN B O 1
ATOM 5990 N N . LEU B 1 436 ? 92.38900 87.17600 91.29500 1.000 12.08000 435 LEU B N 1
ATOM 5991 C CA . LEU B 1 436 ? 92.94500 86.60100 90.07500 1.000 12.08000 435 LEU B CA 1
ATOM 5992 C C . LEU B 1 436 ? 91.85400 86.32000 89.04700 1.000 13.19000 435 LEU B C 1
ATOM 5993 O O . LEU B 1 436 ? 92.02400 86.61400 87.85700 1.000 16.34000 435 LEU B O 1
ATOM 5998 N N . PHE B 1 437 ? 90.70400 85.81800 89.50700 1.000 14.19000 436 PHE B N 1
ATOM 5999 C CA . PHE B 1 437 ? 89.57700 85.53300 88.62200 1.000 12.54000 436 PHE B CA 1
ATOM 6000 C C . PHE B 1 437 ? 89.01000 86.79700 87.99100 1.000 13.30000 436 PHE B C 1
ATOM 6001 O O . PHE B 1 437 ? 88.74400 86.82600 86.78800 1.000 16.69000 436 PHE B O 1
ATOM 6009 N N . ILE B 1 438 ? 88.80800 87.84900 88.78800 1.000 14.45000 437 ILE B N 1
ATOM 6010 C CA . ILE B 1 438 ? 88.22100 89.08800 88.27300 1.000 12.56000 437 ILE B CA 1
ATOM 6011 C C . ILE B 1 438 ? 89.16400 89.76400 87.28400 1.000 14.19000 437 ILE B C 1
ATOM 6012 O O . ILE B 1 438 ? 88.74100 90.21900 86.21200 1.000 17.42000 437 ILE B O 1
ATOM 6017 N N . VAL B 1 439 ? 90.45900 89.82000 87.61800 1.000 15.58000 438 VAL B N 1
ATOM 6018 C CA . VAL B 1 439 ? 91.42600 90.48300 86.74500 1.000 14.12000 438 VAL B CA 1
ATOM 6019 C C . VAL B 1 439 ? 91.59000 89.72100 85.43200 1.000 15.73000 438 VAL B C 1
ATOM 6020 O O . VAL B 1 439 ? 91.67200 90.33000 84.35900 1.000 20.81000 438 VAL B O 1
ATOM 6024 N N . GLU B 1 440 ? 91.58900 88.38400 85.47600 1.000 16.88000 439 GLU B N 1
ATOM 6025 C CA . GLU B 1 440 ? 91.65000 87.63600 84.22200 1.000 18.00000 439 GLU B CA 1
ATOM 6026 C C . GLU B 1 440 ? 90.35000 87.75000 83.43100 1.000 18.89000 439 GLU B C 1
ATOM 6027 O O . GLU B 1 440 ? 90.37500 87.81300 82.19800 1.000 23.40000 439 GLU B O 1
ATOM 6033 N N . SER B 1 441 ? 89.20500 87.79100 84.12000 1.000 18.93000 440 SER B N 1
ATOM 6034 C CA . SER B 1 441 ? 87.91400 87.87400 83.44400 1.000 16.52000 440 SER B CA 1
ATOM 6035 C C . SER B 1 441 ? 87.73600 89.19400 82.71100 1.000 17.84000 440 SER B C 1
ATOM 6036 O O . SER B 1 441 ? 87.17300 89.22900 81.61300 1.000 21.09000 440 SER B O 1
ATOM 6039 N N . LEU B 1 442 ? 88.19700 90.29100 83.30100 1.000 19.02000 441 LEU B N 1
ATOM 6040 C CA . LEU B 1 442 ? 87.96400 91.59300 82.69300 1.000 19.33000 441 LEU B CA 1
ATOM 6041 C C . LEU B 1 442 ? 88.83700 91.87200 81.47900 1.000 21.82000 441 LEU B C 1
ATOM 6042 O O . LEU B 1 442 ? 88.58600 92.85700 80.78200 1.000 26.45000 441 LEU B O 1
ATOM 6047 N N . TYR B 1 443 ? 89.85800 91.06500 81.21100 1.000 22.77000 442 TYR B N 1
ATOM 6048 C CA . TYR B 1 443 ? 90.82600 91.39000 80.17100 1.000 24.11000 442 TYR B CA 1
ATOM 6049 C C . TYR B 1 443 ? 91.13900 90.18200 79.30400 1.000 25.25000 442 TYR B C 1
ATOM 6050 O O . TYR B 1 443 ? 92.29900 89.81100 79.11900 1.000 28.39000 442 TYR B O 1
ATOM 6059 N N . ARG B 1 444 ? 90.10700 89.54500 78.76300 1.000 23.88000 443 ARG B N 1
ATOM 6060 C CA . ARG B 1 444 ? 90.29200 88.49000 77.77600 1.000 25.31000 443 ARG B CA 1
ATOM 6061 C C . ARG B 1 444 ? 90.04200 89.01000 76.36600 1.000 29.93000 443 ARG B C 1
ATOM 6062 O O . ARG B 1 444 ? 88.96200 88.82400 75.80800 1.000 30.97000 443 ARG B O 1
ATOM 6070 N N . PRO B 1 511 ? 81.92100 75.63500 74.39400 1.000 45.35000 510 PRO B N 1
ATOM 6071 C CA . PRO B 1 511 ? 81.21100 76.70800 73.69000 1.000 45.42000 510 PRO B CA 1
ATOM 6072 C C . PRO B 1 511 ? 80.13000 77.39200 74.53600 1.000 42.86000 510 PRO B C 1
ATOM 6073 O O . PRO B 1 511 ? 80.46500 78.14400 75.45200 1.000 42.39000 510 PRO B O 1
ATOM 6077 N N . GLY B 1 512 ? 78.85800 77.15300 74.19800 1.000 44.69000 511 GLY B N 1
ATOM 6078 C CA . GLY B 1 512 ? 77.76100 77.73000 74.96200 1.000 45.66000 511 GLY B CA 1
ATOM 6079 C C . GLY B 1 512 ? 77.69000 77.22800 76.39100 1.000 41.13000 511 GLY B C 1
ATOM 6080 O O . GLY B 1 512 ? 77.27600 77.96100 77.29600 1.000 40.82000 511 GLY B O 1
ATOM 6081 N N . ARG B 1 513 ? 78.07500 75.96400 76.61100 1.000 41.49000 512 ARG B N 1
ATOM 6082 C CA . ARG B 1 513 ? 78.08500 75.40600 77.96300 1.000 41.52000 512 ARG B CA 1
ATOM 6083 C C . ARG B 1 513 ? 79.09300 76.12200 78.85200 1.000 39.07000 512 ARG B C 1
ATOM 6084 O O . ARG B 1 513 ? 78.84400 76.31700 80.04900 1.000 39.56000 512 ARG B O 1
ATOM 6092 N N . LYS B 1 514 ? 80.21800 76.56000 78.28100 1.000 38.61000 513 LYS B N 1
ATOM 6093 C CA . LYS B 1 514 ? 81.15000 77.36100 79.06400 1.000 36.17000 513 LYS B CA 1
ATOM 6094 C C . LYS B 1 514 ? 80.58700 78.74300 79.37000 1.000 35.09000 513 LYS B C 1
ATOM 6095 O O . LYS B 1 514 ? 80.86400 79.28900 80.44300 1.000 36.45000 513 LYS B O 1
ATOM 6101 N N . ARG B 1 515 ? 79.76800 79.31000 78.47100 1.000 35.79000 514 ARG B N 1
ATOM 6102 C CA . ARG B 1 515 ? 79.04800 80.53600 78.82200 1.000 35.37000 514 ARG B CA 1
ATOM 6103 C C . ARG B 1 515 ? 78.08000 80.32200 79.97700 1.000 33.21000 514 ARG B C 1
ATOM 6104 O O . ARG B 1 515 ? 77.97900 81.17400 80.86500 1.000 32.97000 514 ARG B O 1
ATOM 6112 N N . GLN B 1 516 ? 77.36100 79.19800 79.98700 1.000 35.22000 515 GLN B N 1
ATOM 6113 C CA . GLN B 1 516 ? 76.41200 78.97100 81.07600 1.000 34.01000 515 GLN B CA 1
ATOM 6114 C C . GLN B 1 516 ? 77.12800 78.71100 82.39600 1.000 32.06000 515 GLN B C 1
ATOM 6115 O O . GLN B 1 516 ? 76.68800 79.19800 83.44800 1.000 32.15000 515 GLN B O 1
ATOM 6121 N N . ILE B 1 517 ? 78.26100 78.00400 82.34900 1.000 31.82000 516 ILE B N 1
ATOM 6122 C CA . ILE B 1 517 ? 79.06100 77.78100 83.55200 1.000 29.39000 516 ILE B CA 1
ATOM 6123 C C . ILE B 1 517 ? 79.62100 79.09700 84.07900 1.000 26.71000 516 ILE B C 1
ATOM 6124 O O . ILE B 1 517 ? 79.52800 79.38900 85.27900 1.000 29.43000 516 ILE B O 1
ATOM 6129 N N . LEU B 1 518 ? 80.17300 79.92800 83.18900 1.000 27.29000 517 LEU B N 1
ATOM 6130 C CA . LEU B 1 518 ? 80.75400 81.19400 83.62200 1.000 26.09000 517 LEU B CA 1
ATOM 6131 C C . LEU B 1 518 ? 79.69600 82.16300 84.13200 1.000 26.67000 517 LEU B C 1
ATOM 6132 O O . LEU B 1 518 ? 79.93200 82.87000 85.11400 1.000 26.54000 517 LEU B O 1
ATOM 6137 N N . LYS B 1 519 ? 78.51600 82.19400 83.50800 1.000 27.20000 518 LYS B N 1
ATOM 6138 C CA . LYS B 1 519 ? 77.47200 83.09700 83.98500 1.000 23.34000 518 LYS B CA 1
ATOM 6139 C C . LYS B 1 519 ? 76.90000 82.64300 85.32000 1.000 23.14000 518 LYS B C 1
ATOM 6140 O O . LYS B 1 519 ? 76.58200 83.48100 86.17300 1.000 23.51000 518 LYS B O 1
ATOM 6146 N N . ASN B 1 520 ? 76.78400 81.32800 85.53500 1.000 24.88000 519 ASN B N 1
ATOM 6147 C CA . ASN B 1 520 ? 76.32800 80.84400 86.83300 1.000 22.55000 519 ASN B CA 1
ATOM 6148 C C . ASN B 1 520 ? 77.34700 81.13700 87.92700 1.000 21.30000 519 ASN B C 1
ATOM 6149 O O . ASN B 1 520 ? 76.97100 81.53900 89.03600 1.000 22.44000 519 ASN B O 1
ATOM 6154 N N . ILE B 1 521 ? 78.63900 80.99100 87.61600 1.000 21.86000 520 ILE B N 1
ATOM 6155 C CA . ILE B 1 521 ? 79.69400 81.32500 88.57300 1.000 18.25000 520 ILE B CA 1
ATOM 6156 C C . ILE B 1 521 ? 79.69200 82.82000 88.88000 1.000 18.27000 520 ILE B C 1
ATOM 6157 O O . ILE B 1 521 ? 79.84300 83.23100 90.03700 1.000 19.87000 520 ILE B O 1
ATOM 6162 N N . CYS B 1 522 ? 79.48100 83.65200 87.85700 1.000 19.95000 521 CYS B N 1
ATOM 6163 C CA . CYS B 1 522 ? 79.47800 85.09800 88.06300 1.000 17.11000 521 CYS B CA 1
ATOM 6164 C C . CYS B 1 522 ? 78.28900 85.55600 88.89600 1.000 18.04000 521 CYS B C 1
ATOM 6165 O O . CYS B 1 522 ? 78.44200 86.41900 89.76500 1.000 18.87000 521 CYS B O 1
ATOM 6168 N N . MET B 1 523 ? 77.10300 84.98600 88.66600 1.000 18.65000 522 MET B N 1
ATOM 6169 C CA . MET B 1 523 ? 75.95800 85.33900 89.50500 1.000 15.72000 522 MET B CA 1
ATOM 6170 C C . MET B 1 523 ? 76.11600 84.84000 90.93400 1.000 16.64000 522 MET B C 1
ATOM 6171 O O . MET B 1 523 ? 75.72500 85.53600 91.88300 1.000 18.02000 522 MET B O 1
ATOM 6176 N N . PHE B 1 524 ? 76.69900 83.65000 91.10900 1.000 17.35000 523 PHE B N 1
ATOM 6177 C CA . PHE B 1 524 ? 76.94300 83.13300 92.45100 1.000 15.78000 523 PHE B CA 1
ATOM 6178 C C . PHE B 1 524 ? 77.91900 84.01700 93.22100 1.000 16.15000 523 PHE B C 1
ATOM 6179 O O . PHE B 1 524 ? 77.66500 84.37600 94.37500 1.000 18.02000 523 PHE B O 1
ATOM 6187 N N . LEU B 1 525 ? 79.02700 84.40300 92.58500 1.000 17.26000 524 LEU B N 1
ATOM 6188 C CA . LEU B 1 525 ? 80.00300 85.26000 93.25300 1.000 14.65000 524 LEU B CA 1
ATOM 6189 C C . LEU B 1 525 ? 79.46000 86.66600 93.47500 1.000 14.95000 524 LEU B C 1
ATOM 6190 O O . LEU B 1 525 ? 79.78900 87.30800 94.47800 1.000 17.10000 524 LEU B O 1
ATOM 6195 N N . PHE B 1 526 ? 78.62300 87.15100 92.55300 1.000 15.35000 525 PHE B N 1
ATOM 6196 C CA . PHE B 1 526 ? 77.97500 88.45300 92.68600 1.000 13.68000 525 PHE B CA 1
ATOM 6197 C C . PHE B 1 526 ? 77.10000 88.51300 93.93100 1.000 13.91000 525 PHE B C 1
ATOM 6198 O O . PHE B 1 526 ? 77.25400 89.40800 94.77700 1.000 17.71000 525 PHE B O 1
ATOM 6206 N N . MET B 1 527 ? 76.20700 87.53400 94.08700 1.000 15.46000 526 MET B N 1
ATOM 6207 C CA . MET B 1 527 ? 75.33700 87.52900 95.25600 1.000 13.12000 526 MET B CA 1
ATOM 6208 C C . MET B 1 527 ? 76.09300 87.19400 96.53500 1.000 13.58000 526 MET B C 1
ATOM 6209 O O . MET B 1 527 ? 75.73300 87.69800 97.60500 1.000 15.90000 526 MET B O 1
ATOM 6214 N N . CYS B 1 528 ? 77.15700 86.39000 96.44800 1.000 15.82000 527 CYS B N 1
ATOM 6215 C CA . CYS B 1 528 ? 77.96800 86.12200 97.63100 1.000 13.48000 527 CYS B CA 1
ATOM 6216 C C . CYS B 1 528 ? 78.71800 87.36100 98.10600 1.000 13.22000 527 CYS B C 1
ATOM 6217 O O . CYS B 1 528 ? 78.85900 87.58100 99.31400 1.000 15.06000 527 CYS B O 1
ATOM 6220 N N . ASN B 1 529 ? 79.19600 88.18800 97.17700 1.000 13.95000 528 ASN B N 1
ATOM 6221 C CA . ASN B 1 529 ? 79.86100 89.42200 97.57200 1.000 11.19000 528 ASN B CA 1
ATOM 6222 C C . ASN B 1 529 ? 78.87000 90.43700 98.12200 1.000 12.27000 528 ASN B C 1
ATOM 6223 O O . ASN B 1 529 ? 79.21300 91.20700 99.02300 1.000 14.21000 528 ASN B O 1
ATOM 6228 N N . ILE B 1 530 ? 77.63800 90.45200 97.59900 1.000 14.29000 529 ILE B N 1
ATOM 6229 C CA . ILE B 1 530 ? 76.59300 91.29800 98.18600 1.000 11.82000 529 ILE B CA 1
ATOM 6230 C C . ILE B 1 530 ? 76.29800 90.86900 99.62000 1.000 12.96000 529 ILE B C 1
ATOM 6231 O O . ILE B 1 530 ? 76.18200 91.70300 100.52500 1.000 15.52000 529 ILE B O 1
ATOM 6236 N N . SER B 1 531 ? 76.19400 89.55800 99.84300 1.000 13.93000 530 SER B N 1
ATOM 6237 C CA . SER B 1 531 ? 75.97200 89.01100 101.17900 1.000 11.27000 530 SER B CA 1
ATOM 6238 C C . SER B 1 531 ? 77.09500 89.36500 102.14800 1.000 13.07000 530 SER B C 1
ATOM 6239 O O . SER B 1 531 ? 76.84800 89.82700 103.27300 1.000 15.61000 530 SER B O 1
ATOM 6242 N N . LEU B 1 532 ? 78.34000 89.15800 101.72900 1.000 14.49000 531 LEU B N 1
ATOM 6243 C CA . LEU B 1 532 ? 79.46800 89.49100 102.58900 1.000 11.87000 531 LEU B CA 1
ATOM 6244 C C . LEU B 1 532 ? 79.67300 90.99300 102.71500 1.000 12.52000 531 LEU B C 1
ATOM 6245 O O . LEU B 1 532 ? 80.46300 91.42400 103.55300 1.000 15.18000 531 LEU B O 1
ATOM 6250 N N . TRP B 1 533 ? 79.05100 91.80200 101.85500 1.000 13.46000 532 TRP B N 1
ATOM 6251 C CA . TRP B 1 533 ? 79.02200 93.23600 102.11800 1.000 11.96000 532 TRP B CA 1
ATOM 6252 C C . TRP B 1 533 ? 77.99700 93.57600 103.18700 1.000 13.16000 532 TRP B C 1
ATOM 6253 O O . TRP B 1 533 ? 78.29100 94.34100 104.10800 1.000 15.65000 532 TRP B O 1
ATOM 6264 N N . ILE B 1 534 ? 76.77900 93.03500 103.07100 1.000 13.76000 533 ILE B N 1
ATOM 6265 C CA . ILE B 1 534 ? 75.70400 93.47000 103.96400 1.000 12.57000 533 ILE B CA 1
ATOM 6266 C C . ILE B 1 534 ? 75.89700 92.93500 105.37000 1.000 12.43000 533 ILE B C 1
ATOM 6267 O O . ILE B 1 534 ? 75.28200 93.44300 106.31000 1.000 14.91000 533 ILE B O 1
ATOM 6272 N N . LEU B 1 535 ? 76.70000 91.88900 105.54600 1.000 13.89000 534 LEU B N 1
ATOM 6273 C CA . LEU B 1 535 ? 76.85200 91.34600 106.89600 1.000 12.56000 534 LEU B CA 1
ATOM 6274 C C . LEU B 1 535 ? 77.62100 92.26500 107.85500 1.000 13.28000 534 LEU B C 1
ATOM 6275 O O . LEU B 1 535 ? 77.12000 92.48500 108.96900 1.000 16.96000 534 LEU B O 1
ATOM 6280 N N . PRO B 1 536 ? 78.81600 92.85300 107.52100 1.000 13.06000 535 PRO B N 1
ATOM 6281 C CA . PRO B 1 536 ? 79.41200 93.81500 108.46200 1.000 12.21000 535 PRO B CA 1
ATOM 6282 C C . PRO B 1 536 ? 78.89700 95.24200 108.34800 1.000 12.84000 535 PRO B C 1
ATOM 6283 O O . PRO B 1 536 ? 79.06500 96.02400 109.28600 1.000 14.20000 535 PRO B O 1
ATOM 6287 N N . ALA B 1 537 ? 78.32800 95.61100 107.19700 1.000 14.69000 536 ALA B N 1
ATOM 6288 C CA . ALA B 1 537 ? 77.84400 96.97600 107.00500 1.000 11.01000 536 ALA B CA 1
ATOM 6289 C C . ALA B 1 537 ? 76.63500 97.26800 107.87500 1.000 13.46000 536 ALA B C 1
ATOM 6290 O O . ALA B 1 537 ? 76.45400 98.39700 108.34000 1.000 16.46000 536 ALA B O 1
ATOM 6292 N N . PHE B 1 538 ? 75.79400 96.26800 108.10300 1.000 14.31000 537 PHE B N 1
ATOM 6293 C CA . PHE B 1 538 ? 74.63100 96.41200 108.96100 1.000 12.19000 537 PHE B CA 1
ATOM 6294 C C . PHE B 1 538 ? 74.94400 96.17200 110.42500 1.000 13.07000 537 PHE B C 1
ATOM 6295 O O . PHE B 1 538 ? 74.01800 96.04300 111.22500 1.000 18.34000 537 PHE B O 1
ATOM 6303 N N . GLY B 1 539 ? 76.21400 96.09600 110.79300 1.000 14.13000 538 GLY B N 1
ATOM 6304 C CA . GLY B 1 539 ? 76.60000 96.19400 112.17700 1.000 13.50000 538 GLY B CA 1
ATOM 6305 C C . GLY B 1 539 ? 76.88300 94.90900 112.91300 1.000 13.90000 538 GLY B C 1
ATOM 6306 O O . GLY B 1 539 ? 76.72700 94.88500 114.13800 1.000 18.08000 538 GLY B O 1
ATOM 6307 N N . CYS B 1 540 ? 77.27400 93.83500 112.22400 1.000 15.99000 539 CYS B N 1
ATOM 6308 C CA . CYS B 1 540 ? 77.63600 92.62600 112.95400 1.000 17.69000 539 CYS B CA 1
ATOM 6309 C C . CYS B 1 540 ? 78.96200 92.81700 113.68200 1.000 19.98000 539 CYS B C 1
ATOM 6310 O O . CYS B 1 540 ? 78.97700 93.09800 114.88500 1.000 22.90000 539 CYS B O 1
ATOM 6313 N N . ARG B 1 541 ? 80.07500 92.79200 112.93800 1.000 16.49000 540 ARG B N 1
ATOM 6314 C CA . ARG B 1 541 ? 81.45500 93.05800 113.36100 1.000 14.46000 540 ARG B CA 1
ATOM 6315 C C . ARG B 1 541 ? 81.87000 92.51400 114.73000 1.000 15.20000 540 ARG B C 1
ATOM 6316 O O . ARG B 1 541 ? 82.18600 93.30900 115.62100 1.000 16.03000 540 ARG B O 1
ATOM 6324 N N . PRO B 1 542 ? 81.86700 91.19500 114.96100 1.000 14.75000 541 PRO B N 1
ATOM 6325 C CA . PRO B 1 542 ? 82.22500 90.69500 116.29600 1.000 14.09000 541 PRO B CA 1
ATOM 6326 C C . PRO B 1 542 ? 83.71000 90.73000 116.59200 1.000 15.14000 541 PRO B C 1
ATOM 6327 O O . PRO B 1 542 ? 84.08700 90.54600 117.75700 1.000 16.94000 541 PRO B O 1
ATOM 6331 N N . GLN B 1 543 ? 84.55400 90.96500 115.57800 1.000 15.97000 542 GLN B N 1
ATOM 6332 C CA . GLN B 1 543 ? 86.00700 90.84300 115.70200 1.000 12.37000 542 GLN B CA 1
ATOM 6333 C C . GLN B 1 543 ? 86.61000 91.78000 116.73700 1.000 12.60000 542 GLN B C 1
ATOM 6334 O O . GLN B 1 543 ? 87.71500 91.52900 117.22700 1.000 15.52000 542 GLN B O 1
ATOM 6340 N N . TYR B 1 544 ? 85.91400 92.86600 117.07200 1.000 13.28000 543 TYR B N 1
ATOM 6341 C CA . TYR B 1 544 ? 86.39000 93.79500 118.08200 1.000 12.54000 543 TYR B CA 1
ATOM 6342 C C . TYR B 1 544 ? 86.41800 93.18600 119.47300 1.000 15.16000 543 TYR B C 1
ATOM 6343 O O . TYR B 1 544 ? 87.15200 93.68100 120.33300 1.000 18.11000 543 TYR B O 1
ATOM 6352 N N . ASP B 1 545 ? 85.63700 92.14000 119.72400 1.000 16.90000 544 ASP B N 1
ATOM 6353 C CA . ASP B 1 545 ? 85.56700 91.55100 121.05100 1.000 17.05000 544 ASP B CA 1
ATOM 6354 C C . ASP B 1 545 ? 86.25600 90.19800 121.14500 1.000 17.54000 544 ASP B C 1
ATOM 6355 O O . ASP B 1 545 ? 85.96500 89.43400 122.06800 1.000 19.39000 544 ASP B O 1
ATOM 6360 N N . ASN B 1 546 ? 87.15200 89.88000 120.21400 1.000 17.55000 545 ASN B N 1
ATOM 6361 C CA . ASN B 1 546 ? 87.89600 88.63100 120.28100 1.000 16.43000 545 ASN B CA 1
ATOM 6362 C C . ASN B 1 546 ? 88.92400 88.69000 121.39700 1.000 17.09000 545 ASN B C 1
ATOM 6363 O O . ASN B 1 546 ? 89.76800 89.59300 121.41500 1.000 19.10000 545 ASN B O 1
ATOM 6368 N N . PRO B 1 547 ? 88.87400 87.76100 122.35300 1.000 18.17000 546 PRO B N 1
ATOM 6369 C CA . PRO B 1 547 ? 89.85600 87.77600 123.44500 1.000 17.25000 546 PRO B CA 1
ATOM 6370 C C . PRO B 1 547 ? 91.22800 87.28500 123.04000 1.000 17.67000 546 PRO B C 1
ATOM 6371 O O . PRO B 1 547 ? 92.15600 87.38300 123.84700 1.000 19.17000 546 PRO B O 1
ATOM 6375 N N . LEU B 1 548 ? 91.37500 86.70400 121.85000 1.000 18.64000 547 LEU B N 1
ATOM 6376 C CA . LEU B 1 548 ? 92.65700 86.13800 121.44600 1.000 16.60000 547 LEU B CA 1
ATOM 6377 C C . LEU B 1 548 ? 93.57400 87.19500 120.84400 1.000 16.31000 547 LEU B C 1
ATOM 6378 O O . LEU B 1 548 ? 94.76700 87.24300 121.15800 1.000 18.20000 547 LEU B O 1
ATOM 6383 N N . GLU B 1 549 ? 93.05000 88.01800 119.93500 1.000 16.45000 548 GLU B N 1
ATOM 6384 C CA . GLU B 1 549 ? 93.86800 89.04600 119.29800 1.000 12.88000 548 GLU B CA 1
ATOM 6385 C C . GLU B 1 549 ? 94.03900 90.26000 120.19900 1.000 13.36000 548 GLU B C 1
ATOM 6386 O O . GLU B 1 549 ? 95.06100 90.94600 120.13100 1.000 18.12000 548 GLU B O 1
ATOM 6392 N N . ASN B 1 550 ? 93.03700 90.56700 121.01800 1.000 14.87000 549 ASN B N 1
ATOM 6393 C CA . ASN B 1 550 ? 93.28400 91.31400 122.24300 1.000 14.09000 549 ASN B CA 1
ATOM 6394 C C . ASN B 1 550 ? 94.14900 90.45600 123.15300 1.000 18.18000 549 ASN B C 1
ATOM 6395 O O . ASN B 1 550 ? 94.13300 89.23000 123.04900 1.000 20.15000 549 ASN B O 1
ATOM 6400 N N . GLU B 1 551 ? 94.94800 91.10700 124.01200 1.000 18.22000 550 GLU B N 1
ATOM 6401 C CA . GLU B 1 551 ? 95.94700 90.50700 124.91400 1.000 18.72000 550 GLU B CA 1
ATOM 6402 C C . GLU B 1 551 ? 97.15200 89.93000 124.15300 1.000 17.47000 550 GLU B C 1
ATOM 6403 O O . GLU B 1 551 ? 98.17500 89.59800 124.76300 1.000 22.73000 550 GLU B O 1
ATOM 6409 N N . THR B 1 552 ? 97.12800 89.94100 122.82400 1.000 15.30000 551 THR B N 1
ATOM 6410 C CA . THR B 1 552 ? 98.29000 89.63600 122.00200 1.000 11.80000 551 THR B CA 1
ATOM 6411 C C . THR B 1 552 ? 98.84400 90.88500 121.34400 1.000 14.57000 551 THR B C 1
ATOM 6412 O O . THR B 1 552 ? 100.05900 91.11300 121.37200 1.000 18.96000 551 THR B O 1
ATOM 6416 N N . PHE B 1 553 ? 97.97600 91.71300 120.76900 1.000 14.90000 552 PHE B N 1
ATOM 6417 C CA . PHE B 1 553 ? 98.36500 92.98400 120.18600 1.000 12.37000 552 PHE B CA 1
ATOM 6418 C C . PHE B 1 553 ? 98.01100 94.17400 121.06200 1.000 13.84000 552 PHE B C 1
ATOM 6419 O O . PHE B 1 553 ? 98.51000 95.27400 120.81200 1.000 15.89000 552 PHE B O 1
ATOM 6427 N N . GLY B 1 554 ? 97.16100 93.99100 122.06100 1.000 14.89000 553 GLY B N 1
ATOM 6428 C CA . GLY B 1 554 ? 96.61800 95.10600 122.80300 1.000 12.29000 553 GLY B CA 1
ATOM 6429 C C . GLY B 1 554 ? 95.29100 95.55600 122.22400 1.000 12.88000 553 GLY B C 1
ATOM 6430 O O . GLY B 1 554 ? 94.95700 95.28300 121.07300 1.000 15.05000 553 GLY B O 1
ATOM 6431 N N . THR B 1 555 ? 94.51300 96.26000 123.04500 1.000 14.27000 554 THR B N 1
ATOM 6432 C CA . THR B 1 555 ? 93.18900 96.67700 122.59600 1.000 12.58000 554 THR B CA 1
ATOM 6433 C C . THR B 1 555 ? 93.27300 97.81400 121.58500 1.000 13.58000 554 THR B C 1
ATOM 6434 O O . THR B 1 555 ? 92.51300 97.83200 120.60800 1.000 16.30000 554 THR B O 1
ATOM 6438 N N . SER B 1 556 ? 94.24300 98.71400 121.74400 1.000 14.49000 555 SER B N 1
ATOM 6439 C CA . SER B 1 556 ? 94.34100 99.86200 120.85300 1.000 14.48000 555 SER B CA 1
ATOM 6440 C C . SER B 1 556 ? 94.87000 99.48400 119.48000 1.000 14.13000 555 SER B C 1
ATOM 6441 O O . SER B 1 556 ? 94.35100 99.96600 118.46800 1.000 16.75000 555 SER B O 1
ATOM 6444 N N . VAL B 1 557 ? 95.84600 98.58300 119.42100 1.000 14.13000 556 VAL B N 1
ATOM 6445 C CA . VAL B 1 557 ? 96.41600 98.19100 118.14100 1.000 11.22000 556 VAL B CA 1
ATOM 6446 C C . VAL B 1 557 ? 95.43400 97.32900 117.36700 1.000 11.19000 556 VAL B C 1
ATOM 6447 O O . VAL B 1 557 ? 95.26300 97.50200 116.15800 1.000 13.90000 556 VAL B O 1
ATOM 6451 N N . TRP B 1 558 ? 94.75200 96.41300 118.05800 1.000 11.58000 557 TRP B N 1
ATOM 6452 C CA . TRP B 1 558 ? 93.76700 95.56200 117.39800 1.000 10.16000 557 TRP B CA 1
ATOM 6453 C C . TRP B 1 558 ? 92.56700 96.36700 116.92000 1.000 11.46000 557 TRP B C 1
ATOM 6454 O O . TRP B 1 558 ? 92.05000 96.12400 115.82300 1.000 11.92000 557 TRP B O 1
ATOM 6465 N N . THR B 1 559 ? 92.12800 97.34800 117.71400 1.000 11.76000 558 THR B N 1
ATOM 6466 C CA . THR B 1 559 ? 91.03300 98.21300 117.29100 1.000 9.40000 558 THR B CA 1
ATOM 6467 C C . THR B 1 559 ? 91.42100 99.06100 116.08300 1.000 11.18000 558 THR B C 1
ATOM 6468 O O . THR B 1 559 ? 90.62500 99.21900 115.15200 1.000 13.05000 558 THR B O 1
ATOM 6472 N N . THR B 1 560 ? 92.65100 99.58100 116.05600 1.000 12.54000 559 THR B N 1
ATOM 6473 C CA . THR B 1 560 ? 93.09100 100.36300 114.90300 1.000 9.53000 559 THR B CA 1
ATOM 6474 C C . THR B 1 560 ? 93.24400 99.49200 113.65700 1.000 9.24000 559 THR B C 1
ATOM 6475 O O . THR B 1 560 ? 92.89600 99.91900 112.54700 1.000 11.53000 559 THR B O 1
ATOM 6479 N N . VAL B 1 561 ? 93.73800 98.26100 113.82300 1.000 10.07000 560 VAL B N 1
ATOM 6480 C CA . VAL B 1 561 ? 93.85200 97.32800 112.70200 1.000 7.68000 560 VAL B CA 1
ATOM 6481 C C . VAL B 1 561 ? 92.47600 96.99200 112.14000 1.000 7.21000 560 VAL B C 1
ATOM 6482 O O . VAL B 1 561 ? 92.28500 96.94600 110.92000 1.000 0.91000 560 VAL B O 1
ATOM 6486 N N . LEU B 1 562 ? 91.48300 96.82100 113.01200 1.000 8.33000 561 LEU B N 1
ATOM 6487 C CA . LEU B 1 562 ? 90.12700 96.56400 112.53600 1.000 5.36000 561 LEU B CA 1
ATOM 6488 C C . LEU B 1 562 ? 89.50900 97.78600 111.86700 1.000 6.65000 561 LEU B C 1
ATOM 6489 O O . LEU B 1 562 ? 88.75900 97.64600 110.89500 1.000 6.38000 561 LEU B O 1
ATOM 6494 N N . ASN B 1 563 ? 89.80900 98.98900 112.36600 1.000 8.97000 562 ASN B N 1
ATOM 6495 C CA . ASN B 1 563 ? 89.30900 100.20800 111.73100 1.000 5.54000 562 ASN B CA 1
ATOM 6496 C C . ASN B 1 563 ? 89.94200 100.44700 110.37100 1.000 5.80000 562 ASN B C 1
ATOM 6497 O O . ASN B 1 563 ? 89.36400 101.14000 109.53300 1.000 6.79000 562 ASN B O 1
ATOM 6502 N N . VAL B 1 564 ? 91.14200 99.92900 110.14500 1.000 5.10000 563 VAL B N 1
ATOM 6503 C CA . VAL B 1 564 ? 91.70500 99.96600 108.80100 1.000 0.68000 563 VAL B CA 1
ATOM 6504 C C . VAL B 1 564 ? 91.08100 98.88100 107.93200 1.000 0.56000 563 VAL B C 1
ATOM 6505 O O . VAL B 1 564 ? 90.73700 99.11600 106.76900 1.000 0.00000 563 VAL B O 1
ATOM 6509 N N . ALA B 1 565 ? 90.89700 97.68800 108.49800 1.000 2.69000 564 ALA B N 1
ATOM 6510 C CA . ALA B 1 565 ? 90.53100 96.52000 107.70800 1.000 0.09000 564 ALA B CA 1
ATOM 6511 C C . ALA B 1 565 ? 89.08300 96.55000 107.24400 1.000 0.06000 564 ALA B C 1
ATOM 6512 O O . ALA B 1 565 ? 88.80000 96.22600 106.08700 1.000 0.03000 564 ALA B O 1
ATOM 6514 N N . ILE B 1 566 ? 88.15000 96.91000 108.11800 1.000 0.20000 565 ILE B N 1
ATOM 6515 C CA . ILE B 1 566 ? 86.73400 96.68800 107.81400 1.000 0.07000 565 ILE B CA 1
ATOM 6516 C C . ILE B 1 566 ? 86.16900 97.68300 106.79000 1.000 0.02000 565 ILE B C 1
ATOM 6517 O O . ILE B 1 566 ? 85.46600 97.22800 105.87200 1.000 0.00000 565 ILE B O 1
ATOM 6522 N N . PRO B 1 567 ? 86.42000 99.01000 106.85000 1.000 0.05000 566 PRO B N 1
ATOM 6523 C CA . PRO B 1 567 ? 86.01700 99.85900 105.71100 1.000 0.03000 566 PRO B CA 1
ATOM 6524 C C . PRO B 1 567 ? 86.68000 99.53400 104.38100 1.000 0.02000 566 PRO B C 1
ATOM 6525 O O . PRO B 1 567 ? 86.02500 99.64400 103.33300 1.000 0.09000 566 PRO B O 1
ATOM 6529 N N . LEU B 1 568 ? 87.95700 99.14300 104.38700 1.000 0.01000 567 LEU B N 1
ATOM 6530 C CA . LEU B 1 568 ? 88.58400 98.66000 103.16100 1.000 0.04000 567 LEU B CA 1
ATOM 6531 C C . LEU B 1 568 ? 87.91800 97.38900 102.66500 1.000 0.06000 567 LEU B C 1
ATOM 6532 O O . LEU B 1 568 ? 87.78900 97.19000 101.45500 1.000 0.26000 567 LEU B O 1
ATOM 6537 N N . ASN B 1 569 ? 87.47800 96.52600 103.58200 1.000 0.07000 568 ASN B N 1
ATOM 6538 C CA . ASN B 1 569 ? 86.75200 95.32400 103.18600 1.000 0.31000 568 ASN B CA 1
ATOM 6539 C C . ASN B 1 569 ? 85.40900 95.66600 102.55400 1.000 0.26000 568 ASN B C 1
ATOM 6540 O O . ASN B 1 569 ? 84.99300 95.02100 101.58600 1.000 0.02000 568 ASN B O 1
ATOM 6545 N N . LEU B 1 570 ? 84.73100 96.69600 103.07000 1.000 1.45000 569 LEU B N 1
ATOM 6546 C CA . LEU B 1 570 ? 83.46900 97.13900 102.47800 1.000 0.82000 569 LEU B CA 1
ATOM 6547 C C . LEU B 1 570 ? 83.67300 97.69400 101.07500 1.000 4.81000 569 LEU B C 1
ATOM 6548 O O . LEU B 1 570 ? 82.89800 97.38600 100.15700 1.000 9.28000 569 LEU B O 1
ATOM 6553 N N . PHE B 1 571 ? 84.70800 98.52000 100.89400 1.000 5.75000 570 PHE B N 1
ATOM 6554 C CA . PHE B 1 571 ? 85.02600 99.04600 99.56800 1.000 5.13000 570 PHE B CA 1
ATOM 6555 C C . PHE B 1 571 ? 85.41000 97.93000 98.60700 1.000 6.04000 570 PHE B C 1
ATOM 6556 O O . PHE B 1 571 ? 85.06400 97.97600 97.42200 1.000 10.03000 570 PHE B O 1
ATOM 6564 N N . TYR B 1 572 ? 86.12900 96.92000 99.10800 1.000 6.18000 571 TYR B N 1
ATOM 6565 C CA . TYR B 1 572 ? 86.47800 95.75500 98.30400 1.000 6.32000 571 TYR B CA 1
ATOM 6566 C C . TYR B 1 572 ? 85.24000 95.02300 97.81800 1.000 8.01000 571 TYR B C 1
ATOM 6567 O O . TYR B 1 572 ? 85.16300 94.63000 96.65200 1.000 10.53000 571 TYR B O 1
ATOM 6576 N N . ARG B 1 573 ? 84.27500 94.80100 98.71100 1.000 8.88000 572 ARG B N 1
ATOM 6577 C CA . ARG B 1 573 ? 83.08300 94.05700 98.32000 1.000 6.49000 572 ARG B CA 1
ATOM 6578 C C . ARG B 1 573 ? 82.23100 94.84300 97.33400 1.000 8.91000 572 ARG B C 1
ATOM 6579 O O . ARG B 1 573 ? 81.68000 94.26300 96.39800 1.000 12.58000 572 ARG B O 1
ATOM 6587 N N . MET B 1 574 ? 82.15100 96.16700 97.49200 1.000 9.64000 573 MET B N 1
ATOM 6588 C CA . MET B 1 574 ? 81.41500 96.97700 96.51700 1.000 8.82000 573 MET B CA 1
ATOM 6589 C C . MET B 1 574 ? 82.09400 96.99100 95.14800 1.000 9.86000 573 MET B C 1
ATOM 6590 O O . MET B 1 574 ? 81.42400 96.84300 94.11200 1.000 13.94000 573 MET B O 1
ATOM 6595 N N . HIS B 1 575 ? 83.41800 97.16100 95.12600 1.000 10.72000 574 HIS B N 1
ATOM 6596 C CA . HIS B 1 575 ? 84.17000 97.13700 93.87600 1.000 8.66000 574 HIS B CA 1
ATOM 6597 C C . HIS B 1 575 ? 84.06400 95.78100 93.19200 1.000 11.34000 574 HIS B C 1
ATOM 6598 O O . HIS B 1 575 ? 83.92900 9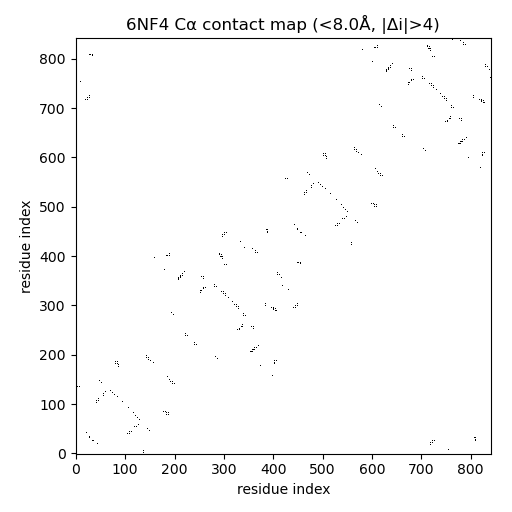5.70100 91.96700 1.000 14.69000 574 HIS B O 1
ATOM 6605 N N . SER B 1 576 ? 84.10500 94.70100 93.97400 1.000 11.98000 575 SER B N 1
ATOM 6606 C CA . SER B 1 576 ? 83.98300 93.36200 93.41300 1.000 9.28000 575 SER B CA 1
ATOM 6607 C C . SER B 1 576 ? 82.58100 93.08900 92.89200 1.000 12.05000 575 SER B C 1
ATOM 6608 O O . SER B 1 576 ? 82.42300 92.36600 91.90800 1.000 16.20000 575 SER B O 1
ATOM 6611 N N . VAL B 1 577 ? 81.55200 93.64000 93.54600 1.000 12.57000 576 VAL B N 1
ATOM 6612 C CA . VAL B 1 577 ? 80.18100 93.50400 93.04900 1.000 11.19000 576 VAL B CA 1
ATOM 6613 C C . VAL B 1 577 ? 80.03200 94.17600 91.69000 1.000 13.50000 576 VAL B C 1
ATOM 6614 O O . VAL B 1 577 ? 79.50300 93.57900 90.74200 1.000 16.67000 576 VAL B O 1
ATOM 6618 N N . ALA B 1 578 ? 80.53300 95.40900 91.56400 1.000 12.55000 577 ALA B N 1
ATOM 6619 C CA . ALA B 1 578 ? 80.45100 96.10300 90.27800 1.000 11.08000 577 ALA B CA 1
ATOM 6620 C C . ALA B 1 578 ? 81.28100 95.41200 89.20200 1.000 14.05000 577 ALA B C 1
ATOM 6621 O O . ALA B 1 578 ? 80.84300 95.29500 88.04800 1.000 18.52000 577 ALA B O 1
ATOM 6623 N N . SER B 1 579 ? 82.46700 94.91700 89.56600 1.000 15.52000 578 SER B N 1
ATOM 6624 C CA . SER B 1 579 ? 83.32400 94.24200 88.59800 1.000 12.76000 578 SER B CA 1
ATOM 6625 C C . SER B 1 579 ? 82.73200 92.91300 88.14500 1.000 14.93000 578 SER B C 1
ATOM 6626 O O . SER B 1 579 ? 82.78800 92.58500 86.95900 1.000 19.58000 578 SER B O 1
ATOM 6629 N N . LEU B 1 580 ? 82.14800 92.14200 89.06500 1.000 14.91000 579 LEU B N 1
ATOM 6630 C CA . LEU B 1 580 ? 81.52800 90.87800 88.68600 1.000 14.78000 579 LEU B CA 1
ATOM 6631 C C . LEU B 1 580 ? 80.26500 91.09800 87.86800 1.000 17.08000 579 LEU B C 1
ATOM 6632 O O . LEU B 1 580 ? 79.92300 90.26800 87.01800 1.000 20.65000 579 LEU B O 1
ATOM 6637 N N . PHE B 1 581 ? 79.54900 92.20000 88.11000 1.000 18.16000 580 PHE B N 1
ATOM 6638 C CA . PHE B 1 581 ? 78.41600 92.51900 87.24600 1.000 18.16000 580 PHE B CA 1
ATOM 6639 C C . PHE B 1 581 ? 78.87600 92.87000 85.83900 1.000 19.04000 580 PHE B C 1
ATOM 6640 O O . PHE B 1 581 ? 78.22800 92.49700 84.85700 1.000 23.50000 580 PHE B O 1
ATOM 6648 N N . GLU B 1 582 ? 79.98100 93.61200 85.72200 1.000 19.74000 581 GLU B N 1
ATOM 6649 C CA . GLU B 1 582 ? 80.49500 93.94300 84.39300 1.000 20.61000 581 GLU B CA 1
ATOM 6650 C C . GLU B 1 582 ? 81.02100 92.70100 83.67500 1.000 22.58000 581 GLU B C 1
ATOM 6651 O O . GLU B 1 582 ? 80.88400 92.57700 82.45200 1.000 25.30000 581 GLU B O 1
ATOM 6657 N N . VAL B 1 583 ? 81.61600 91.76600 84.42200 1.000 23.01000 582 VAL B N 1
ATOM 6658 C CA . VAL B 1 583 ? 82.05100 90.49200 83.84900 1.000 20.01000 582 VAL B CA 1
ATOM 6659 C C . VAL B 1 583 ? 80.85100 89.67200 83.38500 1.000 21.89000 582 VAL B C 1
ATOM 6660 O O . VAL B 1 583 ? 80.89200 89.04100 82.31900 1.000 25.00000 582 VAL B O 1
ATOM 6664 N N . PHE B 1 584 ? 79.75800 89.70400 84.15900 1.000 21.96000 583 PHE B N 1
ATOM 6665 C CA . PHE B 1 584 ? 78.58300 88.87300 83.89400 1.000 21.20000 583 PHE B CA 1
ATOM 6666 C C . PHE B 1 584 ? 77.95100 89.16700 82.53900 1.000 23.39000 583 PHE B C 1
ATOM 6667 O O . PHE B 1 584 ? 77.55000 88.24600 81.82000 1.000 26.56000 583 PHE B O 1
ATOM 6675 N N . ARG B 1 585 ? 77.83800 90.44200 82.17100 1.000 23.12000 584 ARG B N 1
ATOM 6676 C CA . ARG B 1 585 ? 77.23700 90.79300 80.88300 1.000 24.52000 584 ARG B CA 1
ATOM 6677 C C . ARG B 1 585 ? 78.29400 90.77900 79.77100 1.000 26.51000 584 ARG B C 1
ATOM 6678 O O . ARG B 1 585 ? 78.51100 91.74200 79.03400 1.000 26.94000 584 ARG B O 1
ATOM 6686 N N . LYS B 1 586 ? 78.93400 89.62300 79.63100 1.000 27.85000 585 LYS B N 1
ATOM 6687 C CA . LYS B 1 586 ? 79.83000 89.32700 78.52200 1.000 28.05000 585 LYS B CA 1
ATOM 6688 C C . LYS B 1 586 ? 79.62400 87.88600 78.08900 1.000 30.66000 585 LYS B C 1
ATOM 6689 O O . LYS B 1 586 ? 80.05800 86.96100 78.77700 1.000 30.23000 585 LYS B O 1
#

Sequence (842 aa):
KYPQKNAELLSAQYGTNLLLLGVSVMLALAAQSGPVKEEHLLSFITVLMLVQLVWMLCYMIRRERERSGASWIRGGLTMLALLSLIMDAFRIGYFVGYHSCISAALGVYPIVHALHTISQVHFLWFHIKDVIKKYETFERFGVIHAVFTNLLLWCNGVMSETEHFMHTSVCSMFSTSLYYLYPFNIEYHIFVSAMLFVMWKNIGLLLGPLGGLVALASSVSVLVVYLIHLEKTEEMHEAAVSMFYYYGVAMMACMCVGSGTGLLVYRMENRPMDTGSNPARTLDTELLLASSLGSWLMSWCSVVASVAEAGQKSPSFSWTSLTYSLLLVLEKCIQNLFIVESLYRPGRKRQILKNICMFLFMCNISLWILPAFGCRPQYDNPLENETFGTSVWTTVLNVAIPLNLFYRMHSVASLFEVFRKKYPQKNAELLSAQYGTNLLLLGVSVMLALAAQSGPVKEEHLLSFITVLMLVQLVWMLCYMIRRERERSGASWIRGGLTMLALLSLIMDAFRIGYFVGYHSCISAALGVYPIVHALHTISQVHFLWFHIKDVIKKYETFERFGVIHAVFTNLLLWCNGVMSETEHFMHTSVCSMFSTSLYYLYPFNIEYHIFVSAMLFVMWKNIGLLLGPLGGLVALASSVSVLVVYLIHLEKTEEMHEAAVSMFYYYGVAMMACMCVGSGTGLLVYRMENRPMDTGSNPARTLDTELLLASSLGSWLMSWCSVVASVAEAGQKSPSFSWTSLTYSLLLVLEKCIQNLFIVESLYRPGRKRQILKNICMFLFMCNISLWILPAFGCRPQYDNPLENETFGTSVWTTVLNVAIPLNLFYRMHSVASLFEVFRK